Protein AF-0000000078804260 (afdb_homodimer)

Foldseek 3Di:
DDPPPPPPPDPPPDPPPDPPPPPPDPPPPPCPVPPDCQDQDDQWDCAQPVDTDGPQQRFADKDKGFPVNCVQQVDFFVCVRCLLAFQKAWFFCFLNFTWIDGLQHTWDQQQAEAEQNWGHRGRHTDGLQFFGIKMWTAAADCFRRNFTDGGHHMYTYGDAADAAWKWKWKWKAWPQRKIKTKIKIKHASDDVSQKIKIKIKMWIKGWDLAAELQRHIKIKTKIKIKIKMWGPPDPFKIKIKMKMKIKMKIAGALFFFDFPNRTPPDRRYGHWARPWIKIKMKMKIKMWMWGDPDPFKIKIKMKMKMKMKMWTWTWDWDCLCCVPPVKTKIKTKTKIKIKMKIKIKMWMWGWDDDPQKIKIKIKMKMKIKIKMKMKMWIFDMDMDHGSDHDDGGHTPPDMDIDMFIKMKMKTKMKMWIDNDPFKIKIWMKMKMWMDGPPFDIDIDMKIKIKMWTDPDPFKIKMKMKTKHWAADGFAPPQAPRGGHGADTWMKIKIKIKMWGQDDVNSKIKIKMKMKIKIWQCWAWDDDPNHTHIGTGWMKMKTKMKIWMFGDPDPFKTKTKMKMAMDIARCGDRQQHGFRAASDARIWMKMWMWGPPDPFKIKIKIKTKGAKGAQHSNSPAIWHIDMWIKIKMKGWDDPDPFKIKMKMKIKTRVVFDWGWGHHWDDDPSDRHTGSIHTDGGIMMMIMIMMID/DPPPPPPPPPPPPPPPPPPPPPPPDPPPPPCPVPPDCQDQDDQWDCAQPVDTDGPQQRFFDKDKGFPVNCVQQVDFFVCVRCLLAFQKAWFFCFLNFTWIDGLQHTWDQQQAEAEQNWGHRGRHTDGLQFFGIKMWTAAAPCFRRNFTDGGGHMYTYGDAADAAWKWKWKWKAWPQRKIKTKIKIKHARDDVSQKIKIKIKMWIKGWDLAAELQRHIKIKTKIKIKIKMWGPPDPFKIKIKMKMKIKMKIAGALFFFDFPNRTPPDRRYGHWARPWIKIKMKMKIKMWMWGDPDPFKIKIKMKMKMKMKMWTWTWDWDCLCCVPPVKTKIKTKTKIKIKMKIKIKMWMWGWDDDPQKIKIKIKMKMKIKIKMKMKMWIFDMDMDHGSDHDDGGHTPPDMDIDMFIKMKMKTKMKMWIDNDPFKIKIWMKMKMWMDGPPFDIDIDMKIKIKMWTDPDPFKIKMKMKIKHWAADGFAPPQAPRGGHGAGTWMKIKIKIKMWGQDDVNSKIKIKMKMKMKIWQCWAWDDDPNHTHIGTGWMKMKTKMKIWMFGDPDPFKTKTKMKMAMDIARCGDHQQHGFRAASDARIWMKMWMWGPPDPFKIKIKIKTKGAKGAQHSNSPAIWHIDMWIKMKMKGWDPPDPFKIKMKMKIKTRVVFDWGWGHHWDDDPSDRHTGSIHTDGGIMMMIMIMIID

Nearest PDB structures (foldseek):
  3qlb-assembly1_A  TM=8.777E-01  e=3.683E-43  Pseudomonas fluorescens
  1xkh-assembly3_C  TM=8.595E-01  e=4.483E-39  Pseudomonas aeruginosa
  5fok-assembly1_A  TM=8.156E-01  e=1.153E-39  Pseudomonas aeruginosa PAO1
  6zm1-assembly1_B  TM=7.089E-01  e=1.007E-20  Bacteroides thetaiotaomicron VPI-5482
  5fq6-assembly2_B  TM=7.236E-01  e=7.917E-20  Bacteroides thetaiotaomicron

Organism: NCBI:txid675817

pLDDT: mean 91.24, std 15.47, range [21.08, 98.81]

Sequence (1382 aa):
MFSKSQLALLIGATLAAPVSFAQNVEADEHMVVTGRDYGYKADTNSTAMRMEMTQLETPGQVAVIDEKLIDEQRASTLGEVLQNDASISAGGTSRNRERFSLRGFELGSSSGFLRDGHQHWSHYRQPIELLERVEVMKGPAGLLYGKSAPGGLVNMVSKKPTHETQVNFSQDVGSNNHTRTVADVSGSLNADQSLRGRVVLAKEDYDSWRRYGDGTKPSTDRFVGGLFLDYDINDDVTVSVHYDRTEDKGSVDSGAYVVDGKVVRGDKYIWDAQWSTIDNTVQNTGIDVKAQLTDSWALNTGFNHQDFKRVDVESYPSFNDYASTGKIVHSGNDRHDHWVFNTAYSDLVGELDFLGTQHQVLIGANWLGYSYDRAQYYFDKVTTEPGQTVPKPGYSGKTRKSNSEYDAWGFYLQDMMTINDYWQFLAGVRFDRQTQEGKAAEEAISPKVAAIFHPADNGSIYLSYSESFEPQGVVSSDYVNAGDKLDPLRGKQYELGTKWELLDSRLYVSGAVFNITQENSKIAVGPKDNQTLTQGGERVHNGAELALQGKVTDKLNVNASAMYLDAEYTKDQNFEGNRPADVPEFAASVWSTYNVTDATDVNLGVIYEGSRYGDAANTFKKPGYTRVDMGVSHTYKYDEKLDIIGRLNVENVFDTDYLAGGGSTSSKYPGATGVTIGEGRNFMATVEFKYMFSKSQLALLIGATLAAPVSFAQNVEADEHMVVTGRDYGYKADTNSTAMRMEMTQLETPGQVAVIDEKLIDEQRASTLGEVLQNDASISAGGTSRNRERFSLRGFELGSSSGFLRDGHQHWSHYRQPIELLERVEVMKGPAGLLYGKSAPGGLVNMVSKKPTHETQVNFSQDVGSNNHTRTVADVSGSLNADQSLRGRVVLAKEDYDSWRRYGDGTKPSTDRFVGGLFLDYDINDDVTVSVHYDRTEDKGSVDSGAYVVDGKVVRGDKYIWDAQWSTIDNTVQNTGIDVKAQLTDSWALNTGFNHQDFKRVDVESYPSFNDYASTGKIVHSGNDRHDHWVFNTAYSDLVGELDFLGTQHQVLIGANWLGYSYDRAQYYFDKVTTEPGQTVPKPGYSGKTRKSNSEYDAWGFYLQDMMTINDYWQFLAGVRFDRQTQEGKAAEEAISPKVAAIFHPADNGSIYLSYSESFEPQGVVSSDYVNAGDKLDPLRGKQYELGTKWELLDSRLYVSGAVFNITQENSKIAVGPKDNQTLTQGGERVHNGAELALQGKVTDKLNVNASAMYLDAEYTKDQNFEGNRPADVPEFAASVWSTYNVTDATDVNLGVIYEGSRYGDAANTFKKPGYTRVDMGVSHTYKYDEKLDIIGRLNVENVFDTDYLAGGGSTSSKYPGATGVTIGEGRNFMATVEFKY

InterPro domains:
  IPR000531 TonB-dependent receptor-like, beta-barrel [PF00593] (233-653)
  IPR010105 TonB-dependent siderophore receptor [TIGR01783] (57-690)
  IPR012910 TonB-dependent receptor, plug domain [PF07715] (55-152)
  IPR036942 TonB-dependent receptor-like, beta-barrel domain superfamily [G3DSA:2.40.170.20] (163-691)
  IPR037066 TonB-dependent receptor, plug domain superfamily [G3DSA:2.170.130.10] (37-162)
  IPR039426 TonB-dependent receptor-like [PS52016] (54-691)
  IPR039426 TonB-dependent receptor-like [PTHR32552] (12-691)

Structure (mmCIF, N/CA/C/O backbone):
data_AF-0000000078804260-model_v1
#
loop_
_entity.id
_entity.type
_entity.pdbx_description
1 polymer 'Ferrichrome-iron receptor'
#
loop_
_atom_site.group_PDB
_atom_site.id
_atom_site.type_symbol
_atom_site.label_atom_id
_atom_site.label_alt_id
_atom_site.label_comp_id
_atom_site.label_asym_id
_atom_site.label_entity_id
_atom_site.label_seq_id
_atom_site.pdbx_PDB_ins_code
_atom_site.Cartn_x
_atom_site.Cartn_y
_atom_site.Cartn_z
_atom_site.occupancy
_atom_site.B_iso_or_equiv
_atom_site.auth_seq_id
_atom_site.auth_comp_id
_atom_site.auth_asym_id
_atom_site.auth_atom_id
_atom_site.pdbx_PDB_model_num
ATOM 1 N N . MET A 1 1 ? -4.027 -16.484 31.266 1 21.38 1 MET A N 1
ATOM 2 C CA . MET A 1 1 ? -2.854 -17.344 31.156 1 21.38 1 MET A CA 1
ATOM 3 C C . MET A 1 1 ? -2.154 -17.125 29.812 1 21.38 1 MET A C 1
ATOM 5 O O . MET A 1 1 ? -2.672 -17.531 28.766 1 21.38 1 MET A O 1
ATOM 9 N N . PHE A 1 2 ? -1.345 -15.922 29.609 1 25.61 2 PHE A N 1
ATOM 10 C CA . PHE A 1 2 ? -0.931 -14.984 28.578 1 25.61 2 PHE A CA 1
ATOM 11 C C . PHE A 1 2 ? 0.146 -15.594 27.688 1 25.61 2 PHE A C 1
ATOM 13 O O . PHE A 1 2 ? 1.284 -15.781 28.125 1 25.61 2 PHE A O 1
ATOM 20 N N . SER A 1 3 ? -0.223 -16.641 26.75 1 26.2 3 SER A N 1
ATOM 21 C CA . SER A 1 3 ? 0.605 -17.516 25.922 1 26.2 3 SER A CA 1
ATOM 22 C C . SER A 1 3 ? 1.616 -16.703 25.125 1 26.2 3 SER A C 1
ATOM 24 O O . SER A 1 3 ? 1.305 -15.617 24.641 1 26.2 3 SER A O 1
ATOM 26 N N . LYS A 1 4 ? 2.961 -16.891 25.328 1 30.5 4 LYS A N 1
ATOM 27 C CA . LYS A 1 4 ? 4.332 -16.531 24.969 1 30.5 4 LYS A CA 1
ATOM 28 C C . LYS A 1 4 ? 4.512 -16.438 23.469 1 30.5 4 LYS A C 1
ATOM 30 O O . LYS A 1 4 ? 4.48 -17.453 22.766 1 30.5 4 LYS A O 1
ATOM 35 N N . SER A 1 5 ? 3.811 -15.484 22.875 1 27.86 5 SER A N 1
ATOM 36 C CA . SER A 1 5 ? 3.805 -15.477 21.422 1 27.86 5 SER A CA 1
ATOM 37 C C . SER A 1 5 ? 5.219 -15.344 20.875 1 27.86 5 SER A C 1
ATOM 39 O O . SER A 1 5 ? 5.984 -14.477 21.297 1 27.86 5 SER A O 1
ATOM 41 N N . GLN A 1 6 ? 5.98 -16.391 20.375 1 25.81 6 GLN A N 1
ATOM 42 C CA . GLN A 1 6 ? 7.285 -16.906 19.953 1 25.81 6 GLN A CA 1
ATOM 43 C C . GLN A 1 6 ? 7.938 -15.961 18.938 1 25.81 6 GLN A C 1
ATOM 45 O O . GLN A 1 6 ? 9.102 -16.141 18.578 1 25.81 6 GLN A O 1
ATOM 50 N N . LEU A 1 7 ? 7.191 -15.141 18.25 1 26.42 7 LEU A N 1
ATOM 51 C CA . LEU A 1 7 ? 7.766 -14.719 16.969 1 26.42 7 LEU A CA 1
ATOM 52 C C . LEU A 1 7 ? 8.875 -13.688 17.188 1 26.42 7 LEU A C 1
ATOM 54 O O . LEU A 1 7 ? 9.453 -13.188 16.234 1 26.42 7 LEU A O 1
ATOM 58 N N . ALA A 1 8 ? 9.18 -13.172 18.391 1 27.11 8 ALA A N 1
ATOM 59 C CA . ALA A 1 8 ? 10.023 -12.008 18.672 1 27.11 8 ALA A CA 1
ATOM 60 C C . ALA A 1 8 ? 11.492 -12.312 18.375 1 27.11 8 ALA A C 1
ATOM 62 O O . ALA A 1 8 ? 12.352 -11.438 18.5 1 27.11 8 ALA A O 1
ATOM 63 N N . LEU A 1 9 ? 11.883 -13.656 18.375 1 24.16 9 LEU A N 1
ATOM 64 C CA . LEU A 1 9 ? 13.289 -13.93 18.656 1 24.16 9 LEU A CA 1
ATOM 65 C C . LEU A 1 9 ? 14.172 -13.508 17.5 1 24.16 9 LEU A C 1
ATOM 67 O O . LEU A 1 9 ? 15.328 -13.117 17.703 1 24.16 9 LEU A O 1
ATOM 71 N N . LEU A 1 10 ? 13.781 -13.773 16.234 1 25.81 10 LEU A N 1
ATOM 72 C CA . LEU A 1 10 ? 14.844 -14.164 15.305 1 25.81 10 LEU A CA 1
ATOM 73 C C . LEU A 1 10 ? 15.594 -12.945 14.797 1 25.81 10 LEU A C 1
ATOM 75 O O . LEU A 1 10 ? 16.594 -13.078 14.094 1 25.81 10 LEU A O 1
ATOM 79 N N . ILE A 1 11 ? 15.094 -11.766 14.875 1 28.59 11 ILE A N 1
ATOM 80 C CA . ILE A 1 11 ? 15.75 -10.82 13.977 1 28.59 11 ILE A CA 1
ATOM 81 C C . ILE A 1 11 ? 17.109 -10.438 14.547 1 28.59 11 ILE A C 1
ATOM 83 O O . ILE A 1 11 ? 17.844 -9.641 13.945 1 28.59 11 ILE A O 1
ATOM 87 N N . GLY A 1 12 ? 17.359 -10.711 15.812 1 29.28 12 GLY A N 1
ATOM 88 C CA . GLY A 1 12 ? 18.562 -10.102 16.359 1 29.28 12 GLY A CA 1
ATOM 89 C C . GLY A 1 12 ? 19.844 -10.703 15.812 1 29.28 12 GLY A C 1
ATOM 90 O O . GLY A 1 12 ? 20.938 -10.367 16.266 1 29.28 12 GLY A O 1
ATOM 91 N N . ALA A 1 13 ? 19.766 -11.867 15.188 1 27.88 13 ALA A N 1
ATOM 92 C CA . ALA A 1 13 ? 21.031 -12.594 15.164 1 27.88 13 ALA A CA 1
ATOM 93 C C . ALA A 1 13 ? 22.031 -11.914 14.227 1 27.88 13 ALA A C 1
ATOM 95 O O . ALA A 1 13 ? 23.25 -12.148 14.328 1 27.88 13 ALA A O 1
ATOM 96 N N . THR A 1 14 ? 21.609 -11.336 13.141 1 29.64 14 THR A N 1
ATOM 97 C CA . THR A 1 14 ? 22.641 -11.375 12.109 1 29.64 14 THR A CA 1
ATOM 98 C C . THR A 1 14 ? 23.734 -10.367 12.406 1 29.64 14 THR A C 1
ATOM 100 O O . THR A 1 14 ? 24.688 -10.227 11.633 1 29.64 14 THR A O 1
ATOM 103 N N . LEU A 1 15 ? 23.438 -9.484 13.305 1 29.58 15 LEU A N 1
ATOM 104 C CA . LEU A 1 15 ? 24.406 -8.422 13.055 1 29.58 15 LEU A CA 1
ATOM 105 C C . LEU A 1 15 ? 25.797 -8.836 13.508 1 29.58 15 LEU A C 1
ATOM 107 O O . LEU A 1 15 ? 26.719 -8.008 13.562 1 29.58 15 LEU A O 1
ATOM 111 N N . ALA A 1 16 ? 25.891 -9.875 14.344 1 26.98 16 ALA A N 1
ATOM 112 C CA . ALA A 1 16 ? 27.234 -9.906 14.93 1 26.98 16 ALA A CA 1
ATOM 113 C C . ALA A 1 16 ? 28.266 -10.383 13.914 1 26.98 16 ALA A C 1
ATOM 115 O O . ALA A 1 16 ? 28.719 -11.531 13.961 1 26.98 16 ALA A O 1
ATOM 116 N N . ALA A 1 17 ? 28.141 -10.289 12.609 1 28.77 17 ALA A N 1
ATOM 117 C CA . ALA A 1 17 ? 29.297 -10.961 12.016 1 28.77 17 ALA A CA 1
ATOM 118 C C . ALA A 1 17 ? 30.594 -10.289 12.438 1 28.77 17 ALA A C 1
ATOM 120 O O . ALA A 1 17 ? 30.75 -9.07 12.312 1 28.77 17 ALA A O 1
ATOM 121 N N . PRO A 1 18 ? 31.312 -10.898 13.336 1 29.11 18 PRO A N 1
ATOM 122 C CA . PRO A 1 18 ? 32.688 -10.422 13.531 1 29.11 18 PRO A CA 1
ATOM 123 C C . PRO A 1 18 ? 33.469 -10.281 12.227 1 29.11 18 PRO A C 1
ATOM 125 O O . PRO A 1 18 ? 33.312 -11.102 11.32 1 29.11 18 PRO A O 1
ATOM 128 N N . VAL A 1 19 ? 33.812 -9.133 11.82 1 30.48 19 VAL A N 1
ATOM 129 C CA . VAL A 1 19 ? 34.688 -8.898 10.695 1 30.48 19 VAL A CA 1
ATOM 130 C C . VAL A 1 19 ? 36 -9.672 10.906 1 30.48 19 VAL A C 1
ATOM 132 O O . VAL A 1 19 ? 36.844 -9.281 11.711 1 30.48 19 VAL A O 1
ATOM 135 N N . SER A 1 20 ? 36 -11.039 11.242 1 26.61 20 SER A N 1
ATOM 136 C CA . SER A 1 20 ? 37.312 -11.648 11.234 1 26.61 20 SER A CA 1
ATOM 137 C C . SER A 1 20 ? 38 -11.469 9.883 1 26.61 20 SER A C 1
ATOM 139 O O . SER A 1 20 ? 37.344 -11.523 8.844 1 26.61 20 SER A O 1
ATOM 141 N N . PHE A 1 21 ? 39.156 -10.812 9.883 1 27.61 21 PHE A N 1
ATOM 142 C CA . PHE A 1 21 ? 40.156 -10.641 8.844 1 27.61 21 PHE A CA 1
ATOM 143 C C . PHE A 1 21 ? 40.594 -11.984 8.273 1 27.61 21 PHE A C 1
ATOM 145 O O . PHE A 1 21 ? 41.469 -12.648 8.82 1 27.61 21 PHE A O 1
ATOM 152 N N . ALA A 1 22 ? 39.75 -12.945 8.047 1 24.97 22 ALA A N 1
ATOM 153 C CA . ALA A 1 22 ? 40.344 -14.148 7.469 1 24.97 22 ALA A CA 1
ATOM 154 C C . ALA A 1 22 ? 41.094 -13.828 6.188 1 24.97 22 ALA A C 1
ATOM 156 O O . ALA A 1 22 ? 40.656 -13.008 5.379 1 24.97 22 ALA A O 1
ATOM 157 N N . GLN A 1 23 ? 42.406 -14.172 6.215 1 25.83 23 GLN A N 1
ATOM 158 C CA . GLN A 1 23 ? 43.312 -14.312 5.086 1 25.83 23 GLN A CA 1
ATOM 159 C C . GLN A 1 23 ? 42.688 -15.102 3.951 1 25.83 23 GLN A C 1
ATOM 161 O O . GLN A 1 23 ? 42.281 -16.25 4.141 1 25.83 23 GLN A O 1
ATOM 166 N N . ASN A 1 24 ? 42.031 -14.438 3.074 1 25.38 24 ASN A N 1
ATOM 167 C CA . ASN A 1 24 ? 41.312 -14.938 1.897 1 25.38 24 ASN A CA 1
ATOM 168 C C . ASN A 1 24 ? 42.219 -15.828 1.044 1 25.38 24 ASN A C 1
ATOM 170 O O . ASN A 1 24 ? 43.219 -15.352 0.48 1 25.38 24 ASN A O 1
ATOM 174 N N . VAL A 1 25 ? 42.531 -17.078 1.56 1 25.3 25 VAL A N 1
ATOM 175 C CA . VAL A 1 25 ? 43.094 -17.953 0.546 1 25.3 25 VAL A CA 1
ATOM 176 C C . VAL A 1 25 ? 42.25 -17.906 -0.718 1 25.3 25 VAL A C 1
ATOM 178 O O . VAL A 1 25 ? 41.031 -17.797 -0.643 1 25.3 25 VAL A O 1
ATOM 181 N N . GLU A 1 26 ? 42.875 -17.734 -1.827 1 27.56 26 GLU A N 1
ATOM 182 C CA . GLU A 1 26 ? 42.438 -17.672 -3.221 1 27.56 26 GLU A CA 1
ATOM 183 C C . GLU A 1 26 ? 41.625 -18.922 -3.605 1 27.56 26 GLU A C 1
ATOM 185 O O . GLU A 1 26 ? 42.219 -19.922 -4.055 1 27.56 26 GLU A O 1
ATOM 190 N N . ALA A 1 27 ? 41.062 -19.594 -2.635 1 29.16 27 ALA A N 1
ATOM 191 C CA . ALA A 1 27 ? 40.469 -20.797 -3.225 1 29.16 27 ALA A CA 1
ATOM 192 C C . ALA A 1 27 ? 39.531 -20.453 -4.375 1 29.16 27 ALA A C 1
ATOM 194 O O . ALA A 1 27 ? 38.5 -19.828 -4.168 1 29.16 27 ALA A O 1
ATOM 195 N N . ASP A 1 28 ? 40.031 -20.328 -5.605 1 28.42 28 ASP A N 1
ATOM 196 C CA . ASP A 1 28 ? 39.5 -20 -6.934 1 28.42 28 ASP A CA 1
ATOM 197 C C . ASP A 1 28 ? 38.312 -20.875 -7.293 1 28.42 28 ASP A C 1
ATOM 199 O O . ASP A 1 28 ? 37.594 -20.594 -8.258 1 28.42 28 ASP A O 1
ATOM 203 N N . GLU A 1 29 ? 38.281 -22.172 -6.797 1 29.73 29 GLU A N 1
ATOM 204 C CA . GLU A 1 29 ? 37.562 -23.078 -7.711 1 29.73 29 GLU A CA 1
ATOM 205 C C . GLU A 1 29 ? 36.062 -22.875 -7.637 1 29.73 29 GLU A C 1
ATOM 207 O O . GLU A 1 29 ? 35.312 -23.812 -7.367 1 29.73 29 GLU A O 1
ATOM 212 N N . HIS A 1 30 ? 35.625 -21.922 -6.879 1 33.72 30 HIS A N 1
ATOM 213 C CA . HIS A 1 30 ? 34.188 -21.875 -6.91 1 33.72 30 HIS A CA 1
ATOM 214 C C . HIS A 1 30 ? 33.656 -21.734 -8.344 1 33.72 30 HIS A C 1
ATOM 216 O O . HIS A 1 30 ? 34.125 -20.891 -9.094 1 33.72 30 HIS A O 1
ATOM 222 N N . MET A 1 31 ? 33.5 -22.891 -8.914 1 28.16 31 MET A N 1
ATOM 223 C CA . MET A 1 31 ? 32.844 -22.875 -10.227 1 28.16 31 MET A CA 1
ATOM 224 C C . MET A 1 31 ? 31.766 -21.812 -10.297 1 28.16 31 MET A C 1
ATOM 226 O O . MET A 1 31 ? 30.75 -21.891 -9.617 1 28.16 31 MET A O 1
ATOM 230 N N . VAL A 1 32 ? 32.219 -20.625 -10.234 1 31.22 32 VAL A N 1
ATOM 231 C CA . VAL A 1 32 ? 31.25 -19.625 -10.68 1 31.22 32 VAL A CA 1
ATOM 232 C C . VAL A 1 32 ? 30.703 -20.016 -12.055 1 31.22 32 VAL A C 1
ATOM 234 O O . VAL A 1 32 ? 31.453 -20.047 -13.039 1 31.22 32 VAL A O 1
ATOM 237 N N . VAL A 1 33 ? 29.953 -21 -12.156 1 30.72 33 VAL A N 1
ATOM 238 C CA . VAL A 1 33 ? 29.25 -21.094 -13.43 1 30.72 33 VAL A CA 1
ATOM 239 C C . VAL A 1 33 ? 28.844 -19.703 -13.898 1 30.72 33 VAL A C 1
ATOM 241 O O . VAL A 1 33 ? 28 -19.047 -13.266 1 30.72 33 VAL A O 1
ATOM 244 N N . THR A 1 34 ? 29.828 -19.016 -14.227 1 33.81 34 THR A N 1
ATOM 245 C CA . THR A 1 34 ? 29.516 -17.797 -14.969 1 33.81 34 THR A CA 1
ATOM 246 C C . THR A 1 34 ? 28.672 -18.125 -16.188 1 33.81 34 THR A C 1
ATOM 248 O O . THR A 1 34 ? 29.156 -18.703 -17.172 1 33.81 34 THR A O 1
ATOM 251 N N . GLY A 1 35 ? 27.609 -18.656 -16.078 1 34.91 35 GLY A N 1
ATOM 252 C CA . GLY A 1 35 ? 26.797 -18.781 -17.281 1 34.91 35 GLY A CA 1
ATOM 253 C C . GLY A 1 35 ? 26.812 -17.531 -18.156 1 34.91 35 GLY A C 1
ATOM 254 O O . GLY A 1 35 ? 26.781 -16.422 -17.641 1 34.91 35 GLY A O 1
ATOM 255 N N . ARG A 1 36 ? 27.422 -17.641 -19.266 1 41.31 36 ARG A N 1
ATOM 256 C CA . ARG A 1 36 ? 27.297 -16.656 -20.328 1 41.31 36 ARG A CA 1
ATOM 257 C C . ARG A 1 36 ? 25.859 -16.156 -20.453 1 41.31 36 ARG A C 1
ATOM 259 O O . ARG A 1 36 ? 24.922 -16.969 -20.484 1 41.31 36 ARG A O 1
ATOM 266 N N . ASP A 1 37 ? 25.656 -15.016 -20.109 1 51.34 37 ASP A N 1
ATOM 267 C CA . ASP A 1 37 ? 24.359 -14.344 -20.188 1 51.34 37 ASP A CA 1
ATOM 268 C C . ASP A 1 37 ? 23.766 -14.453 -21.594 1 51.34 37 ASP A C 1
ATOM 270 O O . ASP A 1 37 ? 24.188 -13.734 -22.5 1 51.34 37 ASP A O 1
ATOM 274 N N . TYR A 1 38 ? 23.297 -15.57 -21.953 1 54.75 38 TYR A N 1
ATOM 275 C CA . TYR A 1 38 ? 22.688 -15.695 -23.281 1 54.75 38 TYR A CA 1
ATOM 276 C C . TYR A 1 38 ? 21.25 -15.203 -23.25 1 54.75 38 TYR A C 1
ATOM 278 O O . TYR A 1 38 ? 20.375 -15.797 -23.891 1 54.75 38 TYR A O 1
ATOM 286 N N . GLY A 1 39 ? 21.062 -14.219 -22.547 1 69.75 39 GLY A N 1
ATOM 287 C CA . GLY A 1 39 ? 19.75 -13.609 -22.609 1 69.75 39 GLY A CA 1
ATOM 288 C C . GLY A 1 39 ? 18.672 -14.453 -21.938 1 69.75 39 GLY A C 1
ATOM 289 O O . GLY A 1 39 ? 18.797 -14.828 -20.766 1 69.75 39 GLY A O 1
ATOM 290 N N . TYR A 1 40 ? 17.688 -14.805 -22.797 1 78.38 40 TYR A N 1
ATOM 291 C CA . TYR A 1 40 ? 16.547 -15.547 -22.266 1 78.38 40 TYR A CA 1
ATOM 292 C C . TYR A 1 40 ? 16.75 -17.047 -22.453 1 78.38 40 TYR A C 1
ATOM 294 O O . TYR A 1 40 ? 15.922 -17.844 -22 1 78.38 40 TYR A O 1
ATOM 302 N N . LYS A 1 41 ? 17.719 -17.5 -23.031 1 78.94 41 LYS A N 1
ATOM 303 C CA . LYS A 1 41 ? 17.938 -18.922 -23.328 1 78.94 41 LYS A CA 1
ATOM 304 C C . LYS A 1 41 ? 18.297 -19.703 -22.062 1 78.94 41 LYS A C 1
ATOM 306 O O . LYS A 1 41 ? 19.062 -19.219 -21.234 1 78.94 41 LYS A O 1
ATOM 311 N N . ALA A 1 42 ? 17.75 -20.875 -21.969 1 77.94 42 ALA A N 1
ATOM 312 C CA . ALA A 1 42 ? 18.094 -21.844 -20.922 1 77.94 42 ALA A CA 1
ATOM 313 C C . ALA A 1 42 ? 18.75 -23.078 -21.516 1 77.94 42 ALA A C 1
ATOM 315 O O . ALA A 1 42 ? 18.219 -23.703 -22.422 1 77.94 42 ALA A O 1
ATOM 316 N N . ASP A 1 43 ? 19.828 -23.484 -20.938 1 71.81 43 ASP A N 1
ATOM 317 C CA . ASP A 1 43 ? 20.578 -24.594 -21.516 1 71.81 43 ASP A CA 1
ATOM 318 C C . ASP A 1 43 ? 20.094 -25.938 -21 1 71.81 43 ASP A C 1
ATOM 320 O O . ASP A 1 43 ? 20.25 -26.969 -21.672 1 71.81 43 ASP A O 1
ATOM 324 N N . THR A 1 44 ? 19.609 -25.906 -19.828 1 77.19 44 THR A N 1
ATOM 325 C CA . THR A 1 44 ? 19.203 -27.156 -19.203 1 77.19 44 THR A CA 1
ATOM 326 C C . THR A 1 44 ? 17.828 -27.016 -18.562 1 77.19 44 THR A C 1
ATOM 328 O O . THR A 1 44 ? 17.312 -25.906 -18.422 1 77.19 44 THR A O 1
ATOM 331 N N . ASN A 1 45 ? 17.219 -28.109 -18.375 1 77.81 45 ASN A N 1
ATOM 332 C CA . ASN A 1 45 ? 15.992 -28.219 -17.594 1 77.81 45 ASN A CA 1
ATOM 333 C C . ASN A 1 45 ? 16.078 -29.391 -16.609 1 77.81 45 ASN A C 1
ATOM 335 O O . ASN A 1 45 ? 16.828 -30.344 -16.812 1 77.81 45 ASN A O 1
ATOM 339 N N . SER A 1 46 ? 15.43 -29.281 -15.57 1 74.44 46 SER A N 1
ATOM 340 C CA . SER A 1 46 ? 15.484 -30.328 -14.547 1 74.44 46 SER A CA 1
ATOM 341 C C . SER A 1 46 ? 14.164 -31.078 -14.469 1 74.44 46 SER A C 1
ATOM 343 O O . SER A 1 46 ? 14.117 -32.188 -13.953 1 74.44 46 SER A O 1
ATOM 345 N N . THR A 1 47 ? 13.18 -30.562 -14.992 1 74.25 47 THR A N 1
ATOM 346 C CA . THR A 1 47 ? 11.828 -31.062 -14.781 1 74.25 47 THR A CA 1
ATOM 347 C C . THR A 1 47 ? 11.539 -32.25 -15.711 1 74.25 47 THR A C 1
ATOM 349 O O . THR A 1 47 ? 10.938 -33.219 -15.297 1 74.25 47 THR A O 1
ATOM 352 N N . ALA A 1 48 ? 12.023 -32.156 -16.922 1 76.88 48 ALA A N 1
ATOM 353 C CA . ALA A 1 48 ? 11.562 -33.062 -17.969 1 76.88 48 ALA A CA 1
ATOM 354 C C . ALA A 1 48 ? 12.047 -34.469 -17.703 1 76.88 48 ALA A C 1
ATOM 356 O O . ALA A 1 48 ? 11.414 -35.438 -18.141 1 76.88 48 ALA A O 1
ATOM 357 N N . MET A 1 49 ? 13.211 -34.594 -17.062 1 78.5 49 MET A N 1
ATOM 358 C CA . MET A 1 49 ? 13.742 -35.969 -16.922 1 78.5 49 MET A CA 1
ATOM 359 C C . MET A 1 49 ? 14.156 -36.25 -15.484 1 78.5 49 MET A C 1
ATOM 361 O O . MET A 1 49 ? 14.719 -37.281 -15.188 1 78.5 49 MET A O 1
ATOM 365 N N . ARG A 1 50 ? 13.836 -35.312 -14.555 1 83.06 50 ARG A N 1
ATOM 366 C CA . ARG A 1 50 ? 14.258 -35.375 -13.164 1 83.06 50 ARG A CA 1
ATOM 367 C C . ARG A 1 50 ? 15.758 -35.625 -13.055 1 83.06 50 ARG A C 1
ATOM 369 O O . ARG A 1 50 ? 16.219 -36.25 -12.102 1 83.06 50 ARG A O 1
ATOM 376 N N . MET A 1 51 ? 16.406 -35.438 -14.172 1 76.94 51 MET A N 1
ATOM 377 C CA . MET A 1 51 ? 17.859 -35.406 -14.297 1 76.94 51 MET A CA 1
ATOM 378 C C . MET A 1 51 ? 18.312 -34.219 -15.141 1 76.94 51 MET A C 1
ATOM 380 O O . MET A 1 51 ? 17.531 -33.719 -15.961 1 76.94 51 MET A O 1
ATOM 384 N N . GLU A 1 52 ? 19.391 -33.75 -14.844 1 70.81 52 GLU A N 1
ATOM 385 C CA . GLU A 1 52 ? 19.859 -32.625 -15.648 1 70.81 52 GLU A CA 1
ATOM 386 C C . GLU A 1 52 ? 20.203 -33.062 -17.062 1 70.81 52 GLU A C 1
ATOM 388 O O . GLU A 1 52 ? 21.062 -33.938 -17.266 1 70.81 52 GLU A O 1
ATOM 393 N N . MET A 1 53 ? 19.438 -32.594 -17.984 1 78.94 53 MET A N 1
ATOM 394 C CA . MET A 1 53 ? 19.688 -32.875 -19.391 1 78.94 53 MET A CA 1
ATOM 395 C C . MET A 1 53 ? 19.688 -31.594 -20.219 1 78.94 53 MET A C 1
ATOM 397 O O . MET A 1 53 ? 19.078 -30.594 -19.844 1 78.94 53 MET A O 1
ATOM 401 N N . THR A 1 54 ? 20.391 -31.672 -21.25 1 87.06 54 THR A N 1
ATOM 402 C CA . THR A 1 54 ? 20.344 -30.547 -22.172 1 87.06 54 THR A CA 1
ATOM 403 C C . THR A 1 54 ? 19 -30.516 -22.906 1 87.06 54 THR A C 1
ATOM 405 O O . THR A 1 54 ? 18.312 -31.531 -23 1 87.06 54 THR A O 1
ATOM 408 N N . GLN A 1 55 ? 18.734 -29.422 -23.469 1 90.06 55 GLN A N 1
ATOM 409 C CA . GLN A 1 55 ? 17.5 -29.297 -24.25 1 90.06 55 GLN A CA 1
ATOM 410 C C . GLN A 1 55 ? 17.531 -30.219 -25.453 1 90.06 55 GLN A C 1
ATOM 412 O O . GLN A 1 55 ? 16.516 -30.828 -25.797 1 90.06 55 GLN A O 1
ATOM 417 N N . LEU A 1 56 ? 18.625 -30.375 -26.062 1 92.69 56 LEU A N 1
ATOM 418 C CA . LEU A 1 56 ? 18.75 -31.188 -27.281 1 92.69 56 LEU A CA 1
ATOM 419 C C . LEU A 1 56 ? 18.531 -32.656 -26.969 1 92.69 56 LEU A C 1
ATOM 421 O O . LEU A 1 56 ? 18.109 -33.438 -27.828 1 92.69 56 LEU A O 1
ATOM 425 N N . GLU A 1 57 ? 18.797 -33.062 -25.75 1 92.19 57 GLU A N 1
ATOM 426 C CA . GLU A 1 57 ? 18.672 -34.5 -25.391 1 92.19 57 GLU A CA 1
ATOM 427 C C . GLU A 1 57 ? 17.328 -34.781 -24.75 1 92.19 57 GLU A C 1
ATOM 429 O O . GLU A 1 57 ? 17.078 -35.906 -24.297 1 92.19 57 GLU A O 1
ATOM 434 N N . THR A 1 58 ? 16.562 -33.875 -24.672 1 92.56 58 THR A N 1
ATOM 435 C CA . THR A 1 58 ? 15.242 -34.062 -24.062 1 92.56 58 THR A CA 1
ATOM 436 C C . THR A 1 58 ? 14.195 -34.375 -25.125 1 92.56 58 THR A C 1
ATOM 438 O O . THR A 1 58 ? 13.867 -33.531 -25.953 1 92.56 58 THR A O 1
ATOM 441 N N . PRO A 1 59 ? 13.664 -35.531 -25.141 1 94.62 59 PRO A N 1
ATOM 442 C CA . PRO A 1 59 ? 12.641 -35.844 -26.141 1 94.62 59 PRO A CA 1
ATOM 443 C C . PRO A 1 59 ? 11.258 -35.344 -25.75 1 94.62 59 PRO A C 1
ATOM 445 O O . PRO A 1 59 ? 10.375 -36.125 -25.406 1 94.62 59 PRO A O 1
ATOM 448 N N . GLY A 1 60 ? 10.961 -34.125 -25.938 1 94.44 60 GLY A N 1
ATOM 449 C CA . GLY A 1 60 ? 9.75 -33.375 -25.609 1 94.44 60 GLY A CA 1
ATOM 450 C C . GLY A 1 60 ? 9.977 -31.891 -25.547 1 94.44 60 GLY A C 1
ATOM 451 O O . GLY A 1 60 ? 11.117 -31.422 -25.422 1 94.44 60 GLY A O 1
ATOM 452 N N . GLN A 1 61 ? 8.891 -31.156 -25.594 1 95.31 61 GLN A N 1
ATOM 453 C CA . GLN A 1 61 ? 9.008 -29.703 -25.531 1 95.31 61 GLN A CA 1
ATOM 454 C C . GLN A 1 61 ? 8.961 -29.203 -24.094 1 95.31 61 GLN A C 1
ATOM 456 O O . GLN A 1 61 ? 8.102 -29.625 -23.312 1 95.31 61 GLN A O 1
ATOM 461 N N . VAL A 1 62 ? 9.914 -28.359 -23.734 1 93.75 62 VAL A N 1
ATOM 462 C CA . VAL A 1 62 ? 9.961 -27.688 -22.438 1 93.75 62 VAL A CA 1
ATOM 463 C C . VAL A 1 62 ? 10.273 -26.219 -22.625 1 93.75 62 VAL A C 1
ATOM 465 O O . VAL A 1 62 ? 11.273 -25.859 -23.25 1 93.75 62 VAL A O 1
ATOM 468 N N . ALA A 1 63 ? 9.391 -25.391 -22.109 1 94.88 63 ALA A N 1
ATOM 469 C CA . ALA A 1 63 ? 9.664 -23.953 -22.109 1 94.88 63 ALA A CA 1
ATOM 470 C C . ALA A 1 63 ? 10.195 -23.5 -20.75 1 94.88 63 ALA A C 1
ATOM 472 O O . ALA A 1 63 ? 9.609 -23.828 -19.703 1 94.88 63 ALA A O 1
ATOM 473 N N . VAL A 1 64 ? 11.305 -22.797 -20.734 1 93.88 64 VAL A N 1
ATOM 474 C CA . VAL A 1 64 ? 11.875 -22.266 -19.5 1 93.88 64 VAL A CA 1
ATOM 475 C C . VAL A 1 64 ? 11.773 -20.734 -19.5 1 93.88 64 VAL A C 1
ATOM 477 O O . VAL A 1 64 ? 12.367 -20.062 -20.359 1 93.88 64 VAL A O 1
ATOM 480 N N . ILE A 1 65 ? 11.039 -20.203 -18.594 1 96.25 65 ILE A N 1
ATOM 481 C CA . ILE A 1 65 ? 10.93 -18.75 -18.422 1 96.25 65 ILE A CA 1
ATOM 482 C C . ILE A 1 65 ? 11.805 -18.297 -17.25 1 96.25 65 ILE A C 1
ATOM 484 O O . ILE A 1 65 ? 11.453 -18.516 -16.094 1 96.25 65 ILE A O 1
ATOM 488 N N . ASP A 1 66 ? 12.758 -17.609 -17.562 1 92.5 66 ASP A N 1
ATOM 489 C CA . ASP A 1 66 ? 13.812 -17.344 -16.594 1 92.5 66 ASP A CA 1
ATOM 490 C C . ASP A 1 66 ? 13.523 -16.078 -15.805 1 92.5 66 ASP A C 1
ATOM 492 O O . ASP A 1 66 ? 12.586 -15.344 -16.109 1 92.5 66 ASP A O 1
ATOM 496 N N . GLU A 1 67 ? 14.344 -15.883 -14.82 1 92.12 67 GLU A N 1
ATOM 497 C CA . GLU A 1 67 ? 14.188 -14.781 -13.875 1 92.12 67 GLU A CA 1
ATOM 498 C C . GLU A 1 67 ? 14.32 -13.43 -14.562 1 92.12 67 GLU A C 1
ATOM 500 O O . GLU A 1 67 ? 13.656 -12.461 -14.188 1 92.12 67 GLU A O 1
ATOM 505 N N . LYS A 1 68 ? 15.172 -13.328 -15.508 1 92.75 68 LYS A N 1
ATOM 506 C CA . LYS A 1 68 ? 15.375 -12.055 -16.203 1 92.75 68 LYS A CA 1
ATOM 507 C C . LYS A 1 68 ? 14.07 -11.539 -16.797 1 92.75 68 LYS A C 1
ATOM 509 O O . LYS A 1 68 ? 13.711 -10.375 -16.609 1 92.75 68 LYS A O 1
ATOM 514 N N . LEU A 1 69 ? 13.43 -12.422 -17.547 1 95.56 69 LEU A N 1
ATOM 515 C CA . LEU A 1 69 ? 12.156 -12.055 -18.156 1 95.56 69 LEU A CA 1
ATOM 516 C C . LEU A 1 69 ? 11.133 -11.688 -17.078 1 95.56 69 LEU A C 1
ATOM 518 O O . LEU A 1 69 ? 10.414 -10.695 -17.234 1 95.56 69 LEU A O 1
ATOM 522 N N . ILE A 1 70 ? 11.055 -12.438 -16.031 1 96.31 70 ILE A N 1
ATOM 523 C CA . ILE A 1 70 ? 10.117 -12.219 -14.945 1 96.31 70 ILE A CA 1
ATOM 524 C C . ILE A 1 70 ? 10.375 -10.844 -14.32 1 96.31 70 ILE A C 1
ATOM 526 O O . ILE A 1 70 ? 9.43 -10.094 -14.047 1 96.31 70 ILE A O 1
ATOM 530 N N . ASP A 1 71 ? 11.602 -10.547 -14.18 1 94.44 71 ASP A N 1
ATOM 531 C CA . ASP A 1 71 ? 12 -9.281 -13.578 1 94.44 71 ASP A CA 1
ATOM 532 C C . ASP A 1 71 ? 11.688 -8.109 -14.508 1 94.44 71 ASP A C 1
ATOM 534 O O . ASP A 1 71 ? 11.164 -7.082 -14.062 1 94.44 71 ASP A O 1
ATOM 538 N N . GLU A 1 72 ? 12.047 -8.25 -15.805 1 96.06 72 GLU A N 1
ATOM 539 C CA . GLU A 1 72 ? 11.805 -7.176 -16.766 1 96.06 72 GLU A CA 1
ATOM 540 C C . GLU A 1 72 ? 10.328 -6.816 -16.844 1 96.06 72 GLU A C 1
ATOM 542 O O . GLU A 1 72 ? 9.969 -5.652 -17.016 1 96.06 72 GLU A O 1
ATOM 547 N N . GLN A 1 73 ? 9.547 -7.82 -16.672 1 97.19 73 GLN A N 1
ATOM 548 C CA . GLN A 1 73 ? 8.109 -7.59 -16.75 1 97.19 73 GLN A CA 1
ATOM 549 C C . GLN A 1 73 ? 7.531 -7.234 -15.391 1 97.19 73 GLN A C 1
ATOM 551 O O . GLN A 1 73 ? 6.363 -6.859 -15.281 1 97.19 73 GLN A O 1
ATOM 556 N N . ARG A 1 74 ? 8.328 -7.402 -14.398 1 96.75 74 ARG A N 1
ATOM 557 C CA . ARG A 1 74 ? 7.898 -7.23 -13.016 1 96.75 74 ARG A CA 1
ATOM 558 C C . ARG A 1 74 ? 6.652 -8.062 -12.727 1 96.75 74 ARG A C 1
ATOM 560 O O . ARG A 1 74 ? 5.695 -7.566 -12.125 1 96.75 74 ARG A O 1
ATOM 567 N N . ALA A 1 75 ? 6.664 -9.242 -13.227 1 96.94 75 ALA A N 1
ATOM 568 C CA . ALA A 1 75 ? 5.539 -10.148 -13.023 1 96.94 75 ALA A CA 1
ATOM 569 C C . ALA A 1 75 ? 5.34 -10.453 -11.539 1 96.94 75 ALA A C 1
ATOM 571 O O . ALA A 1 75 ? 6.309 -10.648 -10.805 1 96.94 75 ALA A O 1
ATOM 572 N N . SER A 1 76 ? 4.031 -10.492 -11.148 1 93.62 76 SER A N 1
ATOM 573 C CA . SER A 1 76 ? 3.73 -10.75 -9.75 1 93.62 76 SER A CA 1
ATOM 574 C C . SER A 1 76 ? 2.771 -11.93 -9.602 1 93.62 76 SER A C 1
ATOM 576 O O . SER A 1 76 ? 2.473 -12.352 -8.477 1 93.62 76 SER A O 1
ATOM 578 N N . THR A 1 77 ? 2.244 -12.484 -10.68 1 95.19 77 THR A N 1
ATOM 579 C CA . THR A 1 77 ? 1.398 -13.672 -10.656 1 95.19 77 THR A CA 1
ATOM 580 C C . THR A 1 77 ? 1.908 -14.711 -11.656 1 95.19 77 THR A C 1
ATOM 582 O O . THR A 1 77 ? 2.664 -14.383 -12.57 1 95.19 77 THR A O 1
ATOM 585 N N . LEU A 1 78 ? 1.491 -15.883 -11.438 1 96.44 78 LEU A N 1
ATOM 586 C CA . LEU A 1 78 ? 1.887 -16.953 -12.352 1 96.44 78 LEU A CA 1
ATOM 587 C C . LEU A 1 78 ? 1.3 -16.719 -13.734 1 96.44 78 LEU A C 1
ATOM 589 O O . LEU A 1 78 ? 1.932 -17.047 -14.742 1 96.44 78 LEU A O 1
ATOM 593 N N . GLY A 1 79 ? 0.136 -16.172 -13.789 1 96.31 79 GLY A N 1
ATOM 594 C CA . GLY A 1 79 ? -0.466 -15.859 -15.07 1 96.31 79 GLY A CA 1
ATOM 595 C C . GLY A 1 79 ? 0.364 -14.891 -15.898 1 96.31 79 GLY A C 1
ATOM 596 O O . GLY A 1 79 ? 0.501 -15.055 -17.109 1 96.31 79 GLY A O 1
ATOM 597 N N . GLU A 1 80 ? 0.914 -13.906 -15.203 1 96.12 80 GLU A N 1
ATOM 598 C CA . GLU A 1 80 ? 1.765 -12.938 -15.891 1 96.12 80 GLU A CA 1
ATOM 599 C C . GLU A 1 80 ? 3.035 -13.602 -16.422 1 96.12 80 GLU A C 1
ATOM 601 O O . GLU A 1 80 ? 3.592 -13.164 -17.422 1 96.12 80 GLU A O 1
ATOM 606 N N . VAL A 1 81 ? 3.449 -14.617 -15.797 1 97.75 81 VAL A N 1
ATOM 607 C CA . VAL A 1 81 ? 4.625 -15.352 -16.25 1 97.75 81 VAL A CA 1
ATOM 608 C C . VAL A 1 81 ? 4.246 -16.281 -17.406 1 97.75 81 VAL A C 1
ATOM 610 O O . VAL A 1 81 ? 4.891 -16.266 -18.453 1 97.75 81 VAL A O 1
ATOM 613 N N . LEU A 1 82 ? 3.201 -16.969 -17.25 1 97.88 82 LEU A N 1
ATOM 614 C CA . LEU A 1 82 ? 2.836 -18.047 -18.172 1 97.88 82 LEU A CA 1
ATOM 615 C C . LEU A 1 82 ? 2.291 -17.484 -19.484 1 97.88 82 LEU A C 1
ATOM 617 O O . LEU A 1 82 ? 2.236 -18.188 -20.484 1 97.88 82 LEU A O 1
ATOM 621 N N . GLN A 1 83 ? 1.918 -16.281 -19.484 1 96.81 83 GLN A N 1
ATOM 622 C CA . GLN A 1 83 ? 1.436 -15.688 -20.719 1 96.81 83 GLN A CA 1
ATOM 623 C C . GLN A 1 83 ? 2.549 -15.594 -21.766 1 96.81 83 GLN A C 1
ATOM 625 O O . GLN A 1 83 ? 2.289 -15.352 -22.938 1 96.81 83 GLN A O 1
ATOM 630 N N . ASN A 1 84 ? 3.752 -15.859 -21.391 1 97.88 84 ASN A N 1
ATOM 631 C CA . ASN A 1 84 ? 4.895 -15.812 -22.297 1 97.88 84 ASN A CA 1
ATOM 632 C C . ASN A 1 84 ? 5.062 -17.125 -23.062 1 97.88 84 ASN A C 1
ATOM 634 O O . ASN A 1 84 ? 6.016 -17.281 -23.812 1 97.88 84 ASN A O 1
ATOM 638 N N . ASP A 1 85 ? 4.234 -18.047 -22.906 1 97.94 85 ASP A N 1
ATOM 639 C CA . ASP A 1 85 ? 4.184 -19.297 -23.641 1 97.94 85 ASP A CA 1
ATOM 640 C C . ASP A 1 85 ? 2.811 -19.5 -24.266 1 97.94 85 ASP A C 1
ATOM 642 O O . ASP A 1 85 ? 1.815 -19.672 -23.562 1 97.94 85 ASP A O 1
ATOM 646 N N . ALA A 1 86 ? 2.822 -19.703 -25.562 1 98 86 ALA A N 1
ATOM 647 C CA . ALA A 1 86 ? 1.578 -19.719 -26.328 1 98 86 ALA A CA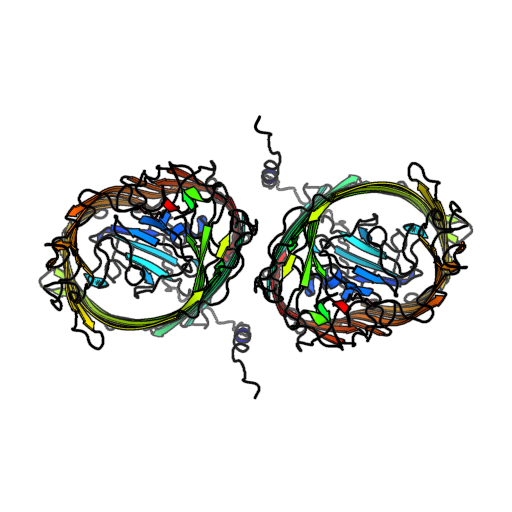 1
ATOM 648 C C . ALA A 1 86 ? 0.807 -21.016 -26.094 1 98 86 ALA A C 1
ATOM 650 O O . ALA A 1 86 ? -0.376 -21.109 -26.438 1 98 86 ALA A O 1
ATOM 651 N N . SER A 1 87 ? 1.449 -22 -25.531 1 97.88 87 SER A N 1
ATOM 652 C CA . SER A 1 87 ? 0.752 -23.266 -25.281 1 97.88 87 SER A CA 1
ATOM 653 C C . SER A 1 87 ? -0.16 -23.156 -24.062 1 97.88 87 SER A C 1
ATOM 655 O O . SER A 1 87 ? -0.974 -24.047 -23.812 1 97.88 87 SER A O 1
ATOM 657 N N . ILE A 1 88 ? -0.032 -22.109 -23.312 1 97.12 88 ILE A N 1
ATOM 658 C CA . ILE A 1 88 ? -0.83 -21.859 -22.125 1 97.12 88 ILE A CA 1
ATOM 659 C C . ILE A 1 88 ? -1.958 -20.891 -22.438 1 97.12 88 ILE A C 1
ATOM 661 O O . ILE A 1 88 ? -1.728 -19.844 -23.047 1 97.12 88 ILE A O 1
ATOM 665 N N . SER A 1 89 ? -3.113 -21.219 -22.016 1 95.5 89 SER A N 1
ATOM 666 C CA . SER A 1 89 ? -4.227 -20.281 -22.078 1 95.5 89 SER A CA 1
ATOM 667 C C . SER A 1 89 ? -4.816 -20.047 -20.688 1 95.5 89 SER A C 1
ATOM 669 O O . SER A 1 89 ? -4.891 -20.953 -19.875 1 95.5 89 SER A O 1
ATOM 671 N N . ALA A 1 90 ? -5.207 -18.797 -20.469 1 91.75 90 ALA A N 1
ATOM 672 C CA . ALA A 1 90 ? -5.746 -18.422 -19.172 1 91.75 90 ALA A CA 1
ATOM 673 C C . ALA A 1 90 ? -7.246 -18.672 -19.094 1 91.75 90 ALA A C 1
ATOM 675 O O . ALA A 1 90 ? -7.973 -18.453 -20.078 1 91.75 90 ALA A O 1
ATOM 676 N N . GLY A 1 91 ? -7.691 -19.125 -17.906 1 91.31 91 GLY A N 1
ATOM 677 C CA . GLY A 1 91 ? -9.109 -19.281 -17.609 1 91.31 91 GLY A CA 1
ATOM 678 C C . GLY A 1 91 ? -9.648 -18.188 -16.719 1 91.31 91 GLY A C 1
ATOM 679 O O . GLY A 1 91 ? -9.203 -17.031 -16.781 1 91.31 91 GLY A O 1
ATOM 680 N N . GLY A 1 92 ? -10.719 -18.516 -16.078 1 86.19 92 GLY A N 1
ATOM 681 C CA . GLY A 1 92 ? -11.336 -17.547 -15.18 1 86.19 92 GLY A CA 1
ATOM 682 C C . GLY A 1 92 ? -10.516 -17.281 -13.938 1 86.19 92 GLY A C 1
ATOM 683 O O . GLY A 1 92 ? -9.562 -18.016 -13.641 1 86.19 92 GLY A O 1
ATOM 684 N N . THR A 1 93 ? -10.836 -16.219 -13.219 1 86.38 93 THR A N 1
ATOM 685 C CA . THR A 1 93 ? -10.086 -15.82 -12.039 1 86.38 93 THR A CA 1
ATOM 686 C C . THR A 1 93 ? -10.984 -15.812 -10.805 1 86.38 93 THR A C 1
ATOM 688 O O . THR A 1 93 ? -10.641 -15.211 -9.781 1 86.38 93 THR A O 1
ATOM 691 N N . SER A 1 94 ? -12.117 -16.406 -10.906 1 85.5 94 SER A N 1
ATOM 692 C CA . SER A 1 94 ? -13.008 -16.453 -9.75 1 85.5 94 SER A CA 1
ATOM 693 C C . SER A 1 94 ? -12.312 -17.078 -8.547 1 85.5 94 SER A C 1
ATOM 695 O O . SER A 1 94 ? -11.344 -17.828 -8.703 1 85.5 94 SER A O 1
ATOM 697 N N . ARG A 1 95 ? -12.711 -16.641 -7.297 1 85.31 95 ARG A N 1
ATOM 698 C CA . ARG A 1 95 ? -12.195 -17.109 -6.016 1 85.31 95 ARG A CA 1
ATOM 699 C C . ARG A 1 95 ? -10.727 -16.719 -5.844 1 85.31 95 ARG A C 1
ATOM 701 O O . ARG A 1 95 ? -9.953 -17.469 -5.242 1 85.31 95 ARG A O 1
ATOM 708 N N . ASN A 1 96 ? -10.375 -15.766 -6.477 1 83.62 96 ASN A N 1
ATOM 709 C CA . ASN A 1 96 ? -9.047 -15.172 -6.379 1 83.62 96 ASN A CA 1
ATOM 710 C C . ASN A 1 96 ? -7.953 -16.156 -6.758 1 83.62 96 ASN A C 1
ATOM 712 O O . ASN A 1 96 ? -6.922 -16.234 -6.09 1 83.62 96 ASN A O 1
ATOM 716 N N . ARG A 1 97 ? -8.219 -16.984 -7.715 1 87.31 97 ARG A N 1
ATOM 717 C CA . ARG A 1 97 ? -7.191 -17.875 -8.234 1 87.31 97 ARG A CA 1
ATOM 718 C C . ARG A 1 97 ? -7.109 -17.797 -9.758 1 87.31 97 ARG A C 1
ATOM 720 O O . ARG A 1 97 ? -8.016 -17.281 -10.406 1 87.31 97 ARG A O 1
ATOM 727 N N . GLU A 1 98 ? -6.012 -18.297 -10.219 1 90.5 98 GLU A N 1
ATOM 728 C CA . GLU A 1 98 ? -5.805 -18.375 -11.664 1 90.5 98 GLU A CA 1
ATOM 729 C C . GLU A 1 98 ? -5.883 -19.812 -12.164 1 90.5 98 GLU A C 1
ATOM 731 O O . GLU A 1 98 ? -5.406 -20.734 -11.5 1 90.5 98 GLU A O 1
ATOM 736 N N . ARG A 1 99 ? -6.566 -19.922 -13.234 1 93.94 99 ARG A N 1
ATOM 737 C CA . ARG A 1 99 ? -6.676 -21.234 -13.883 1 93.94 99 ARG A CA 1
ATOM 738 C C . ARG A 1 99 ? -6.016 -21.203 -15.258 1 93.94 99 ARG A C 1
ATOM 740 O O . ARG A 1 99 ? -6.016 -20.188 -15.945 1 93.94 99 ARG A O 1
ATOM 747 N N . PHE A 1 100 ? -5.488 -22.391 -15.625 1 95.88 100 PHE A N 1
ATOM 748 C CA . PHE A 1 100 ? -4.758 -22.453 -16.891 1 95.88 100 PHE A CA 1
ATOM 749 C C . PHE A 1 100 ? -5.066 -23.75 -17.625 1 95.88 100 PHE A C 1
ATOM 751 O O . PHE A 1 100 ? -5.43 -24.75 -17.016 1 95.88 100 PHE A O 1
ATOM 758 N N . SER A 1 101 ? -4.938 -23.703 -18.875 1 96.94 101 SER A N 1
ATOM 759 C CA . SER A 1 101 ? -4.906 -24.875 -19.734 1 96.94 101 SER A CA 1
ATOM 760 C C . SER A 1 101 ? -3.592 -24.969 -20.5 1 96.94 101 SER A C 1
ATOM 762 O O . SER A 1 101 ? -3.029 -23.938 -20.891 1 96.94 101 SER A O 1
ATOM 764 N N . LEU A 1 102 ? -3.123 -26.094 -20.625 1 98.06 102 LEU A N 1
ATOM 765 C CA . LEU A 1 102 ? -1.922 -26.391 -21.406 1 98.06 102 LEU A CA 1
ATOM 766 C C . LEU A 1 102 ? -2.236 -27.328 -22.562 1 98.06 102 LEU A C 1
ATOM 768 O O . LEU A 1 102 ? -2.771 -28.422 -22.359 1 98.06 102 LEU A O 1
ATOM 772 N N . ARG A 1 103 ? -1.905 -26.906 -23.828 1 98.19 103 ARG A N 1
ATOM 773 C CA . ARG A 1 103 ? -2.271 -27.609 -25.062 1 98.19 103 ARG A CA 1
ATOM 774 C C . ARG A 1 103 ? -3.75 -27.984 -25.062 1 98.19 103 ARG A C 1
ATOM 776 O O . ARG A 1 103 ? -4.125 -29.078 -25.469 1 98.19 103 ARG A O 1
ATOM 783 N N . GLY A 1 104 ? -4.527 -27.188 -24.438 1 97.5 104 GLY A N 1
ATOM 784 C CA . GLY A 1 104 ? -5.98 -27.281 -24.484 1 97.5 104 GLY A CA 1
ATOM 785 C C . GLY A 1 104 ? -6.574 -28.094 -23.359 1 97.5 104 GLY A C 1
ATOM 786 O O . GLY A 1 104 ? -7.793 -28.25 -23.281 1 97.5 104 GLY A O 1
ATOM 787 N N . PHE A 1 105 ? -5.777 -28.641 -22.484 1 97.19 105 PHE A N 1
ATOM 788 C CA . PHE A 1 105 ? -6.266 -29.406 -21.344 1 97.19 105 PHE A CA 1
ATOM 789 C C . PHE A 1 105 ? -6.07 -28.625 -20.047 1 97.19 105 PHE A C 1
ATOM 791 O O . PHE A 1 105 ? -4.98 -28.109 -19.797 1 97.19 105 PHE A O 1
ATOM 798 N N . GLU A 1 106 ? -7.062 -28.547 -19.234 1 94.88 106 GLU A N 1
ATOM 799 C CA . GLU A 1 106 ? -7.008 -27.797 -17.984 1 94.88 106 GLU A CA 1
ATOM 800 C C . GLU A 1 106 ? -6.004 -28.406 -17.016 1 94.88 106 GLU A C 1
ATOM 802 O O . GLU A 1 106 ? -5.922 -29.641 -16.891 1 94.88 106 GLU A O 1
ATOM 807 N N . LEU A 1 107 ? -5.262 -27.562 -16.375 1 94 107 LEU A N 1
ATOM 808 C CA . LEU A 1 107 ? -4.328 -28 -15.344 1 94 107 LEU A CA 1
ATOM 809 C C . LEU A 1 107 ? -5.023 -28.125 -13.992 1 94 107 LEU A C 1
ATOM 811 O O . LEU A 1 107 ? -5.645 -27.172 -13.516 1 94 107 LEU A O 1
ATOM 815 N N . GLY A 1 108 ? -4.883 -29.25 -13.422 1 91 108 GLY A N 1
ATOM 816 C CA . GLY A 1 108 ? -5.477 -29.453 -12.117 1 91 108 GLY A CA 1
ATOM 817 C C . GLY A 1 108 ? -4.707 -28.781 -10.992 1 91 108 GLY A C 1
ATOM 818 O O . GLY A 1 108 ? -3.475 -28.781 -11 1 91 108 GLY A O 1
ATOM 819 N N . SER A 1 109 ? -5.41 -28.266 -10.031 1 87.81 109 SER A N 1
ATOM 820 C CA . SER A 1 109 ? -4.773 -27.578 -8.906 1 87.81 109 SER A CA 1
ATOM 821 C C . SER A 1 109 ? -3.934 -28.547 -8.078 1 87.81 109 SER A C 1
ATOM 823 O O . SER A 1 109 ? -2.955 -28.141 -7.449 1 87.81 109 SER A O 1
ATOM 825 N N . SER A 1 110 ? -4.316 -29.781 -8.102 1 87.31 110 SER A N 1
ATOM 826 C CA . SER A 1 110 ? -3.623 -30.75 -7.27 1 87.31 110 SER A CA 1
ATOM 827 C C . SER A 1 110 ? -2.527 -31.469 -8.055 1 87.31 110 SER A C 1
ATOM 829 O O . SER A 1 110 ? -1.645 -32.094 -7.461 1 87.31 110 SER A O 1
ATOM 831 N N . SER A 1 111 ? -2.588 -31.344 -9.344 1 90.25 111 SER A N 1
ATOM 832 C CA . SER A 1 111 ? -1.697 -32.219 -10.086 1 90.25 111 SER A CA 1
ATOM 833 C C . SER A 1 111 ? -0.982 -31.484 -11.203 1 90.25 111 SER A C 1
ATOM 835 O O . SER A 1 111 ? -0.027 -32 -11.789 1 90.25 111 SER A O 1
ATOM 837 N N . GLY A 1 112 ? -1.337 -30.344 -11.406 1 93.44 112 GLY A N 1
ATOM 838 C CA . GLY A 1 112 ? -0.804 -29.656 -12.57 1 93.44 112 GLY A CA 1
ATOM 839 C C . GLY A 1 112 ? 0.358 -28.734 -12.242 1 93.44 112 GLY A C 1
ATOM 840 O O . GLY A 1 112 ? 0.98 -28.172 -13.133 1 93.44 112 GLY A O 1
ATOM 841 N N . PHE A 1 113 ? 0.711 -28.609 -10.992 1 95.75 113 PHE A N 1
ATOM 842 C CA . PHE A 1 113 ? 1.74 -27.672 -10.586 1 95.75 113 PHE A CA 1
ATOM 843 C C . PHE A 1 113 ? 2.738 -28.328 -9.633 1 95.75 113 PHE A C 1
ATOM 845 O O . PHE A 1 113 ? 2.354 -29.109 -8.773 1 95.75 113 PHE A O 1
ATOM 852 N N . LEU A 1 114 ? 3.979 -27.984 -9.891 1 95.5 114 LEU A N 1
ATOM 853 C CA . LEU A 1 114 ? 5.07 -28.453 -9.039 1 95.5 114 LEU A CA 1
ATOM 854 C C . LEU A 1 114 ? 5.84 -27.266 -8.461 1 95.5 114 LEU A C 1
ATOM 856 O O . LEU A 1 114 ? 5.867 -26.188 -9.062 1 95.5 114 LEU A O 1
ATOM 860 N N . ARG A 1 115 ? 6.348 -27.484 -7.32 1 95.25 115 ARG A N 1
ATOM 861 C CA . ARG A 1 115 ? 7.363 -26.625 -6.73 1 95.25 115 ARG A CA 1
ATOM 862 C C . ARG A 1 115 ? 8.656 -27.391 -6.48 1 95.25 115 ARG A C 1
ATOM 864 O O . ARG A 1 115 ? 8.711 -28.266 -5.609 1 95.25 115 ARG A O 1
ATOM 871 N N . ASP A 1 116 ? 9.641 -27.094 -7.195 1 92.62 116 ASP A N 1
ATOM 872 C CA . ASP A 1 116 ? 10.922 -27.781 -7.113 1 92.62 116 ASP A CA 1
ATOM 873 C C . ASP A 1 116 ? 10.742 -29.297 -7.25 1 92.62 116 ASP A C 1
ATOM 875 O O . ASP A 1 116 ? 11.328 -30.062 -6.48 1 92.62 116 ASP A O 1
ATOM 879 N N . GLY A 1 117 ? 9.859 -29.656 -8.094 1 90.25 117 GLY A N 1
ATOM 880 C CA . GLY A 1 117 ? 9.664 -31.062 -8.383 1 90.25 117 GLY A CA 1
ATOM 881 C C . GLY A 1 117 ? 8.688 -31.734 -7.438 1 90.25 117 GLY A C 1
ATOM 882 O O . GLY A 1 117 ? 8.328 -32.906 -7.633 1 90.25 117 GLY A O 1
ATOM 883 N N . HIS A 1 118 ? 8.227 -31.047 -6.43 1 91.75 118 HIS A N 1
ATOM 884 C CA . HIS A 1 118 ? 7.191 -31.547 -5.539 1 91.75 118 HIS A CA 1
ATOM 885 C C . HIS A 1 118 ? 5.801 -31.172 -6.039 1 91.75 118 HIS A C 1
ATOM 887 O O . HIS A 1 118 ? 5.578 -30.047 -6.484 1 91.75 118 HIS A O 1
ATOM 893 N N . GLN A 1 119 ? 4.898 -32.188 -5.98 1 93.5 119 GLN A N 1
ATOM 894 C CA . GLN A 1 119 ? 3.516 -31.797 -6.25 1 93.5 119 GLN A CA 1
ATOM 895 C C . GLN A 1 119 ? 3.064 -30.672 -5.332 1 93.5 119 GLN A C 1
ATOM 897 O O . GLN A 1 119 ? 3.35 -30.688 -4.133 1 93.5 119 GLN A O 1
ATOM 902 N N . HIS A 1 120 ? 2.436 -29.719 -5.926 1 94.25 120 HIS A N 1
ATOM 903 C CA . HIS A 1 120 ? 2.105 -28.484 -5.215 1 94.25 120 HIS A CA 1
ATOM 904 C C . HIS A 1 120 ? 0.629 -28.141 -5.367 1 94.25 120 HIS A C 1
ATOM 906 O O . HIS A 1 120 ? 0.11 -28.094 -6.488 1 94.25 120 HIS A O 1
ATOM 912 N N . TRP A 1 121 ? -0.057 -27.969 -4.211 1 92.69 121 TRP A N 1
ATOM 913 C CA . TRP A 1 121 ? -1.445 -27.516 -4.258 1 92.69 121 TRP A CA 1
ATOM 914 C C . TRP A 1 121 ? -1.526 -26.031 -4.641 1 92.69 121 TRP A C 1
ATOM 916 O O . TRP A 1 121 ? -0.996 -25.172 -3.934 1 92.69 121 TRP A O 1
ATOM 926 N N . SER A 1 122 ? -2.334 -25.703 -5.73 1 89.94 122 SER A N 1
ATOM 927 C CA . SER A 1 122 ? -2.215 -24.375 -6.316 1 89.94 122 SER A CA 1
ATOM 928 C C . SER A 1 122 ? -3.562 -23.672 -6.344 1 89.94 122 SER A C 1
ATOM 930 O O . SER A 1 122 ? -3.938 -23.078 -7.359 1 89.94 122 SER A O 1
ATOM 932 N N . HIS A 1 123 ? -4.238 -23.438 -5.293 1 91.75 123 HIS A N 1
ATOM 933 C CA . HIS A 1 123 ? -5.508 -22.719 -5.223 1 91.75 123 HIS A CA 1
ATOM 934 C C . HIS A 1 123 ? -5.301 -21.297 -4.75 1 91.75 123 HIS A C 1
ATOM 936 O O . HIS A 1 123 ? -6.102 -20.766 -3.971 1 91.75 123 HIS A O 1
ATOM 942 N N . TYR A 1 124 ? -4.211 -20.781 -5.07 1 92.25 124 TYR A N 1
ATOM 943 C CA . TYR A 1 124 ? -3.906 -19.406 -4.664 1 92.25 124 TYR A CA 1
ATOM 944 C C . TYR A 1 124 ? -2.934 -18.75 -5.641 1 92.25 124 TYR A C 1
ATOM 946 O O . TYR A 1 124 ? -2.404 -19.422 -6.539 1 92.25 124 TYR A O 1
ATOM 954 N N . ARG A 1 125 ? -2.801 -17.516 -5.539 1 92.88 125 ARG A N 1
ATOM 955 C CA . ARG A 1 125 ? -1.792 -16.781 -6.305 1 92.88 125 ARG A CA 1
ATOM 956 C C . ARG A 1 125 ? -0.385 -17.188 -5.871 1 92.88 125 ARG A C 1
ATOM 958 O O . ARG A 1 125 ? -0.022 -17.016 -4.703 1 92.88 125 ARG A O 1
ATOM 965 N N . GLN A 1 126 ? 0.361 -17.578 -6.812 1 95.75 126 GLN A N 1
ATOM 966 C CA . GLN A 1 126 ? 1.668 -18.141 -6.488 1 95.75 126 GLN A CA 1
ATOM 967 C C . GLN A 1 126 ? 2.688 -17.047 -6.215 1 95.75 126 GLN A C 1
ATOM 969 O O . GLN A 1 126 ? 2.623 -15.969 -6.816 1 95.75 126 GLN A O 1
ATOM 974 N N . PRO A 1 127 ? 3.625 -17.312 -5.34 1 96.94 127 PRO A N 1
ATOM 975 C CA . PRO A 1 127 ? 4.621 -16.312 -4.945 1 96.94 127 PRO A CA 1
ATOM 976 C C . PRO A 1 127 ? 5.777 -16.203 -5.941 1 96.94 127 PRO A C 1
ATOM 978 O O . PRO A 1 127 ? 6.879 -16.688 -5.668 1 96.94 127 PRO A O 1
ATOM 981 N N . ILE A 1 128 ? 5.66 -15.5 -6.887 1 97.44 128 ILE A N 1
ATOM 982 C CA . ILE A 1 128 ? 6.613 -15.367 -7.98 1 97.44 128 ILE A CA 1
ATOM 983 C C . ILE A 1 128 ? 7.934 -14.812 -7.453 1 97.44 128 ILE A C 1
ATOM 985 O O . ILE A 1 128 ? 9 -15.141 -7.977 1 97.44 128 ILE A O 1
ATOM 989 N N . GLU A 1 129 ? 7.941 -14.031 -6.398 1 97.88 129 GLU A N 1
ATOM 990 C CA . GLU A 1 129 ? 9.117 -13.383 -5.816 1 97.88 129 GLU A CA 1
ATOM 991 C C . GLU A 1 129 ? 10.125 -14.422 -5.32 1 97.88 129 GLU A C 1
ATOM 993 O O . GLU A 1 129 ? 11.32 -14.125 -5.203 1 97.88 129 GLU A O 1
ATOM 998 N N . LEU A 1 130 ? 9.664 -15.609 -5.07 1 98.19 130 LEU A N 1
ATOM 999 C CA . LEU A 1 130 ? 10.531 -16.656 -4.535 1 98.19 130 LEU A CA 1
ATOM 1000 C C . LEU A 1 130 ? 11.141 -17.484 -5.66 1 98.19 130 LEU A C 1
ATOM 1002 O O . LEU A 1 130 ? 11.977 -18.359 -5.414 1 98.19 130 LEU A O 1
ATOM 1006 N N . LEU A 1 131 ? 10.797 -17.188 -6.891 1 97.44 131 LEU A N 1
ATOM 1007 C CA . LEU A 1 131 ? 11.117 -18.125 -7.973 1 97.44 131 LEU A CA 1
ATOM 1008 C C . LEU A 1 131 ? 12.305 -17.609 -8.781 1 97.44 131 LEU A C 1
ATOM 1010 O O . LEU A 1 131 ? 12.445 -16.406 -9.016 1 97.44 131 LEU A O 1
ATOM 1014 N N . GLU A 1 132 ? 13.094 -18.578 -9.195 1 95.31 132 GLU A N 1
ATOM 1015 C CA . GLU A 1 132 ? 14.18 -18.344 -10.141 1 95.31 132 GLU A CA 1
ATOM 1016 C C . GLU A 1 132 ? 13.695 -18.469 -11.586 1 95.31 132 GLU A C 1
ATOM 1018 O O . GLU A 1 132 ? 14.141 -17.719 -12.461 1 95.31 132 GLU A O 1
ATOM 1023 N N . ARG A 1 133 ? 12.875 -19.438 -11.82 1 94.19 133 ARG A N 1
ATOM 1024 C CA . ARG A 1 133 ? 12.32 -19.672 -13.148 1 94.19 133 ARG A CA 1
ATOM 1025 C C . ARG A 1 133 ? 11.07 -20.531 -13.086 1 94.19 133 ARG A C 1
ATOM 1027 O O . ARG A 1 133 ? 10.766 -21.125 -12.047 1 94.19 133 ARG A O 1
ATOM 1034 N N . VAL A 1 134 ? 10.344 -20.562 -14.133 1 96.25 134 VAL A N 1
ATOM 1035 C CA . VAL A 1 134 ? 9.18 -21.406 -14.336 1 96.25 134 VAL A CA 1
ATOM 1036 C C . VAL A 1 134 ? 9.391 -22.297 -15.57 1 96.25 134 VAL A C 1
ATOM 1038 O O . VAL A 1 134 ? 9.852 -21.812 -16.609 1 96.25 134 VAL A O 1
ATOM 1041 N N . GLU A 1 135 ? 9.141 -23.578 -15.414 1 94.69 135 GLU A N 1
ATOM 1042 C CA . GLU A 1 135 ? 9.289 -24.531 -16.5 1 94.69 135 GLU A CA 1
ATOM 1043 C C . GLU A 1 135 ? 7.938 -25.125 -16.906 1 94.69 135 GLU A C 1
ATOM 1045 O O . GLU A 1 135 ? 7.219 -25.672 -16.078 1 94.69 135 GLU A O 1
ATOM 1050 N N . VAL A 1 136 ? 7.676 -24.984 -18.125 1 96.25 136 VAL A N 1
ATOM 1051 C CA . VAL A 1 136 ? 6.457 -25.562 -18.672 1 96.25 136 VAL A CA 1
ATOM 1052 C C . VAL A 1 136 ? 6.789 -26.859 -19.406 1 96.25 136 VAL A C 1
ATOM 1054 O O . VAL A 1 136 ? 7.363 -26.828 -20.5 1 96.25 136 VAL A O 1
ATOM 1057 N N . MET A 1 137 ? 6.449 -27.922 -18.828 1 95.06 137 MET A N 1
ATOM 1058 C CA . MET A 1 137 ? 6.609 -29.219 -19.469 1 95.06 137 MET A CA 1
ATOM 1059 C C . MET A 1 137 ? 5.371 -29.578 -20.281 1 95.06 137 MET A C 1
ATOM 1061 O O . MET A 1 137 ? 4.297 -29.797 -19.719 1 95.06 137 MET A O 1
ATOM 1065 N N . LYS A 1 138 ? 5.547 -29.766 -21.516 1 96.69 138 LYS A N 1
ATOM 1066 C CA . LYS A 1 138 ? 4.395 -29.922 -22.391 1 96.69 138 LYS A CA 1
ATOM 1067 C C . LYS A 1 138 ? 4.16 -31.391 -22.734 1 96.69 138 LYS A C 1
ATOM 1069 O O . LYS A 1 138 ? 5.098 -32.094 -23.109 1 96.69 138 LYS A O 1
ATOM 1074 N N . GLY A 1 139 ? 2.916 -31.844 -22.578 1 95.5 139 GLY A N 1
ATOM 1075 C CA . GLY A 1 139 ? 2.529 -33.219 -22.828 1 95.5 139 GLY A CA 1
ATOM 1076 C C . GLY A 1 139 ? 2.424 -34.062 -21.562 1 95.5 139 GLY A C 1
ATOM 1077 O O . GLY A 1 139 ? 2.738 -33.562 -20.469 1 95.5 139 GLY A O 1
ATOM 1078 N N . PRO A 1 140 ? 2.051 -35.312 -21.734 1 93.5 140 PRO A N 1
ATOM 1079 C CA . PRO A 1 140 ? 1.837 -36.156 -20.578 1 93.5 140 PRO A CA 1
ATOM 1080 C C . PRO A 1 140 ? 3.104 -36.344 -19.734 1 93.5 140 PRO A C 1
ATOM 1082 O O . PRO A 1 140 ? 4.164 -36.688 -20.281 1 93.5 140 PRO A O 1
ATOM 1085 N N . ALA A 1 141 ? 2.943 -36.188 -18.5 1 87.31 141 ALA A N 1
ATOM 1086 C CA . ALA A 1 141 ? 4.062 -36.281 -17.562 1 87.31 141 ALA A CA 1
ATOM 1087 C C . ALA A 1 141 ? 3.879 -37.438 -16.609 1 87.31 141 ALA A C 1
ATOM 1089 O O . ALA A 1 141 ? 4.496 -37.5 -15.547 1 87.31 141 ALA A O 1
ATOM 1090 N N . GLY A 1 142 ? 3.158 -38.344 -16.922 1 88.94 142 GLY A N 1
ATOM 1091 C CA . GLY A 1 142 ? 2.775 -39.438 -16.047 1 88.94 142 GLY A CA 1
ATOM 1092 C C . GLY A 1 142 ? 3.955 -40.281 -15.594 1 88.94 142 GLY A C 1
ATOM 1093 O O . GLY A 1 142 ? 3.945 -40.812 -14.484 1 88.94 142 GLY A O 1
ATOM 1094 N N . LEU A 1 143 ? 4.965 -40.406 -16.344 1 90.12 143 LEU A N 1
ATOM 1095 C CA . LEU A 1 143 ? 6.102 -41.25 -16.016 1 90.12 143 LEU A CA 1
ATOM 1096 C C . LEU A 1 143 ? 6.816 -40.75 -14.773 1 90.12 143 LEU A C 1
ATOM 1098 O O . LEU A 1 143 ? 7.164 -41.531 -13.891 1 90.12 143 LEU A O 1
ATOM 1102 N N . LEU A 1 144 ? 6.977 -39.469 -14.766 1 88.12 144 LEU A N 1
ATOM 1103 C CA . LEU A 1 144 ? 7.855 -38.969 -13.711 1 88.12 144 LEU A CA 1
ATOM 1104 C C . LEU A 1 144 ? 7.047 -38.375 -12.562 1 88.12 144 LEU A C 1
ATOM 1106 O O . LEU A 1 144 ? 7.539 -38.312 -11.43 1 88.12 144 LEU A O 1
ATOM 1110 N N . TYR A 1 145 ? 5.836 -37.938 -12.805 1 90.44 145 TYR A N 1
ATOM 1111 C CA . TYR A 1 145 ? 5.172 -37.188 -11.766 1 90.44 145 TYR A CA 1
ATOM 1112 C C . TYR A 1 145 ? 3.795 -37.75 -11.453 1 90.44 145 TYR A C 1
ATOM 1114 O O . TYR A 1 145 ? 3.064 -37.219 -10.617 1 90.44 145 TYR A O 1
ATOM 1122 N N . GLY A 1 146 ? 3.398 -38.812 -12.117 1 91.94 146 GLY A N 1
ATOM 1123 C CA . GLY A 1 146 ? 2.164 -39.5 -11.789 1 91.94 146 GLY A CA 1
ATOM 1124 C C . GLY A 1 146 ? 0.928 -38.812 -12.352 1 91.94 146 GLY A C 1
ATOM 1125 O O . GLY A 1 146 ? 0.915 -38.406 -13.508 1 91.94 146 GLY A O 1
ATOM 1126 N N . LYS A 1 147 ? -0.104 -38.781 -11.508 1 91.81 147 LYS A N 1
ATOM 1127 C CA . LYS A 1 147 ? -1.391 -38.219 -11.891 1 91.81 147 LYS A CA 1
ATOM 1128 C C . LYS A 1 147 ? -1.217 -36.812 -12.477 1 91.81 147 LYS A C 1
ATOM 1130 O O . LYS A 1 147 ? -0.677 -35.938 -11.82 1 91.81 147 LYS A O 1
ATOM 1135 N N . SER A 1 148 ? -1.689 -36.688 -13.758 1 90.81 148 SER A N 1
ATOM 1136 C CA . SER A 1 148 ? -1.611 -35.406 -14.414 1 90.81 148 SER A CA 1
ATOM 1137 C C . SER A 1 148 ? -2.52 -35.344 -15.641 1 90.81 148 SER A C 1
ATOM 1139 O O . SER A 1 148 ? -2.9 -36.375 -16.188 1 90.81 148 SER A O 1
ATOM 1141 N N . ALA A 1 149 ? -2.811 -34.125 -16.016 1 93.12 149 ALA A N 1
ATOM 1142 C CA . ALA A 1 149 ? -3.541 -33.906 -17.266 1 93.12 149 ALA A CA 1
ATOM 1143 C C . ALA A 1 149 ? -2.652 -34.188 -18.469 1 93.12 149 ALA A C 1
ATOM 1145 O O . ALA A 1 149 ? -1.426 -34.094 -18.391 1 93.12 149 ALA A O 1
ATOM 1146 N N . PRO A 1 150 ? -3.291 -34.438 -19.578 1 95.88 150 PRO A N 1
ATOM 1147 C CA . PRO A 1 150 ? -2.51 -34.812 -20.766 1 95.88 150 PRO A CA 1
ATOM 1148 C C . PRO A 1 150 ? -1.72 -33.625 -21.344 1 95.88 150 PRO A C 1
ATOM 1150 O O . PRO A 1 150 ? -0.769 -33.844 -22.094 1 95.88 150 PRO A O 1
ATOM 1153 N N . GLY A 1 151 ? -2.133 -32.469 -21 1 95.81 151 GLY A N 1
ATOM 1154 C CA . GLY A 1 151 ? -1.461 -31.312 -21.547 1 95.81 151 GLY A CA 1
ATOM 1155 C C . GLY A 1 151 ? -0.081 -31.094 -20.953 1 95.81 151 GLY A C 1
ATOM 1156 O O . GLY A 1 151 ? 0.745 -30.391 -21.547 1 95.81 151 GLY A O 1
ATOM 1157 N N . GLY A 1 152 ? 0.139 -31.547 -19.781 1 95.25 152 GLY A N 1
ATOM 1158 C CA . GLY A 1 152 ? 1.429 -31.406 -19.125 1 95.25 152 GLY A CA 1
ATOM 1159 C C . GLY A 1 152 ? 1.328 -30.797 -17.75 1 95.25 152 GLY A C 1
ATOM 1160 O O . GLY A 1 152 ? 0.355 -31.031 -17.031 1 95.25 152 GLY A O 1
ATOM 1161 N N . LEU A 1 153 ? 2.473 -30.156 -17.328 1 95.25 153 LEU A N 1
ATOM 1162 C CA . LEU A 1 153 ? 2.484 -29.531 -16.016 1 95.25 153 LEU A CA 1
ATOM 1163 C C . LEU A 1 153 ? 3.447 -28.359 -15.977 1 95.25 153 LEU A C 1
ATOM 1165 O O . LEU A 1 153 ? 4.234 -28.156 -16.906 1 95.25 153 LEU A O 1
ATOM 1169 N N . VAL A 1 154 ? 3.332 -27.531 -14.914 1 96.25 154 VAL A N 1
ATOM 1170 C CA . VAL A 1 154 ? 4.168 -26.359 -14.688 1 96.25 154 VAL A CA 1
ATOM 1171 C C . VAL A 1 154 ? 4.996 -26.547 -13.422 1 96.25 154 VAL A C 1
ATOM 1173 O O . VAL A 1 154 ? 4.453 -26.859 -12.359 1 96.25 154 VAL A O 1
ATOM 1176 N N . ASN A 1 155 ? 6.262 -26.391 -13.555 1 95.31 155 ASN A N 1
ATOM 1177 C CA . ASN A 1 155 ? 7.152 -26.469 -12.398 1 95.31 155 ASN A CA 1
ATOM 1178 C C . ASN A 1 155 ? 7.691 -25.094 -12.023 1 95.31 155 ASN A C 1
ATOM 1180 O O . ASN A 1 155 ? 8.297 -24.406 -12.852 1 95.31 155 ASN A O 1
ATOM 1184 N N . MET A 1 156 ? 7.473 -24.75 -10.812 1 96.62 156 MET A N 1
ATOM 1185 C CA . MET A 1 156 ? 8.016 -23.5 -10.266 1 96.62 156 MET A CA 1
ATOM 1186 C C . MET A 1 156 ? 9.297 -23.766 -9.484 1 96.62 156 MET A C 1
ATOM 1188 O O . MET A 1 156 ? 9.266 -24.391 -8.43 1 96.62 156 MET A O 1
ATOM 1192 N N . VAL A 1 157 ? 10.375 -23.219 -9.977 1 94.75 157 VAL A N 1
ATOM 1193 C CA . VAL A 1 157 ? 11.68 -23.469 -9.367 1 94.75 157 VAL A CA 1
ATOM 1194 C C . VAL A 1 157 ? 12.07 -22.297 -8.477 1 94.75 157 VAL A C 1
ATOM 1196 O O . VAL A 1 157 ? 12.148 -21.156 -8.938 1 94.75 157 VAL A O 1
ATOM 1199 N N . SER A 1 158 ? 12.398 -22.578 -7.25 1 96.25 158 SER A N 1
ATOM 1200 C CA . SER A 1 158 ? 12.672 -21.531 -6.273 1 96.25 158 SER A CA 1
ATOM 1201 C C . SER A 1 158 ? 14.109 -21.016 -6.402 1 96.25 158 SER A C 1
ATOM 1203 O O . SER A 1 158 ? 14.984 -21.75 -6.879 1 96.25 158 SER A O 1
ATOM 1205 N N . LYS A 1 159 ? 14.297 -19.844 -5.957 1 96 159 LYS A N 1
ATOM 1206 C CA . LYS A 1 159 ? 15.641 -19.297 -5.816 1 96 159 LYS A CA 1
ATOM 1207 C C . LYS A 1 159 ? 16.453 -20.078 -4.793 1 96 159 LYS A C 1
ATOM 1209 O O . LYS A 1 159 ? 15.891 -20.656 -3.854 1 96 159 LYS A O 1
ATOM 1214 N N . LYS A 1 160 ? 17.812 -20.094 -5.027 1 95.81 160 LYS A N 1
ATOM 1215 C CA . LYS A 1 160 ? 18.719 -20.797 -4.129 1 95.81 160 LYS A CA 1
ATOM 1216 C C . LYS A 1 160 ? 19.734 -19.828 -3.502 1 95.81 160 LYS A C 1
ATOM 1218 O O . LYS A 1 160 ? 20.016 -18.766 -4.055 1 95.81 160 LYS A O 1
ATOM 1223 N N . PRO A 1 161 ? 20.266 -20.25 -2.283 1 97.5 161 PRO A N 1
ATOM 1224 C CA . PRO A 1 161 ? 21.344 -19.453 -1.707 1 97.5 161 PRO A CA 1
ATOM 1225 C C . PRO A 1 161 ? 22.578 -19.359 -2.609 1 97.5 161 PRO A C 1
ATOM 1227 O O . PRO A 1 161 ? 22.859 -20.312 -3.344 1 97.5 161 PRO A O 1
ATOM 1230 N N . THR A 1 162 ? 23.25 -18.281 -2.436 1 96.44 162 THR A N 1
ATOM 1231 C CA . THR A 1 162 ? 24.453 -18.047 -3.232 1 96.44 162 THR A CA 1
ATOM 1232 C C . THR A 1 162 ? 25.703 -18.047 -2.346 1 96.44 162 THR A C 1
ATOM 1234 O O . THR A 1 162 ? 25.594 -17.844 -1.134 1 96.44 162 THR A O 1
ATOM 1237 N N . HIS A 1 163 ? 26.891 -18.266 -2.99 1 95.44 163 HIS A N 1
ATOM 1238 C CA . HIS A 1 163 ? 28.141 -18.172 -2.254 1 95.44 163 HIS A CA 1
ATOM 1239 C C . HIS A 1 163 ? 28.516 -16.719 -1.975 1 95.44 163 HIS A C 1
ATOM 1241 O O . HIS A 1 163 ? 28.844 -16.375 -0.842 1 95.44 163 HIS A O 1
ATOM 1247 N N . GLU A 1 164 ? 28.375 -15.922 -3.037 1 94.62 164 GLU A N 1
ATOM 1248 C CA . GLU A 1 164 ? 28.656 -14.5 -2.877 1 94.62 164 GLU A CA 1
ATOM 1249 C C . GLU A 1 164 ? 27.453 -13.75 -2.328 1 94.62 164 GLU A C 1
ATOM 1251 O O . GLU A 1 164 ? 26.312 -14.094 -2.633 1 94.62 164 GLU A O 1
ATOM 1256 N N . THR A 1 165 ? 27.781 -12.766 -1.568 1 95.69 165 THR A N 1
ATOM 1257 C CA . THR A 1 165 ? 26.703 -11.945 -1.037 1 95.69 165 THR A CA 1
ATOM 1258 C C . THR A 1 165 ? 25.984 -11.203 -2.162 1 95.69 165 THR A C 1
ATOM 1260 O O . THR A 1 165 ? 26.625 -10.562 -3 1 95.69 165 THR A O 1
ATOM 1263 N N . GLN A 1 166 ? 24.719 -11.328 -2.229 1 96.81 166 GLN A N 1
ATOM 1264 C CA . GLN A 1 166 ? 23.859 -10.617 -3.16 1 96.81 166 GLN A CA 1
ATOM 1265 C C . GLN A 1 166 ? 22.688 -9.953 -2.428 1 96.81 166 GLN A C 1
ATOM 1267 O O . GLN A 1 166 ? 22.141 -10.523 -1.487 1 96.81 166 GLN A O 1
ATOM 1272 N N . VAL A 1 167 ? 22.469 -8.719 -2.744 1 96 167 VAL A N 1
ATOM 1273 C CA . VAL A 1 167 ? 21.344 -7.977 -2.201 1 96 167 VAL A CA 1
ATOM 1274 C C . VAL A 1 167 ? 20.531 -7.359 -3.34 1 96 167 VAL A C 1
ATOM 1276 O O . VAL A 1 167 ? 21.094 -6.723 -4.234 1 96 167 VAL A O 1
ATOM 1279 N N . ASN A 1 168 ? 19.312 -7.609 -3.381 1 96.94 168 ASN A N 1
ATOM 1280 C CA . ASN A 1 168 ? 18.375 -6.977 -4.309 1 96.94 168 ASN A CA 1
ATOM 1281 C C . ASN A 1 168 ? 17.219 -6.316 -3.57 1 96.94 168 ASN A C 1
ATOM 1283 O O . ASN A 1 168 ? 16.484 -6.98 -2.838 1 96.94 168 ASN A O 1
ATOM 1287 N N . PHE A 1 169 ? 17.125 -5.051 -3.646 1 96.31 169 PHE A N 1
ATOM 1288 C CA . PHE A 1 169 ? 15.984 -4.301 -3.119 1 96.31 169 PHE A CA 1
ATOM 1289 C C . PHE A 1 169 ? 15.242 -3.582 -4.242 1 96.31 169 PHE A C 1
ATOM 1291 O O . PHE A 1 169 ? 15.852 -2.861 -5.035 1 96.31 169 PHE A O 1
ATOM 1298 N N . SER A 1 170 ? 13.898 -3.74 -4.332 1 97.19 170 SER A N 1
ATOM 1299 C CA . SER A 1 170 ? 13.141 -3.061 -5.379 1 97.19 170 SER A CA 1
ATOM 1300 C C . SER A 1 170 ? 11.844 -2.473 -4.828 1 97.19 170 SER A C 1
ATOM 1302 O O . SER A 1 170 ? 11.258 -3.02 -3.896 1 97.19 170 SER A O 1
ATOM 1304 N N . GLN A 1 171 ? 11.43 -1.382 -5.406 1 96.12 171 GLN A N 1
ATOM 1305 C CA . GLN A 1 171 ? 10.156 -0.713 -5.141 1 96.12 171 GLN A CA 1
ATOM 1306 C C . GLN A 1 171 ? 9.391 -0.448 -6.434 1 96.12 171 GLN A C 1
ATOM 1308 O O . GLN A 1 171 ? 9.922 0.189 -7.352 1 96.12 171 GLN A O 1
ATOM 1313 N N . ASP A 1 172 ? 8.18 -0.945 -6.477 1 97.25 172 ASP A N 1
ATOM 1314 C CA . ASP A 1 172 ? 7.266 -0.717 -7.598 1 97.25 172 ASP A CA 1
ATOM 1315 C C . ASP A 1 172 ? 6.133 0.227 -7.199 1 97.25 172 ASP A C 1
ATOM 1317 O O . ASP A 1 172 ? 5.582 0.118 -6.102 1 97.25 172 ASP A O 1
ATOM 1321 N N . VAL A 1 173 ? 5.836 1.183 -8.062 1 93.62 173 VAL A N 1
ATOM 1322 C CA . VAL A 1 173 ? 4.664 2.047 -7.941 1 93.62 173 VAL A CA 1
ATOM 1323 C C . VAL A 1 173 ? 3.918 2.086 -9.273 1 93.62 173 VAL A C 1
ATOM 1325 O O . VAL A 1 173 ? 4.496 2.418 -10.312 1 93.62 173 VAL A O 1
ATOM 1328 N N . GLY A 1 174 ? 2.641 1.803 -9.211 1 94.5 174 GLY A N 1
ATOM 1329 C CA . GLY A 1 174 ? 1.933 1.7 -10.477 1 94.5 174 GLY A CA 1
ATOM 1330 C C . GLY A 1 174 ? 0.496 2.18 -10.398 1 94.5 174 GLY A C 1
ATOM 1331 O O . GLY A 1 174 ? 0.091 2.785 -9.406 1 94.5 174 GLY A O 1
ATOM 1332 N N . SER A 1 175 ? -0.219 1.992 -11.555 1 93.94 175 SER A N 1
ATOM 1333 C CA . SER A 1 175 ? -1.632 2.344 -11.664 1 93.94 175 SER A CA 1
ATOM 1334 C C . SER A 1 175 ? -2.459 1.632 -10.594 1 93.94 175 SER A C 1
ATOM 1336 O O . SER A 1 175 ? -2.055 0.586 -10.086 1 93.94 175 SER A O 1
ATOM 1338 N N . ASN A 1 176 ? -3.613 2.316 -10.219 1 91.19 176 ASN A N 1
ATOM 1339 C CA . ASN A 1 176 ? -4.574 1.752 -9.273 1 91.19 176 ASN A CA 1
ATOM 1340 C C . ASN A 1 176 ? -3.939 1.507 -7.906 1 91.19 176 ASN A C 1
ATOM 1342 O O . ASN A 1 176 ? -4.164 0.464 -7.293 1 91.19 176 ASN A O 1
ATOM 1346 N N . ASN A 1 177 ? -3.074 2.352 -7.527 1 87.75 177 ASN A N 1
ATOM 1347 C CA . ASN A 1 177 ? -2.434 2.352 -6.215 1 87.75 177 ASN A CA 1
ATOM 1348 C C . ASN A 1 177 ? -1.62 1.081 -5.988 1 87.75 177 ASN A C 1
ATOM 1350 O O . ASN A 1 177 ? -1.597 0.543 -4.879 1 87.75 177 ASN A O 1
ATOM 1354 N N . HIS A 1 178 ? -1.1 0.585 -7.027 1 93.19 178 HIS A N 1
ATOM 1355 C CA . HIS A 1 178 ? -0.273 -0.612 -6.914 1 93.19 178 HIS A CA 1
ATOM 1356 C C . HIS A 1 178 ? 1.1 -0.282 -6.34 1 93.19 178 HIS A C 1
ATOM 1358 O O . HIS A 1 178 ? 1.799 0.594 -6.852 1 93.19 178 HIS A O 1
ATOM 1364 N N . THR A 1 179 ? 1.47 -0.87 -5.23 1 93 179 THR A N 1
ATOM 1365 C CA . THR A 1 179 ? 2.799 -0.746 -4.645 1 93 179 THR A CA 1
ATOM 1366 C C . THR A 1 179 ? 3.352 -2.115 -4.262 1 93 179 THR A C 1
ATOM 1368 O O . THR A 1 179 ? 2.619 -2.969 -3.756 1 93 179 THR A O 1
ATOM 1371 N N . ARG A 1 180 ? 4.602 -2.357 -4.492 1 96 180 ARG A N 1
ATOM 1372 C CA . ARG A 1 180 ? 5.254 -3.613 -4.129 1 96 180 ARG A CA 1
ATOM 1373 C C . ARG A 1 180 ? 6.703 -3.379 -3.723 1 96 180 ARG A C 1
ATOM 1375 O O . ARG A 1 180 ? 7.477 -2.783 -4.477 1 96 180 ARG A O 1
ATOM 1382 N N . THR A 1 181 ? 7.051 -3.822 -2.574 1 96.44 181 THR A N 1
ATOM 1383 C CA . THR A 1 181 ? 8.406 -3.789 -2.039 1 96.44 181 THR A CA 1
ATOM 1384 C C . THR A 1 181 ? 8.984 -5.199 -1.932 1 96.44 181 THR A C 1
ATOM 1386 O O . THR A 1 181 ? 8.352 -6.086 -1.354 1 96.44 181 THR A O 1
ATOM 1389 N N . VAL A 1 182 ? 10.141 -5.398 -2.486 1 97.38 182 VAL A N 1
ATOM 1390 C CA . VAL A 1 182 ? 10.781 -6.707 -2.402 1 97.38 182 VAL A CA 1
ATOM 1391 C C . VAL A 1 182 ? 12.211 -6.555 -1.891 1 97.38 182 VAL A C 1
ATOM 1393 O O . VAL A 1 182 ? 12.945 -5.672 -2.342 1 97.38 182 VAL A O 1
ATOM 1396 N N . ALA A 1 183 ? 12.617 -7.34 -0.938 1 96.94 183 ALA A N 1
ATOM 1397 C CA . ALA A 1 183 ? 13.992 -7.488 -0.462 1 96.94 183 ALA A CA 1
ATOM 1398 C C . ALA A 1 183 ? 14.469 -8.93 -0.605 1 96.94 183 ALA A C 1
ATOM 1400 O O . ALA A 1 183 ? 13.789 -9.859 -0.169 1 96.94 183 ALA A O 1
ATOM 1401 N N . ASP A 1 184 ? 15.555 -9.156 -1.249 1 98 184 ASP A N 1
ATOM 1402 C CA . ASP A 1 184 ? 16.188 -10.445 -1.489 1 98 184 ASP A CA 1
ATOM 1403 C C . ASP A 1 184 ? 17.672 -10.406 -1.134 1 98 184 ASP A C 1
ATOM 1405 O O . ASP A 1 184 ? 18.469 -9.758 -1.817 1 98 184 ASP A O 1
ATOM 1409 N N . VAL A 1 185 ? 18.047 -11.109 -0.09 1 97.56 185 VAL A N 1
ATOM 1410 C CA . VAL A 1 185 ? 19.422 -11.125 0.389 1 97.56 185 VAL A CA 1
ATOM 1411 C C . VAL A 1 185 ? 19.922 -12.562 0.463 1 97.56 185 VAL A C 1
ATOM 1413 O O . VAL A 1 185 ? 19.25 -13.438 1.009 1 97.56 185 VAL A O 1
ATOM 1416 N N . SER A 1 186 ? 21.094 -12.805 -0.048 1 97.94 186 SER A N 1
ATOM 1417 C CA . SER A 1 186 ? 21.688 -14.141 -0.07 1 97.94 186 SER A CA 1
ATOM 1418 C C . SER A 1 186 ? 23.203 -14.07 0.131 1 97.94 186 SER A C 1
ATOM 1420 O O . SER A 1 186 ? 23.828 -13.047 -0.152 1 97.94 186 SER A O 1
ATOM 1422 N N . GLY A 1 187 ? 23.781 -15.133 0.703 1 97.38 187 GLY A N 1
ATOM 1423 C CA . GLY A 1 187 ? 25.234 -15.219 0.845 1 97.38 187 GLY A CA 1
ATOM 1424 C C . GLY A 1 187 ? 25.672 -16.328 1.783 1 97.38 187 GLY A C 1
ATOM 1425 O O . GLY A 1 187 ? 24.859 -17.109 2.262 1 97.38 187 GLY A O 1
ATOM 1426 N N . SER A 1 188 ? 27.016 -16.359 1.934 1 97.81 188 SER A N 1
ATOM 1427 C CA . SER A 1 188 ? 27.594 -17.328 2.857 1 97.81 188 SER A CA 1
ATOM 1428 C C . SER A 1 188 ? 27.438 -16.875 4.305 1 97.81 188 SER A C 1
ATOM 1430 O O . SER A 1 188 ? 27.516 -15.688 4.605 1 97.81 188 SER A O 1
ATOM 1432 N N . LEU A 1 189 ? 27.203 -17.812 5.152 1 97.25 189 LEU A N 1
ATOM 1433 C CA . LEU A 1 189 ? 26.984 -17.516 6.562 1 97.25 189 LEU A CA 1
ATOM 1434 C C . LEU A 1 189 ? 28.219 -17.891 7.391 1 97.25 189 LEU A C 1
ATOM 1436 O O . LEU A 1 189 ? 28.234 -17.688 8.609 1 97.25 189 LEU A O 1
ATOM 1440 N N . ASN A 1 190 ? 29.203 -18.5 6.797 1 96.38 190 ASN A N 1
ATOM 1441 C CA . ASN A 1 190 ? 30.453 -18.812 7.461 1 96.38 190 ASN A CA 1
ATOM 1442 C C . ASN A 1 190 ? 31.656 -18.609 6.535 1 96.38 190 ASN A C 1
ATOM 1444 O O . ASN A 1 190 ? 31.484 -18.375 5.336 1 96.38 190 ASN A O 1
ATOM 1448 N N . ALA A 1 191 ? 32.875 -18.703 7.02 1 94.25 191 ALA A N 1
ATOM 1449 C CA . ALA A 1 191 ? 34.094 -18.312 6.312 1 94.25 191 ALA A CA 1
ATOM 1450 C C . ALA A 1 191 ? 34.406 -19.297 5.18 1 94.25 191 ALA A C 1
ATOM 1452 O O . ALA A 1 191 ? 34.906 -18.891 4.125 1 94.25 191 ALA A O 1
ATOM 1453 N N . ASP A 1 192 ? 34.094 -20.578 5.312 1 94.62 192 ASP A N 1
ATOM 1454 C CA . ASP A 1 192 ? 34.438 -21.547 4.285 1 94.62 192 ASP A CA 1
ATOM 1455 C C . ASP A 1 192 ? 33.344 -21.719 3.258 1 94.62 192 ASP A C 1
ATOM 1457 O O . ASP A 1 192 ? 33.406 -22.578 2.381 1 94.62 192 ASP A O 1
ATOM 1461 N N . GLN A 1 193 ? 32.219 -21.047 3.395 1 95.62 193 GLN A N 1
ATOM 1462 C CA . GLN A 1 193 ? 31.078 -20.906 2.469 1 95.62 193 GLN A CA 1
ATOM 1463 C C . GLN A 1 193 ? 30.297 -22.219 2.367 1 95.62 193 GLN A C 1
ATOM 1465 O O . GLN A 1 193 ? 29.578 -22.438 1.393 1 95.62 193 GLN A O 1
ATOM 1470 N N . SER A 1 194 ? 30.438 -23.078 3.338 1 96.94 194 SER A N 1
ATOM 1471 C CA . SER A 1 194 ? 29.703 -24.344 3.352 1 96.94 194 SER A CA 1
ATOM 1472 C C . SER A 1 194 ? 28.25 -24.141 3.789 1 96.94 194 SER A C 1
ATOM 1474 O O . SER A 1 194 ? 27.391 -24.969 3.502 1 96.94 194 SER A O 1
ATOM 1476 N N . LEU A 1 195 ? 28.062 -23.141 4.535 1 98 195 LEU A N 1
ATOM 1477 C CA . LEU A 1 195 ? 26.719 -22.766 4.941 1 98 195 LEU A CA 1
ATOM 1478 C C . LEU A 1 195 ? 26.297 -21.469 4.262 1 98 195 LEU A C 1
ATOM 1480 O O . LEU A 1 195 ? 26.969 -20.453 4.383 1 98 195 LEU A O 1
ATOM 1484 N N . ARG A 1 196 ? 25.25 -21.531 3.463 1 98.44 196 ARG A N 1
ATOM 1485 C CA . ARG A 1 196 ? 24.734 -20.391 2.73 1 98.44 196 ARG A CA 1
ATOM 1486 C C . ARG A 1 196 ? 23.266 -20.156 3.041 1 98.44 196 ARG A C 1
ATOM 1488 O O . ARG A 1 196 ? 22.531 -21.109 3.326 1 98.44 196 ARG A O 1
ATOM 1495 N N . GLY A 1 197 ? 22.859 -18.953 3.006 1 98.44 197 GLY A N 1
ATOM 1496 C CA . GLY A 1 197 ? 21.469 -18.609 3.297 1 98.44 197 GLY A CA 1
ATOM 1497 C C . GLY A 1 197 ? 20.906 -17.562 2.344 1 98.44 197 GLY A C 1
ATOM 1498 O O . GLY A 1 197 ? 21.656 -16.828 1.709 1 98.44 197 GLY A O 1
ATOM 1499 N N . ARG A 1 198 ? 19.547 -17.531 2.207 1 98.5 198 ARG A N 1
ATOM 1500 C CA . ARG A 1 198 ? 18.812 -16.547 1.43 1 98.5 198 ARG A CA 1
ATOM 1501 C C . ARG A 1 198 ? 17.484 -16.188 2.102 1 98.5 198 ARG A C 1
ATOM 1503 O O . ARG A 1 198 ? 16.797 -17.078 2.615 1 98.5 198 ARG A O 1
ATOM 1510 N N . VAL A 1 199 ? 17.281 -14.961 2.205 1 98.38 199 VAL A N 1
ATOM 1511 C CA . VAL A 1 199 ? 16 -14.453 2.703 1 98.38 199 VAL A CA 1
ATOM 1512 C C . VAL A 1 199 ? 15.352 -13.555 1.649 1 98.38 199 VAL A C 1
ATOM 1514 O O . VAL A 1 199 ? 16.016 -12.68 1.087 1 98.38 199 VAL A O 1
ATOM 1517 N N . VAL A 1 200 ? 14.07 -13.82 1.336 1 98.25 200 VAL A N 1
ATOM 1518 C CA . VAL A 1 200 ? 13.273 -13 0.43 1 98.25 200 VAL A CA 1
ATOM 1519 C C . VAL A 1 200 ? 12.016 -12.508 1.144 1 98.25 200 VAL A C 1
ATOM 1521 O O . VAL A 1 200 ? 11.266 -13.305 1.712 1 98.25 200 VAL A O 1
ATOM 1524 N N . LEU A 1 201 ? 11.828 -11.234 1.19 1 97.25 201 LEU A N 1
ATOM 1525 C CA . LEU A 1 201 ? 10.625 -10.609 1.745 1 97.25 201 LEU A CA 1
ATOM 1526 C C . LEU A 1 201 ? 9.953 -9.711 0.717 1 97.25 201 LEU A C 1
ATOM 1528 O O . LEU A 1 201 ? 10.633 -8.969 -0.004 1 97.25 201 LEU A O 1
ATOM 1532 N N . ALA A 1 202 ? 8.602 -9.812 0.61 1 97.5 202 ALA A N 1
ATOM 1533 C CA . ALA A 1 202 ? 7.852 -8.961 -0.312 1 97.5 202 ALA A CA 1
ATOM 1534 C C . ALA A 1 202 ? 6.535 -8.508 0.311 1 97.5 202 ALA A C 1
ATOM 1536 O O . ALA A 1 202 ? 5.863 -9.281 0.996 1 97.5 202 ALA A O 1
ATOM 1537 N N . LYS A 1 203 ? 6.191 -7.262 0.174 1 95.69 203 LYS A N 1
ATOM 1538 C CA . LYS A 1 203 ? 4.91 -6.656 0.518 1 95.69 203 LYS A CA 1
ATOM 1539 C C . LYS A 1 203 ? 4.281 -5.973 -0.693 1 95.69 203 LYS A C 1
ATOM 1541 O O . LYS A 1 203 ? 4.918 -5.141 -1.343 1 95.69 203 LYS A O 1
ATOM 1546 N N . GLU A 1 204 ? 3.012 -6.332 -1.008 1 95 204 GLU A N 1
ATOM 1547 C CA . GLU A 1 204 ? 2.316 -5.812 -2.182 1 95 204 GLU A CA 1
ATOM 1548 C C . GLU A 1 204 ? 0.9 -5.363 -1.832 1 95 204 GLU A C 1
ATOM 1550 O O . GLU A 1 204 ? 0.194 -6.047 -1.086 1 95 204 GLU A O 1
ATOM 1555 N N . ASP A 1 205 ? 0.535 -4.227 -2.305 1 90.62 205 ASP A N 1
ATOM 1556 C CA . ASP A 1 205 ? -0.822 -3.703 -2.188 1 90.62 205 ASP A CA 1
ATOM 1557 C C . ASP A 1 205 ? -1.333 -3.193 -3.533 1 90.62 205 ASP A C 1
ATOM 1559 O O . ASP A 1 205 ? -0.582 -2.582 -4.297 1 90.62 205 ASP A O 1
ATOM 1563 N N . TYR A 1 206 ? -2.586 -3.438 -3.834 1 89.31 206 TYR A N 1
ATOM 1564 C CA . TYR A 1 206 ? -3.143 -2.918 -5.078 1 89.31 206 TYR A CA 1
ATOM 1565 C C . TYR A 1 206 ? -4.664 -2.838 -5.004 1 89.31 206 TYR A C 1
ATOM 1567 O O . TYR A 1 206 ? -5.305 -3.691 -4.391 1 89.31 206 TYR A O 1
ATOM 1575 N N . ASP A 1 207 ? -5.195 -1.833 -5.66 1 88.94 207 ASP A N 1
ATOM 1576 C CA . ASP A 1 207 ? -6.637 -1.682 -5.84 1 88.94 207 ASP A CA 1
ATOM 1577 C C . ASP A 1 207 ? -7.066 -2.148 -7.23 1 88.94 207 ASP A C 1
ATOM 1579 O O . ASP A 1 207 ? -6.293 -2.064 -8.188 1 88.94 207 ASP A O 1
ATOM 1583 N N . SER A 1 208 ? -8.281 -2.578 -7.203 1 92.75 208 SER A N 1
ATOM 1584 C CA . SER A 1 208 ? -8.836 -2.959 -8.5 1 92.75 208 SER A CA 1
ATOM 1585 C C . SER A 1 208 ? -9.141 -1.731 -9.352 1 92.75 208 SER A C 1
ATOM 1587 O O . SER A 1 208 ? -9.438 -0.657 -8.82 1 92.75 208 SER A O 1
ATOM 1589 N N . TRP A 1 209 ? -8.984 -1.801 -10.688 1 94.44 209 TRP A N 1
ATOM 1590 C CA . TRP A 1 209 ? -9.43 -0.767 -11.617 1 94.44 209 TRP A CA 1
ATOM 1591 C C . TRP A 1 209 ? -10.938 -0.833 -11.828 1 94.44 209 TRP A C 1
ATOM 1593 O O . TRP A 1 209 ? -11.523 0.052 -12.453 1 94.44 209 TRP A O 1
ATOM 1603 N N . ARG A 1 210 ? -11.531 -1.896 -11.25 1 95.31 210 ARG A N 1
ATOM 1604 C CA . ARG A 1 210 ? -12.977 -2.068 -11.273 1 95.31 210 ARG A CA 1
ATOM 1605 C C . ARG A 1 210 ? -13.594 -1.725 -9.922 1 95.31 210 ARG A C 1
ATOM 1607 O O . ARG A 1 210 ? -12.875 -1.508 -8.945 1 95.31 210 ARG A O 1
ATOM 1614 N N . ARG A 1 211 ? -15.031 -1.673 -9.945 1 93.56 211 ARG A N 1
ATOM 1615 C CA . ARG A 1 211 ? -15.703 -1.2 -8.734 1 93.56 211 ARG A CA 1
ATOM 1616 C C . ARG A 1 211 ? -16.953 -2.023 -8.445 1 93.56 211 ARG A C 1
ATOM 1618 O O . ARG A 1 211 ? -17.594 -2.523 -9.367 1 93.56 211 ARG A O 1
ATOM 1625 N N . TYR A 1 212 ? -17.266 -2.07 -7.152 1 93.19 212 TYR A N 1
ATOM 1626 C CA . TYR A 1 212 ? -18.531 -2.68 -6.75 1 93.19 212 TYR A CA 1
ATOM 1627 C C . TYR A 1 212 ? -19.703 -1.761 -7.07 1 93.19 212 TYR A C 1
ATOM 1629 O O . TYR A 1 212 ? -19.516 -0.615 -7.484 1 93.19 212 TYR A O 1
ATOM 1637 N N . GLY A 1 213 ? -20.891 -2.299 -6.832 1 90.25 213 GLY A N 1
ATOM 1638 C CA . GLY A 1 213 ? -22.094 -1.562 -7.164 1 90.25 213 GLY A CA 1
ATOM 1639 C C . GLY A 1 213 ? -22.203 -0.234 -6.441 1 90.25 213 GLY A C 1
ATOM 1640 O O . GLY A 1 213 ? -22.719 0.741 -6.992 1 90.25 213 GLY A O 1
ATOM 1641 N N . ASP A 1 214 ? -21.703 -0.167 -5.234 1 84.44 214 ASP A N 1
ATOM 1642 C CA . ASP A 1 214 ? -21.859 1.054 -4.449 1 84.44 214 ASP A CA 1
ATOM 1643 C C . ASP A 1 214 ? -20.703 2.018 -4.691 1 84.44 214 ASP A C 1
ATOM 1645 O O . ASP A 1 214 ? -20.578 3.029 -3.996 1 84.44 214 ASP A O 1
ATOM 1649 N N . GLY A 1 215 ? -19.797 1.561 -5.598 1 83.88 215 GLY A N 1
ATOM 1650 C CA . GLY A 1 215 ? -18.703 2.449 -6 1 83.88 215 GLY A CA 1
ATOM 1651 C C . GLY A 1 215 ? -17.406 2.166 -5.281 1 83.88 215 GLY A C 1
ATOM 1652 O O . GLY A 1 215 ? -16.344 2.664 -5.68 1 83.88 215 GLY A O 1
ATOM 1653 N N . THR A 1 216 ? -17.469 1.397 -4.188 1 83.81 216 THR A N 1
ATOM 1654 C CA . THR A 1 216 ? -16.219 1.074 -3.49 1 83.81 216 THR A CA 1
ATOM 1655 C C . THR A 1 216 ? -15.328 0.186 -4.352 1 83.81 216 THR A C 1
ATOM 1657 O O . THR A 1 216 ? -15.812 -0.481 -5.27 1 83.81 216 THR A O 1
ATOM 1660 N N . LYS A 1 217 ? -14.055 0.223 -4.102 1 85.75 217 LYS A N 1
ATOM 1661 C CA . LYS A 1 217 ? -13.086 -0.534 -4.883 1 85.75 217 LYS A CA 1
ATOM 1662 C C . LYS A 1 217 ? -12.539 -1.715 -4.09 1 85.75 217 LYS A C 1
ATOM 1664 O O . LYS A 1 217 ? -12.227 -1.58 -2.902 1 85.75 217 LYS A O 1
ATOM 1669 N N . PRO A 1 218 ? -12.477 -2.918 -4.805 1 90.12 218 PRO A N 1
ATOM 1670 C CA . PRO A 1 218 ? -11.75 -4.027 -4.184 1 90.12 218 PRO A CA 1
ATOM 1671 C C . PRO A 1 218 ? -10.266 -3.723 -3.984 1 90.12 218 PRO A C 1
ATOM 1673 O O . PRO A 1 218 ? -9.664 -3.002 -4.785 1 90.12 218 PRO A O 1
ATOM 1676 N N . SER A 1 219 ? -9.742 -4.211 -2.898 1 87.94 219 SER A N 1
ATOM 1677 C CA . SER A 1 219 ? -8.312 -4.078 -2.643 1 87.94 219 SER A CA 1
ATOM 1678 C C . SER A 1 219 ? -7.699 -5.41 -2.213 1 87.94 219 SER A C 1
ATOM 1680 O O . SER A 1 219 ? -8.414 -6.301 -1.745 1 87.94 219 SER A O 1
ATOM 1682 N N . THR A 1 220 ? -6.418 -5.586 -2.477 1 90.5 220 THR A N 1
ATOM 1683 C CA . THR A 1 220 ? -5.668 -6.762 -2.055 1 90.5 220 THR A CA 1
ATOM 1684 C C . THR A 1 220 ? -4.402 -6.359 -1.304 1 90.5 220 THR A C 1
ATOM 1686 O O . THR A 1 220 ? -3.707 -5.422 -1.706 1 90.5 220 THR A O 1
ATOM 1689 N N . ASP A 1 221 ? -4.168 -7.004 -0.221 1 90.44 221 ASP A N 1
ATOM 1690 C CA . ASP A 1 221 ? -2.955 -6.914 0.586 1 90.44 221 ASP A CA 1
ATOM 1691 C C . ASP A 1 221 ? -2.215 -8.25 0.615 1 90.44 221 ASP A C 1
ATOM 1693 O O . ASP A 1 221 ? -2.766 -9.266 1.051 1 90.44 221 ASP A O 1
ATOM 1697 N N . ARG A 1 222 ? -0.961 -8.227 0.201 1 95.44 222 ARG A N 1
ATOM 1698 C CA . ARG A 1 222 ? -0.243 -9.492 0.037 1 95.44 222 ARG A CA 1
ATOM 1699 C C . ARG A 1 222 ? 1.133 -9.422 0.692 1 95.44 222 ARG A C 1
ATOM 1701 O O . ARG A 1 222 ? 1.815 -8.398 0.615 1 95.44 222 ARG A O 1
ATOM 1708 N N . PHE A 1 223 ? 1.476 -10.57 1.424 1 95.81 223 PHE A N 1
ATOM 1709 C CA . PHE A 1 223 ? 2.805 -10.766 1.991 1 95.81 223 PHE A CA 1
ATOM 1710 C C . PHE A 1 223 ? 3.412 -12.078 1.511 1 95.81 223 PHE A C 1
ATOM 1712 O O . PHE A 1 223 ? 2.729 -13.102 1.461 1 95.81 223 PHE A O 1
ATOM 1719 N N . VAL A 1 224 ? 4.684 -12.023 1.11 1 98.12 224 VAL A N 1
ATOM 1720 C CA . VAL A 1 224 ? 5.457 -13.219 0.765 1 98.12 224 VAL A CA 1
ATOM 1721 C C . VAL A 1 224 ? 6.785 -13.211 1.516 1 98.12 224 VAL A C 1
ATOM 1723 O O . VAL A 1 224 ? 7.512 -12.211 1.492 1 98.12 224 VAL A O 1
ATOM 1726 N N . GLY A 1 225 ? 7.133 -14.328 2.199 1 98.12 225 GLY A N 1
ATOM 1727 C CA . GLY A 1 225 ? 8.414 -14.523 2.857 1 98.12 225 GLY A CA 1
ATOM 1728 C C . GLY A 1 225 ? 9.016 -15.891 2.604 1 98.12 225 GLY A C 1
ATOM 1729 O O . GLY A 1 225 ? 8.297 -16.891 2.553 1 98.12 225 GLY A O 1
ATOM 1730 N N . GLY A 1 226 ? 10.281 -15.891 2.316 1 98.56 226 GLY A N 1
ATOM 1731 C CA . GLY A 1 226 ? 10.992 -17.141 2.119 1 98.56 226 GLY A CA 1
ATOM 1732 C C . GLY A 1 226 ? 12.352 -17.172 2.787 1 98.56 226 GLY A C 1
ATOM 1733 O O . GLY A 1 226 ? 13.07 -16.172 2.793 1 98.56 226 GLY A O 1
ATOM 1734 N N . LEU A 1 227 ? 12.711 -18.234 3.424 1 98.62 227 LEU A N 1
ATOM 1735 C CA . LEU A 1 227 ? 14.008 -18.547 4.008 1 98.62 227 LEU A CA 1
ATOM 1736 C C . LEU A 1 227 ? 14.57 -19.844 3.416 1 98.62 227 LEU A C 1
ATOM 1738 O O . LEU A 1 227 ? 13.906 -20.875 3.426 1 98.62 227 LEU A O 1
ATOM 1742 N N . PHE A 1 228 ? 15.742 -19.734 2.918 1 98.56 228 PHE A N 1
ATOM 1743 C CA . PHE A 1 228 ? 16.422 -20.875 2.303 1 98.56 228 PHE A CA 1
ATOM 1744 C C . PHE A 1 228 ? 17.812 -21.047 2.891 1 98.56 228 PHE A C 1
ATOM 1746 O O . PHE A 1 228 ? 18.578 -20.078 3.012 1 98.56 228 PHE A O 1
ATOM 1753 N N . LEU A 1 229 ? 18.172 -22.312 3.215 1 98.5 229 LEU A N 1
ATOM 1754 C CA . LEU A 1 229 ? 19.5 -22.656 3.736 1 98.5 229 LEU A CA 1
ATOM 1755 C C . LEU A 1 229 ? 20.094 -23.844 2.984 1 98.5 229 LEU A C 1
ATOM 1757 O O . LEU A 1 229 ? 19.391 -24.828 2.736 1 98.5 229 LEU A O 1
ATOM 1761 N N . ASP A 1 230 ? 21.281 -23.688 2.557 1 98.25 230 ASP A N 1
ATOM 1762 C CA . ASP A 1 230 ? 22.078 -24.781 1.995 1 98.25 230 ASP A CA 1
ATOM 1763 C C . ASP A 1 230 ? 23.297 -25.062 2.861 1 98.25 230 ASP A C 1
ATOM 1765 O O . ASP A 1 230 ? 24.047 -24.156 3.213 1 98.25 230 ASP A O 1
ATOM 1769 N N . TYR A 1 231 ? 23.516 -26.281 3.193 1 98.5 231 TYR A N 1
ATOM 1770 C CA . TYR A 1 231 ? 24.672 -26.703 3.967 1 98.5 231 TYR A CA 1
ATOM 1771 C C . TYR A 1 231 ? 25.406 -27.859 3.273 1 98.5 231 TYR A C 1
ATOM 1773 O O . TYR A 1 231 ? 24.859 -28.938 3.105 1 98.5 231 TYR A O 1
ATOM 1781 N N . ASP A 1 232 ? 26.594 -27.578 2.869 1 97.62 232 ASP A N 1
ATOM 1782 C CA . ASP A 1 232 ? 27.453 -28.641 2.359 1 97.62 232 ASP A CA 1
ATOM 1783 C C . ASP A 1 232 ? 28.109 -29.406 3.502 1 97.62 232 ASP A C 1
ATOM 1785 O O . ASP A 1 232 ? 29.125 -28.969 4.047 1 97.62 232 ASP A O 1
ATOM 1789 N N . ILE A 1 233 ? 27.594 -30.594 3.754 1 97.44 233 ILE A N 1
ATOM 1790 C CA . ILE A 1 233 ? 28.188 -31.406 4.801 1 97.44 233 ILE A CA 1
ATOM 1791 C C . ILE A 1 233 ? 29.625 -31.766 4.43 1 97.44 233 ILE A C 1
ATOM 1793 O O . ILE A 1 233 ? 30.516 -31.75 5.285 1 97.44 233 ILE A O 1
ATOM 1797 N N . ASN A 1 234 ? 29.828 -32.125 3.254 1 95.44 234 ASN A N 1
ATOM 1798 C CA . ASN A 1 234 ? 31.109 -32.312 2.574 1 95.44 234 ASN A CA 1
ATOM 1799 C C . ASN A 1 234 ? 30.984 -32.094 1.072 1 95.44 234 ASN A C 1
ATOM 1801 O O . ASN A 1 234 ? 30 -31.5 0.608 1 95.44 234 ASN A O 1
ATOM 1805 N N . ASP A 1 235 ? 31.938 -32.438 0.344 1 92.81 235 ASP A N 1
ATOM 1806 C CA . ASP A 1 235 ? 31.953 -32.156 -1.089 1 92.81 235 ASP A CA 1
ATOM 1807 C C . ASP A 1 235 ? 30.906 -33 -1.823 1 92.81 235 ASP A C 1
ATOM 1809 O O . ASP A 1 235 ? 30.562 -32.688 -2.965 1 92.81 235 ASP A O 1
ATOM 1813 N N . ASP A 1 236 ? 30.328 -34.031 -1.181 1 95.31 236 ASP A N 1
ATOM 1814 C CA . ASP A 1 236 ? 29.469 -34.969 -1.877 1 95.31 236 ASP A CA 1
ATOM 1815 C C . ASP A 1 236 ? 28.016 -34.844 -1.426 1 95.31 236 ASP A C 1
ATOM 1817 O O . ASP A 1 236 ? 27.109 -35.375 -2.072 1 95.31 236 ASP A O 1
ATOM 1821 N N . VAL A 1 237 ? 27.844 -34.188 -0.374 1 97.5 237 VAL A N 1
ATOM 1822 C CA . VAL A 1 237 ? 26.5 -34.188 0.192 1 97.5 237 VAL A CA 1
ATOM 1823 C C . VAL A 1 237 ? 26.094 -32.75 0.525 1 97.5 237 VAL A C 1
ATOM 1825 O O . VAL A 1 237 ? 26.781 -32.062 1.289 1 97.5 237 VAL A O 1
ATOM 1828 N N . THR A 1 238 ? 25 -32.312 -0.011 1 97.56 238 THR A N 1
ATOM 1829 C CA . THR A 1 238 ? 24.406 -31.031 0.309 1 97.56 238 THR A CA 1
ATOM 1830 C C . THR A 1 238 ? 23 -31.203 0.87 1 97.56 238 THR A C 1
ATOM 1832 O O . THR A 1 238 ? 22.188 -31.938 0.301 1 97.56 238 THR A O 1
ATOM 1835 N N . VAL A 1 239 ? 22.734 -30.516 1.961 1 98.31 239 VAL A N 1
ATOM 1836 C CA . VAL A 1 239 ? 21.406 -30.484 2.561 1 98.31 239 VAL A CA 1
ATOM 1837 C C . VAL A 1 239 ? 20.797 -29.094 2.398 1 98.31 239 VAL A C 1
ATOM 1839 O O . VAL A 1 239 ? 21.438 -28.094 2.717 1 98.31 239 VAL A O 1
ATOM 1842 N N . SER A 1 240 ? 19.609 -29.078 1.87 1 98.06 240 SER A N 1
ATOM 1843 C CA . SER A 1 240 ? 18.875 -27.828 1.7 1 98.06 240 SER A CA 1
ATOM 1844 C C . SER A 1 240 ? 17.594 -27.812 2.537 1 98.06 240 SER A C 1
ATOM 1846 O O . SER A 1 240 ? 16.828 -28.781 2.512 1 98.06 240 SER A O 1
ATOM 1848 N N . VAL A 1 241 ? 17.422 -26.75 3.305 1 98.38 241 VAL A N 1
ATOM 1849 C CA . VAL A 1 241 ? 16.203 -26.562 4.082 1 98.38 241 VAL A CA 1
ATOM 1850 C C . VAL A 1 241 ? 15.523 -25.266 3.66 1 98.38 241 VAL A C 1
ATOM 1852 O O . VAL A 1 241 ? 16.188 -24.281 3.324 1 98.38 241 VAL A O 1
ATOM 1855 N N . HIS A 1 242 ? 14.164 -25.297 3.621 1 98.38 242 HIS A N 1
ATOM 1856 C CA . HIS A 1 242 ? 13.469 -24.062 3.254 1 98.38 242 HIS A CA 1
ATOM 1857 C C . HIS A 1 242 ? 12.188 -23.891 4.062 1 98.38 242 HIS A C 1
ATOM 1859 O O . HIS A 1 242 ? 11.641 -24.875 4.578 1 98.38 242 HIS A O 1
ATOM 1865 N N . TYR A 1 243 ? 11.797 -22.719 4.23 1 98.56 243 TYR A N 1
ATOM 1866 C CA . TYR A 1 243 ? 10.508 -22.266 4.758 1 98.56 243 TYR A CA 1
ATOM 1867 C C . TYR A 1 243 ? 9.984 -21.062 3.982 1 98.56 243 TYR A C 1
ATOM 1869 O O . TYR A 1 243 ? 10.75 -20.156 3.656 1 98.56 243 TYR A O 1
ATOM 1877 N N . ASP A 1 244 ? 8.719 -21.094 3.574 1 98 244 ASP A N 1
ATOM 1878 C CA . ASP A 1 244 ? 8.141 -19.875 3 1 98 244 ASP A CA 1
ATOM 1879 C C . ASP A 1 244 ? 6.688 -19.703 3.434 1 98 244 ASP A C 1
ATOM 1881 O O . ASP A 1 244 ? 6.043 -20.672 3.863 1 98 244 ASP A O 1
ATOM 1885 N N . ARG A 1 245 ? 6.211 -18.562 3.361 1 98.12 245 ARG A N 1
ATOM 1886 C CA . ARG A 1 245 ? 4.859 -18.172 3.744 1 98.12 245 ARG A CA 1
ATOM 1887 C C . ARG A 1 245 ? 4.289 -17.141 2.779 1 98.12 245 ARG A C 1
ATOM 1889 O O . ARG A 1 245 ? 4.988 -16.203 2.373 1 98.12 245 ARG A O 1
ATOM 1896 N N . THR A 1 246 ? 3.082 -17.344 2.371 1 97.69 246 THR A N 1
ATOM 1897 C CA . THR A 1 246 ? 2.33 -16.438 1.522 1 97.69 246 THR A CA 1
ATOM 1898 C C . THR A 1 246 ? 0.982 -16.094 2.154 1 97.69 246 THR A C 1
ATOM 1900 O O . THR A 1 246 ? 0.22 -16.984 2.521 1 97.69 246 THR A O 1
ATOM 1903 N N . GLU A 1 247 ? 0.759 -14.859 2.318 1 96.44 247 GLU A N 1
ATOM 1904 C CA . GLU A 1 247 ? -0.534 -14.367 2.779 1 96.44 247 GLU A CA 1
ATOM 1905 C C . GLU A 1 247 ? -1.175 -13.453 1.737 1 96.44 247 GLU A C 1
ATOM 1907 O O . GLU A 1 247 ? -0.553 -12.492 1.279 1 96.44 247 GLU A O 1
ATOM 1912 N N . ASP A 1 248 ? -2.387 -13.773 1.403 1 94.88 248 ASP A N 1
ATOM 1913 C CA . ASP A 1 248 ? -3.186 -12.984 0.468 1 94.88 248 ASP A CA 1
ATOM 1914 C C . ASP A 1 248 ? -4.543 -12.625 1.069 1 94.88 248 ASP A C 1
ATOM 1916 O O . ASP A 1 248 ? -5.414 -13.492 1.206 1 94.88 248 ASP A O 1
ATOM 1920 N N . LYS A 1 249 ? -4.703 -11.398 1.386 1 92.56 249 LYS A N 1
ATOM 1921 C CA . LYS A 1 249 ? -5.996 -10.891 1.833 1 92.56 249 LYS A CA 1
ATOM 1922 C C . LYS A 1 249 ? -6.656 -10.047 0.748 1 92.56 249 LYS A C 1
ATOM 1924 O O . LYS A 1 249 ? -6.242 -8.906 0.5 1 92.56 249 LYS A O 1
ATOM 1929 N N . GLY A 1 250 ? -7.73 -10.648 0.167 1 92.06 250 GLY A N 1
ATOM 1930 C CA . GLY A 1 250 ? -8.258 -9.977 -1.013 1 92.06 250 GLY A CA 1
ATOM 1931 C C . GLY A 1 250 ? -9.773 -9.906 -1.032 1 92.06 250 GLY A C 1
ATOM 1932 O O . GLY A 1 250 ? -10.445 -10.781 -0.485 1 92.06 250 GLY A O 1
ATOM 1933 N N . SER A 1 251 ? -10.281 -8.805 -1.687 1 92.62 251 SER A N 1
ATOM 1934 C CA . SER A 1 251 ? -11.695 -8.734 -2.053 1 92.62 251 SER A CA 1
ATOM 1935 C C . SER A 1 251 ? -12.008 -9.648 -3.229 1 92.62 251 SER A C 1
ATOM 1937 O O . SER A 1 251 ? -11.133 -10.367 -3.715 1 92.62 251 SER A O 1
ATOM 1939 N N . VAL A 1 252 ? -13.305 -9.711 -3.557 1 94.69 252 VAL A N 1
ATOM 1940 C CA . VAL A 1 252 ? -13.695 -10.703 -4.551 1 94.69 252 VAL A CA 1
ATOM 1941 C C . VAL A 1 252 ? -14.195 -10 -5.812 1 94.69 252 VAL A C 1
ATOM 1943 O O . VAL A 1 252 ? -14.938 -9.023 -5.734 1 94.69 252 VAL A O 1
ATOM 1946 N N . ASP A 1 253 ? -13.734 -10.453 -6.93 1 95.5 253 ASP A N 1
ATOM 1947 C CA . ASP A 1 253 ? -14.227 -10.117 -8.266 1 95.5 253 ASP A CA 1
ATOM 1948 C C . ASP A 1 253 ? -14.352 -11.375 -9.125 1 95.5 253 ASP A C 1
ATOM 1950 O O . ASP A 1 253 ? -13.352 -11.891 -9.633 1 95.5 253 ASP A O 1
ATOM 1954 N N . SER A 1 254 ? -15.531 -11.812 -9.336 1 94.38 254 SER A N 1
ATOM 1955 C CA . SER A 1 254 ? -15.75 -13.086 -10.023 1 94.38 254 SER A CA 1
ATOM 1956 C C . SER A 1 254 ? -15.906 -12.875 -11.523 1 94.38 254 SER A C 1
ATOM 1958 O O . SER A 1 254 ? -16.156 -13.828 -12.266 1 94.38 254 SER A O 1
ATOM 1960 N N . GLY A 1 255 ? -15.781 -11.695 -12 1 95.19 255 GLY A N 1
ATOM 1961 C CA . GLY A 1 255 ? -15.852 -11.438 -13.43 1 95.19 255 GLY A CA 1
ATOM 1962 C C . GLY A 1 255 ? -17.109 -10.695 -13.836 1 95.19 255 GLY A C 1
ATOM 1963 O O . GLY A 1 255 ? -17.953 -10.383 -13 1 95.19 255 GLY A O 1
ATOM 1964 N N . ALA A 1 256 ? -17.234 -10.438 -15.164 1 96.81 256 ALA A N 1
ATOM 1965 C CA . ALA A 1 256 ? -18.297 -9.617 -15.727 1 96.81 256 ALA A CA 1
ATOM 1966 C C . ALA A 1 256 ? -19.438 -10.484 -16.266 1 96.81 256 ALA A C 1
ATOM 1968 O O . ALA A 1 256 ? -19.297 -11.703 -16.375 1 96.81 256 ALA A O 1
ATOM 1969 N N . TYR A 1 257 ? -20.547 -9.82 -16.406 1 97.19 257 TYR A N 1
ATOM 1970 C CA . TYR A 1 257 ? -21.703 -10.359 -17.125 1 97.19 257 TYR A CA 1
ATOM 1971 C C . TYR A 1 257 ? -21.734 -9.836 -18.562 1 97.19 257 TYR A C 1
ATOM 1973 O O . TYR A 1 257 ? -21.766 -8.625 -18.781 1 97.19 257 TYR A O 1
ATOM 1981 N N . VAL A 1 258 ? -21.672 -10.758 -19.547 1 97.31 258 VAL A N 1
ATOM 1982 C CA . VAL A 1 258 ? -21.594 -10.367 -20.953 1 97.31 258 VAL A CA 1
ATOM 1983 C C . VAL A 1 258 ? -22.812 -10.906 -21.703 1 97.31 258 VAL A C 1
ATOM 1985 O O . VAL A 1 258 ? -23.094 -12.109 -21.656 1 97.31 258 VAL A O 1
ATOM 1988 N N . VAL A 1 259 ? -23.484 -10.07 -22.359 1 95.69 259 VAL A N 1
ATOM 1989 C CA . VAL A 1 259 ? -24.656 -10.43 -23.172 1 95.69 259 VAL A CA 1
ATOM 1990 C C . VAL A 1 259 ? -24.5 -9.867 -24.578 1 95.69 259 VAL A C 1
ATOM 1992 O O . VAL A 1 259 ? -24.25 -8.672 -24.75 1 95.69 259 VAL A O 1
ATOM 1995 N N . ASP A 1 260 ? -24.609 -10.719 -25.594 1 92.69 260 ASP A N 1
ATOM 1996 C CA . ASP A 1 260 ? -24.531 -10.336 -27 1 92.69 260 ASP A CA 1
ATOM 1997 C C . ASP A 1 260 ? -23.266 -9.531 -27.281 1 92.69 260 ASP A C 1
ATOM 1999 O O . ASP A 1 260 ? -23.328 -8.484 -27.922 1 92.69 260 ASP A O 1
ATOM 2003 N N . GLY A 1 261 ? -22.234 -9.984 -26.625 1 90.38 261 GLY A N 1
ATOM 2004 C CA . GLY A 1 261 ? -20.922 -9.406 -26.891 1 90.38 261 GLY A CA 1
ATOM 2005 C C . GLY A 1 261 ? -20.672 -8.133 -26.109 1 90.38 261 GLY A C 1
ATOM 2006 O O . GLY A 1 261 ? -19.594 -7.535 -26.219 1 90.38 261 GLY A O 1
ATOM 2007 N N . LYS A 1 262 ? -21.656 -7.711 -25.359 1 94.81 262 LYS A N 1
ATOM 2008 C CA . LYS A 1 262 ? -21.516 -6.473 -24.594 1 94.81 262 LYS A CA 1
ATOM 2009 C C . LYS A 1 262 ? 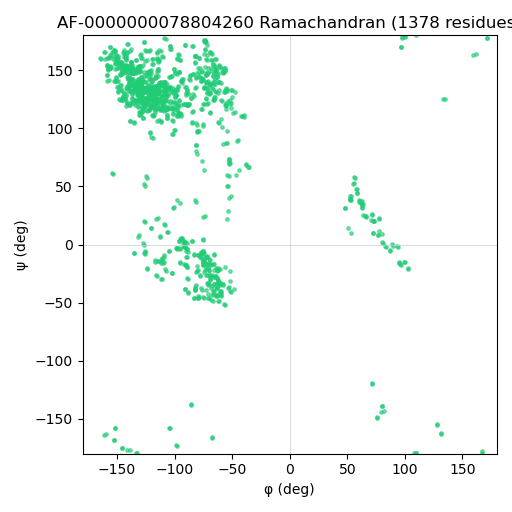-21.422 -6.754 -23.109 1 94.81 262 LYS A C 1
ATOM 2011 O O . LYS A 1 262 ? -22.156 -7.598 -22.578 1 94.81 262 LYS A O 1
ATOM 2016 N N . VAL A 1 263 ? -20.5 -6.031 -22.484 1 97.31 263 VAL A N 1
ATOM 2017 C CA . VAL A 1 263 ? -20.375 -6.156 -21.047 1 97.31 263 VAL A CA 1
ATOM 2018 C C . VAL A 1 263 ? -21.484 -5.383 -20.344 1 97.31 263 VAL A C 1
ATOM 2020 O O . VAL A 1 263 ? -21.547 -4.152 -20.438 1 97.31 263 VAL A O 1
ATOM 2023 N N . VAL A 1 264 ? -22.328 -6.055 -19.625 1 97 264 VAL A N 1
ATOM 2024 C CA . VAL A 1 264 ? -23.484 -5.449 -18.953 1 97 264 VAL A CA 1
ATOM 2025 C C . VAL A 1 264 ? -23 -4.496 -17.859 1 97 264 VAL A C 1
ATOM 2027 O O . VAL A 1 264 ? -22.188 -4.875 -17.016 1 97 264 VAL A O 1
ATOM 2030 N N . ARG A 1 265 ? -23.438 -3.217 -17.891 1 95.94 265 ARG A N 1
ATOM 2031 C CA . ARG A 1 265 ? -23.156 -2.133 -16.953 1 95.94 265 ARG A CA 1
ATOM 2032 C C . ARG A 1 265 ? -21.719 -1.649 -17.094 1 95.94 265 ARG A C 1
ATOM 2034 O O . ARG A 1 265 ? -21.172 -1.007 -16.188 1 95.94 265 ARG A O 1
ATOM 2041 N N . GLY A 1 266 ? -21.062 -2.107 -18.125 1 96.25 266 GLY A N 1
ATOM 2042 C CA . GLY A 1 266 ? -19.719 -1.612 -18.406 1 96.25 266 GLY A CA 1
ATOM 2043 C C . GLY A 1 266 ? -18.625 -2.516 -17.859 1 96.25 266 GLY A C 1
ATOM 2044 O O . GLY A 1 266 ? -18.891 -3.395 -17.047 1 96.25 266 GLY A O 1
ATOM 2045 N N . ASP A 1 267 ? -17.422 -2.227 -18.266 1 96 267 ASP A N 1
ATOM 2046 C CA . ASP A 1 267 ? -16.297 -3.109 -17.984 1 96 267 ASP A CA 1
ATOM 2047 C C . ASP A 1 267 ? -15.734 -2.852 -16.594 1 96 267 ASP A C 1
ATOM 2049 O O . ASP A 1 267 ? -14.938 -3.637 -16.078 1 96 267 ASP A O 1
ATOM 2053 N N . LYS A 1 268 ? -16.172 -1.816 -15.898 1 96.06 268 LYS A N 1
ATOM 2054 C CA . LYS A 1 268 ? -15.625 -1.499 -14.586 1 96.06 268 LYS A CA 1
ATOM 2055 C C . LYS A 1 268 ? -16.516 -2.037 -13.469 1 96.06 268 LYS A C 1
ATOM 2057 O O . LYS A 1 268 ? -16.156 -1.989 -12.297 1 96.06 268 LYS A O 1
ATOM 2062 N N . TYR A 1 269 ? -17.625 -2.631 -13.727 1 96.94 269 TYR A N 1
ATOM 2063 C CA . TYR A 1 269 ? -18.625 -3.031 -12.734 1 96.94 269 TYR A CA 1
ATOM 2064 C C . TYR A 1 269 ? -18.344 -4.434 -12.219 1 96.94 269 TYR A C 1
ATOM 2066 O O . TYR A 1 269 ? -18.125 -5.363 -13 1 96.94 269 TYR A O 1
ATOM 2074 N N . ILE A 1 270 ? -18.391 -4.578 -10.875 1 96.81 270 ILE A N 1
ATOM 2075 C CA . ILE A 1 270 ? -18.281 -5.871 -10.211 1 96.81 270 ILE A CA 1
ATOM 2076 C C . ILE A 1 270 ? -19.625 -6.27 -9.609 1 96.81 270 ILE A C 1
ATOM 2078 O O . ILE A 1 270 ? -20.25 -5.484 -8.891 1 96.81 270 ILE A O 1
ATOM 2082 N N . TRP A 1 271 ? -20.047 -7.453 -9.859 1 96.31 271 TRP A N 1
ATOM 2083 C CA . TRP A 1 271 ? -21.375 -7.895 -9.461 1 96.31 271 TRP A CA 1
ATOM 2084 C C . TRP A 1 271 ? -21.344 -8.5 -8.055 1 96.31 271 TRP A C 1
ATOM 2086 O O . TRP A 1 271 ? -22.391 -8.602 -7.398 1 96.31 271 TRP A O 1
ATOM 2096 N N . ASP A 1 272 ? -20.203 -8.906 -7.562 1 96.12 272 ASP A N 1
ATOM 2097 C CA . ASP A 1 272 ? -20.094 -9.406 -6.199 1 96.12 272 ASP A CA 1
ATOM 2098 C C . ASP A 1 272 ? -20.406 -8.312 -5.184 1 96.12 272 ASP A C 1
ATOM 2100 O O . ASP A 1 272 ? -20.344 -7.125 -5.504 1 96.12 272 ASP A O 1
ATOM 2104 N N . ALA A 1 273 ? -20.734 -8.766 -3.984 1 94 273 ALA A N 1
ATOM 2105 C CA . ALA A 1 273 ? -20.969 -7.805 -2.91 1 94 273 ALA A CA 1
ATOM 2106 C C . ALA A 1 273 ? -19.656 -7.254 -2.371 1 94 273 ALA A C 1
ATOM 2108 O O . ALA A 1 273 ? -18.656 -7.977 -2.293 1 94 273 ALA A O 1
ATOM 2109 N N . GLN A 1 274 ? -19.703 -6.004 -1.915 1 90 274 GLN A N 1
ATOM 2110 C CA . GLN A 1 274 ? -18.5 -5.289 -1.485 1 90 274 GLN A CA 1
ATOM 2111 C C . GLN A 1 274 ? -17.938 -5.887 -0.201 1 90 274 GLN A C 1
ATOM 2113 O O . GLN A 1 274 ? -16.781 -5.629 0.157 1 90 274 GLN A O 1
ATOM 2118 N N . TRP A 1 275 ? -18.688 -6.668 0.539 1 89.5 275 TRP A N 1
ATOM 2119 C CA . TRP A 1 275 ? -18.219 -7.246 1.791 1 89.5 275 TRP A CA 1
ATOM 2120 C C . TRP A 1 275 ? -17.547 -8.594 1.548 1 89.5 275 TRP A C 1
ATOM 2122 O O . TRP A 1 275 ? -17.047 -9.219 2.482 1 89.5 275 TRP A O 1
ATOM 2132 N N . SER A 1 276 ? -17.531 -9.102 0.344 1 93.5 276 SER A N 1
ATOM 2133 C CA . SER A 1 276 ? -16.906 -10.383 0.033 1 93.5 276 SER A CA 1
ATOM 2134 C C . SER A 1 276 ? -15.391 -10.312 0.153 1 93.5 276 SER A C 1
ATOM 2136 O O . SER A 1 276 ? -14.773 -9.344 -0.3 1 93.5 276 SER A O 1
ATOM 2138 N N . THR A 1 277 ? -14.797 -11.398 0.77 1 93.12 277 THR A N 1
ATOM 2139 C CA . THR A 1 277 ? -13.352 -11.469 0.927 1 93.12 277 THR A CA 1
ATOM 2140 C C . THR A 1 277 ? -12.867 -12.914 0.824 1 93.12 277 THR A C 1
ATOM 2142 O O . THR A 1 277 ? -13.594 -13.844 1.19 1 93.12 277 THR A O 1
ATOM 2145 N N . ILE A 1 278 ? -11.703 -13.047 0.286 1 95.81 278 ILE A N 1
ATOM 2146 C CA . ILE A 1 278 ? -10.992 -14.32 0.323 1 95.81 278 ILE A CA 1
ATOM 2147 C C . ILE A 1 278 ? -9.586 -14.117 0.893 1 95.81 278 ILE A C 1
ATOM 2149 O O . ILE A 1 278 ? -8.781 -13.383 0.314 1 95.81 278 ILE A O 1
ATOM 2153 N N . ASP A 1 279 ? -9.328 -14.836 1.984 1 95.12 279 ASP A N 1
ATOM 2154 C CA . ASP A 1 279 ? -8.039 -14.75 2.658 1 95.12 279 ASP A CA 1
ATOM 2155 C C . ASP A 1 279 ? -7.305 -16.094 2.607 1 95.12 279 ASP A C 1
ATOM 2157 O O . ASP A 1 279 ? -7.84 -17.109 3.037 1 95.12 279 ASP A O 1
ATOM 2161 N N . ASN A 1 280 ? -6.129 -16.062 2.055 1 97 280 ASN A N 1
ATOM 2162 C CA . ASN A 1 280 ? -5.301 -17.25 1.955 1 97 280 ASN A CA 1
ATOM 2163 C C . ASN A 1 280 ? -4.035 -17.141 2.801 1 97 280 ASN A C 1
ATOM 2165 O O . ASN A 1 280 ? -3.4 -16.078 2.826 1 97 280 ASN A O 1
ATOM 2169 N N . THR A 1 281 ? -3.717 -18.188 3.494 1 97.25 281 THR A N 1
ATOM 2170 C CA . THR A 1 281 ? -2.436 -18.359 4.164 1 97.25 281 THR A CA 1
ATOM 2171 C C . THR A 1 281 ? -1.808 -19.688 3.791 1 97.25 281 THR A C 1
ATOM 2173 O O . THR A 1 281 ? -2.367 -20.75 4.086 1 97.25 281 THR A O 1
ATOM 2176 N N . VAL A 1 282 ? -0.677 -19.641 3.174 1 97.94 282 VAL A N 1
ATOM 2177 C CA . VAL A 1 282 ? -0.014 -20.844 2.711 1 97.94 282 VAL A CA 1
ATOM 2178 C C . VAL A 1 282 ? 1.41 -20.906 3.258 1 97.94 282 VAL A C 1
ATOM 2180 O O . VAL A 1 282 ? 2.143 -19.906 3.193 1 97.94 282 VAL A O 1
ATOM 2183 N N . GLN A 1 283 ? 1.788 -22.047 3.736 1 98.19 283 GLN A N 1
ATOM 2184 C CA . GLN A 1 283 ? 3.133 -22.266 4.254 1 98.19 283 GLN A CA 1
ATOM 2185 C C . GLN A 1 283 ? 3.746 -23.531 3.672 1 98.19 283 GLN A C 1
ATOM 2187 O O . GLN A 1 283 ? 3.053 -24.531 3.49 1 98.19 283 GLN A O 1
ATOM 2192 N N . ASN A 1 284 ? 4.973 -23.453 3.359 1 98.44 284 ASN A N 1
ATOM 2193 C CA . ASN A 1 284 ? 5.762 -24.609 2.959 1 98.44 284 ASN A CA 1
ATOM 2194 C C . ASN A 1 284 ? 7.016 -24.75 3.816 1 98.44 284 ASN A C 1
ATOM 2196 O O . ASN A 1 284 ? 7.719 -23.781 4.07 1 98.44 284 ASN A O 1
ATOM 2200 N N . THR A 1 285 ? 7.27 -25.938 4.281 1 98.31 285 THR A N 1
ATOM 2201 C CA . THR A 1 285 ? 8.492 -26.328 4.973 1 98.31 285 THR A CA 1
ATOM 2202 C C . THR A 1 285 ? 9.062 -27.609 4.391 1 98.31 285 THR A C 1
ATOM 2204 O O . THR A 1 285 ? 8.328 -28.578 4.172 1 98.31 285 THR A O 1
ATOM 2207 N N . GLY A 1 286 ? 10.352 -27.578 4.078 1 98.19 286 GLY A N 1
ATOM 2208 C CA . GLY A 1 286 ? 10.867 -28.781 3.453 1 98.19 286 GLY A CA 1
ATOM 2209 C C . GLY A 1 286 ? 12.367 -28.953 3.623 1 98.19 286 GLY A C 1
ATOM 2210 O O . GLY A 1 286 ? 13.039 -28.078 4.164 1 98.19 286 GLY A O 1
ATOM 2211 N N . ILE A 1 287 ? 12.844 -30.141 3.256 1 98.38 287 ILE A N 1
ATOM 2212 C CA . ILE A 1 287 ? 14.25 -30.531 3.287 1 98.38 287 ILE A CA 1
ATOM 2213 C C . ILE A 1 287 ? 14.578 -31.359 2.041 1 98.38 287 ILE A C 1
ATOM 2215 O O . ILE A 1 287 ? 13.766 -32.156 1.591 1 98.38 287 ILE A O 1
ATOM 2219 N N . ASP A 1 288 ? 15.656 -31.125 1.427 1 97.44 288 ASP A N 1
ATOM 2220 C CA . ASP A 1 288 ? 16.188 -31.891 0.301 1 97.44 288 ASP A CA 1
ATOM 2221 C C . ASP A 1 288 ? 17.641 -32.281 0.547 1 97.44 288 ASP A C 1
ATOM 2223 O O . ASP A 1 288 ? 18.406 -31.531 1.128 1 97.44 288 ASP A O 1
ATOM 2227 N N . VAL A 1 289 ? 17.984 -33.469 0.085 1 97.75 289 VAL A N 1
ATOM 2228 C CA . VAL A 1 289 ? 19.344 -33.969 0.178 1 97.75 289 VAL A CA 1
ATOM 2229 C C . VAL A 1 289 ? 19.844 -34.375 -1.205 1 97.75 289 VAL A C 1
ATOM 2231 O O . VAL A 1 289 ? 19.188 -35.156 -1.891 1 97.75 289 VAL A O 1
ATOM 2234 N N . LYS A 1 290 ? 20.875 -33.844 -1.593 1 95.44 290 LYS A N 1
ATOM 2235 C CA . LYS A 1 290 ? 21.609 -34.281 -2.777 1 95.44 290 LYS A CA 1
ATOM 2236 C C . LYS A 1 290 ? 22.938 -34.938 -2.393 1 95.44 290 LYS A C 1
ATOM 2238 O O . LYS A 1 290 ? 23.781 -34.312 -1.749 1 95.44 290 LYS A O 1
ATOM 2243 N N . ALA A 1 291 ? 23.141 -36.188 -2.85 1 97.19 291 ALA A N 1
ATOM 2244 C CA . ALA A 1 291 ? 24.328 -36.906 -2.439 1 97.19 291 ALA A CA 1
ATOM 2245 C C . ALA A 1 291 ? 24.969 -37.656 -3.623 1 97.19 291 ALA A C 1
ATOM 2247 O O . ALA A 1 291 ? 24.281 -38.375 -4.34 1 97.19 291 ALA A O 1
ATOM 2248 N N . GLN A 1 292 ? 26.203 -37.406 -3.816 1 96.25 292 GLN A N 1
ATOM 2249 C CA . GLN A 1 292 ? 27 -38.25 -4.695 1 96.25 292 GLN A CA 1
ATOM 2250 C C . GLN A 1 292 ? 27.531 -39.469 -3.947 1 96.25 292 GLN A C 1
ATOM 2252 O O . GLN A 1 292 ? 28.562 -39.375 -3.27 1 96.25 292 GLN A O 1
ATOM 2257 N N . LEU A 1 293 ? 26.906 -40.562 -4.227 1 96.75 293 LEU A N 1
ATOM 2258 C CA . LEU A 1 293 ? 27.234 -41.75 -3.451 1 96.75 293 LEU A CA 1
ATOM 2259 C C . LEU A 1 293 ? 28.531 -42.375 -3.936 1 96.75 293 LEU A C 1
ATOM 2261 O O . LEU A 1 293 ? 29.328 -42.875 -3.131 1 96.75 293 LEU A O 1
ATOM 2265 N N . THR A 1 294 ? 28.672 -42.5 -5.227 1 95.94 294 THR A N 1
ATOM 2266 C CA . THR A 1 294 ? 29.875 -42.938 -5.902 1 95.94 294 THR A CA 1
ATOM 2267 C C . THR A 1 294 ? 30.141 -42.125 -7.156 1 95.94 294 THR A C 1
ATOM 2269 O O . THR A 1 294 ? 29.453 -41.125 -7.418 1 95.94 294 THR A O 1
ATOM 2272 N N . ASP A 1 295 ? 31.141 -42.5 -7.832 1 92.12 295 ASP A N 1
ATOM 2273 C CA . ASP A 1 295 ? 31.422 -41.812 -9.078 1 92.12 295 ASP A CA 1
ATOM 2274 C C . ASP A 1 295 ? 30.297 -42 -10.094 1 92.12 295 ASP A C 1
ATOM 2276 O O . ASP A 1 295 ? 30.109 -41.188 -10.984 1 92.12 295 ASP A O 1
ATOM 2280 N N . SER A 1 296 ? 29.5 -43.062 -9.883 1 93.31 296 SER A N 1
ATOM 2281 C CA . SER A 1 296 ? 28.531 -43.375 -10.914 1 93.31 296 SER A CA 1
ATOM 2282 C C . SER A 1 296 ? 27.094 -43.25 -10.383 1 93.31 296 SER A C 1
ATOM 2284 O O . SER A 1 296 ? 26.141 -43.281 -11.156 1 93.31 296 SER A O 1
ATOM 2286 N N . TRP A 1 297 ? 26.953 -43.156 -9.07 1 95.31 297 TRP A N 1
ATOM 2287 C CA . TRP A 1 297 ? 25.609 -43.156 -8.5 1 95.31 297 TRP A CA 1
ATOM 2288 C C . TRP A 1 297 ? 25.359 -41.906 -7.664 1 95.31 297 TRP A C 1
ATOM 2290 O O . TRP A 1 297 ? 26.219 -41.5 -6.867 1 95.31 297 TRP A O 1
ATOM 2300 N N . ALA A 1 298 ? 24.219 -41.281 -7.914 1 95 298 ALA A N 1
ATOM 2301 C CA . ALA A 1 298 ? 23.797 -40.125 -7.137 1 95 298 ALA A CA 1
ATOM 2302 C C . ALA A 1 298 ? 22.391 -40.312 -6.582 1 95 298 ALA A C 1
ATOM 2304 O O . ALA A 1 298 ? 21.547 -40.969 -7.211 1 95 298 ALA A O 1
ATOM 2305 N N . LEU A 1 299 ? 22.172 -39.75 -5.375 1 96.5 299 LEU A N 1
ATOM 2306 C CA . LEU A 1 299 ? 20.875 -39.812 -4.719 1 96.5 299 LEU A CA 1
ATOM 2307 C C . LEU A 1 299 ? 20.312 -38.406 -4.496 1 96.5 299 LEU A C 1
ATOM 2309 O O . LEU A 1 299 ? 20.984 -37.531 -3.941 1 96.5 299 LEU A O 1
ATOM 2313 N N . ASN A 1 300 ? 19.156 -38.156 -4.992 1 94.75 300 ASN A N 1
ATOM 2314 C CA . ASN A 1 300 ? 18.375 -36.969 -4.688 1 94.75 300 ASN A CA 1
ATOM 2315 C C . ASN A 1 300 ? 17.078 -37.312 -3.955 1 94.75 300 ASN A C 1
ATOM 2317 O O . ASN A 1 300 ? 16.234 -38.031 -4.492 1 94.75 300 ASN A O 1
ATOM 2321 N N . THR A 1 301 ? 16.891 -36.844 -2.797 1 96.69 301 THR A N 1
ATOM 2322 C CA . THR A 1 301 ? 15.688 -37.125 -2.025 1 96.69 301 THR A CA 1
ATOM 2323 C C . THR A 1 301 ? 15.188 -35.875 -1.336 1 96.69 301 THR A C 1
ATOM 2325 O O . THR A 1 301 ? 15.961 -34.938 -1.083 1 96.69 301 THR A O 1
ATOM 2328 N N . GLY A 1 302 ? 13.859 -35.781 -1.182 1 97.06 302 GLY A N 1
ATOM 2329 C CA . GLY A 1 302 ? 13.305 -34.594 -0.582 1 97.06 302 GLY A CA 1
ATOM 2330 C C . GLY A 1 302 ? 11.93 -34.812 0.034 1 97.06 302 GLY A C 1
ATOM 2331 O O . GLY A 1 302 ? 11.281 -35.812 -0.231 1 97.06 302 GLY A O 1
ATOM 2332 N N . PHE A 1 303 ? 11.617 -33.875 0.896 1 98.5 303 PHE A N 1
ATOM 2333 C CA . PHE A 1 303 ? 10.32 -33.844 1.571 1 98.5 303 PHE A CA 1
ATOM 2334 C C . PHE A 1 303 ? 9.812 -32.406 1.659 1 98.5 303 PHE A C 1
ATOM 2336 O O . PHE A 1 303 ? 10.586 -31.469 1.865 1 98.5 303 PHE A O 1
ATOM 2343 N N . ASN A 1 304 ? 8.5 -32.219 1.432 1 98.44 304 ASN A N 1
ATOM 2344 C CA . ASN A 1 304 ? 7.863 -30.922 1.595 1 98.44 304 ASN A CA 1
ATOM 2345 C C . ASN A 1 304 ? 6.504 -31.047 2.273 1 98.44 304 ASN A C 1
ATOM 2347 O O . ASN A 1 304 ? 5.703 -31.922 1.916 1 98.44 304 ASN A O 1
ATOM 2351 N N . HIS A 1 305 ? 6.266 -30.219 3.285 1 98.62 305 HIS A N 1
ATOM 2352 C CA . HIS A 1 305 ? 4.973 -30.062 3.939 1 98.62 305 HIS A CA 1
ATOM 2353 C C . HIS A 1 305 ? 4.328 -28.734 3.564 1 98.62 305 HIS A C 1
ATOM 2355 O O . HIS A 1 305 ? 4.863 -27.656 3.877 1 98.62 305 HIS A O 1
ATOM 2361 N N . GLN A 1 306 ? 3.18 -28.797 2.928 1 98.19 306 GLN A N 1
ATOM 2362 C CA . GLN A 1 306 ? 2.404 -27.609 2.582 1 98.19 306 GLN A CA 1
ATOM 2363 C C . GLN A 1 306 ? 1.136 -27.516 3.428 1 98.19 306 GLN A C 1
ATOM 2365 O O . GLN A 1 306 ? 0.333 -28.453 3.455 1 98.19 306 GLN A O 1
ATOM 2370 N N . ASP A 1 307 ? 0.98 -26.438 4.105 1 98.31 307 ASP A N 1
ATOM 2371 C CA . ASP A 1 307 ? -0.205 -26.109 4.895 1 98.31 307 ASP A CA 1
ATOM 2372 C C . ASP A 1 307 ? -0.941 -24.906 4.301 1 98.31 307 ASP A C 1
ATOM 2374 O O . ASP A 1 307 ? -0.402 -23.797 4.262 1 98.31 307 ASP A O 1
ATOM 2378 N N . PHE A 1 308 ? -2.203 -25.141 3.869 1 97.5 308 PHE A N 1
ATOM 2379 C CA . PHE A 1 308 ? -2.977 -24.094 3.203 1 97.5 308 PHE A CA 1
ATOM 2380 C C . PHE A 1 308 ? -4.312 -23.891 3.904 1 97.5 308 PHE A C 1
ATOM 2382 O O . PHE A 1 308 ? -5.145 -24.797 3.957 1 97.5 308 PHE A O 1
ATOM 2389 N N . LYS A 1 309 ? -4.52 -22.688 4.383 1 98.19 309 LYS A N 1
ATOM 2390 C CA . LYS A 1 309 ? -5.785 -22.281 4.988 1 98.19 309 LYS A CA 1
ATOM 2391 C C . LYS A 1 309 ? -6.438 -21.156 4.195 1 98.19 309 LYS A C 1
ATOM 2393 O O . LYS A 1 309 ? -5.773 -20.172 3.826 1 98.19 309 LYS A O 1
ATOM 2398 N N . ARG A 1 310 ? -7.727 -21.281 3.943 1 97.56 310 ARG A N 1
ATOM 2399 C CA . ARG A 1 310 ? -8.5 -20.266 3.24 1 97.56 310 ARG A CA 1
ATOM 2400 C C . ARG A 1 310 ? -9.773 -19.922 4.004 1 97.56 310 ARG A C 1
ATOM 2402 O O . ARG A 1 310 ? -10.477 -20.812 4.488 1 97.56 310 ARG A O 1
ATOM 2409 N N . VAL A 1 311 ? -9.992 -18.672 4.215 1 96.88 311 VAL A N 1
ATOM 2410 C CA . VAL A 1 311 ? -11.281 -18.141 4.648 1 96.88 311 VAL A CA 1
ATOM 2411 C C . VAL A 1 311 ? -11.969 -17.438 3.48 1 96.88 311 VAL A C 1
ATOM 2413 O O . VAL A 1 311 ? -11.477 -16.422 2.979 1 96.88 311 VAL A O 1
ATOM 2416 N N . ASP A 1 312 ? -13.094 -17.938 3.094 1 96.75 312 ASP A N 1
ATOM 2417 C CA . ASP A 1 312 ? -13.812 -17.484 1.902 1 96.75 312 ASP A CA 1
ATOM 2418 C C . ASP A 1 312 ? -15.211 -16.984 2.258 1 96.75 312 ASP A C 1
ATOM 2420 O O . ASP A 1 312 ? -16.156 -17.781 2.371 1 96.75 312 ASP A O 1
ATOM 2424 N N . VAL A 1 313 ? -15.383 -15.695 2.428 1 94.94 313 VAL A N 1
ATOM 2425 C CA . VAL A 1 313 ? -16.688 -15.047 2.555 1 94.94 313 VAL A CA 1
ATOM 2426 C C . VAL A 1 313 ? -17.109 -14.469 1.206 1 94.94 313 VAL A C 1
ATOM 2428 O O . VAL A 1 313 ? -16.562 -13.453 0.761 1 94.94 313 VAL A O 1
ATOM 2431 N N . GLU A 1 314 ? -18.109 -15.062 0.628 1 95.12 314 GLU A N 1
ATOM 2432 C CA . GLU A 1 314 ? -18.406 -14.719 -0.759 1 95.12 314 GLU A CA 1
ATOM 2433 C C . GLU A 1 314 ? -19.906 -14.539 -0.978 1 95.12 314 GLU A C 1
ATOM 2435 O O . GLU A 1 314 ? -20.719 -15.188 -0.313 1 95.12 314 GLU A O 1
ATOM 2440 N N . SER A 1 315 ? -20.25 -13.625 -1.9 1 95 315 SER A N 1
ATOM 2441 C CA . SER A 1 315 ? -21.609 -13.492 -2.418 1 95 315 SER A CA 1
ATOM 2442 C C . SER A 1 315 ? -21.75 -14.172 -3.775 1 95 315 SER A C 1
ATOM 2444 O O . SER A 1 315 ? -20.812 -14.211 -4.562 1 95 315 SER A O 1
ATOM 2446 N N . TYR A 1 316 ? -22.906 -14.68 -4 1 95.38 316 TYR A N 1
ATOM 2447 C CA . TYR A 1 316 ? -23.234 -15.312 -5.273 1 95.38 316 TYR A CA 1
ATOM 2448 C C . TYR A 1 316 ? -24.375 -14.594 -5.965 1 95.38 316 TYR A C 1
ATOM 2450 O O . TYR A 1 316 ? -25.547 -14.969 -5.809 1 95.38 316 TYR A O 1
ATOM 2458 N N . PRO A 1 317 ? -24.031 -13.656 -6.797 1 95.81 317 PRO A N 1
ATOM 2459 C CA . PRO A 1 317 ? -25.109 -12.992 -7.527 1 95.81 317 PRO A CA 1
ATOM 2460 C C . PRO A 1 317 ? -25.766 -13.906 -8.555 1 95.81 317 PRO A C 1
ATOM 2462 O O . PRO A 1 317 ? -25.078 -14.539 -9.359 1 95.81 317 PRO A O 1
ATOM 2465 N N . SER A 1 318 ? -27.078 -13.953 -8.508 1 96.06 318 SER A N 1
ATOM 2466 C CA . SER A 1 318 ? -27.844 -14.734 -9.461 1 96.06 318 SER A CA 1
ATOM 2467 C C . SER A 1 318 ? -28.5 -13.844 -10.516 1 96.06 318 SER A C 1
ATOM 2469 O O . SER A 1 318 ? -29.141 -12.836 -10.172 1 96.06 318 SER A O 1
ATOM 2471 N N . PHE A 1 319 ? -28.375 -14.32 -11.781 1 95.62 319 PHE A N 1
ATOM 2472 C CA . PHE A 1 319 ? -28.891 -13.508 -12.875 1 95.62 319 PHE A CA 1
ATOM 2473 C C . PHE A 1 319 ? -30.188 -14.117 -13.43 1 95.62 319 PHE A C 1
ATOM 2475 O O . PHE A 1 319 ? -30.719 -13.648 -14.438 1 95.62 319 PHE A O 1
ATOM 2482 N N . ASN A 1 320 ? -30.719 -15.078 -12.742 1 94 320 ASN A N 1
ATOM 2483 C CA . ASN A 1 320 ? -31.891 -15.812 -13.211 1 94 320 ASN A CA 1
ATOM 2484 C C . ASN A 1 320 ? -33.094 -14.891 -13.406 1 94 320 ASN A C 1
ATOM 2486 O O . ASN A 1 320 ? -33.875 -15.07 -14.336 1 94 320 ASN A O 1
ATOM 2490 N N . ASP A 1 321 ? -33.219 -13.906 -12.578 1 92.25 321 ASP A N 1
ATOM 2491 C CA . ASP A 1 321 ? -34.406 -13.055 -12.633 1 92.25 321 ASP A CA 1
ATOM 2492 C C . ASP A 1 321 ? -34.062 -11.641 -13.094 1 92.25 321 ASP A C 1
ATOM 2494 O O . ASP A 1 321 ? -34.875 -10.742 -13.062 1 92.25 321 ASP A O 1
ATOM 2498 N N . TYR A 1 322 ? -32.844 -11.438 -13.484 1 94.12 322 TYR A N 1
ATOM 2499 C CA . TYR A 1 322 ? -32.344 -10.094 -13.766 1 94.12 322 TYR A CA 1
ATOM 2500 C C . TYR A 1 322 ? -33.031 -9.508 -14.984 1 94.12 322 TYR A C 1
ATOM 2502 O O . TYR A 1 322 ? -33.438 -8.336 -14.984 1 94.12 322 TYR A O 1
ATOM 2510 N N . ALA A 1 323 ? -33.219 -10.273 -16.031 1 89.38 323 ALA A N 1
ATOM 2511 C CA . ALA A 1 323 ? -33.844 -9.781 -17.266 1 89.38 323 ALA A CA 1
ATOM 2512 C C . ALA A 1 323 ? -35.281 -9.352 -17.031 1 89.38 323 ALA A C 1
ATOM 2514 O O . ALA A 1 323 ? -35.75 -8.375 -17.625 1 89.38 323 ALA A O 1
ATOM 2515 N N . SER A 1 324 ? -36.031 -9.969 -16.141 1 92.25 324 SER A N 1
ATOM 2516 C CA . SER A 1 324 ? -37.438 -9.711 -15.93 1 92.25 324 SER A CA 1
ATOM 2517 C C . SER A 1 324 ? -37.656 -8.641 -14.867 1 92.25 324 SER A C 1
ATOM 2519 O O . SER A 1 324 ? -38.562 -7.816 -14.977 1 92.25 324 SER A O 1
ATOM 2521 N N . THR A 1 325 ? -36.844 -8.625 -13.797 1 93.81 325 THR A N 1
ATOM 2522 C CA . THR A 1 325 ? -37.125 -7.777 -12.648 1 93.81 325 THR A CA 1
ATOM 2523 C C . THR A 1 325 ? -36.156 -6.605 -12.586 1 93.81 325 THR A C 1
ATOM 2525 O O . THR A 1 325 ? -36.375 -5.617 -11.891 1 93.81 325 THR A O 1
ATOM 2528 N N . GLY A 1 326 ? -35.031 -6.816 -13.234 1 93.75 326 GLY A N 1
ATOM 2529 C CA . GLY A 1 326 ? -33.969 -5.836 -13.125 1 93.75 326 GLY A CA 1
ATOM 2530 C C . GLY A 1 326 ? -33.219 -5.914 -11.812 1 93.75 326 GLY A C 1
ATOM 2531 O O . GLY A 1 326 ? -32.406 -5.043 -11.5 1 93.75 326 GLY A O 1
ATOM 2532 N N . LYS A 1 327 ? -33.469 -6.918 -11 1 95.12 327 LYS A N 1
ATOM 2533 C CA . LYS A 1 327 ? -32.844 -7.066 -9.688 1 95.12 327 LYS A CA 1
ATOM 2534 C C . LYS A 1 327 ? -31.969 -8.305 -9.633 1 95.12 327 LYS A C 1
ATOM 2536 O O . LYS A 1 327 ? -32.062 -9.188 -10.484 1 95.12 327 LYS A O 1
ATOM 2541 N N . ILE A 1 328 ? -31.047 -8.297 -8.633 1 95.94 328 ILE A N 1
ATOM 2542 C CA . ILE A 1 328 ? -30.109 -9.398 -8.438 1 95.94 328 ILE A CA 1
ATOM 2543 C C . ILE A 1 328 ? -30.344 -10.023 -7.059 1 95.94 328 ILE A C 1
ATOM 2545 O O . ILE A 1 328 ? -30.438 -9.312 -6.055 1 95.94 328 ILE A O 1
ATOM 2549 N N . VAL A 1 329 ? -30.469 -11.297 -7.027 1 95.31 329 VAL A N 1
ATOM 2550 C CA . VAL A 1 329 ? -30.531 -12.039 -5.773 1 95.31 329 VAL A CA 1
ATOM 2551 C C . VAL A 1 329 ? -29.125 -12.477 -5.367 1 95.31 329 VAL A C 1
ATOM 2553 O O . VAL A 1 329 ? -28.438 -13.172 -6.125 1 95.31 329 VAL A O 1
ATOM 2556 N N . HIS A 1 330 ? -28.703 -12.039 -4.203 1 95.38 330 HIS A N 1
ATOM 2557 C CA . HIS A 1 330 ? -27.406 -12.461 -3.658 1 95.38 330 HIS A CA 1
ATOM 2558 C C . HIS A 1 330 ? -27.594 -13.555 -2.613 1 95.38 330 HIS A C 1
ATOM 2560 O O . HIS A 1 330 ? -28.281 -13.367 -1.618 1 95.38 330 HIS A O 1
ATOM 2566 N N . SER A 1 331 ? -27.031 -14.695 -2.91 1 95.38 331 SER A N 1
ATOM 2567 C CA . SER A 1 331 ? -26.75 -15.672 -1.863 1 95.38 331 SER A CA 1
ATOM 2568 C C . SER A 1 331 ? -25.281 -15.594 -1.432 1 95.38 331 SER A C 1
ATOM 2570 O O . SER A 1 331 ? -24.578 -14.656 -1.784 1 95.38 331 SER A O 1
ATOM 2572 N N . GLY A 1 332 ? -24.906 -16.516 -0.62 1 95.25 332 GLY A N 1
ATOM 2573 C CA . GLY A 1 332 ? -23.5 -16.469 -0.239 1 95.25 332 GLY A CA 1
ATOM 2574 C C . GLY A 1 332 ? -23.156 -17.438 0.881 1 95.25 332 GLY A C 1
ATOM 2575 O O . GLY A 1 332 ? -24.016 -18.203 1.33 1 95.25 332 GLY A O 1
ATOM 2576 N N . ASN A 1 333 ? -21.875 -17.406 1.172 1 96.31 333 ASN A N 1
ATOM 2577 C CA . ASN A 1 333 ? -21.438 -18.281 2.258 1 96.31 333 ASN A CA 1
ATOM 2578 C C . ASN A 1 333 ? -20.219 -17.703 2.977 1 96.31 333 ASN A C 1
ATOM 2580 O O . ASN A 1 333 ? -19.641 -16.719 2.525 1 96.31 333 ASN A O 1
ATOM 2584 N N . ASP A 1 334 ? -19.953 -18.203 4.148 1 95.88 334 ASP A N 1
ATOM 2585 C CA . ASP A 1 334 ? -18.719 -18.141 4.934 1 95.88 334 ASP A CA 1
ATOM 2586 C C . ASP A 1 334 ? -18.062 -19.5 5.043 1 95.88 334 ASP A C 1
ATOM 2588 O O . ASP A 1 334 ? -18.516 -20.375 5.785 1 95.88 334 ASP A O 1
ATOM 2592 N N . ARG A 1 335 ? -16.984 -19.594 4.289 1 97.62 335 ARG A N 1
ATOM 2593 C CA . ARG A 1 335 ? -16.375 -20.906 4.129 1 97.62 335 ARG A CA 1
ATOM 2594 C C . ARG A 1 335 ? -14.945 -20.922 4.656 1 97.62 335 ARG A C 1
ATOM 2596 O O . ARG A 1 335 ? -14.203 -19.953 4.461 1 97.62 335 ARG A O 1
ATOM 2603 N N . HIS A 1 336 ? -14.586 -21.969 5.41 1 97.38 336 HIS A N 1
ATOM 2604 C CA . HIS A 1 336 ? -13.242 -22.203 5.926 1 97.38 336 HIS A CA 1
ATOM 2605 C C . HIS A 1 336 ? -12.664 -23.5 5.367 1 97.38 336 HIS A C 1
ATOM 2607 O O . HIS A 1 336 ? -13.234 -24.578 5.555 1 97.38 336 HIS A O 1
ATOM 2613 N N . ASP A 1 337 ? -11.57 -23.375 4.684 1 97.81 337 ASP A N 1
ATOM 2614 C CA . ASP A 1 337 ? -10.891 -24.516 4.094 1 97.81 337 ASP A CA 1
ATOM 2615 C C . ASP A 1 337 ? -9.5 -24.719 4.711 1 97.81 337 ASP A C 1
ATOM 2617 O O . ASP A 1 337 ? -8.828 -23.734 5.039 1 97.81 337 ASP A O 1
ATOM 2621 N N . HIS A 1 338 ? -9.086 -25.969 4.863 1 98.06 338 HIS A N 1
ATOM 2622 C CA . HIS A 1 338 ? -7.742 -26.328 5.301 1 98.06 338 HIS A CA 1
ATOM 2623 C C . HIS A 1 338 ? -7.203 -27.516 4.508 1 98.06 338 HIS A C 1
ATOM 2625 O O . HIS A 1 338 ? -7.684 -28.641 4.66 1 98.06 338 HIS A O 1
ATOM 2631 N N . TRP A 1 339 ? -6.258 -27.266 3.586 1 97.94 339 TRP A N 1
ATOM 2632 C CA . TRP A 1 339 ? -5.59 -28.312 2.828 1 97.94 339 TRP A CA 1
ATOM 2633 C C . TRP A 1 339 ? -4.195 -28.578 3.381 1 97.94 339 TRP A C 1
ATOM 2635 O O . TRP A 1 339 ? -3.488 -27.656 3.777 1 97.94 339 TRP A O 1
ATOM 2645 N N . VAL A 1 340 ? -3.805 -29.859 3.311 1 97.75 340 VAL A N 1
ATOM 2646 C CA . VAL A 1 340 ? -2.439 -30.25 3.637 1 97.75 340 VAL A CA 1
ATOM 2647 C C . VAL A 1 340 ? -1.896 -31.172 2.551 1 97.75 340 VAL A C 1
ATOM 2649 O O . VAL A 1 340 ? -2.568 -32.125 2.141 1 97.75 340 VAL A O 1
ATOM 2652 N N . PHE A 1 341 ? -0.739 -30.859 2.029 1 97.38 341 PHE A N 1
ATOM 2653 C CA . PHE A 1 341 ? 0.026 -31.719 1.125 1 97.38 341 PHE A CA 1
ATOM 2654 C C . PHE A 1 341 ? 1.358 -32.125 1.752 1 97.38 341 PHE A C 1
ATOM 2656 O O . PHE A 1 341 ? 2.176 -31.25 2.082 1 97.38 341 PHE A O 1
ATOM 2663 N N . ASN A 1 342 ? 1.509 -33.375 1.948 1 98.06 342 ASN A N 1
ATOM 2664 C CA . ASN A 1 342 ? 2.818 -33.938 2.256 1 98.06 342 ASN A CA 1
ATOM 2665 C C . ASN A 1 342 ? 3.402 -34.688 1.061 1 98.06 342 ASN A C 1
ATOM 2667 O O . ASN A 1 342 ? 2.801 -35.625 0.562 1 98.06 342 ASN A O 1
ATOM 2671 N N . THR A 1 343 ? 4.566 -34.312 0.631 1 97.88 343 THR A N 1
ATOM 2672 C CA . THR A 1 343 ? 5.164 -34.938 -0.544 1 97.88 343 THR A CA 1
ATOM 2673 C C . THR A 1 343 ? 6.602 -35.375 -0.258 1 97.88 343 THR A C 1
ATOM 2675 O O . THR A 1 343 ? 7.344 -34.656 0.424 1 97.88 343 THR A O 1
ATOM 2678 N N . ALA A 1 344 ? 6.953 -36.5 -0.738 1 97.94 344 ALA A N 1
ATOM 2679 C CA . ALA A 1 344 ? 8.305 -37.031 -0.625 1 97.94 344 ALA A CA 1
ATOM 2680 C C . ALA A 1 344 ? 8.727 -37.75 -1.91 1 97.94 344 ALA A C 1
ATOM 2682 O O . ALA A 1 344 ? 7.883 -38.281 -2.646 1 97.94 344 ALA A O 1
ATOM 2683 N N . TYR A 1 345 ? 10.016 -37.75 -2.201 1 96.44 345 TYR A N 1
ATOM 2684 C CA . TYR A 1 345 ? 10.547 -38.531 -3.322 1 96.44 345 TYR A CA 1
ATOM 2685 C C . TYR A 1 345 ? 11.969 -39 -3.043 1 96.44 345 TYR A C 1
ATOM 2687 O O . TYR A 1 345 ? 12.656 -38.438 -2.18 1 96.44 345 TYR A O 1
ATOM 2695 N N . SER A 1 346 ? 12.383 -40 -3.723 1 97.25 346 SER A N 1
ATOM 2696 C CA . SER A 1 346 ? 13.75 -40.531 -3.762 1 97.25 346 SER A CA 1
ATOM 2697 C C . SER A 1 346 ? 14.141 -40.969 -5.172 1 97.25 346 SER A C 1
ATOM 2699 O O . SER A 1 346 ? 13.5 -41.812 -5.758 1 97.25 346 SER A O 1
ATOM 2701 N N . ASP A 1 347 ? 15.18 -40.375 -5.672 1 96.12 347 ASP A N 1
ATOM 2702 C CA . ASP A 1 347 ? 15.672 -40.656 -7.016 1 96.12 347 ASP A CA 1
ATOM 2703 C C . ASP A 1 347 ? 17.109 -41.156 -6.977 1 96.12 347 ASP A C 1
ATOM 2705 O O . ASP A 1 347 ? 18.016 -40.438 -6.531 1 96.12 347 ASP A O 1
ATOM 2709 N N . LEU A 1 348 ? 17.281 -42.281 -7.434 1 96.88 348 LEU A N 1
ATOM 2710 C CA . LEU A 1 348 ? 18.625 -42.844 -7.633 1 96.88 348 LEU A CA 1
ATOM 2711 C C . LEU A 1 348 ? 19.016 -42.781 -9.102 1 96.88 348 LEU A C 1
ATOM 2713 O O . LEU A 1 348 ? 18.375 -43.406 -9.945 1 96.88 348 LEU A O 1
ATOM 2717 N N . VAL A 1 349 ? 20.062 -42.062 -9.391 1 94.5 349 VAL A N 1
ATOM 2718 C CA . VAL A 1 349 ? 20.516 -41.875 -10.773 1 94.5 349 VAL A CA 1
ATOM 2719 C C . VAL A 1 349 ? 21.875 -42.531 -10.969 1 94.5 349 VAL A C 1
ATOM 2721 O O . VAL A 1 349 ? 22.797 -42.312 -10.195 1 94.5 349 VAL A O 1
ATOM 2724 N N . GLY A 1 350 ? 21.969 -43.312 -12.047 1 93.81 350 GLY A N 1
ATOM 2725 C CA . GLY A 1 350 ? 23.203 -44.031 -12.336 1 93.81 350 GLY A CA 1
ATOM 2726 C C . GLY A 1 350 ? 23.688 -43.812 -13.758 1 93.81 350 GLY A C 1
ATOM 2727 O O . GLY A 1 350 ? 22.875 -43.719 -14.688 1 93.81 350 GLY A O 1
ATOM 2728 N N . GLU A 1 351 ? 24.953 -43.656 -13.914 1 93.31 351 GLU A N 1
ATOM 2729 C CA . GLU A 1 351 ? 25.625 -43.688 -15.219 1 93.31 351 GLU A CA 1
ATOM 2730 C C . GLU A 1 351 ? 26.438 -44.969 -15.414 1 93.31 351 GLU A C 1
ATOM 2732 O O . GLU A 1 351 ? 27.438 -45.156 -14.742 1 93.31 351 GLU A O 1
ATOM 2737 N N . LEU A 1 352 ? 25.969 -45.656 -16.375 1 93.88 352 LEU A N 1
ATOM 2738 C CA . LEU A 1 352 ? 26.562 -46.969 -16.578 1 93.88 352 LEU A CA 1
ATOM 2739 C C . LEU A 1 352 ? 26.969 -47.156 -18.047 1 93.88 352 LEU A C 1
ATOM 2741 O O . LEU A 1 352 ? 26.375 -46.531 -18.938 1 93.88 352 LEU A O 1
ATOM 2745 N N . ASP A 1 353 ? 28.016 -47.938 -18.219 1 93 353 ASP A N 1
ATOM 2746 C CA . ASP A 1 353 ? 28.406 -48.406 -19.547 1 93 353 ASP A CA 1
ATOM 2747 C C . ASP A 1 353 ? 28.203 -49.906 -19.688 1 93 353 ASP A C 1
ATOM 2749 O O . ASP A 1 353 ? 28.812 -50.688 -18.953 1 93 353 ASP A O 1
ATOM 2753 N N . PHE A 1 354 ? 27.375 -50.219 -20.5 1 88.81 354 PHE A N 1
ATOM 2754 C CA . PHE A 1 354 ? 27.078 -51.656 -20.672 1 88.81 354 PHE A CA 1
ATOM 2755 C C . PHE A 1 354 ? 26.812 -51.969 -22.141 1 88.81 354 PHE A C 1
ATOM 2757 O O . PHE A 1 354 ? 26.047 -51.281 -22.797 1 88.81 354 PHE A O 1
ATOM 2764 N N . LEU A 1 355 ? 27.609 -53.031 -22.688 1 88.81 355 LEU A N 1
ATOM 2765 C CA . LEU A 1 355 ? 27.422 -53.531 -24.047 1 88.81 355 LEU A CA 1
ATOM 2766 C C . LEU A 1 355 ? 27.703 -52.438 -25.078 1 88.81 355 LEU A C 1
ATOM 2768 O O . LEU A 1 355 ? 26.953 -52.312 -26.062 1 88.81 355 LEU A O 1
ATOM 2772 N N . GLY A 1 356 ? 28.562 -51.594 -24.875 1 90 356 GLY A N 1
ATOM 2773 C CA . GLY A 1 356 ? 28.953 -50.531 -25.812 1 90 356 GLY A CA 1
ATOM 2774 C C . GLY A 1 356 ? 27.984 -49.375 -25.844 1 90 356 GLY A C 1
ATOM 2775 O O . GLY A 1 356 ? 28.016 -48.562 -26.766 1 90 356 GLY A O 1
ATOM 2776 N N . THR A 1 357 ? 27.109 -49.375 -24.906 1 93.12 357 THR A N 1
ATOM 2777 C CA . THR A 1 357 ? 26.094 -48.344 -24.797 1 93.12 357 THR A CA 1
ATOM 2778 C C . THR A 1 357 ? 26.188 -47.625 -23.438 1 93.12 357 THR A C 1
ATOM 2780 O O . THR A 1 357 ? 26.406 -48.281 -22.422 1 93.12 357 THR A O 1
ATOM 2783 N N . GLN A 1 358 ? 26.156 -46.344 -23.562 1 94.31 358 GLN A N 1
ATOM 2784 C CA . GLN A 1 358 ? 26.109 -45.594 -22.312 1 94.31 358 GLN A CA 1
ATOM 2785 C C . GLN A 1 358 ? 24.688 -45.469 -21.797 1 94.31 358 GLN A C 1
ATOM 2787 O O . GLN A 1 358 ? 23.781 -45.062 -22.531 1 94.31 358 GLN A O 1
ATOM 2792 N N . HIS A 1 359 ? 24.484 -45.812 -20.5 1 94.81 359 HIS A N 1
ATOM 2793 C CA . HIS A 1 359 ? 23.172 -45.781 -19.859 1 94.81 359 HIS A CA 1
ATOM 2794 C C . HIS A 1 359 ? 23.125 -44.719 -18.75 1 94.81 359 HIS A C 1
ATOM 2796 O O . HIS A 1 359 ? 24.016 -44.656 -17.906 1 94.81 359 HIS A O 1
ATOM 2802 N N . GLN A 1 360 ? 22.188 -43.875 -18.859 1 93.62 360 GLN A N 1
ATOM 2803 C CA . GLN A 1 360 ? 21.781 -43.062 -17.719 1 93.62 360 GLN A CA 1
ATOM 2804 C C . GLN A 1 360 ? 20.438 -43.531 -17.156 1 93.62 360 GLN A C 1
ATOM 2806 O O . GLN A 1 360 ? 19.375 -43.219 -17.703 1 93.62 360 GLN A O 1
ATOM 2811 N N . VAL A 1 361 ? 20.5 -44.094 -15.938 1 94.69 361 VAL A N 1
ATOM 2812 C CA . VAL A 1 361 ? 19.344 -44.781 -15.375 1 94.69 361 VAL A CA 1
ATOM 2813 C C . VAL A 1 361 ? 18.797 -44 -14.195 1 94.69 361 VAL A C 1
ATOM 2815 O O . VAL A 1 361 ? 19.562 -43.469 -13.391 1 94.69 361 VAL A O 1
ATOM 2818 N N . LEU A 1 362 ? 17.5 -43.906 -14.164 1 95.94 362 LEU A N 1
ATOM 2819 C CA . LEU A 1 362 ? 16.781 -43.344 -13.031 1 95.94 362 LEU A CA 1
ATOM 2820 C C . LEU A 1 362 ? 15.844 -44.344 -12.398 1 95.94 362 LEU A C 1
ATOM 2822 O O . LEU A 1 362 ? 14.977 -44.906 -13.078 1 95.94 362 LEU A O 1
ATOM 2826 N N . ILE A 1 363 ? 16.078 -44.688 -11.125 1 96.81 363 ILE A N 1
ATOM 2827 C CA . ILE A 1 363 ? 15.164 -45.438 -10.281 1 96.81 363 ILE A CA 1
ATOM 2828 C C . ILE A 1 363 ? 14.586 -44.562 -9.188 1 96.81 363 ILE A C 1
ATOM 2830 O O . ILE A 1 363 ? 15.336 -43.969 -8.391 1 96.81 363 ILE A O 1
ATOM 2834 N N . GLY A 1 364 ? 13.289 -44.469 -9.25 1 96.25 364 GLY A N 1
ATOM 2835 C CA . GLY A 1 364 ? 12.75 -43.5 -8.297 1 96.25 364 GLY A CA 1
ATOM 2836 C C . GLY A 1 364 ? 11.406 -43.938 -7.723 1 96.25 364 GLY A C 1
ATOM 2837 O O . GLY A 1 364 ? 10.789 -44.875 -8.211 1 96.25 364 GLY A O 1
ATOM 2838 N N . ALA A 1 365 ? 11.047 -43.25 -6.641 1 97.38 365 ALA A N 1
ATOM 2839 C CA . ALA A 1 365 ? 9.75 -43.375 -5.977 1 97.38 365 ALA A CA 1
ATOM 2840 C C . ALA A 1 365 ? 9.289 -42.062 -5.41 1 97.38 365 ALA A C 1
ATOM 2842 O O . ALA A 1 365 ? 10.117 -41.188 -5.082 1 97.38 365 ALA A O 1
ATOM 2843 N N . ASN A 1 366 ? 7.992 -41.875 -5.375 1 95.62 366 ASN A N 1
ATOM 2844 C CA . ASN A 1 366 ? 7.473 -40.688 -4.688 1 95.62 366 ASN A CA 1
ATOM 2845 C C . ASN A 1 366 ? 6.16 -41 -3.971 1 95.62 366 ASN A C 1
ATOM 2847 O O . ASN A 1 366 ? 5.531 -42.031 -4.223 1 95.62 366 ASN A O 1
ATOM 2851 N N . TRP A 1 367 ? 5.828 -40.094 -3.004 1 97.56 367 TRP A N 1
ATOM 2852 C CA . TRP A 1 367 ? 4.648 -40.219 -2.154 1 97.56 367 TRP A CA 1
ATOM 2853 C C . TRP A 1 367 ? 3.963 -38.875 -1.963 1 97.56 367 TRP A C 1
ATOM 2855 O O . TRP A 1 367 ? 4.629 -37.844 -1.814 1 97.56 367 TRP A O 1
ATOM 2865 N N . LEU A 1 368 ? 2.611 -38.906 -2.039 1 97.12 368 LEU A N 1
ATOM 2866 C CA . LEU A 1 368 ? 1.775 -37.75 -1.715 1 97.12 368 LEU A CA 1
ATOM 2867 C C . LEU A 1 368 ? 0.72 -38.125 -0.678 1 97.12 368 LEU A C 1
ATOM 2869 O O . LEU A 1 368 ? -0.062 -39.062 -0.886 1 97.12 368 LEU A O 1
ATOM 2873 N N . GLY A 1 369 ? 0.771 -37.469 0.477 1 97.5 369 GLY A N 1
ATOM 2874 C CA . GLY A 1 369 ? -0.327 -37.469 1.43 1 97.5 369 GLY A CA 1
ATOM 2875 C C . GLY A 1 369 ? -1.187 -36.219 1.366 1 97.5 369 GLY A C 1
ATOM 2876 O O . GLY A 1 369 ? -0.69 -35.125 1.557 1 97.5 369 GLY A O 1
ATOM 2877 N N . TYR A 1 370 ? -2.467 -36.469 1.119 1 96.56 370 TYR A N 1
ATOM 2878 C CA . TYR A 1 370 ? -3.41 -35.375 0.96 1 96.56 370 TYR A CA 1
ATOM 2879 C C . TYR A 1 370 ? -4.469 -35.406 2.057 1 96.56 370 TYR A C 1
ATOM 2881 O O . TYR A 1 370 ? -4.953 -36.469 2.434 1 96.56 370 TYR A O 1
ATOM 2889 N N . SER A 1 371 ? -4.734 -34.188 2.592 1 97.31 371 SER A N 1
ATOM 2890 C CA . SER A 1 371 ? -5.883 -34.031 3.479 1 97.31 371 SER A CA 1
ATOM 2891 C C . SER A 1 371 ? -6.594 -32.688 3.215 1 97.31 371 SER A C 1
ATOM 2893 O O . SER A 1 371 ? -5.957 -31.703 2.877 1 97.31 371 SER A O 1
ATOM 2895 N N . TYR A 1 372 ? -7.941 -32.688 3.42 1 96.94 372 TYR A N 1
ATOM 2896 C CA . TYR A 1 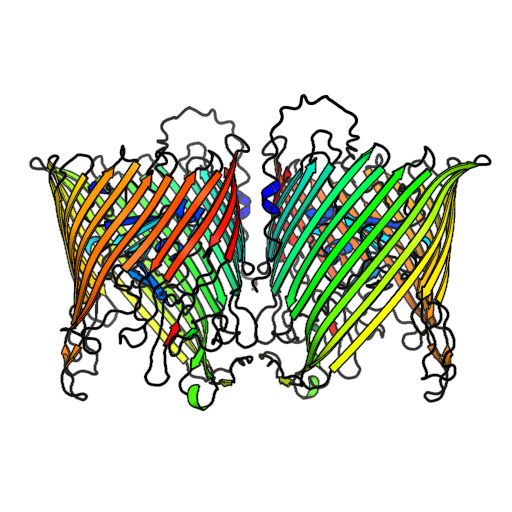372 ? -8.766 -31.5 3.207 1 96.94 372 TYR A CA 1
ATOM 2897 C C . TYR A 1 372 ? -9.922 -31.438 4.203 1 96.94 372 TYR A C 1
ATOM 2899 O O . TYR A 1 372 ? -10.703 -32.375 4.297 1 96.94 372 TYR A O 1
ATOM 2907 N N . ASP A 1 373 ? -10.023 -30.344 4.934 1 97.88 373 ASP A N 1
ATOM 2908 C CA . ASP A 1 373 ? -11.148 -30.047 5.812 1 97.88 373 ASP A CA 1
ATOM 2909 C C . ASP A 1 373 ? -11.922 -28.812 5.32 1 97.88 373 ASP A C 1
ATOM 2911 O O . ASP A 1 373 ? -11.32 -27.797 4.992 1 97.88 373 ASP A O 1
ATOM 2915 N N . ARG A 1 374 ? -13.227 -28.969 5.316 1 97.56 374 ARG A N 1
ATOM 2916 C CA . ARG A 1 374 ? -14.094 -27.891 4.883 1 97.56 374 ARG A CA 1
ATOM 2917 C C . ARG A 1 374 ? -15.18 -27.609 5.914 1 97.56 374 ARG A C 1
ATOM 2919 O O . ARG A 1 374 ? -15.812 -28.547 6.426 1 97.56 374 ARG A O 1
ATOM 2926 N N . ALA A 1 375 ? -15.398 -26.375 6.328 1 97.75 375 ALA A N 1
ATOM 2927 C CA . ALA A 1 375 ? -16.547 -25.891 7.07 1 97.75 375 ALA A CA 1
ATOM 2928 C C . ALA A 1 375 ? -17.203 -24.703 6.348 1 97.75 375 ALA A C 1
ATOM 2930 O O . ALA A 1 375 ? -16.578 -23.672 6.141 1 97.75 375 ALA A O 1
ATOM 2931 N N . GLN A 1 376 ? -18.469 -24.906 6.008 1 97.44 376 GLN A N 1
ATOM 2932 C CA . GLN A 1 376 ? -19.172 -23.906 5.211 1 97.44 376 GLN A CA 1
ATOM 2933 C C . GLN A 1 376 ? -20.5 -23.516 5.855 1 97.44 376 GLN A C 1
ATOM 2935 O O . GLN A 1 376 ? -21.312 -24.391 6.203 1 97.44 376 GLN A O 1
ATOM 2940 N N . TYR A 1 377 ? -20.703 -22.25 6.066 1 97 377 TYR A N 1
ATOM 2941 C CA . TYR A 1 377 ? -21.938 -21.688 6.602 1 97 377 TYR A CA 1
ATOM 2942 C C . TYR A 1 377 ? -22.625 -20.812 5.562 1 97 377 TYR A C 1
ATOM 2944 O O . TYR A 1 377 ? -22.031 -19.844 5.062 1 97 377 TYR A O 1
ATOM 2952 N N . TYR A 1 378 ? -23.875 -21.016 5.348 1 96.44 378 TYR A N 1
ATOM 2953 C CA . TYR A 1 378 ? -24.562 -20.328 4.258 1 96.44 378 TYR A CA 1
ATOM 2954 C C . TYR A 1 378 ? -25.281 -19.078 4.77 1 96.44 378 TYR A C 1
ATOM 2956 O O . TYR A 1 378 ? -25.734 -19.047 5.918 1 96.44 378 TYR A O 1
ATOM 2964 N N . PHE A 1 379 ? -25.375 -18.094 3.939 1 95.25 379 PHE A N 1
ATOM 2965 C CA . PHE A 1 379 ? -26.094 -16.859 4.23 1 95.25 379 PHE A CA 1
ATOM 2966 C C . PHE A 1 379 ? -27.516 -16.922 3.686 1 95.25 379 PHE A C 1
ATOM 2968 O O . PHE A 1 379 ? -27.812 -17.688 2.773 1 95.25 379 PHE A O 1
ATOM 2975 N N . ASP A 1 380 ? -28.359 -16.031 4.309 1 94.5 380 ASP A N 1
ATOM 2976 C CA . ASP A 1 380 ? -29.688 -15.812 3.744 1 94.5 380 ASP A CA 1
ATOM 2977 C C . ASP A 1 380 ? -29.609 -15.094 2.402 1 94.5 380 ASP A C 1
ATOM 2979 O O . ASP A 1 380 ? -28.609 -14.438 2.109 1 94.5 380 ASP A O 1
ATOM 2983 N N . LYS A 1 381 ? -30.656 -15.227 1.626 1 95.12 381 LYS A N 1
ATOM 2984 C CA . LYS A 1 381 ? -30.703 -14.516 0.351 1 95.12 381 LYS A CA 1
ATOM 2985 C C . LYS A 1 381 ? -31.141 -13.07 0.544 1 95.12 381 LYS A C 1
ATOM 2987 O O . LYS A 1 381 ? -31.969 -12.781 1.409 1 95.12 381 LYS A O 1
ATOM 2992 N N . VAL A 1 382 ? -30.594 -12.195 -0.228 1 92.12 382 VAL A N 1
ATOM 2993 C CA . VAL A 1 382 ? -31 -10.797 -0.254 1 92.12 382 VAL A CA 1
ATOM 2994 C C . VAL A 1 382 ? -31.172 -10.336 -1.699 1 92.12 382 VAL A C 1
ATOM 2996 O O . VAL A 1 382 ? -30.359 -10.695 -2.566 1 92.12 382 VAL A O 1
ATOM 2999 N N . THR A 1 383 ? -32.219 -9.562 -1.964 1 93.5 383 THR A N 1
ATOM 3000 C CA . THR A 1 383 ? -32.469 -9.016 -3.295 1 93.5 383 THR A CA 1
ATOM 3001 C C . THR A 1 383 ? -32.188 -7.52 -3.33 1 93.5 383 THR A C 1
ATOM 3003 O O . THR A 1 383 ? -32.656 -6.766 -2.482 1 93.5 383 THR A O 1
ATOM 3006 N N . THR A 1 384 ? -31.344 -7.141 -4.301 1 91.94 384 THR A N 1
ATOM 3007 C CA . THR A 1 384 ? -30.969 -5.734 -4.41 1 91.94 384 THR A CA 1
ATOM 3008 C C . THR A 1 384 ? -30.969 -5.289 -5.871 1 91.94 384 THR A C 1
ATOM 3010 O O . THR A 1 384 ? -30.938 -6.121 -6.781 1 91.94 384 THR A O 1
ATOM 3013 N N . GLU A 1 385 ? -31.141 -3.928 -6.059 1 91.62 385 GLU A N 1
ATOM 3014 C CA . GLU A 1 385 ? -30.938 -3.357 -7.387 1 91.62 385 GLU A CA 1
ATOM 3015 C C . GLU A 1 385 ? -29.453 -3.191 -7.688 1 91.62 385 GLU A C 1
ATOM 3017 O O . GLU A 1 385 ? -28.656 -2.9 -6.785 1 91.62 385 GLU A O 1
ATOM 3022 N N . PRO A 1 386 ? -29.078 -3.398 -8.977 1 92.12 386 PRO A N 1
ATOM 3023 C CA . PRO A 1 386 ? -27.688 -3.119 -9.312 1 92.12 386 PRO A CA 1
ATOM 3024 C C . PRO A 1 386 ? -27.281 -1.676 -9.016 1 92.12 386 PRO A C 1
ATOM 3026 O O . PRO A 1 386 ? -28.109 -0.765 -9.148 1 92.12 386 PRO A O 1
ATOM 3029 N N . GLY A 1 387 ? -26.078 -1.512 -8.688 1 88.88 387 GLY A N 1
ATOM 3030 C CA . GLY A 1 387 ? -25.578 -0.17 -8.43 1 88.88 387 GLY A CA 1
ATOM 3031 C C . GLY A 1 387 ? -25.75 0.258 -6.984 1 88.88 387 GLY A C 1
ATOM 3032 O O . GLY A 1 387 ? -25.391 1.382 -6.617 1 88.88 387 GLY A O 1
ATOM 3033 N N . GLN A 1 388 ? -26.312 -0.629 -6.191 1 85.94 388 GLN A N 1
ATOM 3034 C CA . GLN A 1 388 ? -26.531 -0.328 -4.781 1 85.94 388 GLN A CA 1
ATOM 3035 C C . GLN A 1 388 ? -25.625 -1.161 -3.883 1 85.94 388 GLN A C 1
ATOM 3037 O O . GLN A 1 388 ? -25.078 -2.17 -4.32 1 85.94 388 GLN A O 1
ATOM 3042 N N . THR A 1 389 ? -25.531 -0.615 -2.615 1 87.31 389 THR A N 1
ATOM 3043 C CA . THR A 1 389 ? -24.859 -1.433 -1.61 1 87.31 389 THR A CA 1
ATOM 3044 C C . THR A 1 389 ? -25.641 -2.711 -1.341 1 87.31 389 THR A C 1
ATOM 3046 O O . THR A 1 389 ? -26.859 -2.672 -1.173 1 87.31 389 THR A O 1
ATOM 3049 N N . VAL A 1 390 ? -24.891 -3.83 -1.363 1 91.31 390 VAL A N 1
ATOM 3050 C CA . VAL A 1 390 ? -25.516 -5.098 -0.991 1 91.31 390 VAL A CA 1
ATOM 3051 C C . VAL A 1 390 ? -25.391 -5.305 0.518 1 91.31 390 VAL A C 1
ATOM 3053 O O . VAL A 1 390 ? -24.297 -5.438 1.051 1 91.31 390 VAL A O 1
ATOM 3056 N N . PRO A 1 391 ? -26.531 -5.422 1.194 1 86.12 391 PRO A N 1
ATOM 3057 C CA . PRO A 1 391 ? -26.422 -5.688 2.631 1 86.12 391 PRO A CA 1
ATOM 3058 C C . PRO A 1 391 ? -25.844 -7.062 2.939 1 86.12 391 PRO A C 1
ATOM 3060 O O . PRO A 1 391 ? -26.172 -8.039 2.264 1 86.12 391 PRO A O 1
ATOM 3063 N N . LYS A 1 392 ? -24.969 -7.152 3.947 1 85.19 392 LYS A N 1
ATOM 3064 C CA . LYS A 1 392 ? -24.5 -8.469 4.363 1 85.19 392 LYS A CA 1
ATOM 3065 C C . LYS A 1 392 ? -25.594 -9.242 5.078 1 85.19 392 LYS A C 1
ATOM 3067 O O . LYS A 1 392 ? -26.078 -8.828 6.133 1 85.19 392 LYS A O 1
ATOM 3072 N N . PRO A 1 393 ? -25.922 -10.383 4.539 1 87.44 393 PRO A N 1
ATOM 3073 C CA . PRO A 1 393 ? -27.031 -11.133 5.137 1 87.44 393 PRO A CA 1
ATOM 3074 C C . PRO A 1 393 ? -26.625 -11.883 6.406 1 87.44 393 PRO A C 1
ATOM 3076 O O . PRO A 1 393 ? -25.422 -12.094 6.648 1 87.44 393 PRO A O 1
ATOM 3079 N N . GLY A 1 394 ? -27.672 -12.234 7.211 1 85.25 394 GLY A N 1
ATOM 3080 C CA . GLY A 1 394 ? -27.422 -13.164 8.305 1 85.25 394 GLY A CA 1
ATOM 3081 C C . GLY A 1 394 ? -27.219 -14.594 7.848 1 85.25 394 GLY A C 1
ATOM 3082 O O . GLY A 1 394 ? -27.391 -14.898 6.664 1 85.25 394 GLY A O 1
ATOM 3083 N N . TYR A 1 395 ? -26.891 -15.43 8.836 1 91.44 395 TYR A N 1
ATOM 3084 C CA . TYR A 1 395 ? -26.719 -16.844 8.531 1 91.44 395 TYR A CA 1
ATOM 3085 C C . TYR A 1 395 ? -28.062 -17.531 8.383 1 91.44 395 TYR A C 1
ATOM 3087 O O . TYR A 1 395 ? -29 -17.266 9.141 1 91.44 395 TYR A O 1
ATOM 3095 N N . SER A 1 396 ? -28.203 -18.453 7.406 1 94.44 396 SER A N 1
ATOM 3096 C CA . SER A 1 396 ? -29.453 -19.156 7.141 1 94.44 396 SER A CA 1
ATOM 3097 C C . SER A 1 396 ? -29.656 -20.328 8.109 1 94.44 396 SER A C 1
ATOM 3099 O O . SER A 1 396 ? -30.75 -20.875 8.219 1 94.44 396 SER A O 1
ATOM 3101 N N . GLY A 1 397 ? -28.594 -20.797 8.656 1 92.19 397 GLY A N 1
ATOM 3102 C CA . GLY A 1 397 ? -28.625 -22 9.484 1 92.19 397 GLY A CA 1
ATOM 3103 C C . GLY A 1 397 ? -28.109 -23.234 8.773 1 92.19 397 GLY A C 1
ATOM 3104 O O . GLY A 1 397 ? -27.703 -24.203 9.414 1 92.19 397 GLY A O 1
ATOM 3105 N N . LYS A 1 398 ? -28.125 -23.172 7.438 1 95.44 398 LYS A N 1
ATOM 3106 C CA . LYS A 1 398 ? -27.562 -24.266 6.656 1 95.44 398 LYS A CA 1
ATOM 3107 C C . LYS A 1 398 ? -26.047 -24.312 6.762 1 95.44 398 LYS A C 1
ATOM 3109 O O . LYS A 1 398 ? -25.391 -23.266 6.711 1 95.44 398 LYS A O 1
ATOM 3114 N N . THR A 1 399 ? -25.453 -25.531 6.992 1 95.25 399 THR A N 1
ATOM 3115 C CA . THR A 1 399 ? -24.016 -25.703 7.09 1 95.25 399 THR A CA 1
ATOM 3116 C C . THR A 1 399 ? -23.562 -26.953 6.316 1 95.25 399 THR A C 1
ATOM 3118 O O . THR A 1 399 ? -24.375 -27.828 6.027 1 95.25 399 THR A O 1
ATOM 3121 N N . ARG A 1 400 ? -22.438 -26.969 5.855 1 95.94 400 ARG A N 1
ATOM 3122 C CA . ARG A 1 400 ? -21.781 -28.125 5.246 1 95.94 400 ARG A CA 1
ATOM 3123 C C . ARG A 1 400 ? -20.375 -28.312 5.809 1 95.94 400 ARG A C 1
ATOM 3125 O O . ARG A 1 400 ? -19.547 -27.406 5.715 1 95.94 400 ARG A O 1
ATOM 3132 N N . LYS A 1 401 ? -20.062 -29.422 6.453 1 94.88 401 LYS A N 1
ATOM 3133 C CA . LYS A 1 401 ? -18.75 -29.797 6.938 1 94.88 401 LYS A CA 1
ATOM 3134 C C . LYS A 1 401 ? -18.297 -31.141 6.34 1 94.88 401 LYS A C 1
ATOM 3136 O O . LYS A 1 401 ? -19.094 -32.062 6.199 1 94.88 401 LYS A O 1
ATOM 3141 N N . SER A 1 402 ? -17.078 -31.188 5.82 1 95.88 402 SER A N 1
ATOM 3142 C CA . SER A 1 402 ? -16.562 -32.438 5.234 1 95.88 402 SER A CA 1
ATOM 3143 C C . SER A 1 402 ? -15.062 -32.562 5.465 1 95.88 402 SER A C 1
ATOM 3145 O O . SER A 1 402 ? -14.391 -31.578 5.785 1 95.88 402 SER A O 1
ATOM 3147 N N . ASN A 1 403 ? -14.586 -33.75 5.418 1 95 403 ASN A N 1
ATOM 3148 C CA . ASN A 1 403 ? -13.172 -34.125 5.48 1 95 403 ASN A CA 1
ATOM 3149 C C . ASN A 1 403 ? -12.805 -35.156 4.43 1 95 403 ASN A C 1
ATOM 3151 O O . ASN A 1 403 ? -13.602 -36.062 4.141 1 95 403 ASN A O 1
ATOM 3155 N N . SER A 1 404 ? -11.672 -35.062 3.764 1 93.94 404 SER A N 1
ATOM 3156 C CA . SER A 1 404 ? -11.172 -36.031 2.797 1 93.94 404 SER A CA 1
ATOM 3157 C C . SER A 1 404 ? -9.664 -36.219 2.936 1 93.94 404 SER A C 1
ATOM 3159 O O . SER A 1 404 ? -8.938 -35.25 3.211 1 93.94 404 SER A O 1
ATOM 3161 N N . GLU A 1 405 ? -9.25 -37.469 2.76 1 95.62 405 GLU A N 1
ATOM 3162 C CA . GLU A 1 405 ? -7.832 -37.812 2.809 1 95.62 405 GLU A CA 1
ATOM 3163 C C . GLU A 1 405 ? -7.5 -38.969 1.866 1 95.62 405 GLU A C 1
ATOM 3165 O O . GLU A 1 405 ? -8.32 -39.844 1.649 1 95.62 405 GLU A O 1
ATOM 3170 N N . TYR A 1 406 ? -6.301 -38.969 1.269 1 95 406 TYR A N 1
ATOM 3171 C CA . TYR A 1 406 ? -5.812 -40.094 0.51 1 95 406 TYR A CA 1
ATOM 3172 C C . TYR A 1 406 ? -4.289 -40.125 0.455 1 95 406 TYR A C 1
ATOM 3174 O O . TYR A 1 406 ? -3.645 -39.125 0.773 1 95 406 TYR A O 1
ATOM 3182 N N . ASP A 1 407 ? -3.752 -41.25 0.108 1 96.56 407 ASP A N 1
ATOM 3183 C CA . ASP A 1 407 ? -2.324 -41.438 -0.134 1 96.56 407 ASP A CA 1
ATOM 3184 C C . ASP A 1 407 ? -2.07 -41.938 -1.555 1 96.56 407 ASP A C 1
ATOM 3186 O O . ASP A 1 407 ? -2.814 -42.781 -2.066 1 96.56 407 ASP A O 1
ATOM 3190 N N . ALA A 1 408 ? -1.095 -41.406 -2.16 1 95.88 408 ALA A N 1
ATOM 3191 C CA . ALA A 1 408 ? -0.694 -41.844 -3.494 1 95.88 408 ALA A CA 1
ATOM 3192 C C . ALA A 1 408 ? 0.796 -42.188 -3.541 1 95.88 408 ALA A C 1
ATOM 3194 O O . ALA A 1 408 ? 1.621 -41.406 -3.031 1 95.88 408 ALA A O 1
ATOM 3195 N N . TRP A 1 409 ? 1.092 -43.312 -4.109 1 96.75 409 TRP A N 1
ATOM 3196 C CA . TRP A 1 409 ? 2.469 -43.75 -4.273 1 96.75 409 TRP A CA 1
ATOM 3197 C C . TRP A 1 409 ? 2.801 -43.969 -5.746 1 96.75 409 TRP A C 1
ATOM 3199 O O . TRP A 1 409 ? 1.948 -44.406 -6.527 1 96.75 409 TRP A O 1
ATOM 3209 N N . GLY A 1 410 ? 4.023 -43.75 -6.102 1 97.06 410 GLY A N 1
ATOM 3210 C CA . GLY A 1 410 ? 4.539 -44 -7.434 1 97.06 410 GLY A CA 1
ATOM 3211 C C . GLY A 1 410 ? 5.93 -44.625 -7.422 1 97.06 410 GLY A C 1
ATOM 3212 O O . GLY A 1 410 ? 6.766 -44.25 -6.594 1 97.06 410 GLY A O 1
ATOM 3213 N N . PHE A 1 411 ? 6.176 -45.562 -8.32 1 98.19 411 PHE A N 1
ATOM 3214 C CA . PHE A 1 411 ? 7.477 -46.188 -8.555 1 98.19 411 PHE A CA 1
ATOM 3215 C C . PHE A 1 411 ? 7.832 -46.125 -10.039 1 98.19 411 PHE A C 1
ATOM 3217 O O . PHE A 1 411 ? 6.996 -46.438 -10.891 1 98.19 411 PHE A O 1
ATOM 3224 N N . TYR A 1 412 ? 9.023 -45.688 -10.367 1 97.12 412 TYR A N 1
ATOM 3225 C CA . TYR A 1 412 ? 9.312 -45.531 -11.789 1 97.12 412 TYR A CA 1
ATOM 3226 C C . TYR A 1 412 ? 10.758 -45.906 -12.094 1 97.12 412 TYR A C 1
ATOM 3228 O O . TYR A 1 412 ? 11.617 -45.844 -11.211 1 97.12 412 TYR A O 1
ATOM 3236 N N . LEU A 1 413 ? 10.945 -46.281 -13.289 1 97.5 413 LEU A N 1
ATOM 3237 C CA . LEU A 1 413 ? 12.227 -46.625 -13.898 1 97.5 413 LEU A CA 1
ATOM 3238 C C . LEU A 1 413 ? 12.359 -46 -15.273 1 97.5 413 LEU A C 1
ATOM 3240 O O . LEU A 1 413 ? 11.414 -46 -16.062 1 97.5 413 LEU A O 1
ATOM 3244 N N . GLN A 1 414 ? 13.461 -45.375 -15.523 1 95.88 414 GLN A N 1
ATOM 3245 C CA . GLN A 1 414 ? 13.75 -44.719 -16.797 1 95.88 414 GLN A CA 1
ATOM 3246 C C . GLN A 1 414 ? 15.211 -44.938 -17.203 1 95.88 414 GLN A C 1
ATOM 3248 O O . GLN A 1 414 ? 16.109 -44.875 -16.359 1 95.88 414 GLN A O 1
ATOM 3253 N N . ASP A 1 415 ? 15.445 -45.125 -18.469 1 95.56 415 ASP A N 1
ATOM 3254 C CA . ASP A 1 415 ? 16.797 -45.344 -18.984 1 95.56 415 ASP A CA 1
ATOM 3255 C C . ASP A 1 415 ? 17 -44.562 -20.281 1 95.56 415 ASP A C 1
ATOM 3257 O O . ASP A 1 415 ? 16.266 -44.75 -21.25 1 95.56 415 ASP A O 1
ATOM 3261 N N . MET A 1 416 ? 17.938 -43.719 -20.312 1 94.88 416 MET A N 1
ATOM 3262 C CA . MET A 1 416 ? 18.422 -43.062 -21.531 1 94.88 416 MET A CA 1
ATOM 3263 C C . MET A 1 416 ? 19.641 -43.781 -22.078 1 94.88 416 MET A C 1
ATOM 3265 O O . MET A 1 416 ? 20.703 -43.812 -21.438 1 94.88 416 MET A O 1
ATOM 3269 N N . MET A 1 417 ? 19.5 -44.281 -23.25 1 96 417 MET A N 1
ATOM 3270 C CA . MET A 1 417 ? 20.562 -45.062 -23.891 1 96 417 MET A CA 1
ATOM 3271 C C . MET A 1 417 ? 21.203 -44.25 -25.031 1 96 417 MET A C 1
ATOM 3273 O O . MET A 1 417 ? 20.547 -43.938 -26.016 1 96 417 MET A O 1
ATOM 3277 N N . THR A 1 418 ? 22.391 -44 -24.844 1 95.25 418 THR A N 1
ATOM 3278 C CA . THR A 1 418 ? 23.156 -43.375 -25.922 1 95.25 418 THR A CA 1
ATOM 3279 C C . THR A 1 418 ? 23.922 -44.438 -26.719 1 95.25 418 THR A C 1
ATOM 3281 O O . THR A 1 418 ? 24.922 -45 -26.234 1 95.25 418 THR A O 1
ATOM 3284 N N . ILE A 1 419 ? 23.547 -44.656 -27.875 1 95.94 419 ILE A N 1
ATOM 3285 C CA . ILE A 1 419 ? 24.109 -45.719 -28.719 1 95.94 419 ILE A CA 1
ATOM 3286 C C . ILE A 1 419 ? 25.391 -45.25 -29.375 1 95.94 419 ILE A C 1
ATOM 3288 O O . ILE A 1 419 ? 26.391 -45.969 -29.422 1 95.94 419 ILE A O 1
ATOM 3292 N N . ASN A 1 420 ? 25.359 -44.094 -29.891 1 94.19 420 ASN A N 1
ATOM 3293 C CA . ASN A 1 420 ? 26.484 -43.375 -30.5 1 94.19 420 ASN A CA 1
ATOM 3294 C C . ASN A 1 420 ? 26.203 -41.875 -30.594 1 94.19 420 ASN A C 1
ATOM 3296 O O . ASN A 1 420 ? 25.312 -41.375 -29.922 1 94.19 420 ASN A O 1
ATOM 3300 N N . ASP A 1 421 ? 26.984 -41.219 -31.406 1 92.06 421 ASP A N 1
ATOM 3301 C CA . ASP A 1 421 ? 26.891 -39.75 -31.469 1 92.06 421 ASP A CA 1
ATOM 3302 C C . ASP A 1 421 ? 25.609 -39.312 -32.156 1 92.06 421 ASP A C 1
ATOM 3304 O O . ASP A 1 421 ? 25.203 -38.156 -32.062 1 92.06 421 ASP A O 1
ATOM 3308 N N . TYR A 1 422 ? 24.891 -40.219 -32.781 1 95.81 422 TYR A N 1
ATOM 3309 C CA . TYR A 1 422 ? 23.75 -39.844 -33.594 1 95.81 422 TYR A CA 1
ATOM 3310 C C . TYR A 1 422 ? 22.453 -40.281 -32.969 1 95.81 422 TYR A C 1
ATOM 3312 O O . TYR A 1 422 ? 21.406 -39.656 -33.188 1 95.81 422 TYR A O 1
ATOM 3320 N N . TRP A 1 423 ? 22.516 -41.406 -32.188 1 96.69 423 TRP A N 1
ATOM 3321 C CA . TRP A 1 423 ? 21.25 -42 -31.797 1 96.69 423 TRP A CA 1
ATOM 3322 C C . TRP A 1 423 ? 21.188 -42.188 -30.281 1 96.69 423 TRP A C 1
ATOM 3324 O O . TRP A 1 423 ? 22.125 -42.688 -29.672 1 96.69 423 TRP A O 1
ATOM 3334 N N . GLN A 1 424 ? 20.062 -41.75 -29.781 1 96.38 424 GLN A N 1
ATOM 3335 C CA . GLN A 1 424 ? 19.688 -42.031 -28.406 1 96.38 424 GLN A CA 1
ATOM 3336 C C . GLN A 1 424 ? 18.281 -42.562 -28.312 1 96.38 424 GLN A C 1
ATOM 3338 O O . GLN A 1 424 ? 17.422 -42.281 -29.141 1 96.38 424 GLN A O 1
ATOM 3343 N N . PHE A 1 425 ? 18.078 -43.469 -27.266 1 97.06 425 PHE A N 1
ATOM 3344 C CA . PHE A 1 425 ? 16.766 -44.031 -27.016 1 97.06 425 PHE A CA 1
ATOM 3345 C C . PHE A 1 425 ? 16.391 -43.906 -25.547 1 97.06 425 PHE A C 1
ATOM 3347 O O . PHE A 1 425 ? 17.234 -44.062 -24.656 1 97.06 425 PHE A O 1
ATOM 3354 N N . LEU A 1 426 ? 15.156 -43.5 -25.375 1 96.19 426 LEU A N 1
ATOM 3355 C CA . LEU A 1 426 ? 14.625 -43.406 -24.016 1 96.19 426 LEU A CA 1
ATOM 3356 C C . LEU A 1 426 ? 13.5 -44.406 -23.797 1 96.19 426 LEU A C 1
ATOM 3358 O O . LEU A 1 426 ? 12.641 -44.594 -24.672 1 96.19 426 LEU A O 1
ATOM 3362 N N . ALA A 1 427 ? 13.539 -45.062 -22.641 1 97.12 427 ALA A N 1
ATOM 3363 C CA . ALA A 1 427 ? 12.453 -45.938 -22.219 1 97.12 427 ALA A CA 1
ATOM 3364 C C . ALA A 1 427 ? 12.195 -45.812 -20.719 1 97.12 427 ALA A C 1
ATOM 3366 O O . ALA A 1 427 ? 13.133 -45.688 -19.922 1 97.12 427 ALA A O 1
ATOM 3367 N N . GLY A 1 428 ? 10.922 -45.719 -20.406 1 96.69 428 GLY A N 1
ATOM 3368 C CA . GLY A 1 428 ? 10.555 -45.656 -19 1 96.69 428 GLY A CA 1
ATOM 3369 C C . GLY A 1 428 ? 9.164 -46.188 -18.719 1 96.69 428 GLY A C 1
ATOM 3370 O O . GLY A 1 428 ? 8.336 -46.312 -19.641 1 96.69 428 GLY A O 1
ATOM 3371 N N . VAL A 1 429 ? 8.984 -46.5 -17.453 1 97.88 429 VAL A N 1
ATOM 3372 C CA . VAL A 1 429 ? 7.684 -47 -17.016 1 97.88 429 VAL A CA 1
ATOM 3373 C C . VAL A 1 429 ? 7.453 -46.625 -15.547 1 97.88 429 VAL A C 1
ATOM 3375 O O . VAL A 1 429 ? 8.398 -46.562 -14.758 1 97.88 429 VAL A O 1
ATOM 3378 N N . ARG A 1 430 ? 6.223 -46.312 -15.273 1 97.75 430 ARG A N 1
ATOM 3379 C CA . ARG A 1 430 ? 5.836 -46 -13.906 1 97.75 430 ARG A CA 1
ATOM 3380 C C . ARG A 1 430 ? 4.594 -46.75 -13.484 1 97.75 430 ARG A C 1
ATOM 3382 O O . ARG A 1 430 ? 3.666 -46.938 -14.273 1 97.75 430 ARG A O 1
ATOM 3389 N N . PHE A 1 431 ? 4.633 -47.156 -12.203 1 97.94 431 PHE A N 1
ATOM 3390 C CA . PHE A 1 431 ? 3.465 -47.719 -11.547 1 97.94 431 PHE A CA 1
ATOM 3391 C C . PHE A 1 431 ? 2.957 -46.812 -10.445 1 97.94 431 PHE A C 1
ATOM 3393 O O . PHE A 1 431 ? 3.732 -46.375 -9.586 1 97.94 431 PHE A O 1
ATOM 3400 N N . ASP A 1 432 ? 1.606 -46.594 -10.477 1 97.06 432 ASP A N 1
ATOM 3401 C CA . ASP A 1 432 ? 0.981 -45.75 -9.469 1 97.06 432 ASP A CA 1
ATOM 3402 C C . ASP A 1 432 ? -0.096 -46.5 -8.703 1 97.06 432 ASP A C 1
ATOM 3404 O O . ASP A 1 432 ? -0.813 -47.312 -9.273 1 97.06 432 ASP A O 1
ATOM 3408 N N . ARG A 1 433 ? -0.189 -46.094 -7.367 1 96.5 433 ARG A N 1
ATOM 3409 C CA . ARG A 1 433 ? -1.232 -46.625 -6.5 1 96.5 433 ARG A CA 1
ATOM 3410 C C . ARG A 1 433 ? -1.761 -45.562 -5.551 1 96.5 433 ARG A C 1
ATOM 3412 O O . ARG A 1 433 ? -0.99 -44.938 -4.816 1 96.5 433 ARG A O 1
ATOM 3419 N N . GLN A 1 434 ? -3.061 -45.375 -5.637 1 95.06 434 GLN A N 1
ATOM 3420 C CA . GLN A 1 434 ? -3.723 -44.438 -4.723 1 95.06 434 GLN A CA 1
ATOM 3421 C C . GLN A 1 434 ? -4.688 -45.188 -3.799 1 95.06 434 GLN A C 1
ATOM 3423 O O . GLN A 1 434 ? -5.445 -46.031 -4.242 1 95.06 434 GLN A O 1
ATOM 3428 N N . THR A 1 435 ? -4.668 -44.812 -2.482 1 95.31 435 THR A N 1
ATOM 3429 C CA . THR A 1 435 ? -5.535 -45.438 -1.497 1 95.31 435 THR A CA 1
ATOM 3430 C C . THR A 1 435 ? -6.309 -44.406 -0.699 1 95.31 435 THR A C 1
ATOM 3432 O O . THR A 1 435 ? -5.801 -43.312 -0.428 1 95.31 435 THR A O 1
ATOM 3435 N N . GLN A 1 436 ? -7.469 -44.719 -0.555 1 92.44 436 GLN A N 1
ATOM 3436 C CA . GLN A 1 436 ? -8.359 -43.938 0.299 1 92.44 436 GLN A CA 1
ATOM 3437 C C . GLN A 1 436 ? -9.172 -44.844 1.219 1 92.44 436 GLN A C 1
ATOM 3439 O O . GLN A 1 436 ? -9.602 -45.938 0.809 1 92.44 436 GLN A O 1
ATOM 3444 N N . GLU A 1 437 ? -9.305 -44.406 2.508 1 90.38 437 GLU A N 1
ATOM 3445 C CA . GLU A 1 437 ? -10.039 -45.25 3.461 1 90.38 437 GLU A CA 1
ATOM 3446 C C . GLU A 1 437 ? -11.445 -45.562 2.961 1 90.38 437 GLU A C 1
ATOM 3448 O O . GLU A 1 437 ? -12.172 -44.656 2.547 1 90.38 437 GLU A O 1
ATOM 3453 N N . GLY A 1 438 ? -11.781 -46.781 3.057 1 86.44 438 GLY A N 1
ATOM 3454 C CA . GLY A 1 438 ? -13.125 -47.219 2.705 1 86.44 438 GLY A CA 1
ATOM 3455 C C . GLY A 1 438 ? -13.328 -47.406 1.211 1 86.44 438 GLY A C 1
ATOM 3456 O O . GLY A 1 438 ? -14.43 -47.719 0.759 1 86.44 438 GLY A O 1
ATOM 3457 N N . LYS A 1 439 ? -12.312 -47.188 0.417 1 88.5 439 LYS A N 1
ATOM 3458 C CA . LYS A 1 439 ? -12.43 -47.312 -1.032 1 88.5 439 LYS A CA 1
ATOM 3459 C C . LYS A 1 439 ? -11.375 -48.281 -1.579 1 88.5 439 LYS A C 1
ATOM 3461 O O . LYS A 1 439 ? -10.359 -48.531 -0.934 1 88.5 439 LYS A O 1
ATOM 3466 N N . ALA A 1 440 ? -11.648 -48.781 -2.699 1 88.12 440 ALA A N 1
ATOM 3467 C CA . ALA A 1 440 ? -10.68 -49.656 -3.359 1 88.12 440 ALA A CA 1
ATOM 3468 C C . ALA A 1 440 ? -9.492 -48.844 -3.885 1 88.12 440 ALA A C 1
ATOM 3470 O O . ALA A 1 440 ? -9.648 -47.719 -4.34 1 88.12 440 ALA A O 1
ATOM 3471 N N . ALA A 1 441 ? -8.414 -49.5 -3.83 1 92.12 441 ALA A N 1
ATOM 3472 C CA . ALA A 1 441 ? -7.207 -48.844 -4.355 1 92.12 441 ALA A CA 1
ATOM 3473 C C . ALA A 1 441 ? -7.309 -48.656 -5.863 1 92.12 441 ALA A C 1
ATOM 3475 O O . ALA A 1 441 ? -7.871 -49.5 -6.574 1 92.12 441 ALA A O 1
ATOM 3476 N N . GLU A 1 442 ? -6.762 -47.562 -6.371 1 93.12 442 GLU A N 1
ATOM 3477 C CA . GLU A 1 442 ? -6.676 -47.281 -7.801 1 93.12 442 GLU A CA 1
ATOM 3478 C C . GLU A 1 442 ? -5.238 -47.375 -8.297 1 93.12 442 GLU A C 1
ATOM 3480 O O . GLU A 1 442 ? -4.328 -46.812 -7.695 1 93.12 442 GLU A O 1
ATOM 3485 N N . GLU A 1 443 ? -5.062 -48.062 -9.391 1 94.31 443 GLU A N 1
ATOM 3486 C CA . GLU A 1 443 ? -3.723 -48.312 -9.922 1 94.31 443 GLU A CA 1
ATOM 3487 C C . GLU A 1 443 ? -3.629 -47.906 -11.391 1 94.31 443 GLU A C 1
ATOM 3489 O O . GLU A 1 443 ? -4.641 -47.875 -12.094 1 94.31 443 GLU A O 1
ATOM 3494 N N . ALA A 1 444 ? -2.445 -47.594 -11.844 1 95.25 444 ALA A N 1
ATOM 3495 C CA . ALA A 1 444 ? -2.205 -47.25 -13.242 1 95.25 444 ALA A CA 1
ATOM 3496 C C . ALA A 1 444 ? -0.745 -47.469 -13.617 1 95.25 444 ALA A C 1
ATOM 3498 O O . ALA A 1 444 ? 0.145 -47.406 -12.773 1 95.25 444 ALA A O 1
ATOM 3499 N N . ILE A 1 445 ? -0.532 -47.781 -14.867 1 96.62 445 ILE A N 1
ATOM 3500 C CA . ILE A 1 445 ? 0.801 -47.906 -15.445 1 96.62 445 ILE A CA 1
ATOM 3501 C C . ILE A 1 445 ? 0.974 -46.844 -16.547 1 96.62 445 ILE A C 1
ATOM 3503 O O . ILE A 1 445 ? 0.107 -46.719 -17.406 1 96.62 445 ILE A O 1
ATOM 3507 N N . SER A 1 446 ? 2.027 -46.156 -16.562 1 96.62 446 SER A N 1
ATOM 3508 C CA . SER A 1 446 ? 2.289 -45.125 -17.531 1 96.62 446 SER A CA 1
ATOM 3509 C C . SER A 1 446 ? 3.652 -45.281 -18.203 1 96.62 446 SER A C 1
ATOM 3511 O O . SER A 1 446 ? 4.688 -45.031 -17.578 1 96.62 446 SER A O 1
ATOM 3513 N N . PRO A 1 447 ? 3.686 -45.562 -19.391 1 97.25 447 PRO A N 1
ATOM 3514 C CA . PRO A 1 447 ? 4.945 -45.719 -20.125 1 97.25 447 PRO A CA 1
ATOM 3515 C C . PRO A 1 447 ? 5.359 -44.469 -20.859 1 97.25 447 PRO A C 1
ATOM 3517 O O . PRO A 1 447 ? 4.531 -43.562 -21.078 1 97.25 447 PRO A O 1
ATOM 3520 N N . LYS A 1 448 ? 6.605 -44.375 -21.266 1 97 448 LYS A N 1
ATOM 3521 C CA . LYS A 1 448 ? 7.164 -43.406 -22.188 1 97 448 LYS A CA 1
ATOM 3522 C C . LYS A 1 448 ? 8.32 -44 -22.984 1 97 448 LYS A C 1
ATOM 3524 O O . LYS A 1 448 ? 9.156 -44.688 -22.438 1 97 448 LYS A O 1
ATOM 3529 N N . VAL A 1 449 ? 8.312 -43.812 -24.266 1 98.06 449 VAL A N 1
ATOM 3530 C CA . VAL A 1 449 ? 9.414 -44.219 -25.125 1 98.06 449 VAL A CA 1
ATOM 3531 C C . VAL A 1 449 ? 9.719 -43.094 -26.141 1 98.06 449 VAL A C 1
ATOM 3533 O O . VAL A 1 449 ? 8.828 -42.344 -26.516 1 98.06 449 VAL A O 1
ATOM 3536 N N . ALA A 1 450 ? 10.969 -43.031 -26.5 1 98.06 450 ALA A N 1
ATOM 3537 C CA . ALA A 1 450 ? 11.352 -42.031 -27.484 1 98.06 450 ALA A CA 1
ATOM 3538 C C . ALA A 1 450 ? 12.625 -42.438 -28.219 1 98.06 450 ALA A C 1
ATOM 3540 O O . ALA A 1 450 ? 13.453 -43.156 -27.672 1 98.06 450 ALA A O 1
ATOM 3541 N N . ALA A 1 451 ? 12.719 -41.969 -29.391 1 98.56 451 ALA A N 1
ATOM 3542 C CA . ALA A 1 451 ? 13.945 -42 -30.188 1 98.56 451 ALA A CA 1
ATOM 3543 C C . ALA A 1 451 ? 14.422 -40.594 -30.547 1 98.56 451 ALA A C 1
ATOM 3545 O O . ALA A 1 451 ? 13.625 -39.719 -30.906 1 98.56 451 ALA A O 1
ATOM 3546 N N . ILE A 1 452 ? 15.711 -40.375 -30.375 1 98.06 452 ILE A N 1
ATOM 3547 C CA . ILE A 1 452 ? 16.312 -39.094 -30.672 1 98.06 452 ILE A CA 1
ATOM 3548 C C . ILE A 1 452 ? 17.438 -39.281 -31.688 1 98.06 452 ILE A C 1
ATOM 3550 O O . ILE A 1 452 ? 18.328 -40.094 -31.516 1 98.06 452 ILE A O 1
ATOM 3554 N N . PHE A 1 453 ? 17.438 -38.5 -32.719 1 98.31 453 PHE A N 1
ATOM 3555 C CA . PHE A 1 453 ? 18.453 -38.469 -33.75 1 98.31 453 PHE A CA 1
ATOM 3556 C C . PHE A 1 453 ? 19.172 -37.125 -33.781 1 98.31 453 PHE A C 1
ATOM 3558 O O . PHE A 1 453 ? 18.531 -36.062 -33.844 1 98.31 453 PHE A O 1
ATOM 3565 N N . HIS A 1 454 ? 20.484 -37.156 -33.656 1 97.81 454 HIS A N 1
ATOM 3566 C CA . HIS A 1 454 ? 21.312 -35.938 -33.75 1 97.81 454 HIS A CA 1
ATOM 3567 C C . HIS A 1 454 ? 21.969 -35.844 -35.125 1 97.81 454 HIS A C 1
ATOM 3569 O O . HIS A 1 454 ? 23.094 -36.312 -35.312 1 97.81 454 HIS A O 1
ATOM 3575 N N . PRO A 1 455 ? 21.344 -35.125 -36 1 97.44 455 PRO A N 1
ATOM 3576 C CA . PRO A 1 455 ? 21.969 -34.969 -37.312 1 97.44 455 PRO A CA 1
ATOM 3577 C C . PRO A 1 455 ? 23.234 -34.125 -37.281 1 97.44 455 PRO A C 1
ATOM 3579 O O . PRO A 1 455 ? 24.078 -34.219 -38.188 1 97.44 455 PRO A O 1
ATOM 3582 N N . ALA A 1 456 ? 23.297 -33.25 -36.344 1 96.31 456 ALA A N 1
ATOM 3583 C CA . ALA A 1 456 ? 24.453 -32.406 -36.031 1 96.31 456 ALA A CA 1
ATOM 3584 C C . ALA A 1 456 ? 24.594 -32.188 -34.531 1 96.31 456 ALA A C 1
ATOM 3586 O O . ALA A 1 456 ? 23.672 -32.469 -33.781 1 96.31 456 ALA A O 1
ATOM 3587 N N . ASP A 1 457 ? 25.781 -31.656 -34.219 1 93.56 457 ASP A N 1
ATOM 3588 C CA . ASP A 1 457 ? 26.062 -31.453 -32.812 1 93.56 457 ASP A CA 1
ATOM 3589 C C . ASP A 1 457 ? 25.125 -30.406 -32.188 1 93.56 457 ASP A C 1
ATOM 3591 O O . ASP A 1 457 ? 24.875 -30.406 -31 1 93.56 457 ASP A O 1
ATOM 3595 N N . ASN A 1 458 ? 24.578 -29.578 -33.031 1 95.75 458 ASN A N 1
ATOM 3596 C CA . ASN A 1 458 ? 23.75 -28.484 -32.531 1 95.75 458 ASN A CA 1
ATOM 3597 C C . ASN A 1 458 ? 22.281 -28.703 -32.844 1 95.75 458 ASN A C 1
ATOM 3599 O O . ASN A 1 458 ? 21.484 -27.766 -32.812 1 95.75 458 ASN A O 1
ATOM 3603 N N . GLY A 1 459 ? 21.906 -29.922 -33.156 1 97 459 GLY A N 1
ATOM 3604 C CA . GLY A 1 459 ? 20.531 -30.172 -33.531 1 97 459 GLY A CA 1
ATOM 3605 C C . GLY A 1 459 ? 20.047 -31.562 -33.156 1 97 459 GLY A C 1
ATOM 3606 O O . GLY A 1 459 ? 20.859 -32.5 -33.094 1 97 459 GLY A O 1
ATOM 3607 N N . SER A 1 460 ? 18.781 -31.656 -32.938 1 97.44 460 SER A N 1
ATOM 3608 C CA . SER A 1 460 ? 18.172 -32.969 -32.656 1 97.44 460 SER A CA 1
ATOM 3609 C C . SER A 1 460 ? 16.766 -33.062 -33.25 1 97.44 460 SER A C 1
ATOM 3611 O O . SER A 1 460 ? 16.094 -32.031 -33.406 1 97.44 460 SER A O 1
ATOM 3613 N N . ILE A 1 461 ? 16.406 -34.156 -33.625 1 98.5 461 ILE A N 1
ATOM 3614 C CA . ILE A 1 461 ? 15.062 -34.562 -34.031 1 98.5 461 ILE A CA 1
ATOM 3615 C C . ILE A 1 461 ? 14.594 -35.75 -33.188 1 98.5 461 ILE A C 1
ATOM 3617 O O . ILE A 1 461 ? 15.359 -36.656 -32.938 1 98.5 461 ILE A O 1
ATOM 3621 N N . TYR A 1 462 ? 13.375 -35.719 -32.719 1 98.19 462 TYR A N 1
ATOM 3622 C CA . TYR A 1 462 ? 12.938 -36.812 -31.875 1 98.19 462 TYR A CA 1
ATOM 3623 C C . TYR A 1 462 ? 11.508 -37.219 -32.188 1 98.19 462 TYR A C 1
ATOM 3625 O O . TYR A 1 462 ? 10.734 -36.438 -32.719 1 98.19 462 TYR A O 1
ATOM 3633 N N . LEU A 1 463 ? 11.219 -38.438 -31.953 1 98.62 463 LEU A N 1
ATOM 3634 C CA . LEU A 1 463 ? 9.891 -39.031 -31.906 1 98.62 463 LEU A CA 1
ATOM 3635 C C . LEU A 1 463 ? 9.609 -39.656 -30.531 1 98.62 463 LEU A C 1
ATOM 3637 O O . LEU A 1 463 ? 10.43 -40.438 -30.016 1 98.62 463 LEU A O 1
ATOM 3641 N N . SER A 1 464 ? 8.461 -39.25 -29.969 1 97.81 464 SER A N 1
ATOM 3642 C CA . SER A 1 464 ? 8.195 -39.75 -28.609 1 97.81 464 SER A CA 1
ATOM 3643 C C . SER A 1 464 ? 6.742 -40.188 -28.469 1 97.81 464 SER A C 1
ATOM 3645 O O . SER A 1 464 ? 5.867 -39.719 -29.203 1 97.81 464 SER A O 1
ATOM 3647 N N . TYR A 1 465 ? 6.527 -41.125 -27.516 1 98.06 465 TYR A N 1
ATOM 3648 C CA . TYR A 1 465 ? 5.223 -41.594 -27.031 1 98.06 465 TYR A CA 1
ATOM 3649 C C . TYR A 1 465 ? 5.16 -41.562 -25.516 1 98.06 465 TYR A C 1
ATOM 3651 O O . TYR A 1 465 ? 6.078 -42.031 -24.844 1 98.06 465 TYR A O 1
ATOM 3659 N N . SER A 1 466 ? 4.117 -41.031 -25.031 1 97 466 SER A N 1
ATOM 3660 C CA . SER A 1 466 ? 3.959 -40.938 -23.578 1 97 466 SER A CA 1
ATOM 3661 C C . SER A 1 466 ? 2.486 -40.969 -23.188 1 97 466 SER A C 1
ATOM 3663 O O . SER A 1 466 ? 1.614 -40.656 -23.984 1 97 466 SER A O 1
ATOM 3665 N N . GLU A 1 467 ? 2.225 -41.312 -21.859 1 96.75 467 GLU A N 1
ATOM 3666 C CA . GLU A 1 467 ? 0.852 -41.375 -21.359 1 96.75 467 GLU A CA 1
ATOM 3667 C C . GLU A 1 467 ? 0.701 -40.625 -20.031 1 96.75 467 GLU A C 1
ATOM 3669 O O . GLU A 1 467 ? 1.679 -40.469 -19.312 1 96.75 467 GLU A O 1
ATOM 3674 N N . SER A 1 468 ? -0.527 -40.188 -19.875 1 95 468 SER A N 1
ATOM 3675 C CA . SER A 1 468 ? -0.986 -39.656 -18.594 1 95 468 SER A CA 1
ATOM 3676 C C . SER A 1 468 ? -2.201 -40.438 -18.094 1 95 468 SER A C 1
ATOM 3678 O O . SER A 1 468 ? -2.822 -41.188 -18.844 1 95 468 SER A O 1
ATOM 3680 N N . PHE A 1 469 ? -2.486 -40.188 -16.781 1 94.56 469 PHE A N 1
ATOM 3681 C CA . PHE A 1 469 ? -3.691 -40.812 -16.25 1 94.56 469 PHE A CA 1
ATOM 3682 C C . PHE A 1 469 ? -4.297 -40 -15.125 1 94.56 469 PHE A C 1
ATOM 3684 O O . PHE A 1 469 ? -3.602 -39.188 -14.492 1 94.56 469 PHE A O 1
ATOM 3691 N N . GLU A 1 470 ? -5.551 -40.062 -14.93 1 92.25 470 GLU A N 1
ATOM 3692 C CA . GLU A 1 470 ? -6.305 -39.531 -13.797 1 92.25 470 GLU A CA 1
ATOM 3693 C C . GLU A 1 470 ? -7.309 -40.562 -13.266 1 92.25 470 GLU A C 1
ATOM 3695 O O . GLU A 1 470 ? -8.203 -41 -14 1 92.25 470 GLU A O 1
ATOM 3700 N N . PRO A 1 471 ? -7.199 -40.844 -11.977 1 91.06 471 PRO A N 1
ATOM 3701 C CA . PRO A 1 471 ? -8.164 -41.781 -11.43 1 91.06 471 PRO A CA 1
ATOM 3702 C C . PRO A 1 471 ? -9.602 -41.281 -11.469 1 91.06 471 PRO A C 1
ATOM 3704 O O . PRO A 1 471 ? -9.82 -40.062 -11.344 1 91.06 471 PRO A O 1
ATOM 3707 N N . GLN A 1 472 ? -10.555 -42.25 -11.594 1 90.81 472 GLN A N 1
ATOM 3708 C CA . GLN A 1 472 ? -11.938 -41.812 -11.719 1 90.81 472 GLN A CA 1
ATOM 3709 C C . GLN A 1 472 ? -12.82 -42.5 -10.664 1 90.81 472 GLN A C 1
ATOM 3711 O O . GLN A 1 472 ? -14.016 -42.219 -10.57 1 90.81 472 GLN A O 1
ATOM 3716 N N . GLY A 1 473 ? -12.281 -43.406 -9.969 1 89.31 473 GLY A N 1
ATOM 3717 C CA . GLY A 1 473 ? -13.031 -44.062 -8.898 1 89.31 473 GLY A CA 1
ATOM 3718 C C . GLY A 1 473 ? -13.977 -45.125 -9.391 1 89.31 473 GLY A C 1
ATOM 3719 O O . GLY A 1 473 ? -13.602 -45.938 -10.242 1 89.31 473 GLY A O 1
ATOM 3720 N N . VAL A 1 474 ? -15.211 -45.219 -8.664 1 90.44 474 VAL A N 1
ATOM 3721 C CA . VAL A 1 474 ? -16.203 -46.219 -9 1 90.44 474 VAL A CA 1
ATOM 3722 C C . VAL A 1 474 ? -17.516 -45.531 -9.43 1 90.44 474 VAL A C 1
ATOM 3724 O O . VAL A 1 474 ? -17.719 -44.375 -9.156 1 90.44 474 VAL A O 1
ATOM 3727 N N . VAL A 1 475 ? -18.297 -46.312 -10.133 1 90.44 475 VAL A N 1
ATOM 3728 C CA . VAL A 1 475 ? -19.578 -45.781 -10.602 1 90.44 475 VAL A CA 1
ATOM 3729 C C . VAL A 1 475 ? -20.484 -45.531 -9.406 1 90.44 475 VAL A C 1
ATOM 3731 O O . VAL A 1 475 ? -20.625 -46.375 -8.516 1 90.44 475 VAL A O 1
ATOM 3734 N N . SER A 1 476 ? -21.062 -44.438 -9.461 1 89.06 476 SER A N 1
ATOM 3735 C CA . SER A 1 476 ? -21.953 -44.031 -8.367 1 89.06 476 SER A CA 1
ATOM 3736 C C . SER A 1 476 ? -23.234 -44.844 -8.383 1 89.06 476 SER A C 1
ATOM 3738 O O . SER A 1 476 ? -23.531 -45.531 -9.367 1 89.06 476 SER A O 1
ATOM 3740 N N . SER A 1 477 ? -24.078 -44.688 -7.312 1 88.25 477 SER A N 1
ATOM 3741 C CA . SER A 1 477 ? -25.266 -45.5 -7.09 1 88.25 477 SER A CA 1
ATOM 3742 C C . SER A 1 477 ? -26.406 -45.094 -8.031 1 88.25 477 SER A C 1
ATOM 3744 O O . SER A 1 477 ? -27.375 -45.844 -8.18 1 88.25 477 SER A O 1
ATOM 3746 N N . ASP A 1 478 ? -26.188 -44.094 -8.734 1 90.06 478 ASP A N 1
ATOM 3747 C CA . ASP A 1 478 ? -27.234 -43.594 -9.594 1 90.06 478 ASP A CA 1
ATOM 3748 C C . ASP A 1 478 ? -27.359 -44.406 -10.883 1 90.06 478 ASP A C 1
ATOM 3750 O O . ASP A 1 478 ? -28.344 -44.25 -11.617 1 90.06 478 ASP A O 1
ATOM 3754 N N . TYR A 1 479 ? -26.484 -45.25 -11.125 1 92.88 479 TYR A N 1
ATOM 3755 C CA . TYR A 1 479 ? -26.438 -45.969 -12.391 1 92.88 479 TYR A CA 1
ATOM 3756 C C . TYR A 1 479 ? -26.672 -47.469 -12.18 1 92.88 479 TYR A C 1
ATOM 3758 O O . TYR A 1 479 ? -26.531 -47.969 -11.062 1 92.88 479 TYR A O 1
ATOM 3766 N N . VAL A 1 480 ? -26.938 -48.094 -13.328 1 93.69 480 VAL A N 1
ATOM 3767 C CA . VAL A 1 480 ? -27.266 -49.531 -13.289 1 93.69 480 VAL A CA 1
ATOM 3768 C C . VAL A 1 480 ? -26.016 -50.312 -12.875 1 93.69 480 VAL A C 1
ATOM 3770 O O . VAL A 1 480 ? -26.125 -51.344 -12.18 1 93.69 480 VAL A O 1
ATOM 3773 N N . ASN A 1 481 ? -24.938 -49.938 -13.281 1 94 481 ASN A N 1
ATOM 3774 C CA . ASN A 1 481 ? -23.688 -50.625 -12.984 1 94 481 ASN A CA 1
ATOM 3775 C C . ASN A 1 481 ? -22.969 -50.031 -11.789 1 94 481 ASN A C 1
ATOM 3777 O O . ASN A 1 481 ? -21.734 -49.969 -11.758 1 94 481 ASN A O 1
ATOM 3781 N N . ALA A 1 482 ? -23.688 -49.594 -10.805 1 90.94 482 ALA A N 1
ATOM 3782 C CA . ALA A 1 482 ? -23.156 -49 -9.586 1 90.94 482 ALA A CA 1
ATOM 3783 C C . ALA A 1 482 ? -22.078 -49.906 -8.977 1 90.94 482 ALA A C 1
ATOM 3785 O O . ALA A 1 482 ? -22.219 -51.125 -8.906 1 90.94 482 ALA A O 1
ATOM 3786 N N . GLY A 1 483 ? -20.906 -49.25 -8.594 1 90.06 483 GLY A N 1
ATOM 3787 C CA . GLY A 1 483 ? -19.844 -49.969 -7.902 1 90.06 483 GLY A CA 1
ATOM 3788 C C . GLY A 1 483 ? -18.75 -50.469 -8.836 1 90.06 483 GLY A C 1
ATOM 3789 O O . GLY A 1 483 ? -17.672 -50.844 -8.383 1 90.06 483 GLY A O 1
ATOM 3790 N N . ASP A 1 484 ? -19.047 -50.5 -10.094 1 92.06 484 ASP A N 1
ATOM 3791 C CA . ASP A 1 484 ? -18.016 -50.906 -11.039 1 92.06 484 ASP A CA 1
ATOM 3792 C C . ASP A 1 484 ? -16.812 -50 -10.969 1 92.06 484 ASP A C 1
ATOM 3794 O O . ASP A 1 484 ? -16.969 -48.781 -10.805 1 92.06 484 ASP A O 1
ATOM 3798 N N . LYS A 1 485 ? -15.695 -50.656 -11.039 1 91.69 485 LYS A N 1
ATOM 3799 C CA . LYS A 1 485 ? -14.477 -49.844 -11.07 1 91.69 485 LYS A CA 1
ATOM 3800 C C . LYS A 1 485 ? -14.297 -49.188 -12.438 1 91.69 485 LYS A C 1
ATOM 3802 O O . LYS A 1 485 ? -14.422 -49.844 -13.477 1 91.69 485 LYS A O 1
ATOM 3807 N N . LEU A 1 486 ? -13.984 -47.969 -12.43 1 93.19 486 LEU A N 1
ATOM 3808 C CA . LEU A 1 486 ? -13.75 -47.219 -13.664 1 93.19 486 LEU A CA 1
ATOM 3809 C C . LEU A 1 486 ? -12.273 -47.219 -14.023 1 93.19 486 LEU A C 1
ATOM 3811 O O . LEU A 1 486 ? -11.414 -47.125 -13.148 1 93.19 486 LEU A O 1
ATOM 3815 N N . ASP A 1 487 ? -11.992 -47.375 -15.336 1 93.44 487 ASP A N 1
ATOM 3816 C CA . ASP A 1 487 ? -10.625 -47.156 -15.812 1 93.44 487 ASP A CA 1
ATOM 3817 C C . ASP A 1 487 ? -10.211 -45.719 -15.633 1 93.44 487 ASP A C 1
ATOM 3819 O O . ASP A 1 487 ? -11.055 -44.812 -15.688 1 93.44 487 ASP A O 1
ATOM 3823 N N . PRO A 1 488 ? -8.953 -45.5 -15.391 1 94.06 488 PRO A N 1
ATOM 3824 C CA . PRO A 1 488 ? -8.516 -44.125 -15.305 1 94.06 488 PRO A CA 1
ATOM 3825 C C . PRO A 1 488 ? -8.688 -43.375 -16.625 1 94.06 488 PRO A C 1
ATOM 3827 O O . PRO A 1 488 ? -8.672 -43.969 -17.703 1 94.06 488 PRO A O 1
ATOM 3830 N N . LEU A 1 489 ? -8.977 -42.062 -16.484 1 94.56 489 LEU A N 1
ATOM 3831 C CA . LEU A 1 489 ? -8.867 -41.188 -17.656 1 94.56 489 LEU A CA 1
ATOM 3832 C C . LEU A 1 489 ? -7.445 -41.219 -18.219 1 94.56 489 LEU A C 1
ATOM 3834 O O . LEU A 1 489 ? -6.488 -40.906 -17.5 1 94.56 489 LEU A O 1
ATOM 3838 N N . ARG A 1 490 ? -7.266 -41.562 -19.516 1 96.38 490 ARG A N 1
ATOM 3839 C CA . ARG A 1 490 ? -5.949 -41.812 -20.109 1 96.38 490 ARG A CA 1
ATOM 3840 C C . ARG A 1 490 ? -5.641 -40.812 -21.203 1 96.38 490 ARG A C 1
ATOM 3842 O O . ARG A 1 490 ? -6.461 -40.594 -22.109 1 96.38 490 ARG A O 1
ATOM 3849 N N . GLY A 1 491 ? -4.551 -40.188 -21.125 1 97.25 491 GLY A N 1
ATOM 3850 C CA . GLY A 1 491 ? -4.027 -39.344 -22.203 1 97.25 491 GLY A CA 1
ATOM 3851 C C . GLY A 1 491 ? -2.84 -39.969 -22.922 1 97.25 491 GLY A C 1
ATOM 3852 O O . GLY A 1 491 ? -1.872 -40.375 -22.266 1 97.25 491 GLY A O 1
ATOM 3853 N N . LYS A 1 492 ? -2.91 -40.031 -24.188 1 98 492 LYS A N 1
ATOM 3854 C CA . LYS A 1 492 ? -1.849 -40.562 -25.016 1 98 492 LYS A CA 1
ATOM 3855 C C . LYS A 1 492 ? -1.337 -39.531 -26.016 1 98 492 LYS A C 1
ATOM 3857 O O . LYS A 1 492 ? -2.127 -38.875 -26.688 1 98 492 LYS A O 1
ATOM 3862 N N . GLN A 1 493 ? -0.052 -39.438 -26.094 1 98.38 493 GLN A N 1
ATOM 3863 C CA . GLN A 1 493 ? 0.505 -38.469 -27 1 98.38 493 GLN A CA 1
ATOM 3864 C C . GLN A 1 493 ? 1.568 -39.062 -27.906 1 98.38 493 GLN A C 1
ATOM 3866 O O . GLN A 1 493 ? 2.434 -39.812 -27.438 1 98.38 493 GLN A O 1
ATOM 3871 N N . TYR A 1 494 ? 1.484 -38.781 -29.141 1 98.69 494 TYR A N 1
ATOM 3872 C CA . TYR A 1 494 ? 2.568 -38.875 -30.109 1 98.69 494 TYR A CA 1
ATOM 3873 C C . TYR A 1 494 ? 3.105 -37.5 -30.484 1 98.69 494 TYR A C 1
ATOM 3875 O O . TYR A 1 494 ? 2.334 -36.594 -30.781 1 98.69 494 TYR A O 1
ATOM 3883 N N . GLU A 1 495 ? 4.422 -37.406 -30.5 1 98.62 495 GLU A N 1
ATOM 3884 C CA . GLU A 1 495 ? 5.008 -36.125 -30.797 1 98.62 495 GLU A CA 1
ATOM 3885 C C . GLU A 1 495 ? 6.27 -36.25 -31.641 1 98.62 495 GLU A C 1
ATOM 3887 O O . GLU A 1 495 ? 7.105 -37.125 -31.375 1 98.62 495 GLU A O 1
ATOM 3892 N N . LEU A 1 496 ? 6.305 -35.531 -32.719 1 98.81 496 LEU A N 1
ATOM 3893 C CA . LEU A 1 496 ? 7.5 -35.344 -33.531 1 98.81 496 LEU A CA 1
ATOM 3894 C C . LEU A 1 496 ? 8.023 -33.906 -33.375 1 98.81 496 LEU A C 1
ATOM 3896 O O . LEU A 1 496 ? 7.301 -32.938 -33.625 1 98.81 496 LEU A O 1
ATOM 3900 N N . GLY A 1 497 ? 9.266 -33.812 -32.906 1 98.56 497 GLY A N 1
ATOM 3901 C CA . GLY A 1 497 ? 9.805 -32.469 -32.656 1 98.56 497 GLY A CA 1
ATOM 3902 C C . GLY A 1 497 ? 11.25 -32.344 -33.094 1 98.56 497 GLY A C 1
ATOM 3903 O O . GLY A 1 497 ? 11.914 -33.344 -33.406 1 98.56 497 GLY A O 1
ATOM 3904 N N . THR A 1 498 ? 11.719 -31.094 -33.156 1 98.38 498 THR A N 1
ATOM 3905 C CA . THR A 1 498 ? 13.102 -30.766 -33.469 1 98.38 498 THR A CA 1
ATOM 3906 C C . THR A 1 498 ? 13.57 -29.547 -32.688 1 98.38 498 THR A C 1
ATOM 3908 O O . THR A 1 498 ? 12.766 -28.719 -32.281 1 98.38 498 THR A O 1
ATOM 3911 N N . LYS A 1 499 ? 14.836 -29.547 -32.406 1 97.31 499 LYS A N 1
ATOM 3912 C CA . LYS A 1 499 ? 15.477 -28.484 -31.641 1 97.31 499 LYS A CA 1
ATOM 3913 C C . LYS A 1 499 ? 16.844 -28.125 -32.219 1 97.31 499 LYS A C 1
ATOM 3915 O O . LYS A 1 499 ? 17.578 -29 -32.688 1 97.31 499 LYS A O 1
ATOM 3920 N N . TRP A 1 500 ? 17.172 -26.781 -32.125 1 97.44 500 TRP A N 1
ATOM 3921 C CA . TRP A 1 500 ? 18.422 -26.328 -32.688 1 97.44 500 TRP A CA 1
ATOM 3922 C C . TRP A 1 500 ? 19.016 -25.188 -31.875 1 97.44 500 TRP A C 1
ATOM 3924 O O . TRP A 1 500 ? 18.297 -24.297 -31.422 1 97.44 500 TRP A O 1
ATOM 3934 N N . GLU A 1 501 ? 20.297 -25.344 -31.625 1 96 501 GLU A N 1
ATOM 3935 C CA . GLU A 1 501 ? 21.078 -24.219 -31.109 1 96 501 GLU A CA 1
ATOM 3936 C C . GLU A 1 501 ? 21.797 -23.484 -32.25 1 96 501 GLU A C 1
ATOM 3938 O O . GLU A 1 501 ? 22.812 -23.969 -32.75 1 96 501 GLU A O 1
ATOM 3943 N N . LEU A 1 502 ? 21.344 -22.312 -32.469 1 96.12 502 LEU A N 1
ATOM 3944 C CA . LEU A 1 502 ? 21.844 -21.578 -33.594 1 96.12 502 LEU A CA 1
ATOM 3945 C C . LEU A 1 502 ? 22.672 -20.375 -33.156 1 96.12 502 LEU A C 1
ATOM 3947 O O . LEU A 1 502 ? 22.672 -20.016 -31.984 1 96.12 502 LEU A O 1
ATOM 3951 N N . LEU A 1 503 ? 23.453 -19.75 -34.156 1 95.12 503 LEU A N 1
ATOM 3952 C CA . LEU A 1 503 ? 24.234 -18.531 -33.969 1 95.12 503 LEU A CA 1
ATOM 3953 C C . LEU A 1 503 ? 25.219 -18.703 -32.812 1 95.12 503 LEU A C 1
ATOM 3955 O O . LEU A 1 503 ? 25.234 -17.891 -31.891 1 95.12 503 LEU A O 1
ATOM 3959 N N . ASP A 1 504 ? 26.031 -19.766 -32.844 1 92.62 504 ASP A N 1
ATOM 3960 C CA . ASP A 1 504 ? 27.047 -20.094 -31.828 1 92.62 504 ASP A CA 1
ATOM 3961 C C . ASP A 1 504 ? 26.406 -20.297 -30.453 1 92.62 504 ASP A C 1
ATOM 3963 O O . ASP A 1 504 ? 26.859 -19.719 -29.469 1 92.62 504 ASP A O 1
ATOM 3967 N N . SER A 1 505 ? 25.188 -20.953 -30.5 1 90.5 505 SER A N 1
ATOM 3968 C CA . SER A 1 505 ? 24.469 -21.406 -29.312 1 90.5 505 SER A CA 1
ATOM 3969 C C . SER A 1 505 ? 23.844 -20.219 -28.562 1 90.5 505 SER A C 1
ATOM 3971 O O . SER A 1 505 ? 23.578 -20.312 -27.359 1 90.5 505 SER A O 1
ATOM 3973 N N . ARG A 1 506 ? 23.688 -19.094 -29.281 1 92.12 506 ARG A N 1
ATOM 3974 C CA . ARG A 1 506 ? 23.094 -17.922 -28.641 1 92.12 506 ARG A CA 1
ATOM 3975 C C . ARG A 1 506 ? 21.578 -17.906 -28.828 1 92.12 506 ARG A C 1
ATOM 3977 O O . ARG A 1 506 ? 20.875 -17.203 -28.109 1 92.12 506 ARG A O 1
ATOM 3984 N N . LEU A 1 507 ? 21.188 -18.688 -29.781 1 95.06 507 LEU A N 1
ATOM 3985 C CA . LEU A 1 507 ? 19.766 -18.734 -30.109 1 95.06 507 LEU A CA 1
ATOM 3986 C C . LEU A 1 507 ? 19.25 -20.172 -30.109 1 95.06 507 LEU A C 1
ATOM 3988 O O . LEU A 1 507 ? 19.828 -21.031 -30.781 1 95.06 507 LEU A O 1
ATOM 3992 N N . TYR A 1 508 ? 18.266 -20.406 -29.312 1 96.44 508 TYR A N 1
ATOM 3993 C CA . TYR A 1 508 ? 17.594 -21.703 -29.234 1 96.44 508 TYR A CA 1
ATOM 3994 C C . TYR A 1 508 ? 16.266 -21.688 -29.984 1 96.44 508 TYR A C 1
ATOM 3996 O O . TYR A 1 508 ? 15.43 -20.812 -29.75 1 96.44 508 TYR A O 1
ATOM 4004 N N . VAL A 1 509 ? 16.094 -22.578 -30.953 1 97.12 509 VAL A N 1
ATOM 4005 C CA . VAL A 1 509 ? 14.875 -22.688 -31.75 1 97.12 509 VAL A CA 1
ATOM 4006 C C . VAL A 1 509 ? 14.312 -24.109 -31.609 1 97.12 509 VAL A C 1
ATOM 4008 O O . VAL A 1 509 ? 15.055 -25.078 -31.688 1 97.12 509 VAL A O 1
ATOM 4011 N N . SER A 1 510 ? 13 -24.219 -31.422 1 97.12 510 SER A N 1
ATOM 4012 C CA . SER A 1 510 ? 12.375 -25.531 -31.312 1 97.12 510 SER A CA 1
ATOM 4013 C C . SER A 1 510 ? 10.984 -25.531 -31.922 1 97.12 510 SER A C 1
ATOM 4015 O O . SER A 1 510 ? 10.312 -24.5 -31.984 1 97.12 510 SER A O 1
ATOM 4017 N N . GLY A 1 511 ? 10.57 -26.688 -32.438 1 98.25 511 GLY A N 1
ATOM 4018 C CA . GLY A 1 511 ? 9.25 -26.922 -33 1 98.25 511 GLY A CA 1
ATOM 4019 C C . GLY A 1 511 ? 8.773 -28.344 -32.844 1 98.25 511 GLY A C 1
ATOM 4020 O O . GLY A 1 511 ? 9.578 -29.266 -32.719 1 98.25 511 GLY A O 1
ATOM 4021 N N . ALA A 1 512 ? 7.473 -28.516 -32.875 1 98.69 512 ALA A N 1
ATOM 4022 C CA . ALA A 1 512 ? 6.914 -29.859 -32.75 1 98.69 512 ALA A CA 1
ATOM 4023 C C . ALA A 1 512 ? 5.5 -29.906 -33.344 1 98.69 512 ALA A C 1
ATOM 4025 O O . ALA A 1 512 ? 4.809 -28.891 -33.375 1 98.69 512 ALA A O 1
ATOM 4026 N N . VAL A 1 513 ? 5.133 -31.062 -33.812 1 98.81 513 VAL A N 1
ATOM 4027 C CA . VAL A 1 513 ? 3.75 -31.438 -34.094 1 98.81 513 VAL A CA 1
ATOM 4028 C C . VAL A 1 513 ? 3.332 -32.594 -33.188 1 98.81 513 VAL A C 1
ATOM 4030 O O . VAL A 1 513 ? 4.148 -33.438 -32.844 1 98.81 513 VAL A O 1
ATOM 4033 N N . PHE A 1 514 ? 2.094 -32.594 -32.812 1 98.75 514 PHE A N 1
ATOM 4034 C CA . PHE A 1 514 ? 1.689 -33.594 -31.844 1 98.75 514 PHE A CA 1
ATOM 4035 C C . PHE A 1 514 ? 0.22 -33.969 -32.031 1 98.75 514 PHE A C 1
ATOM 4037 O O . PHE A 1 514 ? -0.542 -33.219 -32.625 1 98.75 514 PHE A O 1
ATOM 4044 N N . ASN A 1 515 ? -0.11 -35.094 -31.484 1 98.69 515 ASN A N 1
ATOM 4045 C CA . ASN A 1 515 ? -1.459 -35.625 -31.297 1 98.69 515 ASN A CA 1
ATOM 4046 C C . ASN A 1 515 ? -1.673 -36.125 -29.875 1 98.69 515 ASN A C 1
ATOM 4048 O O . ASN A 1 515 ? -0.9 -36.969 -29.375 1 98.69 515 ASN A O 1
ATOM 4052 N N . ILE A 1 516 ? -2.637 -35.562 -29.266 1 98.56 516 ILE A N 1
ATOM 4053 C CA . ILE A 1 516 ? -2.99 -36.031 -27.938 1 98.56 516 ILE A CA 1
ATOM 4054 C C . ILE A 1 516 ? -4.43 -36.562 -27.938 1 98.56 516 ILE A C 1
ATOM 4056 O O . ILE A 1 516 ? -5.352 -35.844 -28.328 1 98.56 516 ILE A O 1
ATOM 4060 N N . THR A 1 517 ? -4.609 -37.719 -27.438 1 98.31 517 THR A N 1
ATOM 4061 C CA . THR A 1 517 ? -5.938 -38.312 -27.281 1 98.31 517 THR A CA 1
ATOM 4062 C C . THR A 1 517 ? -6.219 -38.656 -25.828 1 98.31 517 THR A C 1
ATOM 4064 O O . THR A 1 517 ? -5.461 -39.406 -25.203 1 98.31 517 THR A O 1
ATOM 4067 N N . GLN A 1 518 ? -7.234 -38.062 -25.328 1 97.44 518 GLN A N 1
ATOM 4068 C CA . GLN A 1 518 ? -7.73 -38.469 -24.016 1 97.44 518 GLN A CA 1
ATOM 4069 C C . GLN A 1 518 ? -8.922 -39.406 -24.141 1 97.44 518 GLN A C 1
ATOM 4071 O O . GLN A 1 518 ? -9.914 -39.094 -24.781 1 97.44 518 GLN A O 1
ATOM 4076 N N . GLU A 1 519 ? -8.812 -40.531 -23.438 1 97.12 519 GLU A N 1
ATOM 4077 C CA . GLU A 1 519 ? -9.852 -41.531 -23.547 1 97.12 519 GLU A CA 1
ATOM 4078 C C . GLU A 1 519 ? -10.398 -41.906 -22.172 1 97.12 519 GLU A C 1
ATOM 4080 O O . GLU A 1 519 ? -9.859 -41.5 -21.141 1 97.12 519 GLU A O 1
ATOM 4085 N N . ASN A 1 520 ? -11.477 -42.594 -22.172 1 95.88 520 ASN A N 1
ATOM 4086 C CA . ASN A 1 520 ? -12.133 -43.156 -21 1 95.88 520 ASN A CA 1
ATOM 4087 C C . ASN A 1 520 ? -12.906 -42.094 -20.219 1 95.88 520 ASN A C 1
ATOM 4089 O O . ASN A 1 520 ? -13.031 -42.219 -19 1 95.88 520 ASN A O 1
ATOM 4093 N N . SER A 1 521 ? -13.258 -41.031 -20.922 1 94.88 521 SER A N 1
ATOM 4094 C CA . SER A 1 521 ? -14.164 -40.125 -20.234 1 94.88 521 SER A CA 1
ATOM 4095 C C . SER A 1 521 ? -15.562 -40.719 -20.109 1 94.88 521 SER A C 1
ATOM 4097 O O . SER A 1 521 ? -15.992 -41.5 -20.969 1 94.88 521 SER A O 1
ATOM 4099 N N . LYS A 1 522 ? -16.281 -40.406 -19.062 1 90.94 522 LYS A N 1
ATOM 4100 C CA . LYS A 1 522 ? -17.562 -41.031 -18.703 1 90.94 522 LYS A CA 1
ATOM 4101 C C . LYS A 1 522 ? -18.672 -40.562 -19.625 1 90.94 522 LYS A C 1
ATOM 4103 O O . LYS A 1 522 ? -18.781 -39.375 -19.922 1 90.94 522 LYS A O 1
ATOM 4108 N N . ILE A 1 523 ? -19.484 -41.5 -20.062 1 92.12 523 ILE A N 1
ATOM 4109 C CA . ILE A 1 523 ? -20.703 -41.25 -20.844 1 92.12 523 ILE A CA 1
ATOM 4110 C C . ILE A 1 523 ? -21.828 -42.156 -20.297 1 92.12 523 ILE A C 1
ATOM 4112 O O . ILE A 1 523 ? -21.656 -43.344 -20.125 1 92.12 523 ILE A O 1
ATOM 4116 N N . ALA A 1 524 ? -22.953 -41.531 -20.031 1 92.06 524 ALA A N 1
ATOM 4117 C CA . ALA A 1 524 ? -24.141 -42.281 -19.609 1 92.06 524 ALA A CA 1
ATOM 4118 C C . ALA A 1 524 ? -24.953 -42.75 -20.828 1 92.06 524 ALA A C 1
ATOM 4120 O O . ALA A 1 524 ? -25.25 -41.938 -21.719 1 92.06 524 ALA A O 1
ATOM 4121 N N . VAL A 1 525 ? -25.281 -44.062 -20.828 1 91.44 525 VAL A N 1
ATOM 4122 C CA . VAL A 1 525 ? -26.047 -44.594 -21.953 1 91.44 525 VAL A CA 1
ATOM 4123 C C . VAL A 1 525 ? -27.312 -45.281 -21.422 1 91.44 525 VAL A C 1
ATOM 4125 O O . VAL A 1 525 ? -27.297 -45.875 -20.344 1 91.44 525 VAL A O 1
ATOM 4128 N N . GLY A 1 526 ? -28.375 -45.156 -22.219 1 88.62 526 GLY A N 1
ATOM 4129 C CA . GLY A 1 526 ? -29.641 -45.781 -21.859 1 88.62 526 GLY A CA 1
ATOM 4130 C C . GLY A 1 526 ? -30.703 -44.781 -21.453 1 88.62 526 GLY A C 1
ATOM 4131 O O . GLY A 1 526 ? -30.469 -43.562 -21.531 1 88.62 526 GLY A O 1
ATOM 4132 N N . PRO A 1 527 ? -31.906 -45.312 -21.109 1 87.19 527 PRO A N 1
ATOM 4133 C CA . PRO A 1 527 ? -32.969 -44.406 -20.703 1 87.19 527 PRO A CA 1
ATOM 4134 C C . PRO A 1 527 ? -32.688 -43.719 -19.375 1 87.19 527 PRO A C 1
ATOM 4136 O O . PRO A 1 527 ? -31.938 -44.219 -18.562 1 87.19 527 PRO A O 1
ATOM 4139 N N . LYS A 1 528 ? -33.188 -42.562 -19.141 1 84.31 528 LYS A N 1
ATOM 4140 C CA . LYS A 1 528 ? -32.906 -41.656 -18.016 1 84.31 528 LYS A CA 1
ATOM 4141 C C . LYS A 1 528 ? -33.031 -42.406 -16.688 1 84.31 528 LYS A C 1
ATOM 4143 O O . LYS A 1 528 ? -32.219 -42.188 -15.789 1 84.31 528 LYS A O 1
ATOM 4148 N N . ASP A 1 529 ? -33.969 -43.25 -16.5 1 83.25 529 ASP A N 1
ATOM 4149 C CA . ASP A 1 529 ? -34.188 -43.906 -15.219 1 83.25 529 ASP A CA 1
ATOM 4150 C C . ASP A 1 529 ? -33.469 -45.25 -15.141 1 83.25 529 ASP A C 1
ATOM 4152 O O . ASP A 1 529 ? -33.625 -46 -14.18 1 83.25 529 ASP A O 1
ATOM 4156 N N . ASN A 1 530 ? -32.688 -45.562 -16.141 1 88.62 530 ASN A N 1
ATOM 4157 C CA . ASN A 1 530 ? -31.969 -46.812 -16.203 1 88.62 530 ASN A CA 1
ATOM 4158 C C . ASN A 1 530 ? -30.719 -46.719 -17.062 1 88.62 530 ASN A C 1
ATOM 4160 O O . ASN A 1 530 ? -30.516 -47.5 -17.984 1 88.62 530 ASN A O 1
ATOM 4164 N N . GLN A 1 531 ? -29.859 -45.844 -16.594 1 92.62 531 GLN A N 1
ATOM 4165 C CA . GLN A 1 531 ? -28.672 -45.562 -17.422 1 92.62 531 GLN A CA 1
ATOM 4166 C C . GLN A 1 531 ? -27.484 -46.375 -16.938 1 92.62 531 GLN A C 1
ATOM 4168 O O . GLN A 1 531 ? -27.359 -46.688 -15.75 1 92.62 531 GLN A O 1
ATOM 4173 N N . THR A 1 532 ? -26.672 -46.75 -17.859 1 94.06 532 THR A N 1
ATOM 4174 C CA . THR A 1 532 ? -25.359 -47.344 -17.578 1 94.06 532 THR A CA 1
ATOM 4175 C C . THR A 1 532 ? -24.25 -46.344 -17.859 1 94.06 532 THR A C 1
ATOM 4177 O O . THR A 1 532 ? -24.234 -45.688 -18.906 1 94.06 532 THR A O 1
ATOM 4180 N N . LEU A 1 533 ? -23.406 -46.219 -16.875 1 94.06 533 LEU A N 1
ATOM 4181 C CA . LEU A 1 533 ? -22.266 -45.344 -17.062 1 94.06 533 LEU A CA 1
ATOM 4182 C C . LEU A 1 533 ? -21.125 -46.062 -17.781 1 94.06 533 LEU A C 1
ATOM 4184 O O . LEU A 1 533 ? -20.547 -47 -17.25 1 94.06 533 LEU A O 1
ATOM 4188 N N . THR A 1 534 ? -20.812 -45.625 -18.953 1 94.12 534 THR A N 1
ATOM 4189 C CA . THR A 1 534 ? -19.703 -46.188 -19.734 1 94.12 534 THR A CA 1
ATOM 4190 C C . THR A 1 534 ? -18.547 -45.188 -19.797 1 94.12 534 THR A C 1
ATOM 4192 O O . THR A 1 534 ? -18.594 -44.125 -19.188 1 94.12 534 THR A O 1
ATOM 4195 N N . GLN A 1 535 ? -17.438 -45.656 -20.469 1 95.69 535 GLN A N 1
ATOM 4196 C CA . GLN A 1 535 ? -16.266 -44.781 -20.609 1 95.69 535 GLN A CA 1
ATOM 4197 C C . GLN A 1 535 ? -15.852 -44.656 -22.078 1 95.69 535 GLN A C 1
ATOM 4199 O O . GLN A 1 535 ? -14.68 -44.844 -22.422 1 95.69 535 GLN A O 1
ATOM 4204 N N . GLY A 1 536 ? -16.875 -44.312 -22.828 1 94.19 536 GLY A N 1
ATOM 4205 C CA . GLY A 1 536 ? -16.625 -44.219 -24.25 1 94.19 536 GLY A CA 1
ATOM 4206 C C . GLY A 1 536 ? -16.234 -42.844 -24.719 1 94.19 536 GLY A C 1
ATOM 4207 O O . GLY A 1 536 ? -16.031 -42.625 -25.922 1 94.19 536 GLY A O 1
ATOM 4208 N N . GLY A 1 537 ? -16.141 -41.875 -23.875 1 95.88 537 GLY A N 1
ATOM 4209 C CA . GLY A 1 537 ? -15.844 -40.531 -24.25 1 95.88 537 GLY A CA 1
ATOM 4210 C C . GLY A 1 537 ? -14.406 -40.312 -24.703 1 95.88 537 GLY A C 1
ATOM 4211 O O . GLY A 1 537 ? -13.5 -41.031 -24.25 1 95.88 537 GLY A O 1
ATOM 4212 N N . GLU A 1 538 ? -14.188 -39.312 -25.578 1 97.19 538 GLU A N 1
ATOM 4213 C CA . GLU A 1 538 ? -12.875 -39.094 -26.188 1 97.19 538 GLU A CA 1
ATOM 4214 C C . GLU A 1 538 ? -12.703 -37.625 -26.562 1 97.19 538 GLU A C 1
ATOM 4216 O O . GLU A 1 538 ? -13.656 -36.969 -26.984 1 97.19 538 GLU A O 1
ATOM 4221 N N . ARG A 1 539 ? -11.523 -37.125 -26.359 1 97.19 539 ARG A N 1
ATOM 4222 C CA . ARG A 1 539 ? -11.078 -35.812 -26.844 1 97.19 539 ARG A CA 1
ATOM 4223 C C . ARG A 1 539 ? -9.766 -35.938 -27.609 1 97.19 539 ARG A C 1
ATOM 4225 O O . ARG A 1 539 ? -8.875 -36.688 -27.203 1 97.19 539 ARG A O 1
ATOM 4232 N N . VAL A 1 540 ? -9.672 -35.156 -28.656 1 98.44 540 VAL A N 1
ATOM 4233 C CA . VAL A 1 540 ? -8.453 -35.219 -29.469 1 98.44 540 VAL A CA 1
ATOM 4234 C C . VAL A 1 540 ? -7.957 -33.781 -29.719 1 98.44 540 VAL A C 1
ATOM 4236 O O . VAL A 1 540 ? -8.727 -32.906 -30.125 1 98.44 540 VAL A O 1
ATOM 4239 N N . HIS A 1 541 ? -6.715 -33.562 -29.438 1 98.56 541 HIS A N 1
ATOM 4240 C CA . HIS A 1 541 ? -6.043 -32.312 -29.703 1 98.56 541 HIS A CA 1
ATOM 4241 C C . HIS A 1 541 ? -4.84 -32.5 -30.609 1 98.56 541 HIS A C 1
ATOM 4243 O O . HIS A 1 541 ? -3.877 -33.156 -30.25 1 98.56 541 HIS A O 1
ATOM 4249 N N . ASN A 1 542 ? -4.91 -31.875 -31.781 1 98.62 542 ASN A N 1
ATOM 4250 C CA . ASN A 1 542 ? -3.803 -31.812 -32.719 1 98.62 542 ASN A CA 1
ATOM 4251 C C . ASN A 1 542 ? -3.18 -30.422 -32.781 1 98.62 542 ASN A C 1
ATOM 4253 O O . ASN A 1 542 ? -3.895 -29.422 -32.844 1 98.62 542 ASN A O 1
ATOM 4257 N N . GLY A 1 543 ? -1.876 -30.469 -32.719 1 98.5 543 GLY A N 1
ATOM 4258 C CA . GLY A 1 543 ? -1.303 -29.125 -32.719 1 98.5 543 GLY A CA 1
ATOM 4259 C C . GLY A 1 543 ? 0.1 -29.062 -33.281 1 98.5 543 GLY A C 1
ATOM 4260 O O . GLY A 1 543 ? 0.703 -30.109 -33.562 1 98.5 543 GLY A O 1
ATOM 4261 N N . ALA A 1 544 ? 0.532 -27.859 -33.562 1 98.81 544 ALA A N 1
ATOM 4262 C CA . ALA A 1 544 ? 1.892 -27.484 -33.938 1 98.81 544 ALA A CA 1
ATOM 4263 C C . ALA A 1 544 ? 2.373 -26.266 -33.125 1 98.81 544 ALA A C 1
ATOM 4265 O O . ALA A 1 544 ? 1.601 -25.344 -32.875 1 98.81 544 ALA A O 1
ATOM 4266 N N . GLU A 1 545 ? 3.637 -26.359 -32.781 1 98.31 545 GLU A N 1
ATOM 4267 C CA . GLU A 1 545 ? 4.141 -25.234 -31.984 1 98.31 545 GLU A CA 1
ATOM 4268 C C . GLU A 1 545 ? 5.574 -24.891 -32.375 1 98.31 545 GLU A C 1
ATOM 4270 O O . GLU A 1 545 ? 6.305 -25.734 -32.875 1 98.31 545 GLU A O 1
ATOM 4275 N N . LEU A 1 546 ? 5.887 -23.609 -32.125 1 98.25 546 LEU A N 1
ATOM 4276 C CA . LEU A 1 546 ? 7.207 -23.047 -32.406 1 98.25 546 LEU A CA 1
ATOM 4277 C C . LEU A 1 546 ? 7.66 -22.156 -31.234 1 98.25 546 LEU A C 1
ATOM 4279 O O . LEU A 1 546 ? 6.852 -21.453 -30.641 1 98.25 546 LEU A O 1
ATOM 4283 N N . ALA A 1 547 ? 8.977 -22.266 -30.938 1 97.56 547 ALA A N 1
ATOM 4284 C CA . ALA A 1 547 ? 9.547 -21.422 -29.891 1 97.56 547 ALA A CA 1
ATOM 4285 C C . ALA A 1 547 ? 10.922 -20.891 -30.297 1 97.56 547 ALA A C 1
ATOM 4287 O O . ALA A 1 547 ? 11.695 -21.594 -30.938 1 97.56 547 ALA A O 1
ATOM 4288 N N . LEU A 1 548 ? 11.18 -19.688 -29.922 1 96.81 548 LEU A N 1
ATOM 4289 C CA . LEU A 1 548 ? 12.453 -19 -30.109 1 96.81 548 LEU A CA 1
ATOM 4290 C C . LEU A 1 548 ? 12.906 -18.344 -28.812 1 96.81 548 LEU A C 1
ATOM 4292 O O . LEU A 1 548 ? 12.141 -17.594 -28.188 1 96.81 548 LEU A O 1
ATOM 4296 N N . GLN A 1 549 ? 14.203 -18.625 -28.391 1 96.62 549 GLN A N 1
ATOM 4297 C CA . GLN A 1 549 ? 14.711 -18.016 -27.156 1 96.62 549 GLN A CA 1
ATOM 4298 C C . GLN A 1 549 ? 16.203 -17.688 -27.281 1 96.62 549 GLN A C 1
ATOM 4300 O O . GLN A 1 549 ? 17 -18.578 -27.594 1 96.62 549 GLN A O 1
ATOM 4305 N N . GLY A 1 550 ? 16.516 -16.469 -27 1 96.25 550 GLY A N 1
ATOM 4306 C CA . GLY A 1 550 ? 17.938 -16.109 -26.969 1 96.25 550 GLY A CA 1
ATOM 4307 C C . GLY A 1 550 ? 18.234 -14.852 -27.766 1 96.25 550 GLY A C 1
ATOM 4308 O O . GLY A 1 550 ? 17.359 -14.023 -28 1 96.25 550 GLY A O 1
ATOM 4309 N N . LYS A 1 551 ? 19.516 -14.695 -28.078 1 95.88 551 LYS A N 1
ATOM 4310 C CA . LYS A 1 551 ? 20 -13.508 -28.781 1 95.88 551 LYS A CA 1
ATOM 4311 C C . LYS A 1 551 ? 19.938 -13.711 -30.297 1 95.88 551 LYS A C 1
ATOM 4313 O O . LYS A 1 551 ? 20.625 -14.594 -30.828 1 95.88 551 LYS A O 1
ATOM 4318 N N . VAL A 1 552 ? 19.188 -12.859 -30.891 1 96.12 552 VAL A N 1
ATOM 4319 C CA . VAL A 1 552 ? 19.172 -12.836 -32.344 1 96.12 552 VAL A CA 1
ATOM 4320 C C . VAL A 1 552 ? 20.359 -12.039 -32.875 1 96.12 552 VAL A C 1
ATOM 4322 O O . VAL A 1 552 ? 20.938 -12.391 -33.906 1 96.12 552 VAL A O 1
ATOM 4325 N N . THR A 1 553 ? 20.656 -10.992 -32.219 1 95.75 553 THR A N 1
ATOM 4326 C CA . THR A 1 553 ? 21.875 -10.211 -32.375 1 95.75 553 THR A CA 1
ATOM 4327 C C . THR A 1 553 ? 22.5 -9.891 -31.016 1 95.75 553 THR A C 1
ATOM 4329 O O . THR A 1 553 ? 21.969 -10.281 -29.984 1 95.75 553 THR A O 1
ATOM 4332 N N . ASP A 1 554 ? 23.625 -9.156 -31.078 1 92.94 554 ASP A N 1
ATOM 4333 C CA . ASP A 1 554 ? 24.266 -8.766 -29.828 1 92.94 554 ASP A CA 1
ATOM 4334 C C . ASP A 1 554 ? 23.391 -7.793 -29.047 1 92.94 554 ASP A C 1
ATOM 4336 O O . ASP A 1 554 ? 23.531 -7.66 -27.828 1 92.94 554 ASP A O 1
ATOM 4340 N N . LYS A 1 555 ? 22.438 -7.219 -29.703 1 96.06 555 LYS A N 1
ATOM 4341 C CA . LYS A 1 555 ? 21.641 -6.172 -29.062 1 96.06 555 LYS A CA 1
ATOM 4342 C C . LYS A 1 555 ? 20.188 -6.605 -28.875 1 96.06 555 LYS A C 1
ATOM 4344 O O . LYS A 1 555 ? 19.438 -5.984 -28.125 1 96.06 555 LYS A O 1
ATOM 4349 N N . LEU A 1 556 ? 19.828 -7.656 -29.547 1 97 556 LEU A N 1
ATOM 4350 C CA . LEU A 1 556 ? 18.422 -8.031 -29.547 1 97 556 LEU A CA 1
ATOM 4351 C C . LEU A 1 556 ? 18.234 -9.414 -28.906 1 97 556 LEU A C 1
ATOM 4353 O O . LEU A 1 556 ? 18.719 -10.414 -29.438 1 97 556 LEU A O 1
ATOM 4357 N N . ASN A 1 557 ? 17.578 -9.492 -27.844 1 96.69 557 ASN A N 1
ATOM 4358 C CA . ASN A 1 557 ? 17.188 -10.727 -27.156 1 96.69 557 ASN A CA 1
ATOM 4359 C C . ASN A 1 557 ? 15.688 -10.984 -27.297 1 96.69 557 ASN A C 1
ATOM 4361 O O . ASN A 1 557 ? 14.883 -10.062 -27.172 1 96.69 557 ASN A O 1
ATOM 4365 N 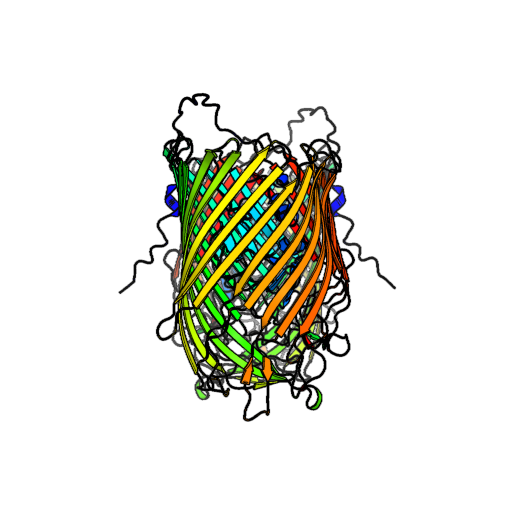N . VAL A 1 558 ? 15.32 -12.281 -27.531 1 97.31 558 VAL A N 1
ATOM 4366 C CA . VAL A 1 558 ? 13.922 -12.547 -27.859 1 97.31 558 VAL A CA 1
ATOM 4367 C C . VAL A 1 558 ? 13.453 -13.812 -27.125 1 97.31 558 VAL A C 1
ATOM 4369 O O . VAL A 1 558 ? 14.211 -14.773 -27.016 1 97.31 558 VAL A O 1
ATOM 4372 N N . ASN A 1 559 ? 12.305 -13.797 -26.594 1 98.06 559 ASN A N 1
ATOM 4373 C CA . ASN A 1 559 ? 11.477 -14.938 -26.203 1 98.06 559 ASN A CA 1
ATOM 4374 C C . ASN A 1 559 ? 10.156 -14.961 -26.969 1 98.06 559 ASN A C 1
ATOM 4376 O O . ASN A 1 559 ? 9.328 -14.062 -26.812 1 98.06 559 ASN A O 1
ATOM 4380 N N . ALA A 1 560 ? 10.016 -15.938 -27.828 1 98.12 560 ALA A N 1
ATOM 4381 C CA . ALA A 1 560 ? 8.82 -16.016 -28.656 1 98.12 560 ALA A CA 1
ATOM 4382 C C . ALA A 1 560 ? 8.242 -17.422 -28.672 1 98.12 560 ALA A C 1
ATOM 4384 O O . ALA A 1 560 ? 8.984 -18.406 -28.562 1 98.12 560 ALA A O 1
ATOM 4385 N N . SER A 1 561 ? 6.945 -17.531 -28.781 1 98.31 561 SER A N 1
ATOM 4386 C CA . SER A 1 561 ? 6.207 -18.797 -28.844 1 98.31 561 SER A CA 1
ATOM 4387 C C . SER A 1 561 ? 4.938 -18.656 -29.672 1 98.31 561 SER A C 1
ATOM 4389 O O . SER A 1 561 ? 4.277 -17.609 -29.641 1 98.31 561 SER A O 1
ATOM 4391 N N . ALA A 1 562 ? 4.621 -19.641 -30.453 1 98.69 562 ALA A N 1
ATOM 4392 C CA . ALA A 1 562 ? 3.391 -19.703 -31.234 1 98.69 562 ALA A CA 1
ATOM 4393 C C . ALA A 1 562 ? 2.826 -21.109 -31.281 1 98.69 562 ALA A C 1
ATOM 4395 O O . ALA A 1 562 ? 3.578 -22.094 -31.266 1 98.69 562 ALA A O 1
ATOM 4396 N N . MET A 1 563 ? 1.49 -21.172 -31.391 1 98.56 563 MET A N 1
ATOM 4397 C CA . MET A 1 563 ? 0.869 -22.5 -31.438 1 98.56 563 MET A CA 1
ATOM 4398 C C . MET A 1 563 ? -0.404 -22.469 -32.281 1 98.56 563 MET A C 1
ATOM 4400 O O . MET A 1 563 ? -1.183 -21.516 -32.219 1 98.56 563 MET A O 1
ATOM 4404 N N . TYR A 1 564 ? -0.55 -23.438 -33.094 1 98.75 564 TYR A N 1
ATOM 4405 C CA . TYR A 1 564 ? -1.811 -23.828 -33.719 1 98.75 564 TYR A CA 1
ATOM 4406 C C . TYR A 1 564 ? -2.387 -25.062 -33.031 1 98.75 564 TYR A C 1
ATOM 4408 O O . TYR A 1 564 ? -1.678 -26.047 -32.812 1 98.75 564 TYR A O 1
ATOM 4416 N N . LEU A 1 565 ? -3.66 -25.047 -32.688 1 98.56 565 LEU A N 1
ATOM 4417 C CA . LEU A 1 565 ? -4.262 -26.156 -31.969 1 98.56 565 LEU A CA 1
ATOM 4418 C C . LEU A 1 565 ? -5.668 -26.453 -32.5 1 98.56 565 LEU A C 1
ATOM 4420 O O . LEU A 1 565 ? -6.547 -25.594 -32.438 1 98.56 565 LEU A O 1
ATOM 4424 N N . ASP A 1 566 ? -5.855 -27.609 -32.969 1 98.5 566 ASP A N 1
ATOM 4425 C CA . ASP A 1 566 ? -7.172 -28.156 -33.281 1 98.5 566 ASP A CA 1
ATOM 4426 C C . ASP A 1 566 ? -7.668 -29.078 -32.188 1 98.5 566 ASP A C 1
ATOM 4428 O O . ASP A 1 566 ? -7.293 -30.25 -32.125 1 98.5 566 ASP A O 1
ATOM 4432 N N . ALA A 1 567 ? -8.477 -28.594 -31.359 1 98.31 567 ALA A N 1
ATOM 4433 C CA . ALA A 1 567 ? -8.977 -29.312 -30.203 1 98.31 567 ALA A CA 1
ATOM 4434 C C . ALA A 1 567 ? -10.469 -29.609 -30.328 1 98.31 567 ALA A C 1
ATOM 4436 O O . ALA A 1 567 ? -11.242 -28.734 -30.719 1 98.31 567 ALA A O 1
ATOM 4437 N N . GLU A 1 568 ? -10.883 -30.844 -29.906 1 97.88 568 GLU A N 1
ATOM 4438 C CA . GLU A 1 568 ? -12.281 -31.219 -30.109 1 97.88 568 GLU A CA 1
ATOM 4439 C C . GLU A 1 568 ? -12.703 -32.312 -29.141 1 97.88 568 GLU A C 1
ATOM 4441 O O . GLU A 1 568 ? -11.938 -33.25 -28.891 1 97.88 568 GLU A O 1
ATOM 4446 N N . TYR A 1 569 ? -13.93 -32.156 -28.688 1 97.69 569 TYR A N 1
ATOM 4447 C CA . TYR A 1 569 ? -14.602 -33.312 -28.125 1 97.69 569 TYR A CA 1
ATOM 4448 C C . TYR A 1 569 ? -15.055 -34.25 -29.234 1 97.69 569 TYR A C 1
ATOM 4450 O O . TYR A 1 569 ? -16.156 -34.094 -29.781 1 97.69 569 TYR A O 1
ATOM 4458 N N . THR A 1 570 ? -14.328 -35.344 -29.422 1 97.88 570 THR A N 1
ATOM 4459 C CA . THR A 1 570 ? -14.641 -36.219 -30.547 1 97.88 570 THR A CA 1
ATOM 4460 C C . THR A 1 570 ? -15.797 -37.156 -30.203 1 97.88 570 THR A C 1
ATOM 4462 O O . THR A 1 570 ? -16.562 -37.531 -31.078 1 97.88 570 THR A O 1
ATOM 4465 N N . LYS A 1 571 ? -15.867 -37.625 -28.984 1 96.81 571 LYS A N 1
ATOM 4466 C CA . LYS A 1 571 ? -16.984 -38.344 -28.406 1 96.81 571 LYS A CA 1
ATOM 4467 C C . LYS A 1 571 ? -17.344 -37.844 -27.016 1 96.81 571 LYS A C 1
ATOM 4469 O O . LYS A 1 571 ? -16.5 -37.844 -26.109 1 96.81 571 LYS A O 1
ATOM 4474 N N . ASP A 1 572 ? -18.5 -37.406 -26.906 1 94.5 572 ASP A N 1
ATOM 4475 C CA . ASP A 1 572 ? -18.906 -36.844 -25.625 1 94.5 572 ASP A CA 1
ATOM 4476 C C . ASP A 1 572 ? -20.422 -36.906 -25.453 1 94.5 572 ASP A C 1
ATOM 4478 O O . ASP A 1 572 ? -21.156 -36.906 -26.453 1 94.5 572 ASP A O 1
ATOM 4482 N N . GLN A 1 573 ? -20.766 -36.938 -24.266 1 91.25 573 GLN A N 1
ATOM 4483 C CA . GLN A 1 573 ? -22.188 -37.031 -23.953 1 91.25 573 GLN A CA 1
ATOM 4484 C C . GLN A 1 573 ? -22.922 -35.75 -24.406 1 91.25 573 GLN A C 1
ATOM 4486 O O . GLN A 1 573 ? -24.047 -35.844 -24.891 1 91.25 573 GLN A O 1
ATOM 4491 N N . ASN A 1 574 ? -22.344 -34.656 -24.219 1 90.81 574 ASN A N 1
ATOM 4492 C CA . ASN A 1 574 ? -23.062 -33.406 -24.375 1 90.81 574 ASN A CA 1
ATOM 4493 C C . ASN A 1 574 ? -22.391 -32.5 -25.375 1 90.81 574 ASN A C 1
ATOM 4495 O O . ASN A 1 574 ? -23.016 -31.578 -25.922 1 90.81 574 ASN A O 1
ATOM 4499 N N . PHE A 1 575 ? -21.094 -32.719 -25.625 1 95.19 575 PHE A N 1
ATOM 4500 C CA . PHE A 1 575 ? -20.344 -31.672 -26.312 1 95.19 575 PHE A CA 1
ATOM 4501 C C . PHE A 1 575 ? -19.656 -32.219 -27.547 1 95.19 575 PHE A C 1
ATOM 4503 O O . PHE A 1 575 ? -18.641 -31.688 -28 1 95.19 575 PHE A O 1
ATOM 4510 N N . GLU A 1 576 ? -20.109 -33.312 -28 1 95.69 576 GLU A N 1
ATOM 4511 C CA . GLU A 1 576 ? -19.5 -33.938 -29.172 1 95.69 576 GLU A CA 1
ATOM 4512 C C . GLU A 1 576 ? -19.391 -32.938 -30.328 1 95.69 576 GLU A C 1
ATOM 4514 O O . GLU A 1 576 ? -20.359 -32.281 -30.688 1 95.69 576 GLU A O 1
ATOM 4519 N N . GLY A 1 577 ? -18.125 -32.781 -30.812 1 97 577 GLY A N 1
ATOM 4520 C CA . GLY A 1 577 ? -17.859 -31.891 -31.938 1 97 577 GLY A CA 1
ATOM 4521 C C . GLY A 1 577 ? -17.422 -30.5 -31.516 1 97 577 GLY A C 1
ATOM 4522 O O . GLY A 1 577 ? -16.922 -29.734 -32.312 1 97 577 GLY A O 1
ATOM 4523 N N . ASN A 1 578 ? -17.641 -30.188 -30.281 1 97.31 578 ASN A N 1
ATOM 4524 C CA . ASN A 1 578 ? -17.344 -28.859 -29.781 1 97.31 578 ASN A CA 1
ATOM 4525 C C . ASN A 1 578 ? -15.867 -28.703 -29.422 1 97.31 578 ASN A C 1
ATOM 4527 O O . ASN A 1 578 ? -15.148 -29.703 -29.312 1 97.31 578 ASN A O 1
ATOM 4531 N N . ARG A 1 579 ? -15.461 -27.469 -29.328 1 97.25 579 ARG A N 1
ATOM 4532 C CA . ARG A 1 579 ? -14.133 -27.109 -28.859 1 97.25 579 ARG A CA 1
ATOM 4533 C C . ARG A 1 579 ? -14.156 -26.812 -27.359 1 97.25 579 ARG A C 1
ATOM 4535 O O . ARG A 1 579 ? -15.086 -26.172 -26.859 1 97.25 579 ARG A O 1
ATOM 4542 N N . PRO A 1 580 ? -13.109 -27.25 -26.641 1 96.38 580 PRO A N 1
ATOM 4543 C CA . PRO A 1 580 ? -13.07 -26.953 -25.219 1 96.38 580 PRO A CA 1
ATOM 4544 C C . PRO A 1 580 ? -13.047 -25.453 -24.938 1 96.38 580 PRO A C 1
ATOM 4546 O O . PRO A 1 580 ? -12.531 -24.672 -25.734 1 96.38 580 PRO A O 1
ATOM 4549 N N . ALA A 1 581 ? -13.547 -25.047 -23.75 1 95.94 581 ALA A N 1
ATOM 4550 C CA . ALA A 1 581 ? -13.625 -23.656 -23.328 1 95.94 581 ALA A CA 1
ATOM 4551 C C . ALA A 1 581 ? -12.227 -23.062 -23.156 1 95.94 581 ALA A C 1
ATOM 4553 O O . ALA A 1 581 ? -11.32 -23.734 -22.656 1 95.94 581 ALA A O 1
ATOM 4554 N N . ASP A 1 582 ? -12.047 -21.781 -23.562 1 96.62 582 ASP A N 1
ATOM 4555 C CA . ASP A 1 582 ? -10.859 -20.953 -23.375 1 96.62 582 ASP A CA 1
ATOM 4556 C C . ASP A 1 582 ? -9.672 -21.531 -24.156 1 96.62 582 ASP A C 1
ATOM 4558 O O . ASP A 1 582 ? -8.523 -21.406 -23.719 1 96.62 582 ASP A O 1
ATOM 4562 N N . VAL A 1 583 ? -9.906 -22.25 -25.141 1 96.94 583 VAL A N 1
ATOM 4563 C CA . VAL A 1 583 ? -8.859 -22.828 -25.984 1 96.94 583 VAL A CA 1
ATOM 4564 C C . VAL A 1 583 ? -8.922 -22.219 -27.375 1 96.94 583 VAL A C 1
ATOM 4566 O O . VAL A 1 583 ? -9.742 -22.641 -28.203 1 96.94 583 VAL A O 1
ATOM 4569 N N . PRO A 1 584 ? -8 -21.375 -27.703 1 97.31 584 PRO A N 1
ATOM 4570 C CA . PRO A 1 584 ? -7.996 -20.797 -29.047 1 97.31 584 PRO A CA 1
ATOM 4571 C C . PRO A 1 584 ? -7.359 -21.703 -30.094 1 97.31 584 PRO A C 1
ATOM 4573 O O . PRO A 1 584 ? -6.613 -22.625 -29.734 1 97.31 584 PRO A O 1
ATOM 4576 N N . GLU A 1 585 ? -7.656 -21.391 -31.344 1 97.75 585 GLU A N 1
ATOM 4577 C CA . GLU A 1 585 ? -7.012 -22.109 -32.438 1 97.75 585 GLU A CA 1
ATOM 4578 C C . GLU A 1 585 ? -5.578 -21.625 -32.625 1 97.75 585 GLU A C 1
ATOM 4580 O O . GLU A 1 585 ? -4.695 -22.422 -32.969 1 97.75 585 GLU A O 1
ATOM 4585 N N . PHE A 1 586 ? -5.469 -20.328 -32.469 1 98.31 586 PHE A N 1
ATOM 4586 C CA . PHE A 1 586 ? -4.145 -19.734 -32.656 1 98.31 586 PHE A CA 1
ATOM 4587 C C . PHE A 1 586 ? -3.795 -18.859 -31.453 1 98.31 586 PHE A C 1
ATOM 4589 O O . PHE A 1 586 ? -4.652 -18.141 -30.922 1 98.31 586 PHE A O 1
ATOM 4596 N N . ALA A 1 587 ? -2.592 -18.953 -31.016 1 98.44 587 ALA A N 1
ATOM 4597 C CA . ALA A 1 587 ? -2.043 -18.078 -29.984 1 98.44 587 ALA A CA 1
ATOM 4598 C C . ALA A 1 587 ? -0.562 -17.812 -30.219 1 98.44 587 ALA A C 1
ATOM 4600 O O . ALA A 1 587 ? 0.137 -18.625 -30.828 1 98.44 587 ALA A O 1
ATOM 4601 N N . ALA A 1 588 ? -0.1 -16.656 -29.75 1 98.69 588 ALA A N 1
ATOM 4602 C CA . ALA A 1 588 ? 1.311 -16.297 -29.875 1 98.69 588 ALA A CA 1
ATOM 4603 C C . ALA A 1 588 ? 1.723 -15.281 -28.828 1 98.69 588 ALA A C 1
ATOM 4605 O O . ALA A 1 588 ? 0.888 -14.523 -28.328 1 98.69 588 ALA A O 1
ATOM 4606 N N . SER A 1 589 ? 2.973 -15.328 -28.484 1 98.12 589 SER A N 1
ATOM 4607 C CA . SER A 1 589 ? 3.545 -14.383 -27.531 1 98.12 589 SER A CA 1
ATOM 4608 C C . SER A 1 589 ? 4.996 -14.062 -27.875 1 98.12 589 SER A C 1
ATOM 4610 O O . SER A 1 589 ? 5.766 -14.953 -28.234 1 98.12 589 SER A O 1
ATOM 4612 N N . VAL A 1 590 ? 5.309 -12.781 -27.766 1 98.31 590 VAL A N 1
ATOM 4613 C CA . VAL A 1 590 ? 6.68 -12.328 -27.969 1 98.31 590 VAL A CA 1
ATOM 4614 C C . VAL A 1 590 ? 7.062 -11.32 -26.891 1 98.31 590 VAL A C 1
ATOM 4616 O O . VAL A 1 590 ? 6.258 -10.461 -26.516 1 98.31 590 VAL A O 1
ATOM 4619 N N . TRP A 1 591 ? 8.195 -11.453 -26.281 1 98.25 591 TRP A N 1
ATOM 4620 C CA . TRP A 1 591 ? 8.867 -10.461 -25.453 1 98.25 591 TRP A CA 1
ATOM 4621 C C . TRP A 1 591 ? 10.297 -10.242 -25.938 1 98.25 591 TRP A C 1
ATOM 4623 O O . TRP A 1 591 ? 11.031 -11.203 -26.172 1 98.25 591 TRP A O 1
ATOM 4633 N N . SER A 1 592 ? 10.648 -8.984 -26.094 1 98 592 SER A N 1
ATOM 4634 C CA . SER A 1 592 ? 11.977 -8.695 -26.609 1 98 592 SER A CA 1
ATOM 4635 C C . SER A 1 592 ? 12.641 -7.559 -25.844 1 98 592 SER A C 1
ATOM 4637 O O . SER A 1 592 ? 11.961 -6.727 -25.25 1 98 592 SER A O 1
ATOM 4639 N N . THR A 1 593 ? 13.922 -7.602 -25.812 1 97.62 593 THR A N 1
ATOM 4640 C CA . THR A 1 593 ? 14.734 -6.523 -25.266 1 97.62 593 THR A CA 1
ATOM 4641 C C . THR A 1 593 ? 15.742 -6.035 -26.297 1 97.62 593 THR A C 1
ATOM 4643 O O . THR A 1 593 ? 16.5 -6.828 -26.859 1 97.62 593 THR A O 1
ATOM 4646 N N . TYR A 1 594 ? 15.734 -4.781 -26.562 1 97.88 594 TYR A N 1
ATOM 4647 C CA . TYR A 1 594 ? 16.719 -4.141 -27.422 1 97.88 594 TYR A CA 1
ATOM 4648 C C . TYR A 1 594 ? 17.609 -3.193 -26.625 1 97.88 594 TYR A C 1
ATOM 4650 O O . TYR A 1 594 ? 17.125 -2.252 -26 1 97.88 594 TYR A O 1
ATOM 4658 N N . ASN A 1 595 ? 18.875 -3.463 -26.688 1 97.44 595 ASN A N 1
ATOM 4659 C CA . ASN A 1 595 ? 19.828 -2.576 -26.031 1 97.44 595 ASN A CA 1
ATOM 4660 C C . ASN A 1 595 ? 20.094 -1.323 -26.859 1 97.44 595 ASN A C 1
ATOM 4662 O O . ASN A 1 595 ? 20.984 -1.312 -27.719 1 97.44 595 ASN A O 1
ATOM 4666 N N . VAL A 1 596 ? 19.438 -0.289 -26.531 1 97.56 596 VAL A N 1
ATOM 4667 C CA . VAL A 1 596 ? 19.672 0.97 -27.234 1 97.56 596 VAL A CA 1
ATOM 4668 C C . VAL A 1 596 ? 21.078 1.486 -26.938 1 97.56 596 VAL A C 1
ATOM 4670 O O . VAL A 1 596 ? 21.766 1.953 -27.844 1 97.56 596 VAL A O 1
ATOM 4673 N N . THR A 1 597 ? 21.469 1.519 -25.688 1 96.88 597 THR A N 1
ATOM 4674 C CA . THR A 1 597 ? 22.828 1.703 -25.219 1 96.88 597 THR A CA 1
ATOM 4675 C C . THR A 1 597 ? 23.219 0.586 -24.25 1 96.88 597 THR A C 1
ATOM 4677 O O . THR A 1 597 ? 22.422 -0.297 -23.953 1 96.88 597 THR A O 1
ATOM 4680 N N . ASP A 1 598 ? 24.453 0.623 -23.875 1 93.31 598 ASP A N 1
ATOM 4681 C CA . ASP A 1 598 ? 24.891 -0.387 -22.906 1 93.31 598 ASP A CA 1
ATOM 4682 C C . ASP A 1 598 ? 24.109 -0.27 -21.594 1 93.31 598 ASP A C 1
ATOM 4684 O O . ASP A 1 598 ? 24.031 -1.234 -20.828 1 93.31 598 ASP A O 1
ATOM 4688 N N . ALA A 1 599 ? 23.547 0.856 -21.359 1 95.88 599 ALA A N 1
ATOM 4689 C CA . ALA A 1 599 ? 22.906 1.108 -20.062 1 95.88 599 ALA A CA 1
ATOM 4690 C C . ALA A 1 599 ? 21.391 1.191 -20.219 1 95.88 599 ALA A C 1
ATOM 4692 O O . ALA A 1 599 ? 20.656 1.133 -19.234 1 95.88 599 ALA A O 1
ATOM 4693 N N . THR A 1 600 ? 20.922 1.274 -21.453 1 97.88 600 THR A N 1
ATOM 4694 C CA . THR A 1 600 ? 19.5 1.506 -21.672 1 97.88 600 THR A CA 1
ATOM 4695 C C . THR A 1 600 ? 18.891 0.403 -22.531 1 97.88 600 THR A C 1
ATOM 4697 O O . THR A 1 600 ? 19.359 0.145 -23.641 1 97.88 600 THR A O 1
ATOM 4700 N N . ASP A 1 601 ? 17.875 -0.182 -22.031 1 97.81 601 ASP A N 1
ATOM 4701 C CA . ASP A 1 601 ? 17.156 -1.233 -22.75 1 97.81 601 ASP A CA 1
ATOM 4702 C C . ASP A 1 601 ? 15.719 -0.819 -23.031 1 97.81 601 ASP A C 1
ATOM 4704 O O . ASP A 1 601 ? 15.078 -0.141 -22.219 1 97.81 601 ASP A O 1
ATOM 4708 N N . VAL A 1 602 ? 15.242 -1.185 -24.141 1 98.31 602 VAL A N 1
ATOM 4709 C CA . VAL A 1 602 ? 13.836 -1.039 -24.5 1 98.31 602 VAL A CA 1
ATOM 4710 C C . VAL A 1 602 ? 13.203 -2.418 -24.688 1 98.31 602 VAL A C 1
ATOM 4712 O O . VAL A 1 602 ? 13.789 -3.291 -25.328 1 98.31 602 VAL A O 1
ATOM 4715 N N . ASN A 1 603 ? 12.078 -2.623 -24.109 1 98.44 603 ASN A N 1
ATOM 4716 C CA . ASN A 1 603 ? 11.344 -3.877 -24.234 1 98.44 603 ASN A CA 1
ATOM 4717 C C . ASN A 1 603 ? 10.086 -3.705 -25.078 1 98.44 603 ASN A C 1
ATOM 4719 O O . ASN A 1 603 ? 9.414 -2.678 -25 1 98.44 603 ASN A O 1
ATOM 4723 N N . LEU A 1 604 ? 9.836 -4.629 -25.859 1 98.25 604 LEU A N 1
ATOM 4724 C CA . LEU A 1 604 ? 8.602 -4.734 -26.625 1 98.25 604 LEU A CA 1
ATOM 4725 C C . LEU A 1 604 ? 7.98 -6.121 -26.469 1 98.25 604 LEU A C 1
ATOM 4727 O O . LEU A 1 604 ? 8.656 -7.133 -26.656 1 98.25 604 LEU A O 1
ATOM 4731 N N . GLY A 1 605 ? 6.75 -6.191 -26.094 1 98.5 605 GLY A N 1
ATOM 4732 C CA . GLY A 1 605 ? 5.992 -7.426 -25.953 1 98.5 605 GLY A CA 1
ATOM 4733 C C . GLY A 1 605 ? 4.691 -7.418 -26.75 1 98.5 605 GLY A C 1
ATOM 4734 O O . GLY A 1 605 ? 4.016 -6.391 -26.828 1 98.5 605 GLY A O 1
ATOM 4735 N N . VAL A 1 606 ? 4.375 -8.516 -27.344 1 98.56 606 VAL A N 1
ATOM 4736 C CA . VAL A 1 606 ? 3.115 -8.695 -28.062 1 98.56 606 VAL A CA 1
ATOM 4737 C C . VAL A 1 606 ? 2.48 -10.031 -27.656 1 98.56 606 VAL A C 1
ATOM 4739 O O . VAL A 1 606 ? 3.148 -11.062 -27.656 1 98.56 606 VAL A O 1
ATOM 4742 N N . ILE A 1 607 ? 1.244 -9.992 -27.328 1 98.12 607 ILE A N 1
ATOM 4743 C CA . ILE A 1 607 ? 0.46 -11.188 -27.031 1 98.12 607 ILE A CA 1
ATOM 4744 C C . ILE A 1 607 ? -0.746 -11.258 -27.969 1 98.12 607 ILE A C 1
ATOM 4746 O O . ILE A 1 607 ? -1.512 -10.297 -28.078 1 98.12 607 ILE A O 1
ATOM 4750 N N . TYR A 1 608 ? -0.902 -12.328 -28.594 1 98.44 608 TYR A N 1
ATOM 4751 C CA . TYR A 1 608 ? -2.064 -12.594 -29.438 1 98.44 608 TYR A CA 1
ATOM 4752 C C . TYR A 1 608 ? -2.824 -13.82 -28.953 1 98.44 608 TYR A C 1
ATOM 4754 O O . TYR A 1 608 ? -2.229 -14.883 -28.719 1 98.44 608 TYR A O 1
ATOM 4762 N N . GLU A 1 609 ? -4.047 -13.703 -28.766 1 97.75 609 GLU A N 1
ATOM 4763 C CA . GLU A 1 609 ? -4.977 -14.789 -28.469 1 97.75 609 GLU A CA 1
ATOM 4764 C C . GLU A 1 609 ? -6.129 -14.812 -29.469 1 97.75 609 GLU A C 1
ATOM 4766 O O . GLU A 1 609 ? -6.863 -13.836 -29.609 1 97.75 609 GLU A O 1
ATOM 4771 N N . GLY A 1 610 ? -6.301 -15.922 -30.125 1 98 610 GLY A N 1
ATOM 4772 C CA . GLY A 1 610 ? -7.379 -16.031 -31.094 1 98 610 GLY A CA 1
ATOM 4773 C C . GLY A 1 610 ? -8.75 -16.156 -30.453 1 98 610 GLY A C 1
ATOM 4774 O O . GLY A 1 610 ? -8.859 -16.297 -29.234 1 98 610 GLY A O 1
ATOM 4775 N N . SER A 1 611 ? -9.742 -16.016 -31.297 1 97.38 611 SER A N 1
ATOM 4776 C CA . SER A 1 611 ? -11.109 -16.172 -30.812 1 97.38 611 SER A CA 1
ATOM 4777 C C . SER A 1 611 ? -11.312 -17.547 -30.188 1 97.38 611 SER A C 1
ATOM 4779 O O . SER A 1 611 ? -10.688 -18.531 -30.594 1 97.38 611 SER A O 1
ATOM 4781 N N . ARG A 1 612 ? -12.148 -17.625 -29.203 1 96.5 612 ARG A N 1
ATOM 4782 C CA . ARG A 1 612 ? -12.383 -18.875 -28.484 1 96.5 612 ARG A CA 1
ATOM 4783 C C . ARG A 1 612 ? -13.727 -18.828 -27.766 1 96.5 612 ARG A C 1
ATOM 4785 O O . ARG A 1 612 ? -14.289 -17.766 -27.531 1 96.5 612 ARG A O 1
ATOM 4792 N N . TYR A 1 613 ? -14.188 -20.016 -27.453 1 96.44 613 TYR A N 1
ATOM 4793 C CA . TYR A 1 613 ? -15.438 -20.109 -26.703 1 96.44 613 TYR A CA 1
ATOM 4794 C C . TYR A 1 613 ? -15.18 -20.016 -25.203 1 96.44 613 TYR A C 1
ATOM 4796 O O . TYR A 1 613 ? -14.172 -20.531 -24.719 1 96.44 613 TYR A O 1
ATOM 4804 N N . GLY A 1 614 ? -16.109 -19.406 -24.516 1 94.75 614 GLY A N 1
ATOM 4805 C CA . GLY A 1 614 ? -16 -19.297 -23.062 1 94.75 614 GLY A CA 1
ATOM 4806 C C . GLY A 1 614 ? -16.641 -20.453 -22.328 1 94.75 614 GLY A C 1
ATOM 4807 O O . GLY A 1 614 ? -16.469 -20.594 -21.109 1 94.75 614 GLY A O 1
ATOM 4808 N N . ASP A 1 615 ? -17.266 -21.297 -23.031 1 94.06 615 ASP A N 1
ATOM 4809 C CA . ASP A 1 615 ? -17.922 -22.453 -22.453 1 94.06 615 ASP A CA 1
ATOM 4810 C C . ASP A 1 615 ? -17.781 -23.672 -23.344 1 94.06 615 ASP A C 1
ATOM 4812 O O . ASP A 1 615 ? -17.562 -23.547 -24.547 1 94.06 615 ASP A O 1
ATOM 4816 N N . ALA A 1 616 ? -18 -24.844 -22.781 1 93.88 616 ALA A N 1
ATOM 4817 C CA . ALA A 1 616 ? -17.828 -26.094 -23.516 1 93.88 616 ALA A CA 1
ATOM 4818 C C . ALA A 1 616 ? -18.969 -26.297 -24.5 1 93.88 616 ALA A C 1
ATOM 4820 O O . ALA A 1 616 ? -18.828 -27.047 -25.484 1 93.88 616 ALA A O 1
ATOM 4821 N N . ALA A 1 617 ? -20.094 -25.688 -24.266 1 94.81 617 ALA A N 1
ATOM 4822 C CA . ALA A 1 617 ? -21.25 -25.828 -25.125 1 94.81 617 ALA A CA 1
ATOM 4823 C C . ALA A 1 617 ? -21.078 -25.016 -26.406 1 94.81 617 ALA A C 1
ATOM 4825 O O . ALA A 1 617 ? -21.828 -25.188 -27.375 1 94.81 617 ALA A O 1
ATOM 4826 N N . ASN A 1 618 ? -20.094 -24.203 -26.469 1 96.25 618 ASN A N 1
ATOM 4827 C CA . ASN A 1 618 ? -19.812 -23.328 -27.609 1 96.25 618 ASN A CA 1
ATOM 4828 C C . ASN A 1 618 ? -20.984 -22.391 -27.906 1 96.25 618 ASN A C 1
ATOM 4830 O O . ASN A 1 618 ? -21.359 -22.219 -29.062 1 96.25 618 ASN A O 1
ATOM 4834 N N . THR A 1 619 ? -21.516 -21.828 -26.828 1 95.5 619 THR A N 1
ATOM 4835 C CA . THR A 1 619 ? -22.641 -20.938 -26.984 1 95.5 619 THR A CA 1
ATOM 4836 C C . THR A 1 619 ? -22.234 -19.484 -26.703 1 95.5 619 THR A C 1
ATOM 4838 O O . THR A 1 619 ? -22.984 -18.562 -26.969 1 95.5 619 THR A O 1
ATOM 4841 N N . PHE A 1 620 ? -21.141 -19.25 -26.234 1 96.25 620 PHE A N 1
ATOM 4842 C CA . PHE A 1 620 ? -20.578 -17.938 -25.938 1 96.25 620 PHE A CA 1
ATOM 4843 C C . PHE A 1 620 ? -19.172 -17.812 -26.5 1 96.25 620 PHE A C 1
ATOM 4845 O O . PHE A 1 620 ? -18.234 -18.469 -26 1 96.25 620 PHE A O 1
ATOM 4852 N N . LYS A 1 621 ? -19.016 -16.984 -27.422 1 96.44 621 LYS A N 1
ATOM 4853 C CA . LYS A 1 621 ? -17.719 -16.812 -28.078 1 96.44 621 LYS A CA 1
ATOM 4854 C C . LYS A 1 621 ? -17.078 -15.484 -27.703 1 96.44 621 LYS A C 1
ATOM 4856 O O . LYS A 1 621 ? -17.75 -14.461 -27.625 1 96.44 621 LYS A O 1
ATOM 4861 N N . LYS A 1 622 ? -15.781 -15.43 -27.469 1 96.19 622 LYS A N 1
ATOM 4862 C CA . LYS A 1 622 ? -14.969 -14.25 -27.203 1 96.19 622 LYS A CA 1
ATOM 4863 C C . LYS A 1 622 ? -14.062 -13.922 -28.375 1 96.19 622 LYS A C 1
ATOM 4865 O O . LYS A 1 622 ? -13.367 -14.797 -28.906 1 96.19 622 LYS A O 1
ATOM 4870 N N . PRO A 1 623 ? -14.094 -12.688 -28.781 1 96.94 623 PRO A N 1
ATOM 4871 C CA . PRO A 1 623 ? -13.227 -12.312 -29.906 1 96.94 623 PRO A CA 1
ATOM 4872 C C . PRO A 1 623 ? -11.742 -12.422 -29.562 1 96.94 623 PRO A C 1
ATOM 4874 O O . PRO A 1 623 ? -11.367 -12.32 -28.391 1 96.94 623 PRO A O 1
ATOM 4877 N N . GLY A 1 624 ? -11 -12.641 -30.594 1 97.44 624 GLY A N 1
ATOM 4878 C CA . GLY A 1 624 ? -9.562 -12.586 -30.391 1 97.44 624 GLY A CA 1
ATOM 4879 C C . GLY A 1 624 ? -9.055 -11.188 -30.094 1 97.44 624 GLY A C 1
ATOM 4880 O O . GLY A 1 624 ? -9.781 -10.203 -30.281 1 97.44 624 GLY A O 1
ATOM 4881 N N . TYR A 1 625 ? -7.797 -11.062 -29.578 1 97.69 625 TYR A N 1
ATOM 4882 C CA . TYR A 1 625 ? -7.211 -9.758 -29.297 1 97.69 625 TYR A CA 1
ATOM 4883 C C . TYR A 1 625 ? -5.695 -9.797 -29.422 1 97.69 625 TYR A C 1
ATOM 4885 O O . TYR A 1 625 ? -5.09 -10.875 -29.375 1 97.69 625 TYR A O 1
ATOM 4893 N N . THR A 1 626 ? -5.141 -8.656 -29.641 1 98.38 626 THR A N 1
ATOM 4894 C CA . THR A 1 626 ? -3.705 -8.406 -29.609 1 98.38 626 THR A CA 1
ATOM 4895 C C . THR A 1 626 ? -3.369 -7.297 -28.625 1 98.38 626 THR A C 1
ATOM 4897 O O . THR A 1 626 ? -3.938 -6.207 -28.688 1 98.38 626 THR A O 1
ATOM 4900 N N . ARG A 1 627 ? -2.547 -7.633 -27.719 1 98.19 627 ARG A N 1
ATOM 4901 C CA . ARG A 1 627 ? -2.096 -6.652 -26.734 1 98.19 627 ARG A CA 1
ATOM 4902 C C . ARG A 1 627 ? -0.609 -6.359 -26.906 1 98.19 627 ARG A C 1
ATOM 4904 O O . ARG A 1 627 ? 0.185 -7.27 -27.156 1 98.19 627 ARG A O 1
ATOM 4911 N N . VAL A 1 628 ? -0.272 -5.086 -26.812 1 98.69 628 VAL A N 1
ATOM 4912 C CA . VAL A 1 628 ? 1.12 -4.664 -26.938 1 98.69 628 VAL A CA 1
ATOM 4913 C C . VAL A 1 628 ? 1.581 -4.027 -25.625 1 98.69 628 VAL A C 1
ATOM 4915 O O . VAL A 1 628 ? 0.906 -3.148 -25.078 1 98.69 628 VAL A O 1
ATOM 4918 N N . ASP A 1 629 ? 2.67 -4.527 -25.141 1 98.56 629 ASP A N 1
ATOM 4919 C CA . ASP A 1 629 ? 3.316 -3.986 -23.953 1 98.56 629 ASP A CA 1
ATOM 4920 C C . ASP A 1 629 ? 4.68 -3.389 -24.297 1 98.56 629 ASP A C 1
ATOM 4922 O O . ASP A 1 629 ? 5.332 -3.814 -25.25 1 98.56 629 ASP A O 1
ATOM 4926 N N . MET A 1 630 ? 5.059 -2.396 -23.5 1 98.44 630 MET A N 1
ATOM 4927 C CA . MET A 1 630 ? 6.367 -1.775 -23.688 1 98.44 630 MET A CA 1
ATOM 4928 C C . MET A 1 630 ? 7.035 -1.478 -22.359 1 98.44 630 MET A C 1
ATOM 4930 O O . MET A 1 630 ? 6.355 -1.349 -21.328 1 98.44 630 MET A O 1
ATOM 4934 N N . GLY A 1 631 ? 8.32 -1.496 -22.406 1 98.12 631 GLY A N 1
ATOM 4935 C CA . GLY A 1 631 ? 9.102 -1.093 -21.234 1 98.12 631 GLY A CA 1
ATOM 4936 C C . GLY A 1 631 ? 10.406 -0.412 -21.609 1 98.12 631 GLY A C 1
ATOM 4937 O O . GLY A 1 631 ? 10.898 -0.563 -22.734 1 98.12 631 GLY A O 1
ATOM 4938 N N . VAL A 1 632 ? 10.891 0.409 -20.719 1 98.38 632 VAL A N 1
ATOM 4939 C CA . VAL A 1 632 ? 12.227 0.999 -20.828 1 98.38 632 VAL A CA 1
ATOM 4940 C C . VAL A 1 632 ? 12.938 0.903 -19.484 1 98.38 632 VAL A C 1
ATOM 4942 O O . VAL A 1 632 ? 12.312 1.063 -18.422 1 98.38 632 VAL A O 1
ATOM 4945 N N . SER A 1 633 ? 14.172 0.542 -19.516 1 98 633 SER A N 1
ATOM 4946 C CA . SER A 1 633 ? 14.969 0.509 -18.297 1 98 633 SER A CA 1
ATOM 4947 C C . SER A 1 633 ? 16.344 1.138 -18.516 1 98 633 SER A C 1
ATOM 4949 O O . SER A 1 633 ? 16.875 1.109 -19.625 1 98 633 SER A O 1
ATOM 4951 N N . HIS A 1 634 ? 16.859 1.748 -17.516 1 97.81 634 HIS A N 1
ATOM 4952 C CA . HIS A 1 634 ? 18.188 2.35 -17.5 1 97.81 634 HIS A CA 1
ATOM 4953 C C . HIS A 1 634 ? 18.969 1.918 -16.266 1 97.81 634 HIS A C 1
ATOM 4955 O O . HIS A 1 634 ? 18.484 2.059 -15.148 1 97.81 634 HIS A O 1
ATOM 4961 N N . THR A 1 635 ? 20.156 1.419 -16.516 1 96.94 635 THR A N 1
ATOM 4962 C CA . THR A 1 635 ? 21.031 0.98 -15.43 1 96.94 635 THR A CA 1
ATOM 4963 C C . THR A 1 635 ? 22.109 2.018 -15.156 1 96.94 635 THR A C 1
ATOM 4965 O O . THR A 1 635 ? 22.953 2.285 -16.016 1 96.94 635 THR A O 1
ATOM 4968 N N . TYR A 1 636 ? 22.109 2.557 -14 1 96 636 TYR A N 1
ATOM 4969 C CA . TYR A 1 636 ? 23.188 3.398 -13.516 1 96 636 TYR A CA 1
ATOM 4970 C C . TYR A 1 636 ? 24.172 2.594 -12.672 1 96 636 TYR A C 1
ATOM 4972 O O . TYR A 1 636 ? 23.828 2.146 -11.57 1 96 636 TYR A O 1
ATOM 4980 N N . LYS A 1 637 ? 25.359 2.443 -13.164 1 96.12 637 LYS A N 1
ATOM 4981 C CA . LYS A 1 637 ? 26.391 1.742 -12.406 1 96.12 637 LYS A CA 1
ATOM 4982 C C . LYS A 1 637 ? 27.031 2.658 -11.367 1 96.12 637 LYS A C 1
ATOM 4984 O O . LYS A 1 637 ? 28.016 3.338 -11.648 1 96.12 637 LYS A O 1
ATOM 4989 N N . TYR A 1 638 ? 26.594 2.568 -10.195 1 94.44 638 TYR A N 1
ATOM 4990 C CA . TYR A 1 638 ? 27.141 3.402 -9.141 1 94.44 638 TYR A CA 1
ATOM 4991 C C . TYR A 1 638 ? 28.625 3.109 -8.93 1 94.44 638 TYR A C 1
ATOM 4993 O O . TYR A 1 638 ? 29.438 4.031 -8.812 1 94.44 638 TYR A O 1
ATOM 5001 N N . ASP A 1 639 ? 29.016 1.792 -8.812 1 94.25 639 ASP A N 1
ATOM 5002 C CA . ASP A 1 639 ? 30.375 1.282 -8.852 1 94.25 639 ASP A CA 1
ATOM 5003 C C . ASP A 1 639 ? 30.422 -0.148 -9.383 1 94.25 639 ASP A C 1
ATOM 5005 O O . ASP A 1 639 ? 29.516 -0.568 -10.117 1 94.25 639 ASP A O 1
ATOM 5009 N N . GLU A 1 640 ? 31.469 -0.896 -9.078 1 93.12 640 GLU A N 1
ATOM 5010 C CA . GLU A 1 640 ? 31.641 -2.236 -9.633 1 93.12 640 GLU A CA 1
ATOM 5011 C C . GLU A 1 640 ? 30.688 -3.229 -8.977 1 93.12 640 GLU A C 1
ATOM 5013 O O . GLU A 1 640 ? 30.438 -4.312 -9.516 1 93.12 640 GLU A O 1
ATOM 5018 N N . LYS A 1 641 ? 30.062 -2.867 -7.875 1 93.69 641 LYS A N 1
ATOM 5019 C CA . LYS A 1 641 ? 29.297 -3.846 -7.105 1 93.69 641 LYS A CA 1
ATOM 5020 C C . LYS A 1 641 ? 27.812 -3.492 -7.09 1 93.69 641 LYS A C 1
ATOM 5022 O O . LYS A 1 641 ? 26.969 -4.375 -6.957 1 93.69 641 LYS A O 1
ATOM 5027 N N . LEU A 1 642 ? 27.531 -2.244 -7.242 1 95.56 642 LEU A N 1
ATOM 5028 C CA . LEU A 1 642 ? 26.156 -1.801 -7.02 1 95.56 642 LEU A CA 1
ATOM 5029 C C . LEU A 1 642 ? 25.562 -1.209 -8.297 1 95.56 642 LEU A C 1
ATOM 5031 O O . LEU A 1 642 ? 26.078 -0.215 -8.82 1 95.56 642 LEU A O 1
ATOM 5035 N N . ASP A 1 643 ? 24.5 -1.793 -8.812 1 96.06 643 ASP A N 1
ATOM 5036 C CA . ASP A 1 643 ? 23.703 -1.267 -9.922 1 96.06 643 ASP A CA 1
ATOM 5037 C C . ASP A 1 643 ? 22.391 -0.66 -9.414 1 96.06 643 ASP A C 1
ATOM 5039 O O . ASP A 1 643 ? 21.734 -1.225 -8.539 1 96.06 643 ASP A O 1
ATOM 5043 N N . ILE A 1 644 ? 22.109 0.457 -9.922 1 95.56 644 ILE A N 1
ATOM 5044 C CA . ILE A 1 644 ? 20.797 1.073 -9.711 1 95.56 644 ILE A CA 1
ATOM 5045 C C . ILE A 1 644 ? 20.016 1.069 -11.016 1 95.56 644 ILE A C 1
ATOM 5047 O O . ILE A 1 644 ? 20.453 1.658 -12.016 1 95.56 644 ILE A O 1
ATOM 5051 N N . ILE A 1 645 ? 18.859 0.468 -11.023 1 97.38 645 ILE A N 1
ATOM 5052 C CA . ILE A 1 645 ? 18.094 0.299 -12.258 1 97.38 645 ILE A CA 1
ATOM 5053 C C . ILE A 1 645 ? 16.75 1.015 -12.125 1 97.38 645 ILE A C 1
ATOM 5055 O O . ILE A 1 645 ? 16 0.776 -11.172 1 97.38 645 ILE A O 1
ATOM 5059 N N . GLY A 1 646 ? 16.484 1.961 -13.016 1 97.25 646 GLY A N 1
ATOM 5060 C CA . GLY A 1 646 ? 15.156 2.527 -13.203 1 97.25 646 GLY A CA 1
ATOM 5061 C C . GLY A 1 646 ? 14.398 1.9 -14.352 1 97.25 646 GLY A C 1
ATOM 5062 O O . GLY A 1 646 ? 14.969 1.623 -15.406 1 97.25 646 GLY A O 1
ATOM 5063 N N . ARG A 1 647 ? 13.125 1.615 -14.094 1 98 647 ARG A N 1
ATOM 5064 C CA . ARG A 1 647 ? 12.312 0.978 -15.125 1 98 647 ARG A CA 1
ATOM 5065 C C . ARG A 1 647 ? 10.93 1.603 -15.195 1 98 647 ARG A C 1
ATOM 5067 O O . ARG A 1 647 ? 10.344 1.943 -14.164 1 98 647 ARG A O 1
ATOM 5074 N N . LEU A 1 648 ? 10.445 1.732 -16.406 1 98 648 LEU A N 1
ATOM 5075 C CA . LEU A 1 648 ? 9.055 2.094 -16.672 1 98 648 LEU A CA 1
ATOM 5076 C C . LEU A 1 648 ? 8.406 1.098 -17.641 1 98 648 LEU A C 1
ATOM 5078 O O . LEU A 1 648 ? 8.883 0.905 -18.75 1 98 648 LEU A O 1
ATOM 5082 N N . ASN A 1 649 ? 7.363 0.492 -17.172 1 98.31 649 ASN A N 1
ATOM 5083 C CA . ASN A 1 649 ? 6.59 -0.427 -18 1 98.31 649 ASN A CA 1
ATOM 5084 C C . ASN A 1 649 ? 5.191 0.116 -18.281 1 98.31 649 ASN A C 1
ATOM 5086 O O . ASN A 1 649 ? 4.559 0.702 -17.406 1 98.31 649 ASN A O 1
ATOM 5090 N N . VAL A 1 650 ? 4.746 -0.064 -19.531 1 98.31 650 VAL A N 1
ATOM 5091 C CA . VAL A 1 650 ? 3.377 0.22 -19.938 1 98.31 650 VAL A CA 1
ATOM 5092 C C . VAL A 1 650 ? 2.74 -1.039 -20.531 1 98.31 650 VAL A C 1
ATOM 5094 O O . VAL A 1 650 ? 3.221 -1.583 -21.516 1 98.31 650 VAL A O 1
ATOM 5097 N N . GLU A 1 651 ? 1.753 -1.481 -19.875 1 97.75 651 GLU A N 1
ATOM 5098 C CA . GLU A 1 651 ? 0.983 -2.604 -20.406 1 97.75 651 GLU A CA 1
ATOM 5099 C C . GLU A 1 651 ? -0.214 -2.117 -21.219 1 97.75 651 GLU A C 1
ATOM 5101 O O . GLU A 1 651 ? -0.853 -1.127 -20.859 1 97.75 651 GLU A O 1
ATOM 5106 N N . ASN A 1 652 ? -0.472 -2.859 -22.312 1 98.44 652 ASN A N 1
ATOM 5107 C CA . ASN A 1 652 ? -1.586 -2.525 -23.188 1 98.44 652 ASN A CA 1
ATOM 5108 C C . ASN A 1 652 ? -1.487 -1.089 -23.703 1 98.44 652 ASN A C 1
ATOM 5110 O O . ASN A 1 652 ? -2.424 -0.304 -23.547 1 98.44 652 ASN A O 1
ATOM 5114 N N . VAL A 1 653 ? -0.42 -0.835 -24.328 1 98.31 653 VAL A N 1
ATOM 5115 C CA . VAL A 1 653 ? -0.025 0.501 -24.766 1 98.31 653 VAL A CA 1
ATOM 5116 C C . VAL A 1 653 ? -1.152 1.137 -25.578 1 98.31 653 VAL A C 1
ATOM 5118 O O . VAL A 1 653 ? -1.408 2.338 -25.453 1 98.31 653 VAL A O 1
ATOM 5121 N N . PHE A 1 654 ? -1.851 0.372 -26.359 1 98.12 654 PHE A N 1
ATOM 5122 C CA . PHE A 1 654 ? -2.857 0.926 -27.266 1 98.12 654 PHE A CA 1
ATOM 5123 C C . PHE A 1 654 ? -4.238 0.878 -26.625 1 98.12 654 PHE A C 1
ATOM 5125 O O . PHE A 1 654 ? -5.246 1.15 -27.281 1 98.12 654 PHE A O 1
ATOM 5132 N N . ASP A 1 655 ? -4.309 0.444 -25.344 1 97.69 655 ASP A N 1
ATOM 5133 C CA . ASP A 1 655 ? -5.535 0.404 -24.547 1 97.69 655 ASP A CA 1
ATOM 5134 C C . ASP A 1 655 ? -6.598 -0.457 -25.234 1 97.69 655 ASP A C 1
ATOM 5136 O O . ASP A 1 655 ? -7.746 -0.036 -25.375 1 97.69 655 ASP A O 1
ATOM 5140 N N . THR A 1 656 ? -6.148 -1.57 -25.625 1 97.38 656 THR A N 1
ATOM 5141 C CA . THR A 1 656 ? -7.031 -2.527 -26.281 1 97.38 656 THR A CA 1
ATOM 5142 C C . THR A 1 656 ? -8.039 -3.1 -25.297 1 97.38 656 THR A C 1
ATOM 5144 O O . THR A 1 656 ? -7.668 -3.527 -24.203 1 97.38 656 THR A O 1
ATOM 5147 N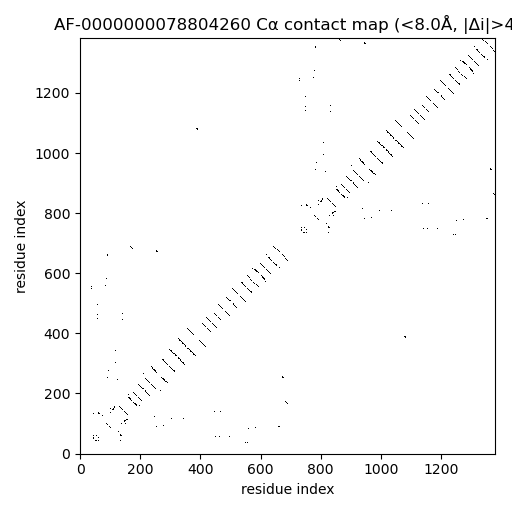 N . ASP A 1 657 ? -9.336 -3.082 -25.703 1 96.06 657 ASP A N 1
ATOM 5148 C CA . ASP A 1 657 ? -10.367 -3.781 -24.938 1 96.06 657 ASP A CA 1
ATOM 5149 C C . ASP A 1 657 ? -10.391 -5.27 -25.281 1 96.06 657 ASP A C 1
ATOM 5151 O O . ASP A 1 657 ? -10.289 -5.645 -26.453 1 96.06 657 ASP A O 1
ATOM 5155 N N . TYR A 1 658 ? -10.477 -6.102 -24.328 1 96.25 658 TYR A N 1
ATOM 5156 C CA . TYR A 1 658 ? -10.547 -7.531 -24.609 1 96.25 658 TYR A CA 1
ATOM 5157 C C . TYR A 1 658 ? -11.156 -8.297 -23.438 1 96.25 658 TYR A C 1
ATOM 5159 O O . TYR A 1 658 ? -11.164 -7.805 -22.312 1 96.25 658 TYR A O 1
ATOM 5167 N N . LEU A 1 659 ? -11.75 -9.445 -23.734 1 96.81 659 LEU A N 1
ATOM 5168 C CA . LEU A 1 659 ? -12.227 -10.414 -22.75 1 96.81 659 LEU A CA 1
ATOM 5169 C C . LEU A 1 659 ? -11.195 -11.508 -22.531 1 96.81 659 LEU A C 1
ATOM 5171 O O . LEU A 1 659 ? -10.781 -12.188 -23.469 1 96.81 659 LEU A O 1
ATOM 5175 N N . ALA A 1 660 ? -10.828 -11.664 -21.312 1 95.31 660 ALA A N 1
ATOM 5176 C CA . ALA A 1 660 ? -9.844 -12.688 -20.969 1 95.31 660 ALA A CA 1
ATOM 5177 C C . ALA A 1 660 ? -10.516 -14.039 -20.75 1 95.31 660 ALA A C 1
ATOM 5179 O O . ALA A 1 660 ? -11.367 -14.453 -21.547 1 95.31 660 ALA A O 1
ATOM 5180 N N . GLY A 1 661 ? -10.102 -14.797 -19.703 1 94.56 661 GLY A N 1
ATOM 5181 C CA . GLY A 1 661 ? -10.633 -16.141 -19.516 1 94.56 661 GLY A CA 1
ATOM 5182 C C . GLY A 1 661 ? -11.953 -16.156 -18.766 1 94.56 661 GLY A C 1
ATOM 5183 O O . GLY A 1 661 ? -12.422 -15.117 -18.297 1 94.56 661 GLY A O 1
ATOM 5184 N N . GLY A 1 662 ? -12.508 -17.344 -18.781 1 93.69 662 GLY A N 1
ATOM 5185 C CA . GLY A 1 662 ? -13.727 -17.562 -18.031 1 93.69 662 GLY A CA 1
ATOM 5186 C C . GLY A 1 662 ? -14.977 -17.453 -18.891 1 93.69 662 GLY A C 1
ATOM 5187 O O . GLY A 1 662 ? -14.898 -17.203 -20.094 1 93.69 662 GLY A O 1
ATOM 5188 N N . GLY A 1 663 ? -16.094 -17.688 -18.203 1 92.69 663 GLY A N 1
ATOM 5189 C CA . GLY A 1 663 ? -17.422 -17.719 -18.812 1 92.69 663 GLY A CA 1
ATOM 5190 C C . GLY A 1 663 ? -18.25 -18.906 -18.391 1 92.69 663 GLY A C 1
ATOM 5191 O O . GLY A 1 663 ? -17.766 -20.031 -18.391 1 92.69 663 GLY A O 1
ATOM 5192 N N . SER A 1 664 ? -19.328 -18.578 -17.922 1 92.88 664 SER A N 1
ATOM 5193 C CA . SER A 1 664 ? -20.312 -19.594 -17.578 1 92.88 664 SER A CA 1
ATOM 5194 C C . SER A 1 664 ? -21.672 -19.266 -18.156 1 92.88 664 SER A C 1
ATOM 5196 O O . SER A 1 664 ? -22.172 -18.141 -18.016 1 92.88 664 SER A O 1
ATOM 5198 N N . THR A 1 665 ? -22.234 -20.281 -18.828 1 94.69 665 THR A N 1
ATOM 5199 C CA . THR A 1 665 ? -23.516 -20.078 -19.469 1 94.69 665 THR A CA 1
ATOM 5200 C C . THR A 1 665 ? -24.594 -20.938 -18.812 1 94.69 665 THR A C 1
ATOM 5202 O O . THR A 1 665 ? -24.281 -21.875 -18.078 1 94.69 665 THR A O 1
ATOM 5205 N N . SER A 1 666 ? -25.781 -20.484 -18.984 1 93.25 666 SER A N 1
ATOM 5206 C CA . SER A 1 666 ? -26.938 -21.188 -18.469 1 93.25 666 SER A CA 1
ATOM 5207 C C . SER A 1 666 ? -28.172 -20.906 -19.312 1 93.25 666 SER A C 1
ATOM 5209 O O . SER A 1 666 ? -28.234 -19.891 -20.016 1 93.25 666 SER A O 1
ATOM 5211 N N . SER A 1 667 ? -29.141 -21.875 -19.25 1 91.81 667 SER A N 1
ATOM 5212 C CA . SER A 1 667 ? -30.406 -21.641 -19.938 1 91.81 667 SER A CA 1
ATOM 5213 C C . SER A 1 667 ? -31.25 -20.594 -19.203 1 91.81 667 SER A C 1
ATOM 5215 O O . SER A 1 667 ? -32.219 -20.078 -19.766 1 91.81 667 SER A O 1
ATOM 5217 N N . LYS A 1 668 ? -30.906 -20.234 -18.094 1 89.88 668 LYS A N 1
ATOM 5218 C CA . LYS A 1 668 ? -31.75 -19.406 -17.234 1 89.88 668 LYS A CA 1
ATOM 5219 C C . LYS A 1 668 ? -31.484 -17.922 -17.484 1 89.88 668 LYS A C 1
ATOM 5221 O O . LYS A 1 668 ? -32.281 -17.078 -17.078 1 89.88 668 LYS A O 1
ATOM 5226 N N . TYR A 1 669 ? -30.453 -17.531 -18.062 1 93.62 669 TYR A N 1
ATOM 5227 C CA . TYR A 1 669 ? -30.141 -16.156 -18.391 1 93.62 669 TYR A CA 1
ATOM 5228 C C . TYR A 1 669 ? -29.375 -16.062 -19.703 1 93.62 669 TYR A C 1
ATOM 5230 O O . TYR A 1 669 ? -28.688 -17.016 -20.109 1 93.62 669 TYR A O 1
ATOM 5238 N N . PRO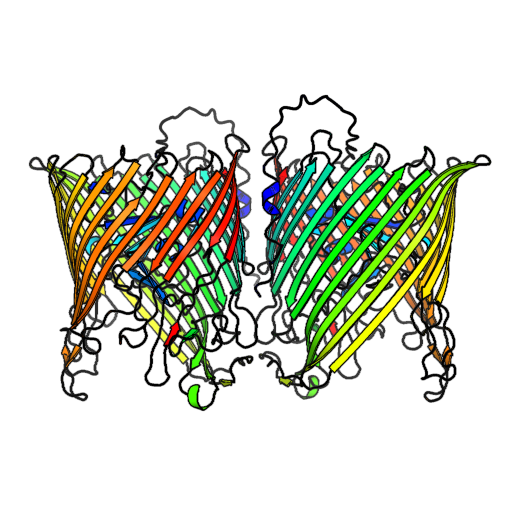 A 1 670 ? -29.438 -14.992 -20.344 1 94.19 670 PRO A N 1
ATOM 5239 C CA . PRO A 1 670 ? -28.688 -14.844 -21.594 1 94.19 670 PRO A CA 1
ATOM 5240 C C . PRO A 1 670 ? -27.203 -14.562 -21.375 1 94.19 670 PRO A C 1
ATOM 5242 O O . PRO A 1 670 ? -26.828 -14.031 -20.328 1 94.19 670 PRO A O 1
ATOM 5245 N N . GLY A 1 671 ? -26.422 -14.992 -22.359 1 95.25 671 GLY A N 1
ATOM 5246 C CA . GLY A 1 671 ? -25.016 -14.648 -22.344 1 95.25 671 GLY A CA 1
ATOM 5247 C C . GLY A 1 671 ? -24.219 -15.461 -21.344 1 95.25 671 GLY A C 1
ATOM 5248 O O . GLY A 1 671 ? -24.469 -16.656 -21.172 1 95.25 671 GLY A O 1
ATOM 5249 N N . ALA A 1 672 ? -23.141 -14.836 -20.797 1 96.81 672 ALA A N 1
ATOM 5250 C CA . ALA A 1 672 ? -22.25 -15.57 -19.922 1 96.81 672 ALA A CA 1
ATOM 5251 C C . ALA A 1 672 ? -21.844 -14.719 -18.719 1 96.81 672 ALA A C 1
ATOM 5253 O O . ALA A 1 672 ? -21.641 -13.508 -18.844 1 96.81 672 ALA A O 1
ATOM 5254 N N . THR A 1 673 ? -21.734 -15.367 -17.5 1 95.75 673 THR A N 1
ATOM 5255 C CA . THR A 1 673 ? -21.203 -14.734 -16.297 1 95.75 673 THR A CA 1
ATOM 5256 C C . THR A 1 673 ? -19.781 -15.195 -16.031 1 95.75 673 THR A C 1
ATOM 5258 O O . THR A 1 673 ? -19.281 -16.109 -16.688 1 95.75 673 THR A O 1
ATOM 5261 N N . GLY A 1 674 ? -19.094 -14.516 -15.109 1 95.31 674 GLY A N 1
ATOM 5262 C CA . GLY A 1 674 ? -17.781 -14.938 -14.688 1 95.31 674 GLY A CA 1
ATOM 5263 C C . GLY A 1 674 ? -16.719 -14.719 -15.75 1 95.31 674 GLY A C 1
ATOM 5264 O O . GLY A 1 674 ? -15.734 -15.469 -15.812 1 95.31 674 GLY A O 1
ATOM 5265 N N . VAL A 1 675 ? -16.922 -13.727 -16.672 1 96.81 675 VAL A N 1
ATOM 5266 C CA . VAL A 1 675 ? -15.953 -13.43 -17.719 1 96.81 675 VAL A CA 1
ATOM 5267 C C . VAL A 1 675 ? -14.922 -12.438 -17.203 1 96.81 675 VAL A C 1
ATOM 5269 O O . VAL A 1 675 ? -15.266 -11.328 -16.781 1 96.81 675 VAL A O 1
ATOM 5272 N N . THR A 1 676 ? -13.711 -12.812 -17.219 1 96.5 676 THR A N 1
ATOM 5273 C CA . THR A 1 676 ? -12.648 -11.906 -16.812 1 96.5 676 THR A CA 1
ATOM 5274 C C . THR A 1 676 ? -12.422 -10.812 -17.844 1 96.5 676 THR A C 1
ATOM 5276 O O . THR A 1 676 ? -12.32 -11.094 -19.047 1 96.5 676 THR A O 1
ATOM 5279 N N . ILE A 1 677 ? -12.359 -9.547 -17.406 1 96.19 677 ILE A N 1
ATOM 5280 C CA . ILE A 1 677 ? -12.109 -8.43 -18.312 1 96.19 677 ILE A CA 1
ATOM 5281 C C . ILE A 1 677 ? -10.625 -8.055 -18.266 1 96.19 677 ILE A C 1
ATOM 5283 O O . ILE A 1 677 ? -10.031 -7.945 -17.203 1 96.19 677 ILE A O 1
ATOM 5287 N N . GLY A 1 678 ? -10.094 -7.906 -19.453 1 96 678 GLY A N 1
ATOM 5288 C CA . GLY A 1 678 ? -8.719 -7.43 -19.516 1 96 678 GLY A CA 1
ATOM 5289 C C . GLY A 1 678 ? -8.57 -5.98 -19.094 1 96 678 GLY A C 1
ATOM 5290 O O . GLY A 1 678 ? -9.383 -5.133 -19.469 1 96 678 GLY A O 1
ATOM 5291 N N . GLU A 1 679 ? -7.578 -5.68 -18.359 1 95.31 679 GLU A N 1
ATOM 5292 C CA . GLU A 1 679 ? -7.324 -4.316 -17.906 1 95.31 679 GLU A CA 1
ATOM 5293 C C . GLU A 1 679 ? -6.836 -3.434 -19.047 1 95.31 679 GLU A C 1
ATOM 5295 O O . GLU A 1 679 ? -6.082 -3.887 -19.906 1 95.31 679 GLU A O 1
ATOM 5300 N N . GLY A 1 680 ? -7.301 -2.199 -19.094 1 97.06 680 GLY A N 1
ATOM 5301 C CA . GLY A 1 680 ? -6.793 -1.251 -20.078 1 97.06 680 GLY A CA 1
ATOM 5302 C C . GLY A 1 680 ? -5.344 -0.865 -19.844 1 97.06 680 GLY A C 1
ATOM 5303 O O . GLY A 1 680 ? -4.617 -1.565 -19.125 1 97.06 680 GLY A O 1
ATOM 5304 N N . ARG A 1 681 ? -4.992 0.129 -20.484 1 97.75 681 ARG A N 1
ATOM 5305 C CA . ARG A 1 681 ? -3.613 0.593 -20.359 1 97.75 681 ARG A CA 1
ATOM 5306 C C . ARG A 1 681 ? -3.268 0.888 -18.906 1 97.75 681 ARG A C 1
ATOM 5308 O O . ARG A 1 681 ? -4.055 1.511 -18.188 1 97.75 681 ARG A O 1
ATOM 5315 N N . ASN A 1 682 ? -2.217 0.428 -18.422 1 96.81 682 ASN A N 1
ATOM 5316 C CA . ASN A 1 682 ? -1.736 0.718 -17.078 1 96.81 682 ASN A CA 1
ATOM 5317 C C . ASN A 1 682 ? -0.219 0.876 -17.047 1 96.81 682 ASN A C 1
ATOM 5319 O O . ASN A 1 682 ? 0.47 0.48 -17.984 1 96.81 682 ASN A O 1
ATOM 5323 N N . PHE A 1 683 ? 0.312 1.421 -16 1 96.75 683 PHE A N 1
ATOM 5324 C CA . PHE A 1 683 ? 1.714 1.805 -15.891 1 96.75 683 PHE A CA 1
ATOM 5325 C C . PHE A 1 683 ? 2.32 1.265 -14.602 1 96.75 683 PHE A C 1
ATOM 5327 O O . PHE A 1 683 ? 1.606 1.037 -13.617 1 96.75 683 PHE A O 1
ATOM 5334 N N . MET A 1 684 ? 3.656 1.06 -14.648 1 97.25 684 MET A N 1
ATOM 5335 C CA . MET A 1 684 ? 4.422 0.696 -13.461 1 97.25 684 MET A CA 1
ATOM 5336 C C . MET A 1 684 ? 5.828 1.277 -13.523 1 97.25 684 MET A C 1
ATOM 5338 O O . MET A 1 684 ? 6.562 1.045 -14.484 1 97.25 684 MET A O 1
ATOM 5342 N N . ALA A 1 685 ? 6.199 2.033 -12.5 1 96.81 685 ALA A N 1
ATOM 5343 C CA . ALA A 1 685 ? 7.559 2.539 -12.328 1 96.81 685 ALA A CA 1
ATOM 5344 C C . ALA A 1 685 ? 8.297 1.764 -11.242 1 96.81 685 ALA A C 1
ATOM 5346 O O . ALA A 1 685 ? 7.73 1.454 -10.195 1 96.81 685 ALA A O 1
ATOM 5347 N N . THR A 1 686 ? 9.531 1.395 -11.555 1 97.56 686 THR A N 1
ATOM 5348 C CA . THR A 1 686 ? 10.32 0.595 -10.625 1 97.56 686 THR A CA 1
ATOM 5349 C C . THR A 1 686 ? 11.703 1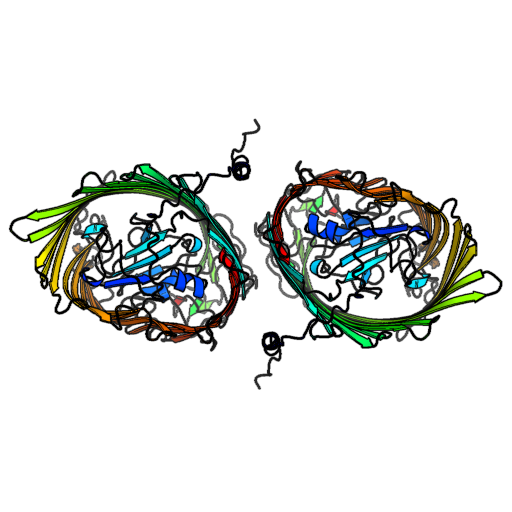.212 -10.422 1 97.56 686 THR A C 1
ATOM 5351 O O . THR A 1 686 ? 12.32 1.695 -11.375 1 97.56 686 THR A O 1
ATOM 5354 N N . VAL A 1 687 ? 12.164 1.23 -9.195 1 96.62 687 VAL A N 1
ATOM 5355 C CA . VAL A 1 687 ? 13.578 1.424 -8.883 1 96.62 687 VAL A CA 1
ATOM 5356 C C . VAL A 1 687 ? 14.133 0.176 -8.203 1 96.62 687 VAL A C 1
ATOM 5358 O O . VAL A 1 687 ? 13.484 -0.408 -7.336 1 96.62 687 VAL A O 1
ATOM 5361 N N . GLU A 1 688 ? 15.273 -0.267 -8.656 1 96.94 688 GLU A N 1
ATOM 5362 C CA . GLU A 1 688 ? 15.906 -1.475 -8.141 1 96.94 688 GLU A CA 1
ATOM 5363 C C . GLU A 1 688 ? 17.375 -1.219 -7.785 1 96.94 688 GLU A C 1
ATOM 5365 O O . GLU A 1 688 ? 18.094 -0.582 -8.547 1 96.94 688 GLU A O 1
ATOM 5370 N N . PHE A 1 689 ? 17.781 -1.6 -6.605 1 95.62 689 PHE A N 1
ATOM 5371 C CA . PHE A 1 689 ? 19.172 -1.617 -6.16 1 95.62 689 PHE A CA 1
ATOM 5372 C C . PHE A 1 689 ? 19.703 -3.043 -6.121 1 95.62 689 PHE A C 1
ATOM 5374 O O . PHE A 1 689 ? 19.219 -3.875 -5.355 1 95.62 689 PHE A O 1
ATOM 5381 N N . LYS A 1 690 ? 20.719 -3.301 -6.938 1 95.88 690 LYS A N 1
ATOM 5382 C CA . LYS A 1 690 ? 21.281 -4.641 -7.027 1 95.88 690 LYS A CA 1
ATOM 5383 C C . LYS A 1 690 ? 22.766 -4.633 -6.66 1 95.88 690 LYS A C 1
ATOM 5385 O O . LYS A 1 690 ? 23.578 -4.02 -7.352 1 95.88 690 LYS A O 1
ATOM 5390 N N . TYR A 1 691 ? 23.125 -5.395 -5.586 1 95.75 691 TYR A N 1
ATOM 5391 C CA . TYR A 1 691 ? 24.5 -5.574 -5.145 1 95.75 691 TYR A CA 1
ATOM 5392 C C . TYR A 1 691 ? 24.922 -7.031 -5.273 1 95.75 691 TYR A C 1
ATOM 5394 O O . TYR A 1 691 ? 24.234 -7.93 -4.789 1 95.75 691 TYR A O 1
ATOM 5402 N N . MET B 1 1 ? -13.266 14.883 -31.031 1 21.08 1 MET B N 1
ATOM 5403 C CA . MET B 1 1 ? -12.273 15.953 -31.047 1 21.08 1 MET B CA 1
ATOM 5404 C C . MET B 1 1 ? -11.328 15.828 -29.859 1 21.08 1 MET B C 1
ATOM 5406 O O . MET B 1 1 ? -11.75 15.891 -28.703 1 21.08 1 MET B O 1
ATOM 5410 N N . PHE B 1 2 ? -10.172 14.977 -29.984 1 24.7 2 PHE B N 1
ATOM 5411 C CA . PHE B 1 2 ? -9.25 14.156 -29.203 1 24.7 2 PHE B CA 1
ATOM 5412 C C . PHE B 1 2 ? -8.281 15.031 -28.422 1 24.7 2 PHE B C 1
ATOM 5414 O O . PHE B 1 2 ? -7.332 15.578 -28.969 1 24.7 2 PHE B O 1
ATOM 5421 N N . SER B 1 3 ? -8.789 15.891 -27.422 1 24.73 3 SER B N 1
ATOM 5422 C CA . SER B 1 3 ? -8.031 16.938 -26.734 1 24.73 3 SER B CA 1
ATOM 5423 C C . SER B 1 3 ? -6.781 16.359 -26.078 1 24.73 3 SER B C 1
ATOM 5425 O O . SER B 1 3 ? -6.812 15.266 -25.516 1 24.73 3 SER B O 1
ATOM 5427 N N . LYS B 1 4 ? -5.523 16.75 -26.484 1 30.11 4 LYS B N 1
ATOM 5428 C CA . LYS B 1 4 ? -4.074 16.625 -26.344 1 30.11 4 LYS B CA 1
ATOM 5429 C C . LYS B 1 4 ? -3.65 16.672 -24.891 1 30.11 4 LYS B C 1
ATOM 5431 O O . LYS B 1 4 ? -3.709 17.719 -24.25 1 30.11 4 LYS B O 1
ATOM 5436 N N . SER B 1 5 ? -4.121 15.758 -24.109 1 27.81 5 SER B N 1
ATOM 5437 C CA . SER B 1 5 ? -3.846 15.977 -22.703 1 27.81 5 SER B CA 1
ATOM 5438 C C . SER B 1 5 ? -2.346 16.031 -22.422 1 27.81 5 SER B C 1
ATOM 5440 O O . SER B 1 5 ? -1.586 15.219 -22.953 1 27.81 5 SER B O 1
ATOM 5442 N N . GLN B 1 6 ? -1.624 17.172 -22.094 1 25.67 6 GLN B N 1
ATOM 5443 C CA . GLN B 1 6 ? -0.345 17.859 -21.969 1 25.67 6 GLN B CA 1
ATOM 5444 C C . GLN B 1 6 ? 0.608 17.078 -21.062 1 25.67 6 GLN B C 1
ATOM 5446 O O . GLN B 1 6 ? 1.78 17.438 -20.938 1 25.67 6 GLN B O 1
ATOM 5451 N N . LEU B 1 7 ? 0.152 16.188 -20.234 1 26.02 7 LEU B N 1
ATOM 5452 C CA . LEU B 1 7 ? 1.018 15.891 -19.094 1 26.02 7 LEU B CA 1
ATOM 5453 C C . LEU B 1 7 ? 2.195 15.023 -19.531 1 26.02 7 LEU B C 1
ATOM 5455 O O . LEU B 1 7 ? 3.057 14.695 -18.703 1 26.02 7 LEU B O 1
ATOM 5459 N N . ALA B 1 8 ? 2.287 14.5 -20.766 1 26.66 8 ALA B N 1
ATOM 5460 C CA . ALA B 1 8 ? 3.236 13.469 -21.188 1 26.66 8 ALA B CA 1
ATOM 5461 C C . ALA B 1 8 ? 4.66 14.016 -21.234 1 26.66 8 ALA B C 1
ATOM 5463 O O . ALA B 1 8 ? 5.613 13.266 -21.453 1 26.66 8 ALA B O 1
ATOM 5464 N N . LEU B 1 9 ? 4.805 15.398 -21.344 1 24.33 9 LEU B N 1
ATOM 5465 C CA . LEU B 1 9 ? 6.047 15.898 -21.922 1 24.33 9 LEU B CA 1
ATOM 5466 C C . LEU B 1 9 ? 7.211 15.734 -20.953 1 24.33 9 LEU B C 1
ATOM 5468 O O . LEU B 1 9 ? 8.367 15.625 -21.375 1 24.33 9 LEU B O 1
ATOM 5472 N N . LEU B 1 10 ? 7.02 15.961 -19.625 1 25.55 10 LEU B N 1
ATOM 5473 C CA . LEU B 1 10 ? 8.148 16.562 -18.922 1 25.55 10 LEU B CA 1
ATOM 5474 C C . LEU B 1 10 ? 9.195 15.516 -18.578 1 25.55 10 LEU B C 1
ATOM 5476 O O . LEU B 1 10 ? 10.281 15.852 -18.094 1 25.55 10 LEU B O 1
ATOM 5480 N N . ILE B 1 11 ? 8.906 14.273 -18.5 1 28.75 11 ILE B N 1
ATOM 5481 C CA . ILE B 1 11 ? 9.898 13.484 -17.781 1 28.75 11 ILE B CA 1
ATOM 5482 C C . ILE B 1 11 ? 11.141 13.297 -18.641 1 28.75 11 ILE B C 1
ATOM 5484 O O . ILE B 1 11 ? 12.117 12.688 -18.203 1 28.75 11 ILE B O 1
ATOM 5488 N N . GLY B 1 12 ? 11.047 13.531 -19.938 1 28.83 12 GLY B N 1
ATOM 5489 C CA . GLY B 1 12 ? 12.188 13.117 -20.734 1 28.83 12 GLY B CA 1
ATOM 5490 C C . GLY B 1 12 ? 13.422 13.977 -20.5 1 28.83 12 GLY B C 1
ATOM 5491 O O . GLY B 1 12 ? 14.43 13.812 -21.188 1 28.83 12 GLY B O 1
ATOM 5492 N N . ALA B 1 13 ? 13.273 15.148 -19.922 1 27.62 13 ALA B N 1
ATOM 5493 C CA . ALA B 1 13 ? 14.367 16.094 -20.172 1 27.62 13 ALA B CA 1
ATOM 5494 C C . ALA B 1 13 ? 15.633 15.656 -19.438 1 27.62 13 ALA B C 1
ATOM 5496 O O . ALA B 1 13 ? 16.719 16.156 -19.719 1 27.62 13 ALA B O 1
ATOM 5497 N N . THR B 1 14 ? 15.547 15.055 -18.266 1 29.5 14 THR B N 1
ATOM 5498 C CA . THR B 1 14 ? 16.734 15.305 -17.469 1 29.5 14 THR B CA 1
ATOM 5499 C C . THR B 1 14 ? 17.906 14.477 -17.984 1 29.5 14 THR B C 1
ATOM 5501 O O . THR B 1 14 ? 19.016 14.547 -17.438 1 29.5 14 THR B O 1
ATOM 5504 N N . LEU B 1 15 ? 17.609 13.508 -18.781 1 29.47 15 LEU B N 1
ATOM 5505 C CA . LEU B 1 15 ? 18.781 12.648 -18.781 1 29.47 15 LEU B CA 1
ATOM 5506 C C . LEU B 1 15 ? 19.922 13.289 -19.547 1 29.47 15 LEU B C 1
ATOM 5508 O O . LEU B 1 15 ? 20.969 12.656 -19.781 1 29.47 15 LEU B O 1
ATOM 5512 N N . ALA B 1 16 ? 19.625 14.258 -20.422 1 26.42 16 ALA B N 1
ATOM 5513 C CA . ALA B 1 16 ? 20.766 14.5 -21.297 1 26.42 16 ALA B CA 1
ATOM 5514 C C . ALA B 1 16 ? 21.859 15.281 -20.578 1 26.42 16 ALA B C 1
ATOM 5516 O O . ALA B 1 16 ? 22.078 16.453 -20.859 1 26.42 16 ALA B O 1
ATOM 5517 N N . ALA B 1 17 ? 22.016 15.32 -19.281 1 28.66 17 ALA B N 1
ATOM 5518 C CA . ALA B 1 17 ? 23.094 16.266 -19.031 1 28.66 17 ALA B CA 1
ATOM 5519 C C . ALA B 1 17 ? 24.391 15.797 -19.656 1 28.66 17 ALA B C 1
ATOM 5521 O O . ALA B 1 17 ? 24.797 14.648 -19.484 1 28.66 17 ALA B O 1
ATOM 5522 N N . PRO B 1 18 ? 24.781 16.406 -20.719 1 29.55 18 PRO B N 1
ATOM 5523 C CA . PRO B 1 18 ? 26.156 16.156 -21.188 1 29.55 18 PRO B CA 1
ATOM 5524 C C . PRO B 1 18 ? 27.188 16.25 -20.062 1 29.55 18 PRO B C 1
ATOM 5526 O O . PRO B 1 18 ? 27.062 17.078 -19.172 1 29.55 18 PRO B O 1
ATOM 5529 N N . VAL B 1 19 ? 27.812 15.18 -19.734 1 30.78 19 VAL B N 1
ATOM 5530 C CA . VAL B 1 19 ? 28.953 15.172 -18.828 1 30.78 19 VAL B CA 1
ATOM 5531 C C . VAL B 1 19 ? 30.016 16.156 -19.312 1 30.78 19 VAL B C 1
ATOM 5533 O O . VAL B 1 19 ? 30.719 15.875 -20.297 1 30.78 19 VAL B O 1
ATOM 5536 N N . SER B 1 20 ? 29.688 17.469 -19.641 1 26.66 20 SER B N 1
ATOM 5537 C CA . SER B 1 20 ? 30.859 18.297 -19.938 1 26.66 20 SER B CA 1
ATOM 5538 C C . SER B 1 20 ? 31.859 18.281 -18.781 1 26.66 20 SER B C 1
ATOM 5540 O O . SER B 1 20 ? 31.453 18.266 -17.609 1 26.66 20 SER B O 1
ATOM 5542 N N . PHE B 1 21 ? 33.062 17.828 -19.031 1 27.84 21 PHE B N 1
ATOM 5543 C CA . PHE B 1 21 ? 34.281 17.875 -18.25 1 27.84 21 PHE B CA 1
ATOM 5544 C C . PHE B 1 21 ? 34.594 19.281 -17.766 1 27.84 21 PHE B C 1
ATOM 5546 O O . PHE B 1 21 ? 35.156 20.094 -18.5 1 27.84 21 PHE B O 1
ATOM 5553 N N . ALA B 1 22 ? 33.656 20.078 -17.312 1 24.25 22 ALA B N 1
ATOM 5554 C CA . ALA B 1 22 ? 34.125 21.391 -16.875 1 24.25 22 ALA B CA 1
ATOM 5555 C C . ALA B 1 22 ? 35.219 21.281 -15.828 1 24.25 22 ALA B C 1
ATOM 5557 O O . ALA B 1 22 ? 35.125 20.438 -14.922 1 24.25 22 ALA B O 1
ATOM 5558 N N . GLN B 1 23 ? 36.344 21.812 -16.188 1 25.97 23 GLN B N 1
ATOM 5559 C CA . GLN B 1 23 ? 37.469 22.156 -15.305 1 25.97 23 GLN B CA 1
ATOM 5560 C C . GLN B 1 23 ? 36.969 22.859 -14.039 1 25.97 23 GLN B C 1
ATOM 5562 O O . GLN B 1 23 ? 36.344 23.906 -14.109 1 25.97 23 GLN B O 1
ATOM 5567 N N . ASN B 1 24 ? 36.688 22.094 -13.039 1 26.16 24 ASN B N 1
ATOM 5568 C CA . ASN B 1 24 ? 36.188 22.5 -11.734 1 26.16 24 ASN B CA 1
ATOM 5569 C C . ASN B 1 24 ? 37.031 23.562 -11.086 1 26.16 24 ASN B C 1
ATOM 5571 O O . ASN B 1 24 ? 38.188 23.312 -10.734 1 26.16 24 ASN B O 1
ATOM 5575 N N . VAL B 1 25 ? 37 24.828 -11.664 1 24.5 25 VAL B N 1
ATOM 5576 C CA . VAL B 1 25 ? 37.625 25.844 -10.828 1 24.5 25 VAL B CA 1
ATOM 5577 C C . VAL B 1 25 ? 37.062 25.75 -9.406 1 24.5 25 VAL B C 1
ATOM 5579 O O . VAL B 1 25 ? 35.875 25.484 -9.203 1 24.5 25 VAL B O 1
ATOM 5582 N N . GLU B 1 26 ? 37.875 25.641 -8.422 1 27.56 26 GLU B N 1
ATOM 5583 C CA . GLU B 1 26 ? 37.781 25.578 -6.965 1 27.56 26 GLU B CA 1
ATOM 5584 C C . GLU B 1 26 ? 37 26.766 -6.414 1 27.56 26 GLU B C 1
ATOM 5586 O O . GLU B 1 26 ? 37.594 27.828 -6.133 1 27.56 26 GLU B O 1
ATOM 5591 N N . ALA B 1 27 ? 36.094 27.312 -7.137 1 28.7 27 ALA B N 1
ATOM 5592 C CA . ALA B 1 27 ? 35.469 28.406 -6.402 1 28.7 27 ALA B CA 1
ATOM 5593 C C . ALA B 1 27 ? 34.938 27.938 -5.059 1 28.7 27 ALA B C 1
ATOM 5595 O O . ALA B 1 27 ? 34.062 27.062 -5.012 1 28.7 27 ALA B O 1
ATOM 5596 N N . ASP B 1 28 ? 35.625 28.109 -4.008 1 28.97 28 ASP B N 1
ATOM 5597 C CA . ASP B 1 28 ? 35.531 27.828 -2.576 1 28.97 28 ASP B CA 1
ATOM 5598 C C . ASP B 1 28 ? 34.219 28.344 -1.985 1 28.97 28 ASP B C 1
ATOM 5600 O O . ASP B 1 28 ? 33.812 27.922 -0.907 1 28.97 28 ASP B O 1
ATOM 5604 N N . GLU B 1 29 ? 33.781 29.562 -2.447 1 29.22 29 GLU B N 1
ATOM 5605 C CA . GLU B 1 29 ? 33.125 30.344 -1.411 1 29.22 29 GLU B CA 1
ATOM 5606 C C . GLU B 1 29 ? 31.719 29.797 -1.121 1 29.22 29 GLU B C 1
ATOM 5608 O O . GLU B 1 29 ? 30.75 30.562 -1.06 1 29.22 29 GLU B O 1
ATOM 5613 N N . HIS B 1 30 ? 31.375 28.688 -1.755 1 33.25 30 HIS B N 1
ATOM 5614 C CA . HIS B 1 30 ? 30.016 28.328 -1.393 1 33.25 30 HIS B CA 1
ATOM 5615 C C . HIS B 1 30 ? 29.875 28.141 0.114 1 33.25 30 HIS B C 1
ATOM 5617 O O . HIS B 1 30 ? 30.672 27.438 0.729 1 33.25 30 HIS B O 1
ATOM 5623 N N . MET B 1 31 ? 29.625 29.266 0.728 1 28.28 31 MET B N 1
ATOM 5624 C CA . MET B 1 31 ? 29.328 29.156 2.154 1 28.28 31 MET B CA 1
ATOM 5625 C C . MET B 1 31 ? 28.531 27.906 2.455 1 28.28 31 MET B C 1
ATOM 5627 O O . MET B 1 31 ? 27.375 27.781 2.031 1 28.28 31 MET B O 1
ATOM 5631 N N . VAL B 1 32 ? 29.156 26.844 2.264 1 31.31 32 VAL B N 1
ATOM 5632 C CA . VAL B 1 32 ? 28.531 25.688 2.893 1 31.31 32 VAL B CA 1
ATOM 5633 C C . VAL B 1 32 ? 28.281 25.969 4.367 1 31.31 32 VAL B C 1
ATOM 5635 O O . VAL B 1 32 ? 29.219 26.156 5.148 1 31.31 32 VAL B O 1
ATOM 5638 N N . VAL B 1 33 ? 27.375 26.812 4.684 1 30.98 33 VAL B N 1
ATOM 5639 C CA . VAL B 1 33 ? 27 26.781 6.09 1 30.98 33 VAL B CA 1
ATOM 5640 C C . VAL B 1 33 ? 27 25.344 6.598 1 30.98 33 VAL B C 1
ATOM 5642 O O . VAL B 1 33 ? 26.188 24.531 6.164 1 30.98 33 VAL B O 1
ATOM 5645 N N . THR B 1 34 ? 28.172 24.875 6.645 1 33.97 34 THR B N 1
ATOM 5646 C CA . THR B 1 34 ? 28.297 23.641 7.395 1 33.97 34 THR B CA 1
ATOM 5647 C C . THR B 1 34 ? 27.703 23.797 8.797 1 33.97 34 THR B C 1
ATOM 5649 O O . THR B 1 34 ? 28.297 24.469 9.648 1 33.97 34 THR B O 1
ATOM 5652 N N . GLY B 1 35 ? 26.562 24.094 8.969 1 34.84 35 GLY B N 1
ATOM 5653 C CA . GLY B 1 35 ? 26.047 24.078 10.328 1 34.84 35 GLY B CA 1
ATOM 5654 C C . GLY B 1 35 ? 26.516 22.859 11.117 1 34.84 35 GLY B C 1
ATOM 5655 O O . GLY B 1 35 ? 26.578 21.75 10.586 1 34.84 35 GLY B O 1
ATOM 5656 N N . ARG B 1 36 ? 27.344 23.109 12.055 1 41.56 36 ARG B N 1
ATOM 5657 C CA . ARG B 1 36 ? 27.656 22.125 13.086 1 41.56 36 ARG B CA 1
ATOM 5658 C C . ARG B 1 36 ? 26.406 21.359 13.523 1 41.56 36 ARG B C 1
ATOM 5660 O O . ARG B 1 36 ? 25.375 21.953 13.789 1 41.56 36 ARG B O 1
ATOM 5667 N N . ASP B 1 37 ? 26.359 20.188 13.219 1 51.72 37 ASP B N 1
ATOM 5668 C CA . ASP B 1 37 ? 25.266 19.281 13.57 1 51.72 37 ASP B CA 1
ATOM 5669 C C . ASP B 1 37 ? 25 19.312 15.07 1 51.72 37 ASP B C 1
ATOM 5671 O O . ASP B 1 37 ? 25.734 18.688 15.852 1 51.72 37 ASP B O 1
ATOM 5675 N N . TYR B 1 38 ? 24.438 20.312 15.562 1 54.66 38 TYR B N 1
ATOM 5676 C CA . TYR B 1 38 ? 24.125 20.359 16.984 1 54.66 38 TYR B CA 1
ATOM 5677 C C . TYR B 1 38 ? 22.828 19.609 17.281 1 54.66 38 TYR B C 1
ATOM 5679 O O . TYR B 1 38 ? 22.031 20.047 18.109 1 54.66 38 TYR B O 1
ATOM 5687 N N . GLY B 1 39 ? 22.672 18.594 16.594 1 70.12 39 GLY B N 1
ATOM 5688 C CA . GLY B 1 39 ? 21.531 17.75 16.938 1 70.12 39 GLY B CA 1
ATOM 5689 C C . GLY B 1 39 ? 20.203 18.359 16.578 1 70.12 39 GLY B C 1
ATOM 5690 O O . GLY B 1 39 ? 19.984 18.75 15.43 1 70.12 39 GLY B O 1
ATOM 5691 N N . TYR B 1 40 ? 19.391 18.547 17.656 1 78.5 40 TYR B N 1
ATOM 5692 C CA . TYR B 1 40 ? 18.047 19.047 17.438 1 78.5 40 TYR B CA 1
ATOM 5693 C C . TYR B 1 40 ? 18 20.562 17.609 1 78.5 40 TYR B C 1
ATOM 5695 O O . TYR B 1 40 ? 16.969 21.188 17.375 1 78.5 40 TYR B O 1
ATOM 5703 N N . LYS B 1 41 ? 18.984 21.203 17.953 1 78.94 41 LYS B N 1
ATOM 5704 C CA . LYS B 1 41 ? 19.016 22.641 18.234 1 78.94 41 LYS B CA 1
ATOM 5705 C C . LYS B 1 41 ? 18.906 23.453 16.938 1 78.94 41 LYS B C 1
ATOM 5707 O O . LYS B 1 41 ? 19.531 23.109 15.938 1 78.94 41 LYS B O 1
ATOM 5712 N N . ALA B 1 42 ? 18.141 24.5 16.984 1 77.69 42 ALA B N 1
ATOM 5713 C CA . ALA B 1 42 ? 18.047 25.484 15.914 1 77.69 42 ALA B CA 1
ATOM 5714 C C . ALA B 1 42 ? 18.594 26.844 16.359 1 77.69 42 ALA B C 1
ATOM 5716 O O . ALA B 1 42 ? 18.188 27.375 17.391 1 77.69 42 ALA B O 1
ATOM 5717 N N . ASP B 1 43 ? 19.406 27.422 15.562 1 71.44 43 ASP B N 1
ATOM 5718 C CA . ASP B 1 43 ? 20.062 28.656 15.977 1 71.44 43 ASP B CA 1
ATOM 5719 C C . ASP B 1 43 ? 19.234 29.891 15.617 1 71.44 43 ASP B C 1
ATOM 5721 O O . ASP B 1 43 ? 19.344 30.938 16.266 1 71.44 43 ASP B O 1
ATOM 5725 N N . THR B 1 44 ? 18.5 29.75 14.594 1 76.38 44 THR B N 1
ATOM 5726 C CA . THR B 1 44 ? 17.734 30.906 14.117 1 76.38 44 THR B CA 1
ATOM 5727 C C . THR B 1 44 ? 16.297 30.5 13.812 1 76.38 44 THR B C 1
ATOM 5729 O O . THR B 1 44 ? 15.977 29.312 13.766 1 76.38 44 THR B O 1
ATOM 5732 N N . ASN B 1 45 ? 15.469 31.438 13.812 1 77.81 45 ASN B N 1
ATOM 5733 C CA . ASN B 1 45 ? 14.102 31.312 13.32 1 77.81 45 ASN B CA 1
ATOM 5734 C C . ASN B 1 45 ? 13.734 32.469 12.375 1 77.81 45 ASN B C 1
ATOM 5736 O O . ASN B 1 45 ? 14.328 33.531 12.438 1 77.81 45 ASN B O 1
ATOM 5740 N N . SER B 1 46 ? 12.898 32.188 11.516 1 74.12 46 SER B N 1
ATOM 5741 C CA . SER B 1 46 ? 12.516 33.219 10.539 1 74.12 46 SER B CA 1
ATOM 5742 C C . SER B 1 46 ? 11.102 33.719 10.781 1 74.12 46 SER B C 1
ATOM 5744 O O . SER B 1 46 ? 10.719 34.781 10.297 1 74.12 46 SER B O 1
ATOM 5746 N N . THR B 1 47 ? 10.383 33.031 11.523 1 74 47 THR B N 1
ATOM 5747 C CA . THR B 1 47 ? 8.945 33.281 11.648 1 74 47 THR B CA 1
ATOM 5748 C C . THR B 1 47 ? 8.672 34.406 12.648 1 74 47 THR B C 1
ATOM 5750 O O . THR B 1 47 ? 7.812 35.25 12.406 1 74 47 THR B O 1
ATOM 5753 N N . ALA B 1 48 ? 9.438 34.438 13.711 1 76.81 48 ALA B N 1
ATOM 5754 C CA . ALA B 1 48 ? 9.078 35.281 14.859 1 76.81 48 ALA B CA 1
ATOM 5755 C C . ALA B 1 48 ? 9.219 36.75 14.523 1 76.81 48 ALA B C 1
ATOM 5757 O O . ALA B 1 48 ? 8.539 37.594 15.109 1 76.81 48 ALA B O 1
ATOM 5758 N N . MET B 1 49 ? 10.148 37.094 13.617 1 78.44 49 MET B N 1
ATOM 5759 C CA . MET B 1 49 ? 10.367 38.5 13.398 1 78.44 49 MET B CA 1
ATOM 5760 C C . MET B 1 49 ? 10.375 38.812 11.906 1 78.44 49 MET B C 1
ATOM 5762 O O . MET B 1 49 ? 10.648 39.969 11.516 1 78.44 49 MET B O 1
ATOM 5766 N N . ARG B 1 50 ? 10.047 37.812 11.062 1 83 50 ARG B N 1
ATOM 5767 C CA . ARG B 1 50 ? 10.109 37.969 9.609 1 83 50 ARG B CA 1
ATOM 5768 C C . ARG B 1 50 ? 11.469 38.469 9.164 1 83 50 ARG B C 1
ATOM 5770 O O . ARG B 1 50 ? 11.57 39.156 8.133 1 83 50 ARG B O 1
ATOM 5777 N N . MET B 1 51 ? 12.391 38.469 10.102 1 77 51 MET B N 1
ATOM 5778 C CA . MET B 1 51 ? 13.812 38.688 9.883 1 77 51 MET B CA 1
ATOM 5779 C C . MET B 1 51 ? 14.656 37.625 10.562 1 77 51 MET B C 1
ATOM 5781 O O . MET B 1 51 ? 14.211 37 11.523 1 77 51 MET B O 1
ATOM 5785 N N . GLU B 1 52 ? 15.703 37.375 10.016 1 70.5 52 GLU B N 1
ATOM 5786 C CA . GLU B 1 52 ? 16.547 36.375 10.656 1 70.5 52 GLU B CA 1
ATOM 5787 C C . GLU B 1 52 ? 17.125 36.875 11.969 1 70.5 52 GLU B C 1
ATOM 5789 O O . GLU B 1 52 ? 17.828 37.906 11.977 1 70.5 52 GLU B O 1
ATOM 5794 N N . MET B 1 53 ? 16.719 36.281 13.023 1 78.81 53 MET B N 1
ATOM 5795 C CA . MET B 1 53 ? 17.234 36.625 14.344 1 78.81 53 MET B CA 1
ATOM 5796 C C . MET B 1 53 ? 17.656 35.375 15.109 1 78.81 53 MET B C 1
ATOM 5798 O O . MET B 1 53 ? 17.156 34.281 14.852 1 78.81 53 MET B O 1
ATOM 5802 N N . THR B 1 54 ? 18.547 35.625 15.969 1 87.12 54 THR B N 1
ATOM 5803 C CA . THR B 1 54 ? 18.922 34.5 16.844 1 87.12 54 THR B CA 1
ATOM 5804 C C . THR B 1 54 ? 17.812 34.25 17.875 1 87.12 54 THR B C 1
ATOM 5806 O O . THR B 1 54 ? 16.984 35.125 18.141 1 87.12 54 THR B O 1
ATOM 5809 N N . GLN B 1 55 ? 17.875 33.125 18.453 1 90.06 55 GLN B N 1
ATOM 5810 C CA . GLN B 1 55 ? 16.906 32.781 19.5 1 90.06 55 GLN B CA 1
ATOM 5811 C C . GLN B 1 55 ? 17.047 33.719 20.688 1 90.06 55 GLN B C 1
ATOM 5813 O O . GLN B 1 55 ? 16.047 34.156 21.266 1 90.06 55 GLN B O 1
ATOM 5818 N N . LEU B 1 56 ? 18.219 34.094 21.016 1 92.69 56 LEU B N 1
ATOM 5819 C CA . LEU B 1 56 ? 18.469 34.938 22.188 1 92.69 56 LEU B CA 1
ATOM 5820 C C . LEU B 1 56 ? 17.922 36.344 21.969 1 92.69 56 LEU B C 1
ATOM 5822 O O . LEU B 1 56 ? 17.578 37.031 22.938 1 92.69 56 LEU B O 1
ATOM 5826 N N . GLU B 1 57 ? 17.812 36.781 20.734 1 92.25 57 GLU B N 1
ATOM 5827 C CA . GLU B 1 57 ? 17.359 38.125 20.438 1 92.25 57 GLU B CA 1
ATOM 5828 C C . GLU B 1 57 ? 15.867 38.156 20.141 1 92.25 57 GLU B C 1
ATOM 5830 O O . GLU B 1 57 ? 15.312 39.188 19.781 1 92.25 57 GLU B O 1
ATOM 5835 N N . THR B 1 58 ? 15.273 37.125 20.234 1 92.56 58 THR B N 1
ATOM 5836 C CA . THR B 1 58 ? 13.844 37.062 19.953 1 92.56 58 THR B CA 1
ATOM 5837 C C . THR B 1 58 ? 13.031 37.188 21.234 1 92.56 58 THR B C 1
ATOM 5839 O O . THR B 1 58 ? 13.07 36.312 22.094 1 92.56 58 THR B O 1
ATOM 5842 N N . PRO B 1 59 ? 12.32 38.219 21.406 1 94.62 59 PRO B N 1
ATOM 5843 C CA . PRO B 1 59 ? 11.523 38.375 22.625 1 94.62 59 PRO B CA 1
ATOM 5844 C C . PRO B 1 59 ? 10.203 37.594 22.562 1 94.62 59 PRO B C 1
ATOM 5846 O O . PRO B 1 59 ? 9.133 38.219 22.438 1 94.62 59 PRO B O 1
ATOM 5849 N N . GLY B 1 60 ? 10.172 36.375 22.75 1 94.44 60 GLY B N 1
ATOM 5850 C CA . GLY B 1 60 ? 9.086 35.406 22.703 1 94.44 60 GLY B CA 1
ATOM 5851 C C . GLY B 1 60 ? 9.555 33.969 22.562 1 94.44 60 GLY B C 1
ATOM 5852 O O . GLY B 1 60 ? 10.695 33.719 22.156 1 94.44 60 GLY B O 1
ATOM 5853 N N . GLN B 1 61 ? 8.672 33.062 22.844 1 95.31 61 GLN B N 1
ATOM 5854 C CA . GLN B 1 61 ? 9.031 31.641 22.719 1 95.31 61 GLN B CA 1
ATOM 5855 C C . GLN B 1 61 ? 8.734 31.109 21.312 1 95.31 61 GLN B C 1
ATOM 5857 O O . GLN B 1 61 ? 7.652 31.344 20.781 1 95.31 61 GLN B O 1
ATOM 5862 N N . VAL B 1 62 ? 9.711 30.453 20.719 1 93.69 62 VAL B N 1
ATOM 5863 C CA . VAL B 1 62 ? 9.57 29.781 19.438 1 93.69 62 VAL B CA 1
ATOM 5864 C C . VAL B 1 62 ? 10.188 28.375 19.516 1 93.69 62 VAL B C 1
ATOM 5866 O O . VAL B 1 62 ? 11.352 28.234 19.875 1 93.69 62 VAL B O 1
ATOM 5869 N N . ALA B 1 63 ? 9.367 27.406 19.188 1 94.88 63 ALA B N 1
ATOM 5870 C CA . ALA B 1 63 ? 9.898 26.047 19.078 1 94.88 63 ALA B CA 1
ATOM 5871 C C . ALA B 1 63 ? 10.164 25.672 17.625 1 94.88 63 ALA B C 1
ATOM 5873 O O . ALA B 1 63 ? 9.305 25.875 16.766 1 94.88 63 ALA B O 1
ATOM 5874 N N . VAL B 1 64 ? 11.359 25.172 17.344 1 93.81 64 VAL B N 1
ATOM 5875 C CA . VAL B 1 64 ? 11.711 24.734 16 1 93.81 64 VAL B CA 1
ATOM 5876 C C . VAL B 1 64 ? 11.898 23.219 15.992 1 93.81 64 VAL B C 1
ATOM 5878 O O . VAL B 1 64 ? 12.781 22.688 16.656 1 93.81 64 VAL B O 1
ATOM 5881 N N . ILE B 1 65 ? 11.07 22.547 15.258 1 96.31 65 ILE B N 1
ATOM 5882 C CA . ILE B 1 65 ? 11.195 21.094 15.086 1 96.31 65 ILE B CA 1
ATOM 5883 C C . ILE B 1 65 ? 11.836 20.797 13.734 1 96.31 65 ILE B C 1
ATOM 5885 O O . ILE B 1 65 ? 11.188 20.906 12.688 1 96.31 65 ILE B O 1
ATOM 5889 N N . ASP B 1 66 ? 12.953 20.297 13.805 1 92.44 66 ASP B N 1
ATOM 5890 C CA . ASP B 1 66 ? 13.781 20.203 12.602 1 92.44 66 ASP B CA 1
ATOM 5891 C C . ASP B 1 66 ? 13.555 18.875 11.875 1 92.44 66 ASP B C 1
ATOM 5893 O O . ASP B 1 66 ? 12.859 18 12.383 1 92.44 66 ASP B O 1
ATOM 5897 N N . GLU B 1 67 ? 14.133 18.812 10.727 1 92.25 67 GLU B N 1
ATOM 5898 C CA . GLU B 1 67 ? 13.969 17.688 9.82 1 92.25 67 GLU B CA 1
ATOM 5899 C C . GLU B 1 67 ? 14.508 16.391 10.43 1 92.25 67 GLU B C 1
ATOM 5901 O O . GLU B 1 67 ? 13.953 15.32 10.203 1 92.25 67 GLU B O 1
ATOM 5906 N N . LYS B 1 68 ? 15.555 16.484 11.141 1 92.75 68 LYS B N 1
ATOM 5907 C CA . LYS B 1 68 ? 16.141 15.289 11.734 1 92.75 68 LYS B CA 1
ATOM 5908 C C . LYS B 1 68 ? 15.133 14.555 12.617 1 92.75 68 LYS B C 1
ATOM 5910 O O . LYS B 1 68 ? 14.961 13.336 12.492 1 92.75 68 LYS B O 1
ATOM 5915 N N . LEU B 1 69 ? 14.539 15.312 13.5 1 95.56 69 LEU B N 1
ATOM 5916 C CA . LEU B 1 69 ? 13.531 14.734 14.383 1 95.56 69 LEU B CA 1
ATOM 5917 C C . LEU B 1 69 ? 12.375 14.156 13.578 1 95.56 69 LEU B C 1
ATOM 5919 O O . LEU B 1 69 ? 11.898 13.055 13.867 1 95.56 69 LEU B O 1
ATOM 5923 N N . ILE B 1 70 ? 11.914 14.859 12.594 1 96.38 70 ILE B N 1
ATOM 5924 C CA . ILE B 1 70 ? 10.805 14.445 11.742 1 96.38 70 ILE B CA 1
ATOM 5925 C C . ILE B 1 70 ? 11.156 13.133 11.047 1 96.38 70 ILE B C 1
ATOM 5927 O O . ILE B 1 70 ? 10.328 12.219 10.984 1 96.38 70 ILE B O 1
ATOM 5931 N N . ASP B 1 71 ? 12.344 13.07 10.625 1 94.5 71 ASP B N 1
ATOM 5932 C CA . ASP B 1 71 ? 12.812 11.883 9.914 1 94.5 71 ASP B CA 1
ATOM 5933 C C . ASP B 1 71 ? 12.953 10.695 10.859 1 94.5 71 ASP B C 1
ATOM 5935 O O . ASP B 1 71 ? 12.539 9.586 10.531 1 94.5 71 ASP B O 1
ATOM 5939 N N . GLU B 1 72 ? 13.57 10.922 12.031 1 96.06 72 GLU B N 1
ATOM 5940 C CA . GLU B 1 72 ? 13.766 9.844 13 1 96.06 72 GLU B CA 1
ATOM 5941 C C . GLU B 1 72 ? 12.438 9.219 13.406 1 96.06 72 GLU B C 1
ATOM 5943 O O . GLU B 1 72 ? 12.352 8.016 13.641 1 96.06 72 GLU B O 1
ATOM 5948 N N . GLN B 1 73 ? 11.469 10.062 13.453 1 97.19 73 GLN B N 1
ATOM 5949 C CA . GLN B 1 73 ? 10.156 9.57 13.867 1 97.19 73 GLN B CA 1
ATOM 5950 C C . GLN B 1 73 ? 9.344 9.086 12.672 1 97.19 73 GLN B C 1
ATOM 5952 O O . GLN B 1 73 ? 8.281 8.492 12.836 1 97.19 73 GLN B O 1
ATOM 5957 N N . ARG B 1 74 ? 9.844 9.383 11.531 1 96.81 74 ARG B N 1
ATOM 5958 C CA . ARG B 1 74 ? 9.141 9.102 10.281 1 96.81 74 ARG B CA 1
ATOM 5959 C C . ARG B 1 74 ? 7.734 9.688 10.305 1 96.81 74 ARG B C 1
ATOM 5961 O O . ARG B 1 74 ? 6.77 9.016 9.938 1 96.81 74 ARG B O 1
ATOM 5968 N N . ALA B 1 75 ? 7.645 10.859 10.812 1 97 75 ALA B N 1
ATOM 5969 C CA . ALA B 1 75 ? 6.355 11.539 10.906 1 97 75 ALA B CA 1
ATOM 5970 C C . ALA B 1 75 ? 5.762 11.773 9.516 1 97 75 ALA B C 1
ATOM 5972 O O . ALA B 1 75 ? 6.48 12.133 8.578 1 97 75 ALA B O 1
ATOM 5973 N N . SER B 1 76 ? 4.414 11.562 9.445 1 93.69 76 SER B N 1
ATOM 5974 C CA . SER B 1 76 ? 3.752 11.734 8.164 1 93.69 76 SER B CA 1
ATOM 5975 C C . SER B 1 76 ? 2.59 12.719 8.266 1 93.69 76 SER B C 1
ATOM 5977 O O . SER B 1 76 ? 1.967 13.062 7.258 1 93.69 76 SER B O 1
ATOM 5979 N N . THR B 1 77 ? 2.242 13.18 9.453 1 95.25 77 THR B N 1
ATOM 5980 C CA . THR B 1 77 ? 1.213 14.188 9.664 1 95.25 77 THR B CA 1
ATOM 5981 C C . THR B 1 77 ? 1.74 15.328 10.539 1 95.25 77 THR B C 1
ATOM 5983 O O . THR B 1 77 ? 2.732 15.156 11.25 1 95.25 77 THR B O 1
ATOM 5986 N N . LEU B 1 78 ? 1.077 16.391 10.453 1 96.5 78 LEU B N 1
ATOM 5987 C CA . LEU B 1 78 ? 1.475 17.531 11.273 1 96.5 78 LEU B CA 1
ATOM 5988 C C . LEU B 1 78 ? 1.281 17.234 12.75 1 96.5 78 LEU B C 1
ATOM 5990 O O . LEU B 1 78 ? 2.061 17.688 13.594 1 96.5 78 LEU B O 1
ATOM 5994 N N . GLY B 1 79 ? 0.275 16.484 13.062 1 96.38 79 GLY B N 1
ATOM 5995 C CA . GLY B 1 79 ? 0.061 16.094 14.445 1 96.38 79 GLY B CA 1
ATOM 5996 C C . GLY B 1 79 ? 1.223 15.305 15.023 1 96.38 79 GLY B C 1
ATOM 5997 O O . GLY B 1 79 ? 1.606 15.516 16.172 1 96.38 79 GLY B O 1
ATOM 5998 N N . GLU B 1 80 ? 1.758 14.43 14.203 1 96.19 80 GLU B N 1
ATOM 5999 C CA . GLU B 1 80 ? 2.908 13.648 14.641 1 96.19 80 GLU B CA 1
ATOM 6000 C C . GLU B 1 80 ? 4.125 14.539 14.875 1 96.19 80 GLU B C 1
ATOM 6002 O O . GLU B 1 80 ? 4.977 14.234 15.711 1 96.19 80 GLU B O 1
ATOM 6007 N N . VAL B 1 81 ? 4.203 15.602 14.195 1 97.75 81 VAL B N 1
ATOM 6008 C CA . VAL B 1 81 ? 5.301 16.547 14.375 1 97.75 81 VAL B CA 1
ATOM 6009 C C . VAL B 1 81 ? 5.039 17.406 15.602 1 97.75 81 VAL B C 1
ATOM 6011 O O . VAL B 1 81 ? 5.906 17.531 16.469 1 97.75 81 VAL B O 1
ATOM 6014 N N . LEU B 1 82 ? 3.871 17.891 15.719 1 97.94 82 LEU B N 1
ATOM 6015 C CA . LEU B 1 82 ? 3.543 18.906 16.719 1 97.94 82 LEU B CA 1
ATOM 6016 C C . LEU B 1 82 ? 3.436 18.281 18.109 1 97.94 82 LEU B C 1
ATOM 6018 O O . LEU B 1 82 ? 3.496 18.984 19.109 1 97.94 82 LEU B O 1
ATOM 6022 N N . GLN B 1 83 ? 3.297 17.031 18.172 1 96.81 83 GLN B N 1
ATOM 6023 C CA . GLN B 1 83 ? 3.236 16.391 19.484 1 96.81 83 GLN B CA 1
ATOM 6024 C C . GLN B 1 83 ? 4.559 16.516 20.219 1 96.81 83 GLN B C 1
ATOM 6026 O O . GLN B 1 83 ? 4.629 16.266 21.422 1 96.81 83 GLN B O 1
ATOM 6031 N N . ASN B 1 84 ? 5.57 16.984 19.578 1 97.88 84 ASN B N 1
ATOM 6032 C CA . ASN B 1 84 ? 6.883 17.172 20.203 1 97.88 84 ASN B CA 1
ATOM 6033 C C . ASN B 1 84 ? 6.98 18.5 20.938 1 97.88 84 ASN B C 1
ATOM 6035 O O . ASN B 1 84 ? 8.039 18.859 21.453 1 97.88 84 ASN B O 1
ATOM 6039 N N . ASP B 1 85 ? 5.984 19.266 21 1 97.94 85 ASP B N 1
ATOM 6040 C CA . ASP B 1 85 ? 5.883 20.5 21.766 1 97.94 85 ASP B CA 1
ATOM 6041 C C . ASP B 1 85 ? 4.68 20.469 22.703 1 97.94 85 ASP B C 1
ATOM 6043 O O . ASP B 1 85 ? 3.531 20.438 22.25 1 97.94 85 ASP B O 1
ATOM 6047 N N . ALA B 1 86 ? 4.949 20.688 23.953 1 98 86 ALA B N 1
ATOM 6048 C CA . ALA B 1 86 ? 3.939 20.5 25 1 98 86 ALA B CA 1
ATOM 6049 C C . ALA B 1 86 ? 2.914 21.625 24.984 1 98 86 ALA B C 1
ATOM 6051 O O . ALA B 1 86 ? 1.846 21.516 25.578 1 98 86 ALA B O 1
ATOM 6052 N N . SER B 1 87 ? 3.215 22.703 24.297 1 97.81 87 SER B N 1
ATOM 6053 C CA . SER B 1 87 ? 2.262 23.812 24.25 1 97.81 87 SER B CA 1
ATOM 6054 C C . SER B 1 87 ? 1.124 23.516 23.266 1 97.81 87 SER B C 1
ATOM 6056 O O . SER B 1 87 ? 0.125 24.234 23.234 1 97.81 87 SER B O 1
ATOM 6058 N N . ILE B 1 88 ? 1.266 22.484 22.484 1 97.19 88 ILE B N 1
ATOM 6059 C CA . ILE B 1 88 ? 0.267 22.078 21.516 1 97.19 88 ILE B CA 1
ATOM 6060 C C . ILE B 1 88 ? -0.559 20.922 22.062 1 97.19 88 ILE B C 1
ATOM 6062 O O . ILE B 1 88 ? -0.005 19.953 22.594 1 97.19 88 ILE B O 1
ATOM 6066 N N . SER B 1 89 ? -1.818 21.031 21.938 1 95.5 89 SER B N 1
ATOM 6067 C CA . SER B 1 89 ? -2.699 19.906 22.234 1 95.5 89 SER B CA 1
ATOM 6068 C C . SER B 1 89 ? -3.537 19.516 21.016 1 95.5 89 SER B C 1
ATOM 6070 O O . SER B 1 89 ? -3.961 20.391 20.25 1 95.5 89 SER B O 1
ATOM 6072 N N . ALA B 1 90 ? -3.74 18.234 20.859 1 91.62 90 ALA B N 1
ATOM 6073 C CA . ALA B 1 90 ? -4.484 17.719 19.719 1 91.62 90 ALA B CA 1
ATOM 6074 C C . ALA B 1 90 ? -5.984 17.703 20 1 91.62 90 ALA B C 1
ATOM 6076 O O . ALA B 1 90 ? -6.406 17.375 21.109 1 91.62 90 ALA B O 1
ATOM 6077 N N . GLY B 1 91 ? -6.77 18.031 18.969 1 91.31 91 GLY B N 1
ATOM 6078 C CA . GLY B 1 91 ? -8.219 17.922 19.016 1 91.31 91 GLY B CA 1
ATOM 6079 C C . GLY B 1 91 ? -8.75 16.719 18.234 1 91.31 91 GLY B C 1
ATOM 6080 O O . GLY B 1 91 ? -8.094 15.68 18.172 1 91.31 91 GLY B O 1
ATOM 6081 N N . GLY B 1 92 ? -9.977 16.844 17.875 1 86.44 92 GLY B N 1
ATOM 6082 C CA . GLY B 1 92 ? -10.594 15.766 17.125 1 86.44 92 GLY B CA 1
ATOM 6083 C C . GLY B 1 92 ? -10.047 15.625 15.719 1 86.44 92 GLY B C 1
ATOM 6084 O O . GLY B 1 92 ? -9.336 16.5 15.234 1 86.44 92 GLY B O 1
ATOM 6085 N N . THR B 1 93 ? -10.336 14.508 15.078 1 86.5 93 THR B N 1
ATOM 6086 C CA . THR B 1 93 ? -9.812 14.234 13.742 1 86.5 93 THR B CA 1
ATOM 6087 C C . THR B 1 93 ? -10.961 14.031 12.75 1 86.5 93 THR B C 1
ATOM 6089 O O . THR B 1 93 ? -10.758 13.484 11.664 1 86.5 93 THR B O 1
ATOM 6092 N N . SER B 1 94 ? -12.133 14.398 13.133 1 85.25 94 SER B N 1
ATOM 6093 C CA . SER B 1 94 ? -13.258 14.25 12.219 1 85.25 94 SER B CA 1
ATOM 6094 C C . SER B 1 94 ? -13 14.977 10.898 1 85.25 94 SER B C 1
ATOM 6096 O O . SER B 1 94 ? -12.172 15.883 10.836 1 85.25 94 SER B O 1
ATOM 6098 N N . ARG B 1 95 ? -13.594 14.453 9.766 1 84.81 95 ARG B N 1
ATOM 6099 C CA . ARG B 1 95 ? -13.492 14.984 8.414 1 84.81 95 ARG B CA 1
ATOM 6100 C C . ARG B 1 95 ? -12.062 14.867 7.891 1 84.81 95 ARG B C 1
ATOM 6102 O O . ARG B 1 95 ? -11.602 15.727 7.133 1 84.81 95 ARG B O 1
ATOM 6109 N N . ASN B 1 96 ? -11.391 14.016 8.406 1 83.69 96 ASN B N 1
ATOM 6110 C CA . ASN B 1 96 ? -10.039 13.664 7.984 1 83.69 96 ASN B CA 1
ATOM 6111 C C . ASN B 1 96 ? -9.086 14.852 8.117 1 83.69 96 ASN B C 1
ATOM 6113 O O . ASN B 1 96 ? -8.273 15.102 7.227 1 83.69 96 ASN B O 1
ATOM 6117 N N . ARG B 1 97 ? -9.258 15.625 9.133 1 87.12 97 ARG B N 1
ATOM 6118 C CA . ARG B 1 97 ? -8.328 16.719 9.414 1 87.12 97 ARG B CA 1
ATOM 6119 C C . ARG B 1 97 ? -7.875 16.672 10.875 1 87.12 97 ARG B C 1
ATOM 6121 O O . ARG B 1 97 ? -8.5 16.016 11.703 1 87.12 97 ARG B O 1
ATOM 6128 N N . GLU B 1 98 ? -6.816 17.375 11.086 1 90.56 98 GLU B N 1
ATOM 6129 C CA . GLU B 1 98 ? -6.293 17.516 12.445 1 90.56 98 GLU B CA 1
ATOM 6130 C C . GLU B 1 98 ? -6.508 18.922 12.984 1 90.56 98 GLU B C 1
ATOM 6132 O O . GLU B 1 98 ? -6.359 19.906 12.25 1 90.56 98 GLU B O 1
ATOM 6137 N N . ARG B 1 99 ? -6.941 18.938 14.18 1 94 99 ARG B N 1
ATOM 6138 C CA . ARG B 1 99 ? -7.129 20.219 14.867 1 94 99 ARG B CA 1
ATOM 6139 C C . ARG B 1 99 ? -6.176 20.344 16.047 1 94 99 ARG B C 1
ATOM 6141 O O . ARG B 1 99 ? -5.832 19.344 16.688 1 94 99 ARG B O 1
ATOM 6148 N N . PHE B 1 100 ? -5.805 21.609 16.297 1 95.88 100 PHE B N 1
ATOM 6149 C CA . PHE B 1 100 ? -4.82 21.828 17.359 1 95.88 100 PHE B CA 1
ATOM 6150 C C . PHE B 1 100 ? -5.18 23.062 18.172 1 95.88 100 PHE B C 1
ATOM 6152 O O . PHE B 1 100 ? -5.859 23.969 17.688 1 95.88 100 PHE B O 1
ATOM 6159 N N . SER B 1 101 ? -4.754 23.062 19.359 1 96.94 101 SER B N 1
ATOM 6160 C CA . SER B 1 101 ? -4.738 24.234 20.219 1 96.94 101 SER B CA 1
ATOM 6161 C C . SER B 1 101 ? -3.32 24.578 20.656 1 96.94 101 SER B C 1
ATOM 6163 O O . SER B 1 101 ? -2.502 23.688 20.891 1 96.94 101 SER B O 1
ATOM 6165 N N . LEU B 1 102 ? -3.049 25.781 20.703 1 98.06 102 LEU B N 1
ATOM 6166 C CA . LEU B 1 102 ? -1.774 26.297 21.188 1 98.06 102 LEU B CA 1
ATOM 6167 C C . LEU B 1 102 ? -1.976 27.188 22.406 1 98.06 102 LEU B C 1
ATOM 6169 O O . LEU B 1 102 ? -2.734 28.156 22.344 1 98.06 102 LEU B O 1
ATOM 6173 N N . ARG B 1 103 ? -1.294 26.875 23.531 1 98.19 103 ARG B N 1
ATOM 6174 C CA . ARG B 1 103 ? -1.485 27.516 24.828 1 98.19 103 ARG B CA 1
ATOM 6175 C C . ARG B 1 103 ? -2.967 27.609 25.188 1 98.19 103 ARG B C 1
ATOM 6177 O O . ARG B 1 103 ? -3.426 28.625 25.703 1 98.19 103 ARG B O 1
ATOM 6184 N N . GLY B 1 104 ? -3.703 26.656 24.734 1 97.5 104 GLY B N 1
ATOM 6185 C CA . GLY B 1 104 ? -5.09 26.484 25.141 1 97.5 104 GLY B CA 1
ATOM 6186 C C . GLY B 1 104 ? -6.074 27.156 24.203 1 97.5 104 GLY B C 1
ATOM 6187 O O . GLY B 1 104 ? -7.285 27.078 24.406 1 97.5 104 GLY B O 1
ATOM 6188 N N . PHE B 1 105 ? -5.625 27.828 23.188 1 97.12 105 PHE B N 1
ATOM 6189 C CA . PHE B 1 105 ? -6.5 28.469 22.203 1 97.12 105 PHE B CA 1
ATOM 6190 C C . PHE B 1 105 ? -6.473 27.703 20.891 1 97.12 105 PHE B C 1
ATOM 6192 O O . PHE B 1 105 ? -5.398 27.391 20.359 1 97.12 105 PHE B O 1
ATOM 6199 N N . GLU B 1 106 ? -7.594 27.438 20.312 1 94.94 106 GLU B N 1
ATOM 6200 C CA . GLU B 1 106 ? -7.699 26.688 19.062 1 94.94 106 GLU B CA 1
ATOM 6201 C C . GLU B 1 106 ? -7.074 27.453 17.906 1 94.94 106 GLU B C 1
ATOM 6203 O O . GLU B 1 106 ? -7.25 28.672 17.797 1 94.94 106 GLU B O 1
ATOM 6208 N N . LEU B 1 107 ? -6.363 26.734 17.078 1 93.94 107 LEU B N 1
ATOM 6209 C CA . LEU B 1 107 ? -5.789 27.312 15.875 1 93.94 107 LEU B CA 1
ATOM 6210 C C . LEU B 1 107 ? -6.789 27.281 14.727 1 93.94 107 LEU B C 1
ATOM 6212 O O . LEU B 1 107 ? -7.316 26.219 14.383 1 93.94 107 LEU B O 1
ATOM 6216 N N . GLY B 1 108 ? -6.996 28.406 14.172 1 90.88 108 GLY B N 1
ATOM 6217 C CA . GLY B 1 108 ? -7.906 28.484 13.039 1 90.88 108 GLY B CA 1
ATOM 6218 C C . GLY B 1 108 ? -7.309 27.938 11.758 1 90.88 108 GLY B C 1
ATOM 6219 O O . GLY B 1 108 ? -6.129 28.156 11.477 1 90.88 108 GLY B O 1
ATOM 6220 N N . SER B 1 109 ? -8.109 27.266 10.977 1 87.69 109 SER B N 1
ATOM 6221 C CA . SER B 1 109 ? -7.637 26.688 9.719 1 87.69 109 SER B CA 1
ATOM 6222 C C . SER B 1 109 ? -7.207 27.766 8.734 1 87.69 109 SER B C 1
ATOM 6224 O O . SER B 1 109 ? -6.344 27.531 7.887 1 87.69 109 SER B O 1
ATOM 6226 N N . SER B 1 110 ? -7.793 28.922 8.883 1 87.31 110 SER B N 1
ATOM 6227 C CA . SER B 1 110 ? -7.504 29.984 7.938 1 87.31 110 SER B CA 1
ATOM 6228 C C . SER B 1 110 ? -6.398 30.906 8.453 1 87.31 110 SER B C 1
ATOM 6230 O O . SER B 1 110 ? -5.805 31.656 7.684 1 87.31 110 SER B O 1
ATOM 6232 N N . SER B 1 111 ? -6.129 30.812 9.719 1 90.25 111 SER B N 1
ATOM 6233 C CA . SER B 1 111 ? -5.262 31.859 10.25 1 90.25 111 SER B CA 1
ATOM 6234 C C . SER B 1 111 ? -4.18 31.266 11.156 1 90.25 111 SER B C 1
ATOM 6236 O O . SER B 1 111 ? -3.217 31.953 11.5 1 90.25 111 SER B O 1
ATOM 6238 N N . GLY B 1 112 ? -4.273 30.094 11.414 1 93.44 112 GLY B N 1
ATOM 6239 C CA . GLY B 1 112 ? -3.367 29.531 12.406 1 93.44 112 GLY B CA 1
ATOM 6240 C C . GLY B 1 112 ? -2.168 28.844 11.789 1 93.44 112 GLY B C 1
ATOM 6241 O O . GLY B 1 112 ? -1.258 28.422 12.5 1 93.44 112 GLY B O 1
ATOM 6242 N N . PHE B 1 113 ? -2.098 28.75 10.492 1 95.81 113 PHE B N 1
ATOM 6243 C CA . PHE B 1 113 ? -1.04 28 9.828 1 95.81 113 PHE B CA 1
ATOM 6244 C C . PHE B 1 113 ? -0.429 28.797 8.688 1 95.81 113 PHE B C 1
ATOM 6246 O O . PHE B 1 113 ? -1.143 29.5 7.957 1 95.81 113 PHE B O 1
ATOM 6253 N N . LEU B 1 114 ? 0.877 28.719 8.648 1 95.5 114 LEU B N 1
ATOM 6254 C CA . LEU B 1 114 ? 1.636 29.359 7.57 1 95.5 114 LEU B CA 1
ATOM 6255 C C . LEU B 1 114 ? 2.455 28.312 6.805 1 95.5 114 LEU B C 1
ATOM 6257 O O . LEU B 1 114 ? 2.816 27.281 7.352 1 95.5 114 LEU B O 1
ATOM 6261 N N . ARG B 1 115 ? 2.631 28.609 5.578 1 95.31 115 ARG B N 1
ATOM 6262 C CA . ARG B 1 115 ? 3.621 27.922 4.746 1 95.31 115 ARG B CA 1
ATOM 6263 C C . ARG B 1 115 ? 4.66 28.922 4.223 1 95.31 115 ARG B C 1
ATOM 6265 O O . ARG B 1 115 ? 4.352 29.766 3.381 1 95.31 115 ARG B O 1
ATOM 6272 N N . ASP B 1 116 ? 5.816 28.812 4.684 1 92.69 116 ASP B N 1
ATOM 6273 C CA . ASP B 1 116 ? 6.895 29.734 4.32 1 92.69 116 ASP B CA 1
ATOM 6274 C C . ASP B 1 116 ? 6.48 31.188 4.527 1 92.69 116 ASP B C 1
ATOM 6276 O O . ASP B 1 116 ? 6.719 32.031 3.668 1 92.69 116 ASP B O 1
ATOM 6280 N N . GLY B 1 117 ? 5.77 31.391 5.566 1 90.31 117 GLY B N 1
ATOM 6281 C CA . GLY B 1 117 ? 5.391 32.75 5.926 1 90.31 117 GLY B CA 1
ATOM 6282 C C . GLY B 1 117 ? 4.117 33.219 5.246 1 90.31 117 GLY B C 1
ATOM 6283 O O . GLY B 1 117 ? 3.607 34.281 5.547 1 90.31 117 GLY B O 1
ATOM 6284 N N . HIS B 1 118 ? 3.557 32.438 4.359 1 91.88 118 HIS B N 1
ATOM 6285 C CA . HIS B 1 118 ? 2.268 32.719 3.746 1 91.88 118 HIS B CA 1
ATOM 6286 C C . HIS B 1 118 ? 1.124 32.094 4.547 1 91.88 118 HIS B C 1
ATOM 6288 O O . HIS B 1 118 ? 1.224 30.969 5.004 1 91.88 118 HIS B O 1
ATOM 6294 N N . GLN B 1 119 ? 0.075 32.938 4.723 1 93.5 119 GLN B N 1
ATOM 6295 C CA . GLN B 1 119 ? -1.117 32.312 5.297 1 93.5 119 GLN B CA 1
ATOM 6296 C C . GLN B 1 119 ? -1.557 31.094 4.48 1 93.5 119 GLN B C 1
ATOM 6298 O O . GLN B 1 119 ? -1.561 31.141 3.25 1 93.5 119 GLN B O 1
ATOM 6303 N N . HIS B 1 120 ? -1.849 30.047 5.184 1 94.44 120 HIS B N 1
ATOM 6304 C CA . HIS B 1 120 ? -2.104 28.766 4.539 1 94.44 120 HIS B CA 1
ATOM 6305 C C . HIS B 1 120 ? -3.416 28.156 5.023 1 94.44 120 HIS B C 1
ATOM 6307 O O . HIS B 1 120 ? -3.643 28.047 6.23 1 94.44 120 HIS B O 1
ATOM 6313 N N . TRP B 1 121 ? -4.305 27.844 4.043 1 93 121 TRP B N 1
ATOM 6314 C CA . TRP B 1 121 ? -5.539 27.141 4.398 1 93 121 TRP B CA 1
ATOM 6315 C C . TRP B 1 121 ? -5.258 25.688 4.754 1 93 121 TRP B C 1
ATOM 6317 O O . TRP B 1 121 ? -4.75 24.922 3.926 1 93 121 TRP B O 1
ATOM 6327 N N . SER B 1 122 ? -5.707 25.234 5.996 1 90.12 122 SER B N 1
ATOM 6328 C CA . SER B 1 122 ? -5.207 23.969 6.512 1 90.12 122 SER B CA 1
ATOM 6329 C C . SER B 1 122 ? -6.352 23.016 6.832 1 90.12 122 SER B C 1
ATOM 6331 O O . SER B 1 122 ? -6.355 22.375 7.883 1 90.12 122 SER B O 1
ATOM 6333 N N . HIS B 1 123 ? -7.211 22.656 5.969 1 91.88 123 HIS B N 1
ATOM 6334 C CA . HIS B 1 123 ? -8.305 21.703 6.184 1 91.88 123 HIS B CA 1
ATOM 6335 C C . HIS B 1 123 ? -7.961 20.328 5.637 1 91.88 123 HIS B C 1
ATOM 6337 O O . HIS B 1 123 ? -8.812 19.656 5.047 1 91.88 123 HIS B O 1
ATOM 6343 N N . TYR B 1 124 ? -6.75 20.031 5.691 1 92.38 124 TYR B N 1
ATOM 6344 C CA . TYR B 1 124 ? -6.305 18.734 5.195 1 92.38 124 TYR B CA 1
ATOM 6345 C C . TYR B 1 124 ? -5.031 18.281 5.902 1 92.38 124 TYR B C 1
ATOM 6347 O O . TYR B 1 124 ? -4.441 19.047 6.672 1 92.38 124 TYR B O 1
ATOM 6355 N N . ARG B 1 125 ? -4.699 17.078 5.742 1 92.88 125 ARG B N 1
ATOM 6356 C CA . ARG B 1 125 ? -3.426 16.562 6.238 1 92.88 125 ARG B CA 1
ATOM 6357 C C . ARG B 1 125 ? -2.254 17.188 5.496 1 92.88 125 ARG B C 1
ATOM 6359 O O . ARG B 1 125 ? -2.148 17.078 4.273 1 92.88 125 ARG B O 1
ATOM 6366 N N . GLN B 1 126 ? -1.397 17.766 6.25 1 95.75 126 GLN B N 1
ATOM 6367 C CA . GLN B 1 126 ? -0.328 18.547 5.645 1 95.75 126 GLN B CA 1
ATOM 6368 C C . GLN B 1 126 ? 0.783 17.641 5.113 1 95.75 126 GLN B C 1
ATOM 6370 O O . GLN B 1 126 ? 1.056 16.578 5.688 1 95.75 126 GLN B O 1
ATOM 6375 N N . PRO B 1 127 ? 1.426 18.062 4.055 1 96.94 127 PRO B N 1
ATOM 6376 C CA . PRO B 1 127 ? 2.467 17.266 3.412 1 96.94 127 PRO B CA 1
ATOM 6377 C C . PRO B 1 127 ? 3.822 17.391 4.109 1 96.94 127 PRO B C 1
ATOM 6379 O O . PRO B 1 127 ? 4.723 18.062 3.598 1 96.94 127 PRO B O 1
ATOM 6382 N N . ILE B 1 128 ? 4.059 16.688 5.035 1 97.44 128 ILE B N 1
ATOM 6383 C CA . ILE B 1 128 ? 5.25 16.75 5.875 1 97.44 128 ILE B CA 1
ATOM 6384 C C . ILE B 1 128 ? 6.488 16.438 5.043 1 97.44 128 ILE B C 1
ATOM 6386 O O . ILE B 1 128 ? 7.574 16.953 5.309 1 97.44 128 ILE B O 1
ATOM 6390 N N . GLU B 1 129 ? 6.395 15.656 3.996 1 97.88 129 GLU B N 1
ATOM 6391 C CA . GLU B 1 129 ? 7.496 15.227 3.143 1 97.88 129 GLU B CA 1
ATOM 6392 C C . GLU B 1 129 ? 8.156 16.422 2.449 1 97.88 129 GLU B C 1
ATOM 6394 O O . GLU B 1 129 ? 9.32 16.344 2.045 1 97.88 129 GLU B O 1
ATOM 6399 N N . LEU B 1 130 ? 7.438 17.5 2.338 1 98.25 130 LEU B N 1
ATOM 6400 C CA . LEU B 1 130 ? 7.945 18.672 1.641 1 98.25 130 LEU B CA 1
ATOM 6401 C C . LEU B 1 130 ? 8.641 19.625 2.611 1 98.25 130 LEU B C 1
ATOM 6403 O O . LEU B 1 130 ? 9.219 20.625 2.197 1 98.25 130 LEU B O 1
ATOM 6407 N N . LEU B 1 131 ? 8.664 19.281 3.885 1 97.44 131 LEU B N 1
ATOM 6408 C CA . LEU B 1 131 ? 9.055 20.281 4.879 1 97.44 131 LEU B CA 1
ATOM 6409 C C . LEU B 1 131 ? 10.469 20.016 5.379 1 97.44 131 LEU B C 1
ATOM 6411 O O . LEU B 1 131 ? 10.875 18.875 5.539 1 97.44 131 LEU B O 1
ATOM 6415 N N . GLU B 1 132 ? 11.133 21.125 5.617 1 95.38 132 GLU B N 1
ATOM 6416 C CA . GLU B 1 132 ? 12.438 21.109 6.277 1 95.38 132 GLU B CA 1
ATOM 6417 C C . GLU B 1 132 ? 12.289 21.172 7.797 1 95.38 132 GLU B C 1
ATOM 6419 O O . GLU B 1 132 ? 13.055 20.547 8.531 1 95.38 132 GLU B O 1
ATOM 6424 N N . ARG B 1 133 ? 11.383 22 8.242 1 94.12 133 ARG B N 1
ATOM 6425 C CA . ARG B 1 133 ? 11.125 22.141 9.672 1 94.12 133 ARG B CA 1
ATOM 6426 C C . ARG B 1 133 ? 9.758 22.766 9.922 1 94.12 133 ARG B C 1
ATOM 6428 O O . ARG B 1 133 ? 9.125 23.266 8.992 1 94.12 133 ARG B O 1
ATOM 6435 N N . VAL B 1 134 ? 9.312 22.672 11.109 1 96.31 134 VAL B N 1
ATOM 6436 C CA . VAL B 1 134 ? 8.094 23.297 11.594 1 96.31 134 VAL B CA 1
ATOM 6437 C C . VAL B 1 134 ? 8.422 24.219 12.766 1 96.31 134 VAL B C 1
ATOM 6439 O O . VAL B 1 134 ? 9.188 23.859 13.656 1 96.31 134 VAL B O 1
ATOM 6442 N N . GLU B 1 135 ? 7.91 25.438 12.703 1 94.62 135 GLU B N 1
ATOM 6443 C CA . GLU B 1 135 ? 8.125 26.438 13.75 1 94.62 135 GLU B CA 1
ATOM 6444 C C . GLU B 1 135 ? 6.824 26.766 14.477 1 94.62 135 GLU B C 1
ATOM 6446 O O . GLU B 1 135 ? 5.836 27.156 13.836 1 94.62 135 GLU B O 1
ATOM 6451 N N . VAL B 1 136 ? 6.879 26.609 15.711 1 96.31 136 VAL B N 1
ATOM 6452 C CA . VAL B 1 136 ? 5.734 26.969 16.531 1 96.31 136 VAL B CA 1
ATOM 6453 C C . VAL B 1 136 ? 5.992 28.312 17.203 1 96.31 136 VAL B C 1
ATOM 6455 O O . VAL B 1 136 ? 6.801 28.422 18.125 1 96.31 136 VAL B O 1
ATOM 6458 N N . MET B 1 137 ? 5.34 29.297 16.75 1 95.06 137 MET B N 1
ATOM 6459 C CA . MET B 1 137 ? 5.41 30.609 17.375 1 95.06 137 MET B CA 1
ATOM 6460 C C . MET B 1 137 ? 4.344 30.75 18.453 1 95.06 137 MET B C 1
ATOM 6462 O O . MET B 1 137 ? 3.146 30.75 18.156 1 95.06 137 MET B O 1
ATOM 6466 N N . LYS B 1 138 ? 4.762 31 19.625 1 96.75 138 LYS B N 1
ATOM 6467 C CA . LYS B 1 138 ? 3.84 30.969 20.75 1 96.75 138 LYS B CA 1
ATOM 6468 C C . LYS B 1 138 ? 3.432 32.375 21.172 1 96.75 138 LYS B C 1
ATOM 6470 O O . LYS B 1 138 ? 4.281 33.25 21.312 1 96.75 138 LYS B O 1
ATOM 6475 N N . GLY B 1 139 ? 2.117 32.594 21.328 1 95.56 139 GLY B N 1
ATOM 6476 C CA . GLY B 1 139 ? 1.553 33.875 21.688 1 95.56 139 GLY B CA 1
ATOM 6477 C C . GLY B 1 139 ? 1 34.625 20.5 1 95.56 139 GLY B C 1
ATOM 6478 O O . GLY B 1 139 ? 1.134 34.188 19.359 1 95.56 139 GLY B O 1
ATOM 6479 N N . PRO B 1 140 ? 0.452 35.812 20.781 1 93.5 140 PRO B N 1
ATOM 6480 C CA . PRO B 1 140 ? -0.183 36.594 19.719 1 93.5 140 PRO B CA 1
ATOM 6481 C C . PRO B 1 140 ? 0.797 37 18.609 1 93.5 140 PRO B C 1
ATOM 6483 O O . PRO B 1 140 ? 1.88 37.5 18.906 1 93.5 140 PRO B O 1
ATOM 6486 N N . ALA B 1 141 ? 0.39 36.75 17.438 1 87.31 141 ALA B N 1
ATOM 6487 C CA . ALA B 1 141 ? 1.226 37.031 16.281 1 87.31 141 ALA B CA 1
ATOM 6488 C C . ALA B 1 141 ? 0.613 38.125 15.414 1 87.31 141 ALA B C 1
ATOM 6490 O O . ALA B 1 141 ? 0.956 38.281 14.242 1 87.31 141 ALA B O 1
ATOM 6491 N N . GLY B 1 142 ? -0.17 38.906 15.906 1 88.88 142 GLY B N 1
ATOM 6492 C CA . GLY B 1 142 ? -0.938 39.906 15.18 1 88.88 142 GLY B CA 1
ATOM 6493 C C . GLY B 1 142 ? -0.069 40.938 14.477 1 88.88 142 GLY B C 1
ATOM 6494 O O . GLY B 1 142 ? -0.431 41.438 13.406 1 88.88 142 GLY B O 1
ATOM 6495 N N . LEU B 1 143 ? 1.045 41.25 14.977 1 89.88 143 LEU B N 1
ATOM 6496 C CA . LEU B 1 143 ? 1.901 42.281 14.414 1 89.88 143 LEU B CA 1
ATOM 6497 C C . LEU B 1 143 ? 2.387 41.906 13.023 1 89.88 143 LEU B C 1
ATOM 6499 O O . LEU B 1 143 ? 2.377 42.719 12.102 1 89.88 143 LEU B O 1
ATOM 6503 N N . LEU B 1 144 ? 2.766 40.656 12.945 1 88.19 144 LEU B N 1
ATOM 6504 C CA . LEU B 1 144 ? 3.451 40.312 11.703 1 88.19 144 LEU B CA 1
ATOM 6505 C C . LEU B 1 144 ? 2.52 39.562 10.758 1 88.19 144 LEU B C 1
ATOM 6507 O O . LEU B 1 144 ? 2.75 39.531 9.547 1 88.19 144 LEU B O 1
ATOM 6511 N N . TYR B 1 145 ? 1.507 38.906 11.273 1 90.44 145 TYR B N 1
ATOM 6512 C CA . TYR B 1 145 ? 0.769 38 10.398 1 90.44 145 TYR B CA 1
ATOM 6513 C C . TYR B 1 145 ? -0.724 38.312 10.43 1 90.44 145 TYR B C 1
ATOM 6515 O O . TYR B 1 145 ? -1.518 37.656 9.766 1 90.44 145 TYR B O 1
ATOM 6523 N N . GLY B 1 146 ? -1.143 39.281 11.188 1 91.94 146 GLY B N 1
ATOM 6524 C CA . GLY B 1 146 ? -2.525 39.75 11.172 1 91.94 146 GLY B CA 1
ATOM 6525 C C . GLY B 1 146 ? -3.449 38.844 11.984 1 91.94 146 GLY B C 1
ATOM 6526 O O . GLY B 1 146 ? -3.113 38.469 13.109 1 91.94 146 GLY B O 1
ATOM 6527 N N . LYS B 1 147 ? -4.625 38.625 11.406 1 91.88 147 LYS B N 1
ATOM 6528 C CA . LYS B 1 147 ? -5.66 37.844 12.07 1 91.88 147 LYS B CA 1
ATOM 6529 C C . LYS B 1 147 ? -5.098 36.5 12.562 1 91.88 147 LYS B C 1
ATOM 6531 O O . LYS B 1 147 ? -4.57 35.719 11.781 1 91.88 147 LYS B O 1
ATOM 6536 N N . SER B 1 148 ? -5.242 36.312 13.922 1 90.81 148 SER B N 1
ATOM 6537 C CA . SER B 1 148 ? -4.773 35.062 14.516 1 90.81 148 SER B CA 1
ATOM 6538 C C . SER B 1 148 ? -5.344 34.875 15.922 1 90.81 148 SER B C 1
ATOM 6540 O O . SER B 1 148 ? -5.777 35.844 16.562 1 90.81 148 SER B O 1
ATOM 6542 N N . ALA B 1 149 ? -5.297 33.625 16.328 1 93.19 149 ALA B N 1
ATOM 6543 C CA . ALA B 1 149 ? -5.668 33.312 17.703 1 93.19 149 ALA B CA 1
ATOM 6544 C C . ALA B 1 149 ? -4.59 33.781 18.672 1 93.19 149 ALA B C 1
ATOM 6546 O O . ALA B 1 149 ? -3.422 33.906 18.312 1 93.19 149 ALA B O 1
ATOM 6547 N N . PRO B 1 150 ? -4.992 33.938 19.922 1 95.94 150 PRO B N 1
ATOM 6548 C CA . PRO B 1 150 ? -4.039 34.469 20.891 1 95.94 150 PRO B CA 1
ATOM 6549 C C . PRO B 1 150 ? -2.934 33.469 21.234 1 95.94 150 PRO B C 1
ATOM 6551 O O . PRO B 1 150 ? -1.885 33.844 21.75 1 95.94 150 PRO B O 1
ATOM 6554 N N . GLY B 1 151 ? -3.186 32.25 20.984 1 95.81 151 GLY B N 1
ATOM 6555 C CA . GLY B 1 151 ? -2.201 31.234 21.328 1 95.81 151 GLY B CA 1
ATOM 6556 C C . GLY B 1 151 ? -0.98 31.25 20.438 1 95.81 151 GLY B C 1
ATOM 6557 O O . GLY B 1 151 ? 0.075 30.719 20.797 1 95.81 151 GLY B O 1
ATOM 6558 N N . GLY B 1 152 ? -1.132 31.719 19.25 1 95.19 152 GLY B N 1
ATOM 6559 C CA . GLY B 1 152 ? -0.025 31.797 18.312 1 95.19 152 GLY B CA 1
ATOM 6560 C C . GLY B 1 152 ? -0.335 31.156 16.969 1 95.19 152 GLY B C 1
ATOM 6561 O O . GLY B 1 152 ? -1.477 31.188 16.5 1 95.19 152 GLY B O 1
ATOM 6562 N N . LEU B 1 153 ? 0.776 30.734 16.281 1 95.31 153 LEU B N 1
ATOM 6563 C CA . LEU B 1 153 ? 0.594 30.094 14.984 1 95.31 153 LEU B CA 1
ATOM 6564 C C . LEU B 1 153 ? 1.721 29.109 14.695 1 95.31 153 LEU B C 1
ATOM 6566 O O . LEU B 1 153 ? 2.727 29.078 15.414 1 95.31 153 LEU B O 1
ATOM 6570 N N . VAL B 1 154 ? 1.518 28.25 13.664 1 96.25 154 VAL B N 1
ATOM 6571 C CA . VAL B 1 154 ? 2.473 27.25 13.219 1 96.25 154 VAL B CA 1
ATOM 6572 C C . VAL B 1 154 ? 2.934 27.562 11.805 1 96.25 154 VAL B C 1
ATOM 6574 O O . VAL B 1 154 ? 2.111 27.75 10.906 1 96.25 154 VAL B O 1
ATOM 6577 N N . ASN B 1 155 ? 4.211 27.656 11.625 1 95.38 155 ASN B N 1
ATOM 6578 C CA . ASN B 1 155 ? 4.781 27.859 10.305 1 95.38 155 ASN B CA 1
ATOM 6579 C C . ASN B 1 155 ? 5.461 26.609 9.781 1 95.38 155 ASN B C 1
ATOM 6581 O O . ASN B 1 155 ? 6.371 26.078 10.422 1 95.38 155 ASN B O 1
ATOM 6585 N N . MET B 1 156 ? 5.02 26.203 8.641 1 96.62 156 MET B N 1
ATOM 6586 C CA . MET B 1 156 ? 5.633 25.062 7.957 1 96.62 156 MET B CA 1
ATOM 6587 C C . MET B 1 156 ? 6.629 25.531 6.902 1 96.62 156 MET B C 1
ATOM 6589 O O . MET B 1 156 ? 6.238 26.109 5.891 1 96.62 156 MET B O 1
ATOM 6593 N N . VAL B 1 157 ? 7.879 25.203 7.117 1 94.69 157 VAL B N 1
ATOM 6594 C CA . VAL B 1 157 ? 8.938 25.672 6.23 1 94.69 157 VAL B CA 1
ATOM 6595 C C . VAL B 1 157 ? 9.312 24.578 5.246 1 94.69 157 VAL B C 1
ATOM 6597 O O . VAL B 1 157 ? 9.711 23.484 5.652 1 94.69 157 VAL B O 1
ATOM 6600 N N . SER B 1 158 ? 9.289 24.891 3.98 1 96.31 158 SER B N 1
ATOM 6601 C CA . SER B 1 158 ? 9.516 23.891 2.943 1 96.31 158 SER B CA 1
ATOM 6602 C C . SER B 1 158 ? 11.008 23.656 2.721 1 96.31 158 SER B C 1
ATOM 6604 O O . SER B 1 158 ? 11.828 24.531 2.992 1 96.31 158 SER B O 1
ATOM 6606 N N . LYS B 1 159 ? 11.297 22.531 2.209 1 96 159 LYS B N 1
ATOM 6607 C CA . LYS B 1 159 ? 12.648 22.234 1.747 1 96 159 LYS B CA 1
ATOM 6608 C C . LYS B 1 159 ? 13.039 23.141 0.581 1 96 159 LYS B C 1
ATOM 6610 O O . LYS B 1 159 ? 12.188 23.578 -0.191 1 96 159 LYS B O 1
ATOM 6615 N N . LYS B 1 160 ? 14.398 23.391 0.498 1 95.81 160 LYS B N 1
ATOM 6616 C CA . LYS B 1 160 ? 14.93 24.234 -0.573 1 95.81 160 LYS B CA 1
ATOM 6617 C C . LYS B 1 160 ? 15.922 23.453 -1.441 1 95.81 160 LYS B C 1
ATOM 6619 O O . LYS B 1 160 ? 16.516 22.469 -0.992 1 95.81 160 LYS B O 1
ATOM 6624 N N . PRO B 1 161 ? 16.062 23.953 -2.74 1 97.56 161 PRO B N 1
ATOM 6625 C CA . PRO B 1 161 ? 17.109 23.344 -3.572 1 97.56 161 PRO B CA 1
ATOM 6626 C C . PRO B 1 161 ? 18.5 23.5 -2.982 1 97.56 161 PRO B C 1
ATOM 6628 O O . PRO B 1 161 ? 18.781 24.5 -2.314 1 97.56 161 PRO B O 1
ATOM 6631 N N . THR B 1 162 ? 19.312 22.562 -3.342 1 96.38 162 THR B N 1
ATOM 6632 C CA . THR B 1 162 ? 20.688 22.562 -2.855 1 96.38 162 THR B CA 1
ATOM 6633 C C . THR B 1 162 ? 21.672 22.766 -4.008 1 96.38 162 THR B C 1
ATOM 6635 O O . THR B 1 162 ? 21.328 22.516 -5.168 1 96.38 162 THR B O 1
ATOM 6638 N N . HIS B 1 163 ? 22.906 23.219 -3.654 1 95.44 163 HIS B N 1
ATOM 6639 C CA . HIS B 1 163 ? 23.953 23.344 -4.664 1 95.44 163 HIS B CA 1
ATOM 6640 C C . HIS B 1 163 ? 24.5 21.969 -5.059 1 95.44 163 HIS B C 1
ATOM 6642 O O . HIS B 1 163 ? 24.625 21.656 -6.246 1 95.44 163 HIS B O 1
ATOM 6648 N N . GLU B 1 164 ? 24.766 21.188 -4.008 1 94.62 164 GLU B N 1
ATOM 6649 C CA . GLU B 1 164 ? 25.266 19.844 -4.266 1 94.62 164 GLU B CA 1
ATOM 6650 C C . GLU B 1 164 ? 24.125 18.875 -4.535 1 94.62 164 GLU B C 1
ATOM 6652 O O . GLU B 1 164 ? 23.031 19.016 -3.965 1 94.62 164 GLU B O 1
ATOM 6657 N N . THR B 1 165 ? 24.438 17.953 -5.379 1 95.75 165 THR B N 1
ATOM 6658 C CA . THR B 1 165 ? 23.438 16.938 -5.66 1 95.75 165 THR B CA 1
ATOM 6659 C C . THR B 1 165 ? 23.156 16.094 -4.414 1 95.75 165 THR B C 1
ATOM 6661 O O . THR B 1 165 ? 24.078 15.602 -3.77 1 95.75 165 THR B O 1
ATOM 6664 N N . GLN B 1 166 ? 21.953 15.992 -4.051 1 96.75 166 GLN B N 1
ATOM 6665 C CA . GLN B 1 166 ? 21.469 15.156 -2.955 1 96.75 166 GLN B CA 1
ATOM 6666 C C . GLN B 1 166 ? 20.312 14.281 -3.406 1 96.75 166 GLN B C 1
ATOM 6668 O O . GLN B 1 166 ? 19.453 14.719 -4.176 1 96.75 166 GLN B O 1
ATOM 6673 N N . VAL B 1 167 ? 20.406 13.023 -3.076 1 96.06 167 VAL B N 1
ATOM 6674 C CA . VAL B 1 167 ? 19.328 12.078 -3.357 1 96.06 167 VAL B CA 1
ATOM 6675 C C . VAL B 1 167 ? 18.938 11.344 -2.076 1 96.06 167 VAL B C 1
ATOM 6677 O O . VAL B 1 167 ? 19.797 10.836 -1.355 1 96.06 167 VAL B O 1
ATOM 6680 N N . ASN B 1 168 ? 17.734 11.367 -1.746 1 96.94 168 ASN B N 1
ATOM 6681 C CA . ASN B 1 168 ? 17.172 10.594 -0.644 1 96.94 168 ASN B CA 1
ATOM 6682 C C . ASN B 1 168 ? 16.016 9.719 -1.104 1 96.94 168 ASN B C 1
ATOM 6684 O O . ASN B 1 168 ? 15.016 10.227 -1.63 1 96.94 168 ASN B O 1
ATOM 6688 N N . PHE B 1 169 ? 16.172 8.438 -1.022 1 96.31 169 PHE B N 1
ATOM 6689 C CA . PHE B 1 169 ? 15.102 7.488 -1.287 1 96.31 169 PHE B CA 1
ATOM 6690 C C . PHE B 1 169 ? 14.781 6.672 -0.041 1 96.31 169 PHE B C 1
ATOM 6692 O O . PHE B 1 169 ? 15.68 6.09 0.573 1 96.31 169 PHE B O 1
ATOM 6699 N N . SER B 1 170 ? 13.5 6.582 0.352 1 97.25 170 SER B N 1
ATOM 6700 C CA . SER B 1 170 ? 13.148 5.797 1.529 1 97.25 170 SER B CA 1
ATOM 6701 C C . SER B 1 170 ? 11.883 4.973 1.286 1 97.25 170 SER B C 1
ATOM 6703 O O . SER B 1 170 ? 11.008 5.383 0.526 1 97.25 170 SER B O 1
ATOM 6705 N N . GLN B 1 171 ? 11.82 3.844 1.926 1 96.12 171 GLN B N 1
ATOM 6706 C CA . GLN B 1 171 ? 10.672 2.951 1.951 1 96.12 171 GLN B CA 1
ATOM 6707 C C . GLN B 1 171 ? 10.297 2.58 3.383 1 96.12 171 GLN B C 1
ATOM 6709 O O . GLN B 1 171 ? 11.125 2.074 4.137 1 96.12 171 GLN B O 1
ATOM 6714 N N . ASP B 1 172 ? 9.039 2.838 3.715 1 97.25 172 ASP B N 1
ATOM 6715 C CA . ASP B 1 172 ? 8.469 2.471 5.008 1 97.25 172 ASP B CA 1
ATOM 6716 C C . ASP B 1 172 ? 7.469 1.326 4.863 1 97.25 172 ASP B C 1
ATOM 6718 O O . ASP B 1 172 ? 6.668 1.312 3.928 1 97.25 172 ASP B O 1
ATOM 6722 N N . VAL B 1 173 ? 7.562 0.356 5.758 1 93.62 173 VAL B N 1
ATOM 6723 C CA . VAL B 1 173 ? 6.578 -0.711 5.895 1 93.62 173 VAL B CA 1
ATOM 6724 C C . VAL B 1 173 ? 6.176 -0.861 7.359 1 93.62 173 VAL B C 1
ATOM 6726 O O . VAL B 1 173 ? 7.031 -1.065 8.227 1 93.62 173 VAL B O 1
ATOM 6729 N N . GLY B 1 174 ? 4.895 -0.813 7.598 1 94.5 174 GLY B N 1
ATOM 6730 C CA . GLY B 1 174 ? 4.496 -0.814 9 1 94.5 174 GLY B CA 1
ATOM 6731 C C . GLY B 1 174 ? 3.191 -1.552 9.242 1 94.5 174 GLY B C 1
ATOM 6732 O O . GLY B 1 174 ? 2.688 -2.244 8.359 1 94.5 174 GLY B O 1
ATOM 6733 N N . SER B 1 175 ? 2.744 -1.474 10.539 1 93.88 175 SER B N 1
ATOM 6734 C CA . SER B 1 175 ? 1.486 -2.076 10.961 1 93.88 175 SER B CA 1
ATOM 6735 C C . SER B 1 175 ? 0.315 -1.552 10.141 1 93.88 175 SER B C 1
ATOM 6737 O O . SER B 1 175 ? 0.39 -0.46 9.57 1 93.88 175 SER B O 1
ATOM 6739 N N . ASN B 1 176 ? -0.744 -2.447 10.023 1 91.12 176 ASN B N 1
ATOM 6740 C CA . ASN B 1 176 ? -1.984 -2.088 9.352 1 91.12 176 ASN B CA 1
ATOM 6741 C C . ASN B 1 176 ? -1.745 -1.756 7.879 1 91.12 176 ASN B C 1
ATOM 6743 O O . ASN B 1 176 ? -2.291 -0.78 7.359 1 91.12 176 ASN B O 1
ATOM 6747 N N . ASN B 1 177 ? -0.856 -2.428 7.281 1 87.69 177 ASN B N 1
ATOM 6748 C CA . ASN B 1 177 ? -0.552 -2.34 5.859 1 87.69 177 ASN B CA 1
ATOM 6749 C C . ASN B 1 177 ? -0.059 -0.946 5.477 1 87.69 177 ASN B C 1
ATOM 6751 O O . ASN B 1 177 ? -0.391 -0.437 4.406 1 87.69 177 ASN B O 1
ATOM 6755 N N . HIS B 1 178 ? 0.58 -0.338 6.387 1 93.19 178 HIS B N 1
ATOM 6756 C CA . HIS B 1 178 ? 1.128 0.985 6.113 1 93.19 178 HIS B CA 1
ATOM 6757 C C . HIS B 1 178 ? 2.363 0.898 5.223 1 93.19 178 HIS B C 1
ATOM 6759 O O . HIS B 1 178 ? 3.309 0.172 5.535 1 93.19 178 HIS B O 1
ATOM 6765 N N . THR B 1 179 ? 2.355 1.521 4.066 1 93.06 179 THR B N 1
ATOM 6766 C CA . THR B 1 179 ? 3.51 1.626 3.18 1 93.06 179 THR B CA 1
ATOM 6767 C C . THR B 1 179 ? 3.701 3.064 2.709 1 93.06 179 THR B C 1
ATOM 6769 O O . THR B 1 179 ? 2.729 3.756 2.4 1 93.06 179 THR B O 1
ATOM 6772 N N . ARG B 1 180 ? 4.898 3.531 2.65 1 96.06 180 ARG B N 1
ATOM 6773 C CA . ARG B 1 180 ? 5.207 4.875 2.172 1 96.06 180 ARG B CA 1
ATOM 6774 C C . ARG B 1 180 ? 6.539 4.898 1.432 1 96.06 180 ARG B C 1
ATOM 6776 O O . ARG B 1 180 ? 7.562 4.469 1.969 1 96.06 180 ARG B O 1
ATOM 6783 N N . THR B 1 181 ? 6.527 5.383 0.245 1 96.38 181 THR B N 1
ATOM 6784 C CA . THR B 1 181 ? 7.703 5.582 -0.593 1 96.38 181 THR B CA 1
ATOM 6785 C C . THR B 1 181 ? 7.973 7.07 -0.8 1 96.38 181 THR B C 1
ATOM 6787 O O . THR B 1 181 ? 7.074 7.82 -1.195 1 96.38 181 THR B O 1
ATOM 6790 N N . VAL B 1 182 ? 9.172 7.492 -0.527 1 97.44 182 VAL B N 1
ATOM 6791 C CA . VAL B 1 182 ? 9.523 8.891 -0.725 1 97.44 182 VAL B CA 1
ATOM 6792 C C . VAL B 1 182 ? 10.797 8.992 -1.56 1 97.44 182 VAL B C 1
ATOM 6794 O O . VAL B 1 182 ? 11.766 8.273 -1.314 1 97.44 182 VAL B O 1
ATOM 6797 N N . ALA B 1 183 ? 10.82 9.828 -2.562 1 96.94 183 ALA B N 1
ATOM 6798 C CA . ALA B 1 183 ? 11.992 10.211 -3.34 1 96.94 183 ALA B CA 1
ATOM 6799 C C . ALA B 1 183 ? 12.219 11.719 -3.281 1 96.94 183 ALA B C 1
ATOM 6801 O O . ALA B 1 183 ? 11.297 12.5 -3.52 1 96.94 183 ALA B O 1
ATOM 6802 N N . ASP B 1 184 ? 13.367 12.156 -2.896 1 98 184 ASP B N 1
ATOM 6803 C CA . ASP B 1 184 ? 13.789 13.547 -2.783 1 98 184 ASP B CA 1
ATOM 6804 C C . ASP B 1 184 ? 15.133 13.773 -3.479 1 98 184 ASP B C 1
ATOM 6806 O O . ASP B 1 184 ? 16.172 13.281 -3.016 1 98 184 ASP B O 1
ATOM 6810 N N . VAL B 1 185 ? 15.109 14.508 -4.57 1 97.62 185 VAL B N 1
ATOM 6811 C CA . VAL B 1 185 ? 16.312 14.773 -5.359 1 97.62 185 VAL B CA 1
ATOM 6812 C C . VAL B 1 185 ? 16.516 16.281 -5.516 1 97.62 185 VAL B C 1
ATOM 6814 O O . VAL B 1 185 ? 15.578 17 -5.867 1 97.62 185 VAL B O 1
ATOM 6817 N N . SER B 1 186 ? 17.703 16.734 -5.281 1 98 186 SER B N 1
ATOM 6818 C CA . SER B 1 186 ? 18.031 18.156 -5.363 1 98 186 SER B CA 1
ATOM 6819 C C . SER B 1 186 ? 19.438 18.359 -5.914 1 98 186 SER B C 1
ATOM 6821 O O . SER B 1 186 ? 20.297 17.484 -5.805 1 98 186 SER B O 1
ATOM 6823 N N . GLY B 1 187 ? 19.656 19.5 -6.594 1 97.44 187 GLY B N 1
ATOM 6824 C CA . GLY B 1 187 ? 20.984 19.844 -7.07 1 97.44 187 GLY B CA 1
ATOM 6825 C C . GLY B 1 187 ? 20.984 20.984 -8.062 1 97.44 187 GLY B C 1
ATOM 6826 O O . GLY B 1 187 ? 19.953 21.609 -8.32 1 97.44 187 GLY B O 1
ATOM 6827 N N . SER B 1 188 ? 22.234 21.281 -8.516 1 97.81 188 SER B N 1
ATOM 6828 C CA . SER B 1 188 ? 22.406 22.312 -9.531 1 97.81 188 SER B CA 1
ATOM 6829 C C . SER B 1 188 ? 21.984 21.812 -10.906 1 97.81 188 SER B C 1
ATOM 6831 O O . SER B 1 188 ? 22.203 20.641 -11.242 1 97.81 188 SER B O 1
ATOM 6833 N N . LEU B 1 189 ? 21.391 22.672 -11.664 1 97.31 189 LEU B N 1
ATOM 6834 C CA . LEU B 1 189 ? 20.922 22.312 -12.992 1 97.31 189 LEU B CA 1
ATOM 6835 C C . LEU B 1 189 ? 21.828 22.891 -14.07 1 97.31 189 LEU B C 1
ATOM 6837 O O . LEU B 1 189 ? 21.578 22.672 -15.266 1 97.31 189 LEU B O 1
ATOM 6841 N N . ASN B 1 190 ? 22.781 23.672 -13.703 1 96.38 190 ASN B N 1
ATOM 6842 C CA . ASN B 1 190 ? 23.766 24.203 -14.641 1 96.38 190 ASN B CA 1
ATOM 6843 C C . ASN B 1 190 ? 25.172 24.234 -14.031 1 96.38 190 ASN B C 1
ATOM 6845 O O . ASN B 1 190 ? 25.328 24 -12.836 1 96.38 190 ASN B O 1
ATOM 6849 N N . ALA B 1 191 ? 26.203 24.547 -14.789 1 94.25 191 ALA B N 1
ATOM 6850 C CA . ALA B 1 191 ? 27.594 24.406 -14.398 1 94.25 191 ALA B CA 1
ATOM 6851 C C . ALA B 1 191 ? 27.984 25.438 -13.344 1 94.25 191 ALA B C 1
ATOM 6853 O O . ALA B 1 191 ? 28.781 25.156 -12.453 1 94.25 191 ALA B O 1
ATOM 6854 N N . ASP B 1 192 ? 27.422 26.641 -13.375 1 94.69 192 ASP B N 1
ATOM 6855 C CA . ASP B 1 192 ? 27.828 27.672 -12.438 1 94.69 192 ASP B CA 1
ATOM 6856 C C . ASP B 1 192 ? 26.984 27.656 -11.172 1 94.69 192 ASP B C 1
ATOM 6858 O O . ASP B 1 192 ? 27.094 28.531 -10.312 1 94.69 192 ASP B O 1
ATOM 6862 N N . GLN B 1 193 ? 25.984 26.797 -11.047 1 95.69 193 GLN B N 1
ATOM 6863 C CA . GLN B 1 193 ? 25.156 26.469 -9.891 1 95.69 193 GLN B CA 1
ATOM 6864 C C . GLN B 1 193 ? 24.188 27.609 -9.57 1 95.69 193 GLN B C 1
ATOM 6866 O O . GLN B 1 193 ? 23.688 27.703 -8.445 1 95.69 193 GLN B O 1
ATOM 6871 N N . SER B 1 194 ? 23.938 28.469 -10.539 1 96.94 194 SER B N 1
ATOM 6872 C CA . SER B 1 194 ? 23 29.562 -10.344 1 96.94 194 SER B CA 1
ATOM 6873 C C . SER B 1 194 ? 21.562 29.094 -10.43 1 96.94 194 SER B C 1
ATOM 6875 O O . SER B 1 194 ? 20.641 29.75 -9.93 1 96.94 194 SER B O 1
ATOM 6877 N N . LEU B 1 195 ? 21.391 28.062 -11.133 1 98.06 195 LEU B N 1
ATOM 6878 C CA . LEU B 1 195 ? 20.078 27.438 -11.219 1 98.06 195 LEU B CA 1
ATOM 6879 C C . LEU B 1 195 ? 20.062 26.109 -10.492 1 98.06 195 LEU B C 1
ATOM 6881 O O . LEU B 1 195 ? 20.875 25.219 -10.781 1 98.06 195 LEU B O 1
ATOM 6885 N N . ARG B 1 196 ? 19.25 26 -9.469 1 98.44 196 ARG B N 1
ATOM 6886 C CA . ARG B 1 196 ? 19.141 24.797 -8.656 1 98.44 196 ARG B CA 1
ATOM 6887 C C . ARG B 1 196 ? 17.703 24.281 -8.625 1 98.44 196 ARG B C 1
ATOM 6889 O O . ARG B 1 196 ? 16.75 25.078 -8.711 1 98.44 196 ARG B O 1
ATOM 6896 N N . GLY B 1 197 ? 17.531 23.031 -8.516 1 98.44 197 GLY B N 1
ATOM 6897 C CA . GLY B 1 197 ? 16.219 22.438 -8.492 1 98.44 197 GLY B CA 1
ATOM 6898 C C . GLY B 1 197 ? 16.078 21.328 -7.453 1 98.44 197 GLY B C 1
ATOM 6899 O O . GLY B 1 197 ? 17.078 20.75 -7.035 1 98.44 197 GLY B O 1
ATOM 6900 N N . ARG B 1 198 ? 14.836 21.031 -7.008 1 98.5 198 ARG B N 1
ATOM 6901 C CA . ARG B 1 198 ? 14.5 19.938 -6.102 1 98.5 198 ARG B CA 1
ATOM 6902 C C . ARG B 1 198 ? 13.141 19.344 -6.449 1 98.5 198 ARG B C 1
ATOM 6904 O O . ARG B 1 198 ? 12.195 20.078 -6.766 1 98.5 198 ARG B O 1
ATOM 6911 N N . VAL B 1 199 ? 13.133 18.109 -6.527 1 98.44 199 VAL B N 1
ATOM 6912 C CA . VAL B 1 199 ? 11.891 17.359 -6.723 1 98.44 199 VAL B CA 1
ATOM 6913 C C . VAL B 1 199 ? 11.688 16.391 -5.566 1 98.44 199 VAL B C 1
ATOM 6915 O O . VAL B 1 199 ? 12.602 15.656 -5.195 1 98.44 199 VAL B O 1
ATOM 6918 N N . VAL B 1 200 ? 10.484 16.406 -4.957 1 98.31 200 VAL B N 1
ATOM 6919 C CA . VAL B 1 200 ? 10.086 15.469 -3.908 1 98.31 200 VAL B CA 1
ATOM 6920 C C . VAL B 1 200 ? 8.805 14.75 -4.32 1 98.31 200 VAL B C 1
ATOM 6922 O O . VAL B 1 200 ? 7.816 15.383 -4.684 1 98.31 200 VAL B O 1
ATOM 6925 N N . LEU B 1 201 ? 8.852 13.453 -4.348 1 97.25 201 LEU B N 1
ATOM 6926 C CA . LEU B 1 201 ? 7.684 12.617 -4.621 1 97.25 201 LEU B CA 1
ATOM 6927 C C . LEU B 1 201 ? 7.449 11.625 -3.484 1 97.25 201 LEU B C 1
ATOM 6929 O O . LEU B 1 201 ? 8.398 11.047 -2.955 1 97.25 201 LEU B O 1
ATOM 6933 N N . ALA B 1 202 ? 6.168 11.477 -3.074 1 97.5 202 ALA B N 1
ATOM 6934 C CA . ALA B 1 202 ? 5.82 10.516 -2.023 1 97.5 202 ALA B CA 1
ATOM 6935 C C . ALA B 1 202 ? 4.5 9.82 -2.334 1 97.5 202 ALA B C 1
ATOM 6937 O O . ALA B 1 202 ? 3.559 10.445 -2.826 1 97.5 202 ALA B O 1
ATOM 6938 N N . LYS B 1 203 ? 4.438 8.539 -2.146 1 95.69 203 LYS B N 1
ATOM 6939 C CA . LYS B 1 203 ? 3.24 7.707 -2.195 1 95.69 203 LYS B CA 1
ATOM 6940 C C . LYS B 1 203 ? 3.045 6.945 -0.886 1 95.69 203 LYS B C 1
ATOM 6942 O O . LYS B 1 203 ? 3.955 6.258 -0.421 1 95.69 203 LYS B O 1
ATOM 6947 N N . GLU B 1 204 ? 1.843 7.074 -0.282 1 94.94 204 GLU B N 1
ATOM 6948 C CA . GLU B 1 204 ? 1.547 6.465 1.011 1 94.94 204 GLU B CA 1
ATOM 6949 C C . GLU B 1 204 ? 0.193 5.758 0.99 1 94.94 204 GLU B C 1
ATOM 6951 O O . GLU B 1 204 ? -0.776 6.277 0.434 1 94.94 204 GLU B O 1
ATOM 6956 N N . ASP B 1 205 ? 0.166 4.586 1.515 1 90.5 205 ASP B N 1
ATOM 6957 C CA . ASP B 1 205 ? -1.064 3.822 1.706 1 90.5 205 ASP B CA 1
ATOM 6958 C C . ASP B 1 205 ? -1.146 3.26 3.123 1 90.5 205 ASP B C 1
ATOM 6960 O O . ASP B 1 205 ? -0.142 2.809 3.678 1 90.5 205 ASP B O 1
ATOM 6964 N N . TYR B 1 206 ? -2.33 3.275 3.699 1 89.38 206 TYR B N 1
ATOM 6965 C CA . TYR B 1 206 ? -2.475 2.703 5.031 1 89.38 206 TYR B CA 1
ATOM 6966 C C . TYR B 1 206 ? -3.928 2.338 5.312 1 89.38 206 TYR B C 1
ATOM 6968 O O . TYR B 1 206 ? -4.844 3.039 4.883 1 89.38 206 TYR B O 1
ATOM 6976 N N . ASP B 1 207 ? -4.09 1.262 6.062 1 88.94 207 ASP B N 1
ATOM 6977 C CA . ASP B 1 207 ? -5.391 0.847 6.574 1 88.94 207 ASP B CA 1
ATOM 6978 C C . ASP B 1 207 ? -5.562 1.252 8.039 1 88.94 207 ASP B C 1
ATOM 6980 O O . ASP B 1 207 ? -4.582 1.319 8.781 1 88.94 207 ASP B O 1
ATOM 6984 N N . SER B 1 208 ? -6.801 1.457 8.297 1 92.88 208 SER B N 1
ATOM 6985 C CA . SER B 1 208 ? -7.098 1.756 9.695 1 92.88 208 SER B CA 1
ATOM 6986 C C . SER B 1 208 ? -6.969 0.511 10.562 1 92.88 208 SER B C 1
ATOM 6988 O O . SER B 1 208 ? -7.176 -0.608 10.094 1 92.88 208 SER B O 1
ATOM 6990 N N . TRP B 1 209 ? -6.512 0.636 11.836 1 94.44 209 TRP B N 1
ATOM 6991 C CA . TRP B 1 209 ? -6.527 -0.44 12.82 1 94.44 209 TRP B CA 1
ATOM 6992 C C . TRP B 1 209 ? -7.934 -0.646 13.383 1 94.44 209 TRP B C 1
ATOM 6994 O O . TRP B 1 209 ? -8.188 -1.613 14.102 1 94.44 209 TRP B O 1
ATOM 7004 N N . ARG B 1 210 ? -8.836 0.278 12.984 1 95.31 210 ARG B N 1
ATOM 7005 C CA . ARG B 1 210 ? -10.25 0.181 13.352 1 95.31 210 ARG B CA 1
ATOM 7006 C C . ARG B 1 210 ? -11.086 -0.298 12.172 1 95.31 210 ARG B C 1
ATOM 7008 O O . ARG B 1 210 ? -10.594 -0.397 11.047 1 95.31 210 ARG B O 1
ATOM 7015 N N . ARG B 1 211 ? -12.43 -0.617 12.523 1 93.56 211 ARG B N 1
ATOM 7016 C CA . ARG B 1 211 ? -13.266 -1.228 11.492 1 93.56 211 ARG B CA 1
ATOM 7017 C C . ARG B 1 211 ? -14.68 -0.657 11.531 1 93.56 211 ARG B C 1
ATOM 7019 O O . ARG B 1 211 ? -15.172 -0.267 12.594 1 93.56 211 ARG B O 1
ATOM 7026 N N . TYR B 1 212 ? -15.305 -0.686 10.352 1 93.19 212 TYR B N 1
ATOM 7027 C CA . TYR B 1 212 ? -16.719 -0.327 10.273 1 93.19 212 TYR B CA 1
ATOM 7028 C C . TYR B 1 212 ? -17.594 -1.439 10.836 1 93.19 212 TYR B C 1
ATOM 7030 O O . TYR B 1 212 ? -17.094 -2.521 11.164 1 93.19 212 TYR B O 1
ATOM 7038 N N . GLY B 1 213 ? -18.875 -1.132 10.867 1 90.12 213 GLY B N 1
ATOM 7039 C CA . GLY B 1 213 ? -19.812 -2.07 11.461 1 90.12 213 GLY B CA 1
ATOM 7040 C C . GLY B 1 213 ? -19.844 -3.41 10.75 1 90.12 213 GLY B C 1
ATOM 7041 O O . GLY B 1 213 ? -20.016 -4.453 11.383 1 90.12 213 GLY B O 1
ATOM 7042 N N . ASP B 1 214 ? -19.625 -3.402 9.484 1 84.12 214 ASP B N 1
ATOM 7043 C CA . ASP B 1 214 ? -19.75 -4.648 8.727 1 84.12 214 ASP B CA 1
ATOM 7044 C C . ASP B 1 214 ? -18.406 -5.379 8.664 1 84.12 214 ASP B C 1
ATOM 7046 O O . ASP B 1 214 ? -18.266 -6.359 7.934 1 84.12 214 ASP B O 1
ATOM 7050 N N . GLY B 1 215 ? -17.406 -4.758 9.336 1 83.81 215 GLY B N 1
ATOM 7051 C CA . GLY B 1 215 ? -16.125 -5.422 9.453 1 83.81 215 GLY B CA 1
ATOM 7052 C C . GLY B 1 215 ? -15.094 -4.918 8.453 1 83.81 215 GLY B C 1
ATOM 7053 O O . GLY B 1 215 ? -13.898 -5.203 8.586 1 83.81 215 GLY B O 1
ATOM 7054 N N . THR B 1 216 ? -15.547 -4.195 7.434 1 83.81 216 THR B N 1
ATOM 7055 C CA . THR B 1 216 ? -14.586 -3.662 6.473 1 83.81 216 THR B CA 1
ATOM 7056 C C . THR B 1 216 ? -13.695 -2.607 7.121 1 83.81 216 THR B C 1
ATOM 7058 O O . THR B 1 216 ? -14.062 -2.021 8.141 1 83.81 216 THR B O 1
ATOM 7061 N N . LYS B 1 217 ? -12.531 -2.418 6.578 1 85.75 217 LYS B N 1
ATOM 7062 C CA . LYS B 1 217 ? -11.555 -1.477 7.129 1 85.75 217 LYS B CA 1
ATOM 7063 C C . LYS B 1 217 ? -11.438 -0.234 6.25 1 85.75 217 LYS B C 1
ATOM 7065 O O . LYS B 1 217 ? -11.391 -0.336 5.023 1 85.75 217 LYS B O 1
ATOM 7070 N N . PRO B 1 218 ? -11.438 0.979 6.957 1 90.19 218 PRO B N 1
ATOM 7071 C CA . PRO B 1 218 ? -11.094 2.189 6.207 1 90.19 218 PRO B CA 1
ATOM 7072 C C . PRO B 1 218 ? -9.672 2.158 5.66 1 90.19 218 PRO B C 1
ATOM 7074 O O . PRO B 1 218 ? -8.773 1.584 6.285 1 90.19 218 PRO B O 1
ATOM 7077 N N . SER B 1 219 ? -9.5 2.711 4.504 1 88 219 SER B N 1
ATOM 7078 C CA . SER B 1 219 ? -8.172 2.836 3.916 1 88 219 SER B CA 1
ATOM 7079 C C . SER B 1 219 ? -7.93 4.246 3.389 1 88 219 SER B C 1
ATOM 7081 O O . SER B 1 219 ? -8.875 4.984 3.121 1 88 219 SER B O 1
ATOM 7083 N N . THR B 1 220 ? -6.688 4.66 3.342 1 90.5 220 THR B N 1
ATOM 7084 C CA . THR B 1 220 ? -6.285 5.945 2.781 1 90.5 220 THR B CA 1
ATOM 7085 C C . THR B 1 220 ? -5.18 5.762 1.746 1 90.5 220 THR B C 1
ATOM 7087 O O . THR B 1 220 ? -4.246 4.984 1.957 1 90.5 220 THR B O 1
ATOM 7090 N N . ASP B 1 221 ? -5.32 6.41 0.654 1 90.56 221 ASP B N 1
ATOM 7091 C CA . ASP B 1 221 ? -4.336 6.523 -0.415 1 90.56 221 ASP B CA 1
ATOM 7092 C C . ASP B 1 221 ? -3.877 7.969 -0.586 1 90.56 221 ASP B C 1
ATOM 7094 O O . ASP B 1 221 ? -4.691 8.859 -0.85 1 90.56 221 ASP B O 1
ATOM 7098 N N . ARG B 1 222 ? -2.586 8.188 -0.481 1 95.38 222 ARG B N 1
ATOM 7099 C CA . ARG B 1 222 ? -2.09 9.555 -0.462 1 95.38 222 ARG B CA 1
ATOM 7100 C C . ARG B 1 222 ? -0.917 9.727 -1.421 1 95.38 222 ARG B C 1
ATOM 7102 O O . ARG B 1 222 ? -0.062 8.844 -1.528 1 95.38 222 ARG B O 1
ATOM 7109 N N . PHE B 1 223 ? -0.963 10.906 -2.184 1 95.88 223 PHE B N 1
ATOM 7110 C CA . PHE B 1 223 ? 0.139 11.328 -3.041 1 95.88 223 PHE B CA 1
ATOM 7111 C C . PHE B 1 223 ? 0.592 12.742 -2.688 1 95.88 223 PHE B C 1
ATOM 7113 O O . PHE B 1 223 ? -0.235 13.625 -2.459 1 95.88 223 PHE B O 1
ATOM 7120 N N . VAL B 1 224 ? 1.901 12.93 -2.586 1 98.12 224 VAL B N 1
ATOM 7121 C CA . VAL B 1 224 ? 2.5 14.25 -2.402 1 98.12 224 VAL B CA 1
ATOM 7122 C C . VAL B 1 224 ? 3.598 14.469 -3.441 1 98.12 224 VAL B C 1
ATOM 7124 O O . VAL B 1 224 ? 4.477 13.617 -3.611 1 98.12 224 VAL B O 1
ATOM 7127 N N . GLY B 1 225 ? 3.557 15.617 -4.164 1 98.12 225 GLY B N 1
ATOM 7128 C CA . GLY B 1 225 ? 4.594 16.031 -5.098 1 98.12 225 GLY B CA 1
ATOM 7129 C C . GLY B 1 225 ? 4.98 17.484 -4.957 1 98.12 225 GLY B C 1
ATOM 7130 O O . GLY B 1 225 ? 4.121 18.344 -4.719 1 98.12 225 GLY B O 1
ATOM 7131 N N . GLY B 1 226 ? 6.25 17.734 -4.977 1 98.56 226 GLY B N 1
ATOM 7132 C CA . GLY B 1 226 ? 6.746 19.109 -4.926 1 98.56 226 GLY B CA 1
ATOM 7133 C C . GLY B 1 226 ? 7.887 19.359 -5.891 1 98.56 226 GLY B C 1
ATOM 7134 O O . GLY B 1 226 ? 8.75 18.5 -6.086 1 98.56 226 GLY B O 1
ATOM 7135 N N . LEU B 1 227 ? 7.879 20.469 -6.566 1 98.62 227 LEU B N 1
ATOM 7136 C CA . LEU B 1 227 ? 8.922 21 -7.43 1 98.62 227 LEU B CA 1
ATOM 7137 C C . LEU B 1 227 ? 9.375 22.375 -6.957 1 98.62 227 LEU B C 1
ATOM 7139 O O . LEU B 1 227 ? 8.547 23.281 -6.781 1 98.62 227 LEU B O 1
ATOM 7143 N N . PHE B 1 228 ? 10.617 22.5 -6.742 1 98.56 228 PHE B N 1
ATOM 7144 C CA . PHE B 1 228 ? 11.211 23.75 -6.277 1 98.56 228 PHE B CA 1
ATOM 7145 C C . PHE B 1 228 ? 12.375 24.172 -7.172 1 98.56 228 PHE B C 1
ATOM 7147 O O . PHE B 1 228 ? 13.242 23.344 -7.488 1 98.56 228 PHE B O 1
ATOM 7154 N N . LEU B 1 229 ? 12.406 25.469 -7.547 1 98.5 229 LEU B N 1
ATOM 7155 C CA . LEU B 1 229 ? 13.477 26.031 -8.352 1 98.5 229 LEU B CA 1
ATOM 7156 C C . LEU B 1 229 ? 14.008 27.328 -7.734 1 98.5 229 LEU B C 1
ATOM 7158 O O . LEU B 1 229 ? 13.227 28.172 -7.305 1 98.5 229 LEU B O 1
ATOM 7162 N N . ASP B 1 230 ? 15.273 27.406 -7.602 1 98.19 230 ASP B N 1
ATOM 7163 C CA . ASP B 1 230 ? 15.961 28.625 -7.215 1 98.19 230 ASP B CA 1
ATOM 7164 C C . ASP B 1 230 ? 16.875 29.125 -8.336 1 98.19 230 ASP B C 1
ATOM 7166 O O . ASP B 1 230 ? 17.672 28.359 -8.883 1 98.19 230 ASP B O 1
ATOM 7170 N N . TYR B 1 231 ? 16.781 30.359 -8.688 1 98.5 231 TYR B N 1
ATOM 7171 C CA . TYR B 1 231 ? 17.641 30.969 -9.703 1 98.5 231 TYR B CA 1
ATOM 7172 C C . TYR B 1 231 ? 18.297 32.25 -9.172 1 98.5 231 TYR B C 1
ATOM 7174 O O . TYR B 1 231 ? 17.609 33.219 -8.852 1 98.5 231 TYR B O 1
ATOM 7182 N N . ASP B 1 232 ? 19.547 32.219 -9.062 1 97.62 232 ASP B N 1
ATOM 7183 C CA . ASP B 1 232 ? 20.312 33.406 -8.75 1 97.62 232 ASP B CA 1
ATOM 7184 C C . ASP B 1 232 ? 20.531 34.25 -9.992 1 97.62 232 ASP B C 1
ATOM 7186 O O . ASP B 1 232 ? 21.453 34 -10.773 1 97.62 232 ASP B O 1
ATOM 7190 N N . ILE B 1 233 ? 19.766 35.312 -10.086 1 97.44 233 ILE B N 1
ATOM 7191 C CA . ILE B 1 233 ? 19.938 36.219 -11.227 1 97.44 233 ILE B CA 1
ATOM 7192 C C . ILE B 1 233 ? 21.344 36.844 -11.195 1 97.44 233 ILE B C 1
ATOM 7194 O O . ILE B 1 233 ? 21.984 36.969 -12.234 1 97.44 233 ILE B O 1
ATOM 7198 N N . ASN B 1 234 ? 21.734 37.25 -10.078 1 95.44 234 ASN B N 1
ATOM 7199 C CA . ASN B 1 234 ? 23.078 37.688 -9.711 1 95.44 234 ASN B CA 1
ATOM 7200 C C . ASN B 1 234 ? 23.359 37.469 -8.227 1 95.44 234 ASN B C 1
ATOM 7202 O O . ASN B 1 234 ? 22.625 36.719 -7.562 1 95.44 234 ASN B O 1
ATOM 7206 N N . ASP B 1 235 ? 24.375 38 -7.73 1 92.88 235 ASP B N 1
ATOM 7207 C CA . ASP B 1 235 ? 24.766 37.75 -6.348 1 92.88 235 ASP B CA 1
ATOM 7208 C C . ASP B 1 235 ? 23.781 38.406 -5.371 1 92.88 235 ASP B C 1
ATOM 7210 O O . ASP B 1 235 ? 23.766 38.062 -4.188 1 92.88 235 ASP B O 1
ATOM 7214 N N . ASP B 1 236 ? 22.906 39.281 -5.844 1 95.25 236 ASP B N 1
ATOM 7215 C CA . ASP B 1 236 ? 22.078 40.094 -4.945 1 95.25 236 ASP B CA 1
ATOM 7216 C C . ASP B 1 236 ? 20.609 39.688 -5.047 1 95.25 236 ASP B C 1
ATOM 7218 O O . ASP B 1 236 ? 19.797 40.062 -4.191 1 95.25 236 ASP B O 1
ATOM 7222 N N . VAL B 1 237 ? 20.312 39 -6.047 1 97.5 237 VAL B N 1
ATOM 7223 C CA . VAL B 1 237 ? 18.891 38.719 -6.285 1 97.5 237 VAL B CA 1
ATOM 7224 C C . VAL B 1 237 ? 18.688 37.219 -6.543 1 97.5 237 VAL B C 1
ATOM 7226 O O . VAL B 1 237 ? 19.297 36.656 -7.457 1 97.5 237 VAL B O 1
ATOM 7229 N N . THR B 1 238 ? 17.859 36.625 -5.77 1 97.56 238 THR B N 1
ATOM 7230 C CA . THR B 1 238 ? 17.438 35.25 -5.973 1 97.56 238 THR B CA 1
ATOM 7231 C C . THR B 1 238 ? 15.938 35.156 -6.184 1 97.56 238 THR B C 1
ATOM 7233 O O . THR B 1 238 ? 15.156 35.719 -5.426 1 97.56 238 THR B O 1
ATOM 7236 N N . VAL B 1 239 ? 15.562 34.406 -7.211 1 98.31 239 VAL B N 1
ATOM 7237 C CA . VAL B 1 239 ? 14.156 34.125 -7.48 1 98.31 239 VAL B CA 1
ATOM 7238 C C . VAL B 1 239 ? 13.859 32.656 -7.215 1 98.31 239 VAL B C 1
ATOM 7240 O O . VAL B 1 239 ? 14.578 31.766 -7.695 1 98.31 239 VAL B O 1
ATOM 7243 N N . SER B 1 240 ? 12.844 32.406 -6.422 1 98.06 240 SER B N 1
ATOM 7244 C CA . SER B 1 240 ? 12.406 31.047 -6.117 1 98.06 240 SER B CA 1
ATOM 7245 C C . SER B 1 240 ? 11 30.797 -6.633 1 98.06 240 SER B C 1
ATOM 7247 O O . SER B 1 240 ? 10.094 31.594 -6.41 1 98.06 240 SER B O 1
ATOM 7249 N N . VAL B 1 241 ? 10.859 29.703 -7.363 1 98.44 241 VAL B N 1
ATOM 7250 C CA . VAL B 1 241 ? 9.547 29.281 -7.84 1 98.44 241 VAL B CA 1
ATOM 7251 C C . VAL B 1 241 ? 9.227 27.875 -7.301 1 98.44 241 VAL B C 1
ATOM 7253 O O . VAL B 1 241 ? 10.125 27.047 -7.156 1 98.44 241 VAL B O 1
ATOM 7256 N N . HIS B 1 242 ? 7.934 27.656 -6.949 1 98.38 242 HIS B N 1
ATOM 7257 C CA . HIS B 1 242 ? 7.586 26.328 -6.457 1 98.38 242 HIS B CA 1
ATOM 7258 C C . HIS B 1 242 ? 6.203 25.906 -6.945 1 98.38 242 HIS B C 1
ATOM 7260 O O . HIS B 1 242 ? 5.379 26.75 -7.297 1 98.38 242 HIS B O 1
ATOM 7266 N N . TYR B 1 243 ? 6.008 24.672 -7.039 1 98.56 243 TYR B N 1
ATOM 7267 C CA . TYR B 1 243 ? 4.738 23.984 -7.258 1 98.56 243 TYR B CA 1
ATOM 7268 C C . TYR B 1 243 ? 4.645 22.734 -6.402 1 98.56 243 TYR B C 1
ATOM 7270 O O . TYR B 1 243 ? 5.613 21.984 -6.281 1 98.56 243 TYR B O 1
ATOM 7278 N N . ASP B 1 244 ? 3.52 22.531 -5.719 1 98 244 ASP B N 1
ATOM 7279 C CA . ASP B 1 244 ? 3.322 21.25 -5.055 1 98 244 ASP B CA 1
ATOM 7280 C C . ASP B 1 244 ? 1.864 20.812 -5.141 1 98 244 ASP B C 1
ATOM 7282 O O . ASP B 1 244 ? 0.975 21.625 -5.398 1 98 244 ASP B O 1
ATOM 7286 N N . ARG B 1 245 ? 1.639 19.578 -4.984 1 98.19 245 ARG B N 1
ATOM 7287 C CA . ARG B 1 245 ? 0.327 18.953 -5.051 1 98.19 245 ARG B CA 1
ATOM 7288 C C . ARG B 1 245 ? 0.201 17.844 -4 1 98.19 245 ARG B C 1
ATOM 7290 O O . ARG B 1 245 ? 1.134 17.078 -3.793 1 98.19 245 ARG B O 1
ATOM 7297 N N . THR B 1 246 ? -0.905 17.844 -3.312 1 97.75 246 THR B N 1
ATOM 7298 C CA . THR B 1 246 ? -1.26 16.828 -2.332 1 97.75 246 THR B CA 1
ATOM 7299 C C . THR B 1 246 ? -2.633 16.234 -2.643 1 97.75 246 THR B C 1
ATOM 7301 O O . THR B 1 246 ? -3.607 16.969 -2.807 1 97.75 246 THR B O 1
ATOM 7304 N N . GLU B 1 247 ? -2.648 14.977 -2.783 1 96.44 247 GLU B N 1
ATOM 7305 C CA . GLU B 1 247 ? -3.898 14.234 -2.941 1 96.44 247 GLU B CA 1
ATOM 7306 C C . GLU B 1 247 ? -4.102 13.242 -1.802 1 96.44 247 GLU B C 1
ATOM 7308 O O . GLU B 1 247 ? -3.225 12.422 -1.522 1 96.44 247 GLU B O 1
ATOM 7313 N N . ASP B 1 248 ? -5.246 13.352 -1.184 1 94.94 248 ASP B N 1
ATOM 7314 C CA . ASP B 1 248 ? -5.648 12.453 -0.107 1 94.94 248 ASP B CA 1
ATOM 7315 C C . ASP B 1 248 ? -7.02 11.844 -0.384 1 94.94 248 ASP B C 1
ATOM 7317 O O . ASP B 1 248 ? -8.039 12.531 -0.306 1 94.94 248 ASP B O 1
ATOM 7321 N N . LYS B 1 249 ? -7.016 10.586 -0.683 1 92.56 249 LYS B N 1
ATOM 7322 C CA . LYS B 1 249 ? -8.266 9.844 -0.825 1 92.56 249 LYS B CA 1
ATOM 7323 C C . LYS B 1 249 ? -8.484 8.914 0.367 1 92.56 249 LYS B C 1
ATOM 7325 O O . LYS B 1 249 ? -7.828 7.879 0.487 1 92.56 249 LYS B O 1
ATOM 7330 N N . GLY B 1 250 ? -9.484 9.336 1.192 1 92.06 250 GLY B N 1
ATOM 7331 C CA . GLY B 1 250 ? -9.586 8.609 2.449 1 92.06 250 GLY B CA 1
ATOM 7332 C C . GLY B 1 250 ? -11.016 8.258 2.82 1 92.06 250 GLY B C 1
ATOM 7333 O O . GLY B 1 250 ? -11.953 8.984 2.469 1 92.06 250 GLY B O 1
ATOM 7334 N N . SER B 1 251 ? -11.148 7.098 3.545 1 92.62 251 SER B N 1
ATOM 7335 C CA . SER B 1 251 ? -12.398 6.773 4.23 1 92.62 251 SER B CA 1
ATOM 7336 C C . SER B 1 251 ? -12.594 7.645 5.465 1 92.62 251 SER B C 1
ATOM 7338 O O . SER B 1 251 ? -11.781 8.531 5.742 1 92.62 251 SER B O 1
ATOM 7340 N N . VAL B 1 252 ? -13.758 7.465 6.098 1 94.69 252 VAL B N 1
ATOM 7341 C CA . VAL B 1 252 ? -14.086 8.391 7.18 1 94.69 252 VAL B CA 1
ATOM 7342 C C . VAL B 1 252 ? -14.133 7.633 8.508 1 94.69 252 VAL B C 1
ATOM 7344 O O . VAL B 1 252 ? -14.688 6.531 8.578 1 94.69 252 VAL B O 1
ATOM 7347 N N . ASP B 1 253 ? -13.523 8.188 9.5 1 95.56 253 ASP B N 1
ATOM 7348 C CA . ASP B 1 253 ? -13.617 7.801 10.906 1 95.56 253 ASP B CA 1
ATOM 7349 C C . ASP B 1 253 ? -13.773 9.023 11.805 1 95.56 253 ASP B C 1
ATOM 7351 O O . ASP B 1 253 ? -12.797 9.727 12.07 1 95.56 253 ASP B O 1
ATOM 7355 N N . SER B 1 254 ? -14.93 9.25 12.281 1 94.44 254 SER B N 1
ATOM 7356 C CA . SER B 1 254 ? -15.211 10.469 13.039 1 94.44 254 SER B CA 1
ATOM 7357 C C . SER B 1 254 ? -14.969 10.258 14.531 1 94.44 254 SER B C 1
ATOM 7359 O O . SER B 1 254 ? -15.203 11.172 15.328 1 94.44 254 SER B O 1
ATOM 7361 N N . GLY B 1 255 ? -14.523 9.125 14.93 1 95.25 255 GLY B N 1
ATOM 7362 C CA . GLY B 1 255 ? -14.211 8.891 16.328 1 95.25 255 GLY B CA 1
ATOM 7363 C C . GLY B 1 255 ? -15.18 7.938 17 1 95.25 255 GLY B C 1
ATOM 7364 O O . GLY B 1 255 ? -16.125 7.461 16.375 1 95.25 255 GLY B O 1
ATOM 7365 N N . ALA B 1 256 ? -14.938 7.695 18.312 1 96.81 256 ALA B N 1
ATOM 7366 C CA . ALA B 1 256 ? -15.664 6.703 19.094 1 96.81 256 ALA B CA 1
ATOM 7367 C C . ALA B 1 256 ? -16.781 7.355 19.906 1 96.81 256 ALA B C 1
ATOM 7369 O O . ALA B 1 256 ? -16.859 8.586 20 1 96.81 256 ALA B O 1
ATOM 7370 N N . TYR B 1 257 ? -17.703 6.504 20.281 1 97.12 257 TYR B N 1
ATOM 7371 C CA . TYR B 1 257 ? -18.719 6.84 21.266 1 97.12 257 TYR B CA 1
ATOM 7372 C C . TYR B 1 257 ? -18.328 6.344 22.656 1 97.12 257 TYR B C 1
ATOM 7374 O O . TYR B 1 257 ? -18.078 5.152 22.844 1 97.12 257 TYR B O 1
ATOM 7382 N N . VAL B 1 258 ? -18.203 7.281 23.625 1 97.25 258 VAL B N 1
ATOM 7383 C CA . VAL B 1 258 ? -17.734 6.938 24.969 1 97.25 258 VAL B CA 1
ATOM 7384 C C . VAL B 1 258 ? -18.828 7.262 25.984 1 97.25 258 VAL B C 1
ATOM 7386 O O . VAL B 1 258 ? -19.312 8.391 26.047 1 97.25 258 VAL B O 1
ATOM 7389 N N . VAL B 1 259 ? -19.156 6.324 26.766 1 95.69 259 VAL B N 1
ATOM 7390 C CA . VAL B 1 259 ? -20.141 6.484 27.828 1 95.69 259 VAL B CA 1
ATOM 7391 C C . VAL B 1 259 ? -19.562 5.984 29.156 1 95.69 259 VAL B C 1
ATOM 7393 O O . VAL B 1 259 ? -19.078 4.852 29.234 1 95.69 259 VAL B O 1
ATOM 7396 N N . ASP B 1 260 ? -19.594 6.824 30.188 1 92.62 260 ASP B N 1
ATOM 7397 C CA . ASP B 1 260 ? -19.125 6.484 31.531 1 92.62 260 ASP B CA 1
ATOM 7398 C C . ASP B 1 260 ? -17.703 5.934 31.484 1 92.62 260 ASP B C 1
ATOM 7400 O O . ASP B 1 260 ? -17.406 4.906 32.094 1 92.62 260 ASP B O 1
ATOM 7404 N N . GLY B 1 261 ? -16.953 6.562 30.625 1 90.31 261 GLY B N 1
ATOM 7405 C CA . GLY B 1 261 ? -15.531 6.242 30.562 1 90.31 261 GLY B CA 1
ATOM 7406 C C . GLY B 1 261 ? -15.242 5.016 29.719 1 90.31 261 GLY B C 1
ATOM 7407 O O . GLY B 1 261 ? -14.078 4.633 29.547 1 90.31 261 GLY B O 1
ATOM 7408 N N . LYS B 1 262 ? -16.281 4.406 29.203 1 94.81 262 LYS B N 1
ATOM 7409 C CA . LYS B 1 262 ? -16.094 3.197 28.406 1 94.81 262 LYS B CA 1
ATOM 7410 C C . LYS B 1 262 ? -16.406 3.457 26.938 1 94.81 262 LYS B C 1
ATOM 7412 O O . LYS B 1 262 ? -17.375 4.148 26.609 1 94.81 262 LYS B O 1
ATOM 7417 N N . VAL B 1 263 ? -15.539 2.914 26.109 1 97.31 263 VAL B N 1
ATOM 7418 C CA . VAL B 1 263 ? -15.766 3.031 24.672 1 97.31 263 VAL B CA 1
ATOM 7419 C C . VAL B 1 263 ? -16.859 2.053 24.234 1 97.31 263 VAL B C 1
ATOM 7421 O O . VAL B 1 263 ? -16.672 0.835 24.312 1 97.31 263 VAL B O 1
ATOM 7424 N N . VAL B 1 264 ? -17.953 2.545 23.75 1 97.06 264 VAL B N 1
ATOM 7425 C CA . VAL B 1 264 ? -19.094 1.726 23.344 1 97.06 264 VAL B CA 1
ATOM 7426 C C . VAL B 1 264 ? -18.719 0.855 22.156 1 97.06 264 VAL B C 1
ATOM 7428 O O . VAL B 1 264 ? -18.203 1.357 21.156 1 97.06 264 VAL B O 1
ATOM 7431 N N . ARG B 1 265 ? -18.891 -0.479 22.25 1 96 265 ARG B N 1
ATOM 7432 C CA . ARG B 1 265 ? -18.641 -1.511 21.234 1 96 265 ARG B CA 1
ATOM 7433 C C . ARG B 1 265 ? -17.141 -1.716 21.031 1 96 265 ARG B C 1
ATOM 7435 O O . ARG B 1 265 ? -16.734 -2.27 20.016 1 96 265 ARG B O 1
ATOM 7442 N N . GLY B 1 266 ? -16.375 -1.127 21.891 1 96.19 266 GLY B N 1
ATOM 7443 C CA . GLY B 1 266 ? -14.945 -1.362 21.844 1 96.19 266 GLY B CA 1
ATOM 7444 C C . GLY B 1 266 ? -14.188 -0.286 21.094 1 96.19 266 GLY B C 1
ATOM 7445 O O . GLY B 1 266 ? -14.789 0.517 20.375 1 96.19 266 GLY B O 1
ATOM 7446 N N . ASP B 1 267 ? -12.883 -0.342 21.188 1 96 267 ASP B N 1
ATOM 7447 C CA . ASP B 1 267 ? -12.031 0.725 20.672 1 96 267 ASP B CA 1
ATOM 7448 C C . ASP B 1 267 ? -11.781 0.548 19.172 1 96 267 ASP B C 1
ATOM 7450 O O . ASP B 1 267 ? -11.289 1.461 18.516 1 96 267 ASP B O 1
ATOM 7454 N N . LYS B 1 268 ? -12.172 -0.559 18.594 1 96 268 LYS B N 1
ATOM 7455 C CA . LYS B 1 268 ? -11.898 -0.795 17.172 1 96 268 LYS B CA 1
ATOM 7456 C C . LYS B 1 268 ? -13.109 -0.457 16.312 1 96 268 LYS B C 1
ATOM 7458 O O . LYS B 1 268 ? -13.023 -0.465 15.078 1 96 268 LYS B O 1
ATOM 7463 N N . TYR B 1 269 ? -14.227 -0.071 16.828 1 96.94 269 TYR B N 1
ATOM 7464 C CA . TYR B 1 269 ? -15.477 0.12 16.109 1 96.94 269 TYR B CA 1
ATOM 7465 C C . TYR B 1 269 ? -15.586 1.541 15.562 1 96.94 269 TYR B C 1
ATOM 7467 O O . TYR B 1 269 ? -15.375 2.508 16.297 1 96.94 269 TYR B O 1
ATOM 7475 N N . ILE B 1 270 ? -15.969 1.645 14.273 1 96.81 270 ILE B N 1
ATOM 7476 C CA . ILE B 1 270 ? -16.25 2.926 13.633 1 96.81 270 ILE B CA 1
ATOM 7477 C C . ILE B 1 270 ? -17.75 3.059 13.375 1 96.81 270 ILE B C 1
ATOM 7479 O O . ILE B 1 270 ? -18.359 2.158 12.797 1 96.81 270 ILE B O 1
ATOM 7483 N N . TRP B 1 271 ? -18.297 4.145 13.742 1 96.38 271 TRP B N 1
ATOM 7484 C CA . TRP B 1 271 ? -19.75 4.328 13.672 1 96.38 271 TRP B CA 1
ATOM 7485 C C . TRP B 1 271 ? -20.156 4.895 12.32 1 96.38 271 TRP B C 1
ATOM 7487 O O . TRP B 1 271 ? -21.312 4.789 11.922 1 96.38 271 TRP B O 1
ATOM 7497 N N . ASP B 1 272 ? -19.266 5.496 11.578 1 96.19 272 ASP B N 1
ATOM 7498 C CA . ASP B 1 272 ? -19.562 5.984 10.234 1 96.19 272 ASP B CA 1
ATOM 7499 C C . ASP B 1 272 ? -19.906 4.828 9.297 1 96.19 272 ASP B C 1
ATOM 7501 O O . ASP B 1 272 ? -19.547 3.678 9.562 1 96.19 272 ASP B O 1
ATOM 7505 N N . ALA B 1 273 ? -20.578 5.199 8.227 1 94 273 ALA B N 1
ATOM 7506 C CA . ALA B 1 273 ? -20.875 4.188 7.219 1 94 273 ALA B CA 1
ATOM 7507 C C . ALA B 1 273 ? -19.641 3.871 6.371 1 94 273 ALA B C 1
ATOM 7509 O O . ALA B 1 273 ? -18.844 4.758 6.082 1 94 273 ALA B O 1
ATOM 7510 N N . GLN B 1 274 ? -19.562 2.623 5.906 1 89.94 274 GLN B N 1
ATOM 7511 C CA . GLN B 1 274 ? -18.391 2.129 5.191 1 89.94 274 GLN B CA 1
ATOM 7512 C C . GLN B 1 274 ? -18.25 2.793 3.824 1 89.94 274 GLN B C 1
ATOM 7514 O O . GLN B 1 274 ? -17.188 2.74 3.201 1 89.94 274 GLN B O 1
ATOM 7519 N N . TRP B 1 275 ? -19.297 3.404 3.301 1 89.5 275 TRP B N 1
ATOM 7520 C CA . TRP B 1 275 ? -19.25 4.035 1.986 1 89.5 275 TRP B CA 1
ATOM 7521 C C . TRP B 1 275 ? -18.797 5.488 2.096 1 89.5 275 TRP B C 1
ATOM 7523 O O . TRP B 1 275 ? -18.656 6.176 1.084 1 89.5 275 TRP B O 1
ATOM 7533 N N . SER B 1 276 ? -18.594 6.012 3.277 1 93.56 276 SER B N 1
ATOM 7534 C CA . SER B 1 276 ? -18.172 7.395 3.467 1 93.56 276 SER B CA 1
ATOM 7535 C C . SER B 1 276 ? -16.734 7.598 2.99 1 93.56 276 SER B C 1
ATOM 7537 O O . SER B 1 276 ? -15.859 6.77 3.256 1 93.56 276 SER B O 1
ATOM 7539 N N . THR B 1 277 ? -16.5 8.766 2.281 1 93.12 277 THR B N 1
ATOM 7540 C CA . THR B 1 277 ? -15.172 9.094 1.79 1 93.12 277 THR B CA 1
ATOM 7541 C C . THR B 1 277 ? -14.953 10.609 1.812 1 93.12 277 THR B C 1
ATOM 7543 O O . THR B 1 277 ? -15.898 11.383 1.648 1 93.12 277 THR B O 1
ATOM 7546 N N . ILE B 1 278 ? -13.742 10.969 2.066 1 95.75 278 ILE B N 1
ATOM 7547 C CA . ILE B 1 278 ? -13.305 12.344 1.891 1 95.75 278 ILE B CA 1
ATOM 7548 C C . ILE B 1 278 ? -12.062 12.383 1.001 1 95.75 278 ILE B C 1
ATOM 7550 O O . ILE B 1 278 ? -11.016 11.828 1.356 1 95.75 278 ILE B O 1
ATOM 7554 N N . ASP B 1 279 ? -12.203 13.109 -0.102 1 95.19 279 ASP B N 1
ATOM 7555 C CA . ASP B 1 279 ? -11.109 13.25 -1.064 1 95.19 279 ASP B CA 1
ATOM 7556 C C . ASP B 1 279 ? -10.641 14.695 -1.156 1 95.19 279 ASP B C 1
ATOM 7558 O O . ASP B 1 279 ? -11.445 15.594 -1.425 1 95.19 279 ASP B O 1
ATOM 7562 N N . ASN B 1 280 ? -9.391 14.891 -0.898 1 97 280 ASN B N 1
ATOM 7563 C CA . ASN B 1 280 ? -8.797 16.219 -0.967 1 97 280 ASN B CA 1
ATOM 7564 C C . ASN B 1 280 ? -7.762 16.312 -2.088 1 97 280 ASN B C 1
ATOM 7566 O O . ASN B 1 280 ? -6.977 15.391 -2.295 1 97 280 ASN B O 1
ATOM 7570 N N . THR B 1 281 ? -7.812 17.391 -2.803 1 97.31 281 THR B N 1
ATOM 7571 C CA . THR B 1 281 ? -6.777 17.797 -3.754 1 97.31 281 THR B CA 1
ATOM 7572 C C . THR B 1 281 ? -6.336 19.234 -3.504 1 97.31 281 THR B C 1
ATOM 7574 O O . THR B 1 281 ? -7.133 20.156 -3.629 1 97.31 281 THR B O 1
ATOM 7577 N N . VAL B 1 282 ? -5.098 19.391 -3.168 1 97.94 282 VAL B N 1
ATOM 7578 C CA . VAL B 1 282 ? -4.578 20.703 -2.846 1 97.94 282 VAL B CA 1
ATOM 7579 C C . VAL B 1 282 ? -3.355 21.016 -3.711 1 97.94 282 VAL B C 1
ATOM 7581 O O . VAL B 1 282 ? -2.463 20.172 -3.848 1 97.94 282 VAL B O 1
ATOM 7584 N N . GLN B 1 283 ? -3.316 22.188 -4.238 1 98.19 283 GLN B N 1
ATOM 7585 C CA . GLN B 1 283 ? -2.193 22.641 -5.051 1 98.19 283 GLN B CA 1
ATOM 7586 C C . GLN B 1 283 ? -1.702 24.016 -4.598 1 98.19 283 GLN B C 1
ATOM 7588 O O . GLN B 1 283 ? -2.502 24.875 -4.23 1 98.19 283 GLN B O 1
ATOM 7593 N N . ASN B 1 284 ? -0.444 24.172 -4.57 1 98.5 284 ASN B N 1
ATOM 7594 C CA . ASN B 1 284 ? 0.195 25.453 -4.34 1 98.5 284 ASN B CA 1
ATOM 7595 C C . ASN B 1 284 ? 1.163 25.812 -5.465 1 98.5 284 ASN B C 1
ATOM 7597 O O . ASN B 1 284 ? 1.951 24.969 -5.902 1 98.5 284 ASN B O 1
ATOM 7601 N N . THR B 1 285 ? 1.076 27.016 -5.953 1 98.31 285 THR B N 1
ATOM 7602 C CA . THR B 1 285 ? 2.014 27.609 -6.902 1 98.31 285 THR B CA 1
ATOM 7603 C C . THR B 1 285 ? 2.459 28.984 -6.438 1 98.31 285 THR B C 1
ATOM 7605 O O . THR B 1 285 ? 1.633 29.812 -6.031 1 98.31 285 THR B O 1
ATOM 7608 N N . GLY B 1 286 ? 3.768 29.203 -6.434 1 98.19 286 GLY B N 1
ATOM 7609 C CA . GLY B 1 286 ? 4.188 30.5 -5.918 1 98.19 286 GLY B CA 1
ATOM 7610 C C . GLY B 1 286 ? 5.547 30.938 -6.434 1 98.19 286 GLY B C 1
ATOM 7611 O O . GLY B 1 286 ? 6.215 30.188 -7.145 1 98.19 286 GLY B O 1
ATOM 7612 N N . ILE B 1 287 ? 5.871 32.188 -6.156 1 98.44 287 ILE B N 1
ATOM 7613 C CA . ILE B 1 287 ? 7.129 32.844 -6.504 1 98.44 287 ILE B CA 1
ATOM 7614 C C . ILE B 1 287 ? 7.586 33.719 -5.352 1 98.44 287 ILE B C 1
ATOM 7616 O O . ILE B 1 287 ? 6.77 34.375 -4.703 1 98.44 287 ILE B O 1
ATOM 7620 N N . ASP B 1 288 ? 8.805 33.719 -5.012 1 97.44 288 ASP B N 1
ATOM 7621 C CA . ASP B 1 288 ? 9.438 34.594 -4.023 1 97.44 288 ASP B CA 1
ATOM 7622 C C . ASP B 1 288 ? 10.695 35.25 -4.594 1 97.44 288 ASP B C 1
ATOM 7624 O O . ASP B 1 288 ? 11.438 34.625 -5.355 1 97.44 288 ASP B O 1
ATOM 7628 N N . VAL B 1 289 ? 10.914 36.469 -4.199 1 97.75 289 VAL B N 1
ATOM 7629 C CA . VAL B 1 289 ? 12.109 37.188 -4.594 1 97.75 289 VAL B CA 1
ATOM 7630 C C . VAL B 1 289 ? 12.82 37.719 -3.355 1 97.75 289 VAL B C 1
ATOM 7632 O O . VAL B 1 289 ? 12.211 38.406 -2.516 1 97.75 289 VAL B O 1
ATOM 7635 N N . LYS B 1 290 ? 14.008 37.406 -3.234 1 95.38 290 LYS B N 1
ATOM 7636 C CA . LYS B 1 290 ? 14.906 38 -2.246 1 95.38 290 LYS B CA 1
ATOM 7637 C C . LYS B 1 290 ? 15.969 38.875 -2.916 1 95.38 290 LYS B C 1
ATOM 7639 O O . LYS B 1 290 ? 16.734 38.375 -3.754 1 95.38 290 LYS B O 1
ATOM 7644 N N . ALA B 1 291 ? 16.047 40.125 -2.49 1 97.25 291 ALA B N 1
ATOM 7645 C CA . ALA B 1 291 ? 16.953 41.062 -3.15 1 97.25 291 ALA B CA 1
ATOM 7646 C C . ALA B 1 291 ? 17.703 41.906 -2.129 1 97.25 291 ALA B C 1
ATOM 7648 O O . ALA B 1 291 ? 17.078 42.531 -1.252 1 97.25 291 ALA B O 1
ATOM 7649 N N . GLN B 1 292 ? 18.969 41.906 -2.234 1 96.31 292 GLN B N 1
ATOM 7650 C CA . GLN B 1 292 ? 19.781 42.906 -1.545 1 96.31 292 GLN B CA 1
ATOM 7651 C C . GLN B 1 292 ? 19.891 44.188 -2.365 1 96.31 292 GLN B C 1
ATOM 7653 O O . GLN B 1 292 ? 20.734 44.281 -3.27 1 96.31 292 GLN B O 1
ATOM 7658 N N . LEU B 1 293 ? 19.172 45.156 -1.911 1 96.75 293 LEU B N 1
ATOM 7659 C CA . LEU B 1 293 ? 19.078 46.375 -2.711 1 96.75 293 LEU B CA 1
ATOM 7660 C C . LEU B 1 293 ? 20.328 47.25 -2.529 1 96.75 293 LEU B C 1
ATOM 7662 O O . LEU B 1 293 ? 20.812 47.844 -3.49 1 96.75 293 LEU B O 1
ATOM 7666 N N . THR B 1 294 ? 20.734 47.375 -1.305 1 95.88 294 THR B N 1
ATOM 7667 C CA . THR B 1 294 ? 21.953 48.062 -0.921 1 95.88 294 THR B CA 1
ATOM 7668 C C . THR B 1 294 ? 22.656 47.344 0.216 1 95.88 294 THR B C 1
ATOM 7670 O O . THR B 1 294 ? 22.234 46.25 0.617 1 95.88 294 THR B O 1
ATOM 7673 N N . ASP B 1 295 ? 23.688 47.906 0.642 1 92 295 ASP B N 1
ATOM 7674 C CA . ASP B 1 295 ? 24.375 47.312 1.77 1 92 295 ASP B CA 1
ATOM 7675 C C . ASP B 1 295 ? 23.516 47.312 3.023 1 92 295 ASP B C 1
ATOM 7677 O O . ASP B 1 295 ? 23.688 46.469 3.908 1 92 295 ASP B O 1
ATOM 7681 N N . SER B 1 296 ? 22.516 48.188 3.029 1 93.25 296 SER B N 1
ATOM 7682 C CA . SER B 1 296 ? 21.75 48.344 4.27 1 93.25 296 SER B CA 1
ATOM 7683 C C . SER B 1 296 ? 20.297 47.938 4.082 1 93.25 296 SER B C 1
ATOM 7685 O O . SER B 1 296 ? 19.547 47.812 5.055 1 93.25 296 SER B O 1
ATOM 7687 N N . TRP B 1 297 ? 19.859 47.812 2.838 1 95.25 297 TRP B N 1
ATOM 7688 C CA . TRP B 1 297 ? 18.438 47.562 2.602 1 95.25 297 TRP B CA 1
ATOM 7689 C C . TRP B 1 297 ? 18.25 46.25 1.813 1 95.25 297 TRP B C 1
ATOM 7691 O O . TRP B 1 297 ? 18.938 46 0.829 1 95.25 297 TRP B O 1
ATOM 7701 N N . ALA B 1 298 ? 17.328 45.438 2.312 1 95 298 ALA B N 1
ATOM 7702 C CA . ALA B 1 298 ? 16.953 44.219 1.628 1 95 298 ALA B CA 1
ATOM 7703 C C . ALA B 1 298 ? 15.438 44.156 1.422 1 95 298 ALA B C 1
ATOM 7705 O O . ALA B 1 298 ? 14.664 44.625 2.246 1 95 298 ALA B O 1
ATOM 7706 N N . LEU B 1 299 ? 15.047 43.5 0.292 1 96.5 299 LEU B N 1
ATOM 7707 C CA . LEU B 1 299 ? 13.641 43.312 -0.043 1 96.5 299 LEU B CA 1
ATOM 7708 C C . LEU B 1 299 ? 13.305 41.844 -0.161 1 96.5 299 LEU B C 1
ATOM 7710 O O . LEU B 1 299 ? 13.984 41.094 -0.877 1 96.5 299 LEU B O 1
ATOM 7714 N N . ASN B 1 300 ? 12.367 41.406 0.588 1 94.81 300 ASN B N 1
ATOM 7715 C CA . ASN B 1 300 ? 11.766 40.062 0.445 1 94.81 300 ASN B CA 1
ATOM 7716 C C . ASN B 1 300 ? 10.297 40.188 0.045 1 94.81 300 ASN B C 1
ATOM 7718 O O . ASN B 1 300 ? 9.484 40.75 0.776 1 94.81 300 ASN B O 1
ATOM 7722 N N . THR B 1 301 ? 9.938 39.656 -1.059 1 96.62 301 THR B N 1
ATOM 7723 C CA . THR B 1 301 ? 8.555 39.688 -1.521 1 96.62 301 THR B CA 1
ATOM 7724 C C . THR B 1 301 ? 8.141 38.344 -2.1 1 96.62 301 THR B C 1
ATOM 7726 O O . THR B 1 301 ? 8.984 37.562 -2.549 1 96.62 301 THR B O 1
ATOM 7729 N N . GLY B 1 302 ? 6.844 38.031 -1.939 1 97.12 302 GLY B N 1
ATOM 7730 C CA . GLY B 1 302 ? 6.391 36.719 -2.416 1 97.12 302 GLY B CA 1
ATOM 7731 C C . GLY B 1 302 ? 4.898 36.688 -2.693 1 97.12 302 GLY B C 1
ATOM 7732 O O . GLY B 1 302 ? 4.152 37.562 -2.256 1 97.12 302 GLY B O 1
ATOM 7733 N N . PHE B 1 303 ? 4.566 35.688 -3.484 1 98.5 303 PHE B N 1
ATOM 7734 C CA . PHE B 1 303 ? 3.182 35.406 -3.842 1 98.5 303 PHE B CA 1
ATOM 7735 C C . PHE B 1 303 ? 2.934 33.906 -3.842 1 98.5 303 PHE B C 1
ATOM 7737 O O . PHE B 1 303 ? 3.803 33.125 -4.246 1 98.5 303 PHE B O 1
ATOM 7744 N N . ASN B 1 304 ? 1.77 33.469 -3.324 1 98.44 304 ASN B N 1
ATOM 7745 C CA . ASN B 1 304 ? 1.359 32.094 -3.365 1 98.44 304 ASN B CA 1
ATOM 7746 C C . ASN B 1 304 ? -0.122 31.938 -3.703 1 98.44 304 ASN B C 1
ATOM 7748 O O . ASN B 1 304 ? -0.96 32.656 -3.148 1 98.44 304 ASN B O 1
ATOM 7752 N N . HIS B 1 305 ? -0.426 31.062 -4.652 1 98.62 305 HIS B N 1
ATOM 7753 C CA . HIS B 1 305 ? -1.785 30.656 -4.988 1 98.62 305 HIS B CA 1
ATOM 7754 C C . HIS B 1 305 ? -2.07 29.234 -4.504 1 98.62 305 HIS B C 1
ATOM 7756 O O . HIS B 1 305 ? -1.438 28.281 -4.957 1 98.62 305 HIS B O 1
ATOM 7762 N N . GLN B 1 306 ? -3.025 29.109 -3.613 1 98.25 306 GLN B N 1
ATOM 7763 C CA . GLN B 1 306 ? -3.469 27.797 -3.123 1 98.25 306 GLN B CA 1
ATOM 7764 C C . GLN B 1 306 ? -4.859 27.469 -3.65 1 98.25 306 GLN B C 1
ATOM 7766 O O . GLN B 1 306 ? -5.805 28.234 -3.473 1 98.25 306 GLN B O 1
ATOM 7771 N N . ASP B 1 307 ? -4.977 26.359 -4.309 1 98.31 307 ASP B N 1
ATOM 7772 C CA . ASP B 1 307 ? -6.23 25.797 -4.801 1 98.31 307 ASP B CA 1
ATOM 7773 C C . ASP B 1 307 ? -6.574 24.5 -4.078 1 98.31 307 ASP B C 1
ATOM 7775 O O . ASP B 1 307 ? -5.844 23.516 -4.18 1 98.31 307 ASP B O 1
ATOM 7779 N N . PHE B 1 308 ? -7.73 24.5 -3.354 1 97.56 308 PHE B N 1
ATOM 7780 C CA . PHE B 1 308 ? -8.125 23.344 -2.551 1 97.56 308 PHE B CA 1
ATOM 7781 C C . PHE B 1 308 ? -9.523 22.875 -2.926 1 97.56 308 PHE B C 1
ATOM 7783 O O . PHE B 1 308 ? -10.492 23.625 -2.762 1 97.56 308 PHE B O 1
ATOM 7790 N N . LYS B 1 309 ? -9.602 21.656 -3.387 1 98.19 309 LYS B N 1
ATOM 7791 C CA . LYS B 1 309 ? -10.883 21 -3.688 1 98.19 309 LYS B CA 1
ATOM 7792 C C . LYS B 1 309 ? -11.109 19.797 -2.785 1 98.19 309 LYS B C 1
ATOM 7794 O O . LYS B 1 309 ? -10.211 18.969 -2.604 1 98.19 309 LYS B O 1
ATOM 7799 N N . ARG B 1 310 ? -12.305 19.703 -2.23 1 97.56 310 ARG B N 1
ATOM 7800 C CA . ARG B 1 310 ? -12.688 18.578 -1.388 1 97.56 310 ARG B CA 1
ATOM 7801 C C . ARG B 1 310 ? -14.023 17.984 -1.839 1 97.56 310 ARG B C 1
ATOM 7803 O O . ARG B 1 310 ? -14.969 18.719 -2.121 1 97.56 310 ARG B O 1
ATOM 7810 N N . VAL B 1 311 ? -14.055 16.703 -2.025 1 96.94 311 VAL B N 1
ATOM 7811 C CA . VAL B 1 311 ? -15.297 15.945 -2.156 1 96.94 311 VAL B CA 1
ATOM 7812 C C . VAL B 1 311 ? -15.547 15.156 -0.877 1 96.94 311 VAL B C 1
ATOM 7814 O O . VAL B 1 311 ? -14.773 14.266 -0.527 1 96.94 311 VAL B O 1
ATOM 7817 N N . ASP B 1 312 ? -16.625 15.445 -0.229 1 96.75 312 ASP B N 1
ATOM 7818 C CA . ASP B 1 312 ? -16.953 14.906 1.085 1 96.75 312 ASP B CA 1
ATOM 7819 C C . ASP B 1 312 ? -18.281 14.148 1.051 1 96.75 312 ASP B C 1
ATOM 7821 O O . ASP B 1 312 ? -19.344 14.758 1.166 1 96.75 312 ASP B O 1
ATOM 7825 N N . VAL B 1 313 ? -18.234 12.844 0.897 1 94.94 313 VAL B N 1
ATOM 7826 C CA . VAL B 1 313 ? -19.391 11.969 1.062 1 94.94 313 VAL B CA 1
ATOM 7827 C C . VAL B 1 313 ? -19.375 11.344 2.457 1 94.94 313 VAL B C 1
ATOM 7829 O O . VAL B 1 313 ? -18.562 10.461 2.74 1 94.94 313 VAL B O 1
ATOM 7832 N N . GLU B 1 314 ? -20.312 11.75 3.268 1 95.12 314 GLU B N 1
ATOM 7833 C CA . GLU B 1 314 ? -20.203 11.383 4.676 1 95.12 314 GLU B CA 1
ATOM 7834 C C . GLU B 1 314 ? -21.562 10.945 5.238 1 95.12 314 GLU B C 1
ATOM 7836 O O . GLU B 1 314 ? -22.594 11.438 4.797 1 95.12 314 GLU B O 1
ATOM 7841 N N . SER B 1 315 ? -21.5 10 6.191 1 95.06 315 SER B N 1
ATOM 7842 C CA . SER B 1 315 ? -22.656 9.641 7.012 1 95.06 315 SER B CA 1
ATOM 7843 C C . SER B 1 315 ? -22.594 10.32 8.375 1 95.06 315 SER B C 1
ATOM 7845 O O . SER B 1 315 ? -21.516 10.562 8.914 1 95.06 315 SER B O 1
ATOM 7847 N N . TYR B 1 316 ? -23.734 10.594 8.883 1 95.38 316 TYR B N 1
ATOM 7848 C CA . TYR B 1 316 ? -23.859 11.188 10.211 1 95.38 316 TYR B CA 1
ATOM 7849 C C . TYR B 1 316 ? -24.672 10.281 11.141 1 95.38 316 TYR B C 1
ATOM 7851 O O . TYR B 1 316 ? -25.891 10.43 11.266 1 95.38 316 TYR B O 1
ATOM 7859 N N . PRO B 1 317 ? -23.969 9.453 11.844 1 95.88 317 PRO B N 1
ATOM 7860 C CA . PRO B 1 317 ? -24.703 8.609 12.789 1 95.88 317 PRO B CA 1
ATOM 7861 C C . PRO B 1 317 ? -25.266 9.406 13.969 1 95.88 317 PRO B C 1
ATOM 7863 O O . PRO B 1 317 ? -24.531 10.172 14.602 1 95.88 317 PRO B O 1
ATOM 7866 N N . SER B 1 318 ? -26.531 9.211 14.227 1 96.06 318 SER B N 1
ATOM 7867 C CA . SER B 1 318 ? -27.188 9.859 15.352 1 96.06 318 SER B CA 1
ATOM 7868 C C . SER B 1 318 ? -27.406 8.883 16.5 1 96.06 318 SER B C 1
ATOM 7870 O O . SER B 1 318 ? -27.906 7.773 16.297 1 96.06 318 SER B O 1
ATOM 7872 N N . PHE B 1 319 ? -27.078 9.398 17.719 1 95.69 319 PHE B N 1
ATOM 7873 C CA . PHE B 1 319 ? -27.172 8.531 18.891 1 95.69 319 PHE B CA 1
ATOM 7874 C C . PHE B 1 319 ? -28.375 8.898 19.734 1 95.69 319 PHE B C 1
ATOM 7876 O O . PHE B 1 319 ? -28.562 8.359 20.828 1 95.69 319 PHE B O 1
ATOM 7883 N N . ASN B 1 320 ? -29.234 9.727 19.203 1 94 320 ASN B N 1
ATOM 7884 C CA . ASN B 1 320 ? -30.375 10.242 19.953 1 94 320 ASN B CA 1
ATOM 7885 C C . ASN B 1 320 ? -31.312 9.117 20.391 1 94 320 ASN B C 1
ATOM 7887 O O . ASN B 1 320 ? -31.875 9.172 21.484 1 94 320 ASN B O 1
ATOM 7891 N N . ASP B 1 321 ? -31.438 8.109 19.594 1 92.38 321 ASP B N 1
ATOM 7892 C CA . ASP B 1 321 ? -32.406 7.055 19.906 1 92.38 321 ASP B CA 1
ATOM 7893 C C . ASP B 1 321 ? -31.688 5.746 20.234 1 92.38 321 ASP B C 1
ATOM 7895 O O . ASP B 1 321 ? -32.344 4.703 20.391 1 92.38 321 ASP B O 1
ATOM 7899 N N . TYR B 1 322 ? -30.406 5.781 20.344 1 94.19 322 TYR B N 1
ATOM 7900 C CA . TYR B 1 322 ? -29.625 4.555 20.469 1 94.19 322 TYR B CA 1
ATOM 7901 C C . TYR B 1 322 ? -29.906 3.877 21.797 1 94.19 322 TYR B C 1
ATOM 7903 O O . TYR B 1 322 ? -30.062 2.654 21.859 1 94.19 322 TYR B O 1
ATOM 7911 N N . ALA B 1 323 ? -29.969 4.609 22.875 1 89.19 323 ALA B N 1
ATOM 7912 C CA . ALA B 1 323 ? -30.188 4.043 24.203 1 89.19 323 ALA B CA 1
ATOM 7913 C C . ALA B 1 323 ? -31.531 3.35 24.297 1 89.19 323 ALA B C 1
ATOM 7915 O O . ALA B 1 323 ? -31.672 2.324 24.969 1 89.19 323 ALA B O 1
ATOM 7916 N N . SER B 1 324 ? -32.562 3.803 23.625 1 92.25 324 SER B N 1
ATOM 7917 C CA . SER B 1 324 ? -33.906 3.277 23.734 1 92.25 324 SER B CA 1
ATOM 7918 C C . SER B 1 324 ? -34.156 2.164 22.719 1 92.25 324 SER B C 1
ATOM 7920 O O . SER B 1 324 ? -34.875 1.188 23.031 1 92.25 324 SER B O 1
ATOM 7922 N N . THR B 1 325 ? -33.625 2.283 21.5 1 93.81 325 THR B N 1
ATOM 7923 C CA . THR B 1 325 ? -34.031 1.371 20.438 1 93.81 325 THR B CA 1
ATOM 7924 C C . THR B 1 325 ? -32.875 0.402 20.125 1 93.81 325 THR B C 1
ATOM 7926 O O . THR B 1 325 ? -33.094 -0.627 19.469 1 93.81 325 THR B O 1
ATOM 7929 N N . GLY B 1 326 ? -31.719 0.825 20.5 1 93.75 326 GLY B N 1
ATOM 7930 C CA . GLY B 1 326 ? -30.547 0.055 20.125 1 93.75 326 GLY B CA 1
ATOM 7931 C C . GLY B 1 326 ? -30.156 0.244 18.672 1 93.75 326 GLY B C 1
ATOM 7932 O O . GLY B 1 326 ? -29.281 -0.465 18.156 1 93.75 326 GLY B O 1
ATOM 7933 N N . LYS B 1 327 ? -30.766 1.166 17.969 1 95.06 327 LYS B N 1
ATOM 7934 C CA . LYS B 1 327 ? -30.516 1.399 16.547 1 95.06 327 LYS B CA 1
ATOM 7935 C C . LYS B 1 327 ? -29.906 2.779 16.328 1 95.06 327 LYS B C 1
ATOM 7937 O O . LYS B 1 327 ? -29.969 3.648 17.188 1 95.06 327 LYS B O 1
ATOM 7942 N N . ILE B 1 328 ? -29.25 2.924 15.133 1 95.94 328 ILE B N 1
ATOM 7943 C CA . ILE B 1 328 ? -28.609 4.176 14.742 1 95.94 328 ILE B CA 1
ATOM 7944 C C . ILE B 1 328 ? -29.266 4.723 13.477 1 95.94 328 ILE B C 1
ATOM 7946 O O . ILE B 1 328 ? -29.453 3.988 12.5 1 95.94 328 ILE B O 1
ATOM 7950 N N . VAL B 1 329 ? -29.625 5.949 13.516 1 95.31 329 VAL B N 1
ATOM 7951 C CA . VAL B 1 329 ? -30.109 6.641 12.32 1 95.31 329 VAL B CA 1
ATOM 7952 C C . VAL B 1 329 ? -28.938 7.324 11.609 1 95.31 329 VAL B C 1
ATOM 7954 O O . VAL B 1 329 ? -28.234 8.148 12.211 1 95.31 329 VAL B O 1
ATOM 7957 N N . HIS B 1 330 ? -28.734 6.941 10.367 1 95.38 330 HIS B N 1
ATOM 7958 C CA . HIS B 1 330 ? -27.703 7.578 9.547 1 95.38 330 HIS B CA 1
ATOM 7959 C C . HIS B 1 330 ? -28.312 8.602 8.602 1 95.38 330 HIS B C 1
ATOM 7961 O O . HIS B 1 330 ? -29.188 8.266 7.789 1 95.38 330 HIS B O 1
ATOM 7967 N N . SER B 1 331 ? -27.938 9.836 8.789 1 95.38 331 SER B N 1
ATOM 7968 C CA . SER B 1 331 ? -28.094 10.828 7.727 1 95.38 331 SER B CA 1
ATOM 7969 C C . SER B 1 331 ? -26.781 11.016 6.961 1 95.38 331 SER B C 1
ATOM 7971 O O . SER B 1 331 ? -25.859 10.219 7.109 1 95.38 331 SER B O 1
ATOM 7973 N N . GLY B 1 332 ? -26.781 11.961 6.102 1 95.25 332 GLY B N 1
ATOM 7974 C CA . GLY B 1 332 ? -25.516 12.172 5.402 1 95.25 332 GLY B CA 1
ATOM 7975 C C . GLY B 1 332 ? -25.641 13.156 4.258 1 95.25 332 GLY B C 1
ATOM 7976 O O . GLY B 1 332 ? -26.703 13.742 4.039 1 95.25 332 GLY B O 1
ATOM 7977 N N . ASN B 1 333 ? -24.469 13.359 3.672 1 96.31 333 ASN B N 1
ATOM 7978 C CA . ASN B 1 333 ? -24.469 14.266 2.533 1 96.31 333 ASN B CA 1
ATOM 7979 C C . ASN B 1 333 ? -23.359 13.914 1.536 1 96.31 333 ASN B C 1
ATOM 7981 O O . ASN B 1 333 ? -22.516 13.062 1.815 1 96.31 333 ASN B O 1
ATOM 7985 N N . ASP B 1 334 ? -23.469 14.43 0.342 1 95.88 334 ASP B N 1
ATOM 7986 C CA . ASP B 1 334 ? -22.453 14.57 -0.709 1 95.88 334 ASP B CA 1
ATOM 7987 C C . ASP B 1 334 ? -22.094 16.031 -0.933 1 95.88 334 ASP B C 1
ATOM 7989 O O . ASP B 1 334 ? -22.875 16.797 -1.522 1 95.88 334 ASP B O 1
ATOM 7993 N N . ARG B 1 335 ? -20.938 16.344 -0.443 1 97.69 335 ARG B N 1
ATOM 7994 C CA . ARG B 1 335 ? -20.547 17.75 -0.401 1 97.69 335 ARG B CA 1
ATOM 7995 C C . ARG B 1 335 ? -19.312 18 -1.25 1 97.69 335 ARG B C 1
ATOM 7997 O O . ARG B 1 335 ? -18.375 17.203 -1.256 1 97.69 335 ARG B O 1
ATOM 8004 N N . HIS B 1 336 ? -19.328 19.094 -2.035 1 97.44 336 HIS B N 1
ATOM 8005 C CA . HIS B 1 336 ? -18.203 19.562 -2.848 1 97.44 336 HIS B CA 1
ATOM 8006 C C . HIS B 1 336 ? -17.766 20.953 -2.412 1 97.44 336 HIS B C 1
ATOM 8008 O O . HIS B 1 336 ? -18.547 21.891 -2.439 1 97.44 336 HIS B O 1
ATOM 8014 N N . ASP B 1 337 ? -16.547 21.031 -2.006 1 97.81 337 ASP B N 1
ATOM 8015 C CA . ASP B 1 337 ? -15.961 22.297 -1.568 1 97.81 337 ASP B CA 1
ATOM 8016 C C . ASP B 1 337 ? -14.812 22.734 -2.486 1 97.81 337 ASP B C 1
ATOM 8018 O O . ASP B 1 337 ? -14.07 21.891 -2.988 1 97.81 337 ASP B O 1
ATOM 8022 N N . HIS B 1 338 ? -14.68 24.031 -2.701 1 98.06 338 HIS B N 1
ATOM 8023 C CA . HIS B 1 338 ? -13.562 24.625 -3.43 1 98.06 338 HIS B CA 1
ATOM 8024 C C . HIS B 1 338 ? -13.078 25.906 -2.756 1 98.06 338 HIS B C 1
ATOM 8026 O O . HIS B 1 338 ? -13.781 26.922 -2.762 1 98.06 338 HIS B O 1
ATOM 8032 N N . TRP B 1 339 ? -11.922 25.859 -2.094 1 97.94 339 TRP B N 1
ATOM 8033 C CA . TRP B 1 339 ? -11.297 27.031 -1.486 1 97.94 339 TRP B CA 1
ATOM 8034 C C . TRP B 1 339 ? -10.141 27.531 -2.342 1 97.94 339 TRP B C 1
ATOM 8036 O O . TRP B 1 339 ? -9.391 26.75 -2.92 1 97.94 339 TRP B O 1
ATOM 8046 N N . VAL B 1 340 ? -9.992 28.859 -2.338 1 97.81 340 VAL B N 1
ATOM 8047 C CA . VAL B 1 340 ? -8.836 29.5 -2.963 1 97.81 340 VAL B CA 1
ATOM 8048 C C . VAL B 1 340 ? -8.227 30.516 -2.008 1 97.81 340 VAL B C 1
ATOM 8050 O O . VAL B 1 340 ? -8.953 31.344 -1.431 1 97.81 340 VAL B O 1
ATOM 8053 N N . PHE B 1 341 ? -6.941 30.438 -1.778 1 97.38 341 PHE B N 1
ATOM 8054 C CA . PHE B 1 341 ? -6.152 31.422 -1.055 1 97.38 341 PHE B CA 1
ATOM 8055 C C . PHE B 1 341 ? -5.102 32.062 -1.965 1 97.38 341 PHE B C 1
ATOM 8057 O O . PHE B 1 341 ? -4.238 31.344 -2.498 1 97.38 341 PHE B O 1
ATOM 8064 N N . ASN B 1 342 ? -5.238 33.312 -2.162 1 98.12 342 ASN B N 1
ATOM 8065 C CA . ASN B 1 342 ? -4.168 34.125 -2.754 1 98.12 342 ASN B CA 1
ATOM 8066 C C . ASN B 1 342 ? -3.465 34.969 -1.71 1 98.12 342 ASN B C 1
ATOM 8068 O O . ASN B 1 342 ? -4.098 35.812 -1.059 1 98.12 342 ASN B O 1
ATOM 8072 N N . THR B 1 343 ? -2.176 34.812 -1.569 1 97.88 343 THR B N 1
ATOM 8073 C CA . THR B 1 343 ? -1.444 35.562 -0.553 1 97.88 343 THR B CA 1
ATOM 8074 C C . THR B 1 343 ? -0.22 36.25 -1.159 1 97.88 343 THR B C 1
ATOM 8076 O O . THR B 1 343 ? 0.455 35.688 -2.016 1 97.88 343 THR B O 1
ATOM 8079 N N . ALA B 1 344 ? 0.011 37.469 -0.745 1 97.94 344 ALA B N 1
ATOM 8080 C CA . ALA B 1 344 ? 1.184 38.219 -1.157 1 97.94 344 ALA B CA 1
ATOM 8081 C C . ALA B 1 344 ? 1.757 39.031 0.012 1 97.94 344 ALA B C 1
ATOM 8083 O O . ALA B 1 344 ? 1.029 39.375 0.938 1 97.94 344 ALA B O 1
ATOM 8084 N N . TYR B 1 345 ? 3.062 39.281 -0.002 1 96.44 345 TYR B N 1
ATOM 8085 C CA . TYR B 1 345 ? 3.688 40.156 0.982 1 96.44 345 TYR B CA 1
ATOM 8086 C C . TYR B 1 345 ? 4.898 40.844 0.389 1 96.44 345 TYR B C 1
ATOM 8088 O O . TYR B 1 345 ? 5.449 40.406 -0.623 1 96.44 345 TYR B O 1
ATOM 8096 N N . SER B 1 346 ? 5.262 41.969 0.971 1 97.31 346 SER B N 1
ATOM 8097 C CA . SER B 1 346 ? 6.484 42.719 0.702 1 97.31 346 SER B CA 1
ATOM 8098 C C . SER B 1 346 ? 7.109 43.219 1.991 1 97.31 346 SER B C 1
ATOM 8100 O O . SER B 1 346 ? 6.469 43.969 2.736 1 97.31 346 SER B O 1
ATOM 8102 N N . ASP B 1 347 ? 8.328 42.844 2.225 1 96.12 347 ASP B N 1
ATOM 8103 C CA . ASP B 1 347 ? 9.062 43.25 3.422 1 96.12 347 ASP B CA 1
ATOM 8104 C C . ASP B 1 347 ? 10.344 44 3.057 1 96.12 347 ASP B C 1
ATOM 8106 O O . ASP B 1 347 ? 11.227 43.438 2.395 1 96.12 347 ASP B O 1
ATOM 8110 N N . LEU B 1 348 ? 10.414 45.156 3.488 1 96.88 348 LEU B N 1
ATOM 8111 C CA . LEU B 1 348 ? 11.633 45.969 3.381 1 96.88 348 LEU B CA 1
ATOM 8112 C C . LEU B 1 348 ? 12.367 46 4.715 1 96.88 348 LEU B C 1
ATOM 8114 O O . LEU B 1 348 ? 11.828 46.531 5.703 1 96.88 348 LEU B O 1
ATOM 8118 N N . VAL B 1 349 ? 13.57 45.469 4.738 1 94.5 349 VAL B N 1
ATOM 8119 C CA . VAL B 1 349 ? 14.352 45.406 5.965 1 94.5 349 VAL B CA 1
ATOM 8120 C C . VAL B 1 349 ? 15.562 46.312 5.859 1 94.5 349 VAL B C 1
ATOM 8122 O O . VAL B 1 349 ? 16.312 46.25 4.883 1 94.5 349 VAL B O 1
ATOM 8125 N N . GLY B 1 350 ? 15.766 47.125 6.902 1 93.81 350 GLY B N 1
ATOM 8126 C CA . GLY B 1 350 ? 16.875 48.062 6.918 1 93.81 350 GLY B CA 1
ATOM 8127 C C . GLY B 1 350 ? 17.719 47.969 8.18 1 93.81 350 GLY B C 1
ATOM 8128 O O . GLY B 1 350 ? 17.172 47.75 9.273 1 93.81 350 GLY B O 1
ATOM 8129 N N . GLU B 1 351 ? 18.984 48.062 8.031 1 93.31 351 GLU B N 1
ATOM 8130 C CA . GLU B 1 351 ? 19.922 48.219 9.141 1 93.31 351 GLU B CA 1
ATOM 8131 C C . GLU B 1 351 ? 20.5 49.625 9.172 1 93.31 351 GLU B C 1
ATOM 8133 O O . GLU B 1 351 ? 21.281 50 8.289 1 93.31 351 GLU B O 1
ATOM 8138 N N . LEU B 1 352 ? 20.172 50.25 10.242 1 93.81 352 LEU B N 1
ATOM 8139 C CA . LEU B 1 352 ? 20.547 51.656 10.336 1 93.81 352 LEU B CA 1
ATOM 8140 C C . LEU B 1 352 ? 21.234 51.938 11.664 1 93.81 352 LEU B C 1
ATOM 8142 O O . LEU B 1 352 ? 21 51.25 12.656 1 93.81 352 LEU B O 1
ATOM 8146 N N . ASP B 1 353 ? 22.141 52.906 11.609 1 92.94 353 ASP B N 1
ATOM 8147 C CA . ASP B 1 353 ? 22.734 53.469 12.82 1 92.94 353 ASP B CA 1
ATOM 8148 C C . ASP B 1 353 ? 22.281 54.906 13.039 1 92.94 353 ASP B C 1
ATOM 8150 O O . ASP B 1 353 ? 22.562 55.781 12.203 1 92.94 353 ASP B O 1
ATOM 8154 N N . PHE B 1 354 ? 21.625 55.094 14.039 1 88.62 354 PHE B N 1
ATOM 8155 C CA . PHE B 1 354 ? 21.125 56.438 14.305 1 88.62 354 PHE B CA 1
ATOM 8156 C C . PHE B 1 354 ? 21.156 56.75 15.797 1 88.62 354 PHE B C 1
ATOM 8158 O O . PHE B 1 354 ? 20.703 55.938 16.609 1 88.62 354 PHE B O 1
ATOM 8165 N N . LEU B 1 355 ? 21.844 57.906 16.188 1 88.56 355 LEU B N 1
ATOM 8166 C CA . LEU B 1 355 ? 21.906 58.438 17.562 1 88.56 355 LEU B CA 1
ATOM 8167 C C . LEU B 1 355 ? 22.609 57.438 18.469 1 88.56 355 LEU B C 1
ATOM 8169 O O . LEU B 1 355 ? 22.156 57.188 19.594 1 88.56 355 LEU B O 1
ATOM 8173 N N . GLY B 1 356 ? 23.531 56.75 18.047 1 89.69 356 GLY B N 1
ATOM 8174 C CA . GLY B 1 356 ? 24.312 55.812 18.844 1 89.69 356 GLY B CA 1
ATOM 8175 C C . GLY B 1 356 ? 23.625 54.5 19.062 1 89.69 356 GLY B C 1
ATOM 8176 O O . GLY B 1 356 ? 24.016 53.719 19.938 1 89.69 356 GLY B O 1
ATOM 8177 N N . THR B 1 357 ? 22.547 54.312 18.375 1 92.94 357 THR B N 1
ATOM 8178 C CA . THR B 1 357 ? 21.75 53.094 18.469 1 92.94 357 THR B CA 1
ATOM 8179 C C . THR B 1 357 ? 21.656 52.375 17.125 1 92.94 357 THR B C 1
ATOM 8181 O O . THR B 1 357 ? 21.516 53.031 16.078 1 92.94 357 THR B O 1
ATOM 8184 N N . GLN B 1 358 ? 21.875 51.125 17.203 1 94.25 358 GLN B N 1
ATOM 8185 C CA . GLN B 1 358 ? 21.688 50.312 15.992 1 94.25 358 GLN B CA 1
ATOM 8186 C C . GLN B 1 358 ? 20.234 49.938 15.812 1 94.25 358 GLN B C 1
ATOM 8188 O O . GLN B 1 358 ? 19.609 49.406 16.719 1 94.25 358 GLN B O 1
ATOM 8193 N N . HIS B 1 359 ? 19.672 50.219 14.609 1 94.81 359 HIS B N 1
ATOM 8194 C CA . HIS B 1 359 ? 18.281 49.938 14.305 1 94.81 359 HIS B CA 1
ATOM 8195 C C . HIS B 1 359 ? 18.172 48.875 13.211 1 94.81 359 HIS B C 1
ATOM 8197 O O . HIS B 1 359 ? 18.844 48.969 12.18 1 94.81 359 HIS B O 1
ATOM 8203 N N . GLN B 1 360 ? 17.453 47.844 13.5 1 93.69 360 GLN B N 1
ATOM 8204 C CA . GLN B 1 360 ? 16.953 46.969 12.469 1 93.69 360 GLN B CA 1
ATOM 8205 C C . GLN B 1 360 ? 15.453 47.156 12.242 1 93.69 360 GLN B C 1
ATOM 8207 O O . GLN B 1 360 ? 14.625 46.688 13.016 1 93.69 360 GLN B O 1
ATOM 8212 N N . VAL B 1 361 ? 15.117 47.719 11.047 1 94.62 361 VAL B N 1
ATOM 8213 C CA . VAL B 1 361 ? 13.758 48.156 10.789 1 94.62 361 VAL B CA 1
ATOM 8214 C C . VAL B 1 361 ? 13.102 47.25 9.75 1 94.62 361 VAL B C 1
ATOM 8216 O O . VAL B 1 361 ? 13.742 46.844 8.781 1 94.62 361 VAL B O 1
ATOM 8219 N N . LEU B 1 362 ? 11.867 46.938 10.023 1 95.94 362 LEU B N 1
ATOM 8220 C CA . LEU B 1 362 ? 11.023 46.219 9.07 1 95.94 362 LEU B CA 1
ATOM 8221 C C . LEU B 1 362 ? 9.797 47.031 8.695 1 95.94 362 LEU B C 1
ATOM 8223 O O . LEU B 1 362 ? 9.031 47.438 9.57 1 95.94 362 LEU B O 1
ATOM 8227 N N . ILE B 1 363 ? 9.664 47.375 7.406 1 96.81 363 ILE B N 1
ATOM 8228 C CA . ILE B 1 363 ? 8.461 47.938 6.816 1 96.81 363 ILE B CA 1
ATOM 8229 C C . ILE B 1 363 ? 7.816 46.938 5.871 1 96.81 363 ILE B C 1
ATOM 8231 O O . ILE B 1 363 ? 8.445 46.469 4.914 1 96.81 363 ILE B O 1
ATOM 8235 N N . GLY B 1 364 ? 6.598 46.594 6.234 1 96.25 364 GLY B N 1
ATOM 8236 C CA . GLY B 1 364 ? 6.031 45.531 5.41 1 96.25 364 GLY B CA 1
ATOM 8237 C C . GLY B 1 364 ? 4.543 45.688 5.168 1 96.25 364 GLY B C 1
ATOM 8238 O O . GLY B 1 364 ? 3.891 46.531 5.809 1 96.25 364 GLY B O 1
ATOM 8239 N N . ALA B 1 365 ? 4.07 44.969 4.18 1 97.38 365 ALA B N 1
ATOM 8240 C CA . ALA B 1 365 ? 2.654 44.844 3.84 1 97.38 365 ALA B CA 1
ATOM 8241 C C . ALA B 1 365 ? 2.33 43.438 3.367 1 97.38 365 ALA B C 1
ATOM 8243 O O . ALA B 1 365 ? 3.195 42.719 2.834 1 97.38 365 ALA B O 1
ATOM 8244 N N . ASN B 1 366 ? 1.107 43 3.635 1 95.75 366 ASN B N 1
ATOM 8245 C CA . ASN B 1 366 ? 0.667 41.719 3.062 1 95.75 366 ASN B CA 1
ATOM 8246 C C . ASN B 1 366 ? -0.809 41.781 2.678 1 95.75 366 ASN B C 1
ATOM 8248 O O . ASN B 1 366 ? -1.537 42.688 3.088 1 95.75 366 ASN B O 1
ATOM 8252 N N . TRP B 1 367 ? -1.19 40.812 1.792 1 97.56 367 TRP B N 1
ATOM 8253 C CA . TRP B 1 367 ? -2.539 40.688 1.245 1 97.56 367 TRP B CA 1
ATOM 8254 C C . TRP B 1 367 ? -2.99 39.25 1.189 1 97.56 367 TRP B C 1
ATOM 8256 O O . TRP B 1 367 ? -2.199 38.344 0.869 1 97.56 367 TRP B O 1
ATOM 8266 N N . LEU B 1 368 ? -4.266 39.031 1.584 1 97.19 368 LEU B N 1
ATOM 8267 C CA . LEU B 1 368 ? -4.93 37.719 1.437 1 97.19 368 LEU B CA 1
ATOM 8268 C C . LEU B 1 368 ? -6.246 37.875 0.684 1 97.19 368 LEU B C 1
ATOM 8270 O O . LEU B 1 368 ? -7.113 38.656 1.087 1 97.19 368 LEU B O 1
ATOM 8274 N N . GLY B 1 369 ? -6.34 37.219 -0.472 1 97.56 369 GLY B N 1
ATOM 8275 C CA . GLY B 1 369 ? -7.617 37 -1.139 1 97.56 369 GLY B CA 1
ATOM 8276 C C . GLY B 1 369 ? -8.195 35.625 -0.902 1 97.56 369 GLY B C 1
ATOM 8277 O O . GLY B 1 369 ? -7.562 34.625 -1.227 1 97.56 369 GLY B O 1
ATOM 8278 N N . TYR B 1 370 ? -9.406 35.656 -0.355 1 96.62 370 TYR B N 1
ATOM 8279 C CA . TYR B 1 370 ? -10.07 34.406 -0.004 1 96.62 370 TYR B CA 1
ATOM 8280 C C . TYR B 1 370 ? -11.336 34.219 -0.821 1 96.62 370 TYR B C 1
ATOM 8282 O O . TYR B 1 370 ? -12.086 35.156 -1.053 1 96.62 370 TYR B O 1
ATOM 8290 N N . SER B 1 371 ? -11.5 32.938 -1.312 1 97.38 371 SER B N 1
ATOM 8291 C CA . SER B 1 371 ? -12.773 32.562 -1.91 1 97.38 371 SER B CA 1
ATOM 8292 C C . SER B 1 371 ? -13.148 31.125 -1.518 1 97.38 371 SER B C 1
ATOM 8294 O O . SER B 1 371 ? -12.273 30.266 -1.362 1 97.38 371 SER B O 1
ATOM 8296 N N . TYR B 1 372 ? -14.477 30.859 -1.39 1 96.94 372 TYR B N 1
ATOM 8297 C CA . TYR B 1 372 ? -15 29.562 -1.017 1 96.94 372 TYR B CA 1
ATOM 8298 C C . TYR B 1 372 ? -16.328 29.281 -1.717 1 96.94 372 TYR B C 1
ATOM 8300 O O . TYR B 1 372 ? -17.266 30.062 -1.606 1 96.94 372 TYR B O 1
ATOM 8308 N N . ASP B 1 373 ? -16.391 28.156 -2.441 1 97.81 373 ASP B N 1
ATOM 8309 C CA . ASP B 1 373 ? -17.609 27.641 -3.039 1 97.81 373 ASP B CA 1
ATOM 8310 C C . ASP B 1 373 ? -18.016 26.297 -2.408 1 97.81 373 ASP B C 1
ATOM 8312 O O . ASP B 1 373 ? -17.172 25.422 -2.246 1 97.81 373 ASP B O 1
ATOM 8316 N N . ARG B 1 374 ? -19.297 26.219 -2.1 1 97.56 374 ARG B N 1
ATOM 8317 C CA . ARG B 1 374 ? -19.828 25 -1.502 1 97.56 374 ARG B CA 1
ATOM 8318 C C . ARG B 1 374 ? -21.047 24.516 -2.26 1 97.56 374 ARG B C 1
ATOM 8320 O O . ARG B 1 374 ? -21.938 25.312 -2.594 1 97.56 374 ARG B O 1
ATOM 8327 N N . ALA B 1 375 ? -21.125 23.25 -2.643 1 97.75 375 ALA B N 1
ATOM 8328 C CA . ALA B 1 375 ? -22.312 22.547 -3.107 1 97.75 375 ALA B CA 1
ATOM 8329 C C . ALA B 1 375 ? -22.547 21.281 -2.279 1 97.75 375 ALA B C 1
ATOM 8331 O O . ALA B 1 375 ? -21.703 20.391 -2.248 1 97.75 375 ALA B O 1
ATOM 8332 N N . GLN B 1 376 ? -23.719 21.25 -1.641 1 97.44 376 GLN B N 1
ATOM 8333 C CA . GLN B 1 376 ? -24.031 20.156 -0.727 1 97.44 376 GLN B CA 1
ATOM 8334 C C . GLN B 1 376 ? -25.375 19.516 -1.055 1 97.44 376 GLN B C 1
ATOM 8336 O O . GLN B 1 376 ? -26.375 20.219 -1.191 1 97.44 376 GLN B O 1
ATOM 8341 N N . TYR B 1 377 ? -25.359 18.234 -1.239 1 97 377 TYR B N 1
ATOM 8342 C CA . TYR B 1 377 ? -26.562 17.438 -1.487 1 97 377 TYR B CA 1
ATOM 8343 C C . TYR B 1 377 ? -26.812 16.469 -0.337 1 97 377 TYR B C 1
ATOM 8345 O O . TYR B 1 377 ? -25.969 15.641 -0.01 1 97 377 TYR B O 1
ATOM 8353 N N . TYR B 1 378 ? -28 16.453 0.167 1 96.31 378 TYR B N 1
ATOM 8354 C CA . TYR B 1 378 ? -28.281 15.672 1.368 1 96.31 378 TYR B CA 1
ATOM 8355 C C . TYR B 1 378 ? -28.859 14.312 1.012 1 96.31 378 TYR B C 1
ATOM 8357 O O . TYR B 1 378 ? -29.547 14.172 0 1 96.31 378 TYR B O 1
ATOM 8365 N N . PHE B 1 379 ? -28.578 13.336 1.824 1 95.25 379 PHE B N 1
ATOM 8366 C CA . PHE B 1 379 ? -29.109 11.992 1.679 1 95.25 379 PHE B CA 1
ATOM 8367 C C . PHE B 1 379 ? -30.344 11.797 2.541 1 95.25 379 PHE B C 1
ATOM 8369 O O . PHE B 1 379 ? -30.547 12.531 3.508 1 95.25 379 PHE B O 1
ATOM 8376 N N . ASP B 1 380 ? -31.141 10.758 2.113 1 94.44 380 ASP B N 1
ATOM 8377 C CA . ASP B 1 380 ? -32.219 10.305 2.971 1 94.44 380 ASP B CA 1
ATOM 8378 C C . ASP B 1 380 ? -31.688 9.641 4.238 1 94.44 380 ASP B C 1
ATOM 8380 O O . ASP B 1 380 ? -30.547 9.188 4.273 1 94.44 380 ASP B O 1
ATOM 8384 N N . LYS B 1 381 ? -32.531 9.602 5.238 1 95 381 LYS B N 1
ATOM 8385 C CA . LYS B 1 381 ? -32.156 8.914 6.473 1 95 381 LYS B CA 1
ATOM 8386 C C . LYS B 1 381 ? -32.375 7.41 6.355 1 95 381 LYS B C 1
ATOM 8388 O O . LYS B 1 381 ? -33.312 6.957 5.703 1 95 381 LYS B O 1
ATOM 8393 N N . VAL B 1 382 ? -31.5 6.676 6.941 1 92.12 382 VAL B N 1
ATOM 8394 C CA . VAL B 1 382 ? -31.625 5.227 7.031 1 92.12 382 VAL B CA 1
ATOM 8395 C C . VAL B 1 382 ? -31.359 4.766 8.461 1 92.12 382 VAL B C 1
ATOM 8397 O O . VAL B 1 382 ? -30.453 5.281 9.117 1 92.12 382 VAL B O 1
ATOM 8400 N N . THR B 1 383 ? -32.156 3.818 8.945 1 93.38 383 THR B N 1
ATOM 8401 C CA . THR B 1 383 ? -31.984 3.268 10.281 1 93.38 383 THR B CA 1
ATOM 8402 C C . THR B 1 383 ? -31.422 1.852 10.211 1 93.38 383 THR B C 1
ATOM 8404 O O . THR B 1 383 ? -31.938 1.006 9.477 1 93.38 383 THR B O 1
ATOM 8407 N N . THR B 1 384 ? -30.328 1.653 10.961 1 91.88 384 THR B N 1
ATOM 8408 C CA . THR B 1 384 ? -29.688 0.344 10.953 1 91.88 384 THR B CA 1
ATOM 8409 C C . THR B 1 384 ? -29.266 -0.065 12.359 1 91.88 384 THR B C 1
ATOM 8411 O O . THR B 1 384 ? -29.172 0.779 13.258 1 91.88 384 THR B O 1
ATOM 8414 N N . GLU B 1 385 ? -29.125 -1.428 12.555 1 91.56 385 GLU B N 1
ATOM 8415 C CA . GLU B 1 385 ? -28.516 -1.921 13.781 1 91.56 385 GLU B CA 1
ATOM 8416 C C . GLU B 1 385 ? -27 -1.806 13.727 1 91.56 385 GLU B C 1
ATOM 8418 O O . GLU B 1 385 ? -26.391 -1.975 12.664 1 91.56 385 GLU B O 1
ATOM 8423 N N . PRO B 1 386 ? -26.391 -1.502 14.906 1 92.12 386 PRO B N 1
ATOM 8424 C CA . PRO B 1 386 ? -24.922 -1.51 14.898 1 92.12 386 PRO B CA 1
ATOM 8425 C C . PRO B 1 386 ? -24.344 -2.861 14.492 1 92.12 386 PRO B C 1
ATOM 8427 O O . PRO B 1 386 ? -24.922 -3.906 14.805 1 92.12 386 PRO B O 1
ATOM 8430 N N . GLY B 1 387 ? -23.25 -2.814 13.883 1 88.75 387 GLY B N 1
ATOM 8431 C CA . GLY B 1 387 ? -22.594 -4.051 13.484 1 88.75 387 GLY B CA 1
ATOM 8432 C C . GLY B 1 387 ? -23 -4.531 12.109 1 88.75 387 GLY B C 1
ATOM 8433 O O . GLY B 1 387 ? -22.547 -5.574 11.641 1 88.75 387 GLY B O 1
ATOM 8434 N N . GLN B 1 388 ? -23.891 -3.779 11.492 1 85.69 388 GLN B N 1
ATOM 8435 C CA . GLN B 1 388 ? -24.391 -4.148 10.164 1 85.69 388 GLN B CA 1
ATOM 8436 C C . GLN B 1 388 ? -23.875 -3.182 9.102 1 85.69 388 GLN B C 1
ATOM 8438 O O . GLN B 1 388 ? -23.438 -2.076 9.414 1 85.69 388 GLN B O 1
ATOM 8443 N N . THR B 1 389 ? -23.984 -3.723 7.832 1 87.12 389 THR B N 1
ATOM 8444 C CA . THR B 1 389 ? -23.719 -2.82 6.715 1 87.12 389 THR B CA 1
ATOM 8445 C C . THR B 1 389 ? -24.766 -1.713 6.664 1 87.12 389 THR B C 1
ATOM 8447 O O . THR B 1 389 ? -25.969 -1.979 6.785 1 87.12 389 THR B O 1
ATOM 8450 N N . VAL B 1 390 ? -24.25 -0.478 6.531 1 91.38 390 VAL B N 1
ATOM 8451 C CA . VAL B 1 390 ? -25.172 0.646 6.34 1 91.38 390 VAL B CA 1
ATOM 8452 C C . VAL B 1 390 ? -25.438 0.838 4.852 1 91.38 390 VAL B C 1
ATOM 8454 O O . VAL B 1 390 ? -24.531 1.156 4.078 1 91.38 390 VAL B O 1
ATOM 8457 N N . PRO B 1 391 ? -26.703 0.726 4.457 1 86.06 391 PRO B N 1
ATOM 8458 C CA . PRO B 1 391 ? -26.984 0.973 3.041 1 86.06 391 PRO B CA 1
ATOM 8459 C C . PRO B 1 391 ? -26.75 2.426 2.635 1 86.06 391 PRO B C 1
ATOM 8461 O O . PRO B 1 391 ? -27.078 3.344 3.389 1 86.06 391 PRO B O 1
ATOM 8464 N N . LYS B 1 392 ? -26.156 2.656 1.457 1 85.62 392 LYS B N 1
ATOM 8465 C CA . LYS B 1 392 ? -26.047 4.027 0.973 1 85.62 392 LYS B CA 1
ATOM 8466 C C . LYS B 1 392 ? -27.406 4.574 0.558 1 85.62 392 LYS B C 1
ATOM 8468 O O . LYS B 1 392 ? -28.047 4.051 -0.363 1 85.62 392 LYS B O 1
ATOM 8473 N N . PRO B 1 393 ? -27.797 5.656 1.183 1 87.44 393 PRO B N 1
ATOM 8474 C CA . PRO B 1 393 ? -29.141 6.172 0.884 1 87.44 393 PRO B CA 1
ATOM 8475 C C . PRO B 1 393 ? -29.188 6.953 -0.428 1 87.44 393 PRO B C 1
ATOM 8477 O O . PRO B 1 393 ? -28.156 7.379 -0.938 1 87.44 393 PRO B O 1
ATOM 8480 N N . GLY B 1 394 ? -30.453 7.086 -0.95 1 85.19 394 GLY B N 1
ATOM 8481 C CA . GLY B 1 394 ? -30.656 8.016 -2.051 1 85.19 394 GLY B CA 1
ATOM 8482 C C . GLY B 1 394 ? -30.609 9.469 -1.62 1 85.19 394 GLY B C 1
ATOM 8483 O O . GLY B 1 394 ? -30.547 9.766 -0.426 1 85.19 394 GLY B O 1
ATOM 8484 N N . TYR B 1 395 ? -30.672 10.328 -2.641 1 91.44 395 TYR B N 1
ATOM 8485 C CA . TYR B 1 395 ? -30.703 11.766 -2.357 1 91.44 395 TYR B CA 1
ATOM 8486 C C . TYR B 1 395 ? -32.094 12.195 -1.881 1 91.44 395 TYR B C 1
ATOM 8488 O O . TYR B 1 395 ? -33.094 11.734 -2.402 1 91.44 395 TYR B O 1
ATOM 8496 N N . SER B 1 396 ? -32.156 13.109 -0.874 1 94.56 396 SER B N 1
ATOM 8497 C CA . SER B 1 396 ? -33.406 13.57 -0.31 1 94.56 396 SER B CA 1
ATOM 8498 C C . SER B 1 396 ? -34.031 14.656 -1.181 1 94.56 396 SER B C 1
ATOM 8500 O O . SER B 1 396 ? -35.219 14.992 -1.014 1 94.56 396 SER B O 1
ATOM 8502 N N . GLY B 1 397 ? -33.25 15.32 -1.952 1 92.25 397 GLY B N 1
ATOM 8503 C CA . GLY B 1 397 ? -33.688 16.469 -2.729 1 92.25 397 GLY B CA 1
ATOM 8504 C C . GLY B 1 397 ? -33.25 17.797 -2.125 1 92.25 397 GLY B C 1
ATOM 8505 O O . GLY B 1 397 ? -33.188 18.797 -2.826 1 92.25 397 GLY B O 1
ATOM 8506 N N . LYS B 1 398 ? -32.938 17.75 -0.822 1 95.38 398 LYS B N 1
ATOM 8507 C CA . LYS B 1 398 ? -32.438 18.953 -0.167 1 95.38 398 LYS B CA 1
ATOM 8508 C C . LYS B 1 398 ? -31.016 19.266 -0.624 1 95.38 398 LYS B C 1
ATOM 8510 O O . LYS B 1 398 ? -30.188 18.375 -0.756 1 95.38 398 LYS B O 1
ATOM 8515 N N . THR B 1 399 ? -30.719 20.578 -0.963 1 95.38 399 THR B N 1
ATOM 8516 C CA . THR B 1 399 ? -29.406 21.016 -1.391 1 95.38 399 THR B CA 1
ATOM 8517 C C . THR B 1 399 ? -29.016 22.328 -0.718 1 95.38 399 THR B C 1
ATOM 8519 O O . THR B 1 399 ? -29.891 23.062 -0.226 1 95.38 399 THR B O 1
ATOM 8522 N N . ARG B 1 400 ? -27.828 22.578 -0.523 1 95.94 400 ARG B N 1
ATOM 8523 C CA . ARG B 1 400 ? -27.281 23.844 -0.061 1 95.94 400 ARG B CA 1
ATOM 8524 C C . ARG B 1 400 ? -26.094 24.281 -0.93 1 95.94 400 ARG B C 1
ATOM 8526 O O . ARG B 1 400 ? -25.109 23.547 -1.059 1 95.94 400 ARG B O 1
ATOM 8533 N N . LYS B 1 401 ? -26.172 25.406 -1.578 1 95.5 401 LYS B N 1
ATOM 8534 C CA . LYS B 1 401 ? -25.078 26 -2.352 1 95.5 401 LYS B CA 1
ATOM 8535 C C . LYS B 1 401 ? -24.75 27.406 -1.843 1 95.5 401 LYS B C 1
ATOM 8537 O O . LYS B 1 401 ? -25.656 28.172 -1.488 1 95.5 401 LYS B O 1
ATOM 8542 N N . SER B 1 402 ? -23.484 27.703 -1.639 1 95.81 402 SER B N 1
ATOM 8543 C CA . SER B 1 402 ? -23.078 29.016 -1.16 1 95.81 402 SER B CA 1
ATOM 8544 C C . SER B 1 402 ? -21.734 29.422 -1.729 1 95.81 402 SER B C 1
ATOM 8546 O O . SER B 1 402 ? -20.984 28.562 -2.217 1 95.81 402 SER B O 1
ATOM 8548 N N . ASN B 1 403 ? -21.484 30.688 -1.771 1 95.12 403 ASN B N 1
ATOM 8549 C CA . ASN B 1 403 ? -20.219 31.297 -2.154 1 95.12 403 ASN B CA 1
ATOM 8550 C C . ASN B 1 403 ? -19.812 32.406 -1.188 1 95.12 403 ASN B C 1
ATOM 8552 O O . ASN B 1 403 ? -20.672 33.156 -0.704 1 95.12 403 ASN B O 1
ATOM 8556 N N . SER B 1 404 ? -18.562 32.5 -0.807 1 93.94 404 SER B N 1
ATOM 8557 C CA . SER B 1 404 ? -18.016 33.562 0.04 1 93.94 404 SER B CA 1
ATOM 8558 C C . SER B 1 404 ? -16.641 34.031 -0.442 1 93.94 404 SER B C 1
ATOM 8560 O O . SER B 1 404 ? -15.844 33.219 -0.9 1 93.94 404 SER B O 1
ATOM 8562 N N . GLU B 1 405 ? -16.453 35.344 -0.34 1 95.69 405 GLU B N 1
ATOM 8563 C CA . GLU B 1 405 ? -15.164 35.938 -0.713 1 95.69 405 GLU B CA 1
ATOM 8564 C C . GLU B 1 405 ? -14.836 37.156 0.15 1 95.69 405 GLU B C 1
ATOM 8566 O O . GLU B 1 405 ? -15.734 37.875 0.57 1 95.69 405 GLU B O 1
ATOM 8571 N N . TYR B 1 406 ? -13.547 37.406 0.45 1 95.06 406 TYR B N 1
ATOM 8572 C CA . TYR B 1 406 ? -13.117 38.625 1.101 1 95.06 406 TYR B CA 1
ATOM 8573 C C . TYR B 1 406 ? -11.648 38.906 0.797 1 95.06 406 TYR B C 1
ATOM 8575 O O . TYR B 1 406 ? -10.922 38.031 0.319 1 95.06 406 TYR B O 1
ATOM 8583 N N . ASP B 1 407 ? -11.266 40.125 1.034 1 96.56 407 ASP B N 1
ATOM 8584 C CA . ASP B 1 407 ? -9.875 40.594 0.942 1 96.56 407 ASP B CA 1
ATOM 8585 C C . ASP B 1 407 ? -9.398 41.156 2.275 1 96.56 407 ASP B C 1
ATOM 8587 O O . ASP B 1 407 ? -10.141 41.844 2.965 1 96.56 407 ASP B O 1
ATOM 8591 N N . ALA B 1 408 ? -8.227 40.812 2.619 1 95.94 408 ALA B N 1
ATOM 8592 C CA . ALA B 1 408 ? -7.609 41.344 3.834 1 95.94 408 ALA B CA 1
ATOM 8593 C C . ALA B 1 408 ? -6.238 41.938 3.541 1 95.94 408 ALA B C 1
ATOM 8595 O O . ALA B 1 408 ? -5.43 41.344 2.83 1 95.94 408 ALA B O 1
ATOM 8596 N N . TRP B 1 409 ? -6.031 43.125 4.051 1 96.75 409 TRP B N 1
ATOM 8597 C CA . TRP B 1 409 ? -4.762 43.812 3.898 1 96.75 409 TRP B CA 1
ATOM 8598 C C . TRP B 1 409 ? -4.137 44.125 5.258 1 96.75 409 TRP B C 1
ATOM 8600 O O . TRP B 1 409 ? -4.848 44.406 6.227 1 96.75 409 TRP B O 1
ATOM 8610 N N . GLY B 1 410 ? -2.842 44.125 5.32 1 97.12 410 GLY B N 1
ATOM 8611 C CA . GLY B 1 410 ? -2.088 44.531 6.5 1 97.12 410 GLY B CA 1
ATOM 8612 C C . GLY B 1 410 ? -0.874 45.375 6.18 1 97.12 410 GLY B C 1
ATOM 8613 O O . GLY B 1 410 ? -0.202 45.156 5.168 1 97.12 410 GLY B O 1
ATOM 8614 N N . PHE B 1 411 ? -0.613 46.375 7.008 1 98.19 411 PHE B N 1
ATOM 8615 C CA . PHE B 1 411 ? 0.573 47.219 6.953 1 98.19 411 PHE B CA 1
ATOM 8616 C C . PHE B 1 411 ? 1.268 47.281 8.312 1 98.19 411 PHE B C 1
ATOM 8618 O O . PHE B 1 411 ? 0.613 47.438 9.344 1 98.19 411 PHE B O 1
ATOM 8625 N N . TYR B 1 412 ? 2.564 47.062 8.344 1 97.12 412 TYR B N 1
ATOM 8626 C CA . TYR B 1 412 ? 3.201 46.969 9.656 1 97.12 412 TYR B CA 1
ATOM 8627 C C . TYR B 1 412 ? 4.59 47.594 9.625 1 97.12 412 TYR B C 1
ATOM 8629 O O . TYR B 1 412 ? 5.223 47.688 8.562 1 97.12 412 TYR B O 1
ATOM 8637 N N . LEU B 1 413 ? 4.977 48.062 10.75 1 97.5 413 LEU B N 1
ATOM 8638 C CA . LEU B 1 413 ? 6.273 48.625 11.055 1 97.5 413 LEU B CA 1
ATOM 8639 C C . LEU B 1 413 ? 6.844 48.062 12.352 1 97.5 413 LEU B C 1
ATOM 8641 O O . LEU B 1 413 ? 6.121 47.906 13.336 1 97.5 413 LEU B O 1
ATOM 8645 N N . GLN B 1 414 ? 8.07 47.656 12.32 1 95.94 414 GLN B N 1
ATOM 8646 C CA . GLN B 1 414 ? 8.766 47.125 13.477 1 95.94 414 GLN B CA 1
ATOM 8647 C C . GLN B 1 414 ? 10.211 47.594 13.531 1 95.94 414 GLN B C 1
ATOM 8649 O O . GLN B 1 414 ? 10.883 47.688 12.5 1 95.94 414 GLN B O 1
ATOM 8654 N N . ASP B 1 415 ? 10.695 47.844 14.719 1 95.56 415 ASP B N 1
ATOM 8655 C CA . ASP B 1 415 ? 12.07 48.312 14.906 1 95.56 415 ASP B CA 1
ATOM 8656 C C . ASP B 1 415 ? 12.719 47.625 16.109 1 95.56 415 ASP B C 1
ATOM 8658 O O . ASP B 1 415 ? 12.203 47.688 17.219 1 95.56 415 ASP B O 1
ATOM 8662 N N . MET B 1 416 ? 13.766 46.938 15.883 1 94.94 416 MET B N 1
ATOM 8663 C CA . MET B 1 416 ? 14.633 46.438 16.938 1 94.94 416 MET B CA 1
ATOM 8664 C C . MET B 1 416 ? 15.789 47.375 17.203 1 94.94 416 MET B C 1
ATOM 8666 O O . MET B 1 416 ? 16.641 47.594 16.344 1 94.94 416 MET B O 1
ATOM 8670 N N . MET B 1 417 ? 15.836 47.844 18.406 1 96 417 MET B N 1
ATOM 8671 C CA . MET B 1 417 ? 16.859 48.812 18.797 1 96 417 MET B CA 1
ATOM 8672 C C . MET B 1 417 ? 17.891 48.188 19.734 1 96 417 MET B C 1
ATOM 8674 O O . MET B 1 417 ? 17.547 47.75 20.828 1 96 417 MET B O 1
ATOM 8678 N N . THR B 1 418 ? 19.016 48.125 19.266 1 95.12 418 THR B N 1
ATOM 8679 C CA . THR B 1 418 ? 20.109 47.688 20.125 1 95.12 418 THR B CA 1
ATOM 8680 C C . THR B 1 418 ? 20.828 48.875 20.75 1 95.12 418 THR B C 1
ATOM 8682 O O . THR B 1 418 ? 21.578 49.594 20.062 1 95.12 418 THR B O 1
ATOM 8685 N N . ILE B 1 419 ? 20.703 49.062 21.969 1 95.88 419 ILE B N 1
ATOM 8686 C CA . ILE B 1 419 ? 21.234 50.219 22.672 1 95.88 419 ILE B CA 1
ATOM 8687 C C . ILE B 1 419 ? 22.703 50 23.016 1 95.88 419 ILE B C 1
ATOM 8689 O O . ILE B 1 419 ? 23.531 50.875 22.844 1 95.88 419 ILE B O 1
ATOM 8693 N N . ASN B 1 420 ? 23 48.875 23.516 1 94.19 420 ASN B N 1
ATOM 8694 C CA . ASN B 1 420 ? 24.344 48.375 23.828 1 94.19 420 ASN B CA 1
ATOM 8695 C C . ASN B 1 420 ? 24.391 46.875 23.938 1 94.19 420 ASN B C 1
ATOM 8697 O O . ASN B 1 420 ? 23.469 46.188 23.484 1 94.19 420 ASN B O 1
ATOM 8701 N N . ASP B 1 421 ? 25.453 46.375 24.547 1 91.88 421 ASP B N 1
ATOM 8702 C CA . ASP B 1 421 ? 25.641 44.906 24.594 1 91.88 421 ASP B CA 1
ATOM 8703 C C . ASP B 1 421 ? 24.656 44.25 25.547 1 91.88 421 ASP B C 1
ATOM 8705 O O . ASP B 1 421 ? 24.469 43.031 25.516 1 91.88 421 ASP B O 1
ATOM 8709 N N . TYR B 1 422 ? 23.953 45.031 26.312 1 95.69 422 TYR B N 1
ATOM 8710 C CA . TYR B 1 422 ? 23.125 44.469 27.375 1 95.69 422 TYR B CA 1
ATOM 8711 C C . TYR B 1 422 ? 21.641 44.656 27.078 1 95.69 422 TYR B C 1
ATOM 8713 O O . TYR B 1 422 ? 20.812 43.875 27.516 1 95.69 422 TYR B O 1
ATOM 8721 N N . TRP B 1 423 ? 21.328 45.75 26.344 1 96.62 423 TRP B N 1
ATOM 8722 C CA . TRP B 1 423 ? 19.906 46.125 26.266 1 96.62 423 TRP B CA 1
ATOM 8723 C C . TRP B 1 423 ? 19.469 46.25 24.812 1 96.62 423 TRP B C 1
ATOM 8725 O O . TRP B 1 423 ? 20.141 46.906 24.016 1 96.62 423 TRP B O 1
ATOM 8735 N N . GLN B 1 424 ? 18.359 45.594 24.578 1 96.38 424 GLN B N 1
ATOM 8736 C CA . GLN B 1 424 ? 17.641 45.781 23.312 1 96.38 424 GLN B CA 1
ATOM 8737 C C . GLN B 1 424 ? 16.156 46.062 23.578 1 96.38 424 GLN B C 1
ATOM 8739 O O . GLN B 1 424 ? 15.602 45.625 24.578 1 96.38 424 GLN B O 1
ATOM 8744 N N . PHE B 1 425 ? 15.578 46.875 22.625 1 97 425 PHE B N 1
ATOM 8745 C CA . PHE B 1 425 ? 14.156 47.188 22.703 1 97 425 PHE B CA 1
ATOM 8746 C C . PHE B 1 425 ? 13.484 46.938 21.344 1 97 425 PHE B C 1
ATOM 8748 O O . PHE B 1 425 ? 14.055 47.25 20.297 1 97 425 PHE B O 1
ATOM 8755 N N . LEU B 1 426 ? 12.336 46.344 21.453 1 96.25 426 LEU B N 1
ATOM 8756 C CA . LEU B 1 426 ? 11.531 46.125 20.266 1 96.25 426 LEU B CA 1
ATOM 8757 C C . LEU B 1 426 ? 10.219 46.875 20.344 1 96.25 426 LEU B C 1
ATOM 8759 O O . LEU B 1 426 ? 9.57 46.938 21.391 1 96.25 426 LEU B O 1
ATOM 8763 N N . ALA B 1 427 ? 9.852 47.531 19.219 1 97.06 427 ALA B N 1
ATOM 8764 C CA . ALA B 1 427 ? 8.555 48.188 19.078 1 97.06 427 ALA B CA 1
ATOM 8765 C C . ALA B 1 427 ? 7.98 47.969 17.688 1 97.06 427 ALA B C 1
ATOM 8767 O O . ALA B 1 427 ? 8.711 48 16.688 1 97.06 427 ALA B O 1
ATOM 8768 N N . GLY B 1 428 ? 6.711 47.656 17.672 1 96.75 428 GLY B N 1
ATOM 8769 C CA . GLY B 1 428 ? 6.043 47.469 16.391 1 96.75 428 GLY B CA 1
ATOM 8770 C C . GLY B 1 428 ? 4.551 47.75 16.453 1 96.75 428 GLY B C 1
ATOM 8771 O O . GLY B 1 428 ? 3.957 47.719 17.531 1 96.75 428 GLY B O 1
ATOM 8772 N N . VAL B 1 429 ? 4.023 48 15.266 1 97.88 429 VAL B N 1
ATOM 8773 C CA . VAL B 1 429 ? 2.59 48.219 15.156 1 97.88 429 VAL B CA 1
ATOM 8774 C C . VAL B 1 429 ? 2.096 47.781 13.781 1 97.88 429 VAL B C 1
ATOM 8776 O O . VAL B 1 429 ? 2.826 47.875 12.789 1 97.88 429 VAL B O 1
ATOM 8779 N N . ARG B 1 430 ? 0.906 47.25 13.797 1 97.81 430 ARG B N 1
ATOM 8780 C CA . ARG B 1 430 ? 0.284 46.844 12.547 1 97.81 430 ARG B CA 1
ATOM 8781 C C . ARG B 1 430 ? -1.145 47.344 12.438 1 97.81 430 ARG B C 1
ATOM 8783 O O . ARG B 1 430 ? -1.881 47.375 13.422 1 97.81 430 ARG B O 1
ATOM 8790 N N . PHE B 1 431 ? -1.48 47.719 11.195 1 97.94 431 PHE B N 1
ATOM 8791 C CA . PHE B 1 431 ? -2.854 48.062 10.844 1 97.94 431 PHE B CA 1
ATOM 8792 C C . PHE B 1 431 ? -3.428 47.031 9.859 1 97.94 431 PHE B C 1
ATOM 8794 O O . PHE B 1 431 ? -2.803 46.75 8.844 1 97.94 431 PHE B O 1
ATOM 8801 N N . ASP B 1 432 ? -4.656 46.562 10.211 1 97.12 432 ASP B N 1
ATOM 8802 C CA . ASP B 1 432 ? -5.332 45.594 9.352 1 97.12 432 ASP B CA 1
ATOM 8803 C C . ASP B 1 432 ? -6.68 46.125 8.875 1 97.12 432 ASP B C 1
ATOM 8805 O O . ASP B 1 432 ? -7.383 46.812 9.617 1 97.12 432 ASP B O 1
ATOM 8809 N N . ARG B 1 433 ? -7.012 45.719 7.586 1 96.56 433 ARG B N 1
ATOM 8810 C CA . ARG B 1 433 ? -8.312 46.031 7 1 96.56 433 ARG B CA 1
ATOM 8811 C C . ARG B 1 433 ? -8.844 44.875 6.172 1 96.56 433 ARG B C 1
ATOM 8813 O O . ARG B 1 433 ? -8.156 44.375 5.266 1 96.56 433 ARG B O 1
ATOM 8820 N N . GLN B 1 434 ? -10.023 44.406 6.551 1 95.12 434 GLN B N 1
ATOM 8821 C CA . GLN B 1 434 ? -10.695 43.375 5.797 1 95.12 434 GLN B CA 1
ATOM 8822 C C . GLN B 1 434 ? -11.969 43.906 5.137 1 95.12 434 GLN B C 1
ATOM 8824 O O . GLN B 1 434 ? -12.742 44.625 5.766 1 95.12 434 GLN B O 1
ATOM 8829 N N . THR B 1 435 ? -12.18 43.5 3.84 1 95.44 435 THR B N 1
ATOM 8830 C CA . THR B 1 435 ? -13.352 43.969 3.098 1 95.44 435 THR B CA 1
ATOM 8831 C C . THR B 1 435 ? -14.094 42.781 2.477 1 95.44 435 THR B C 1
ATOM 8833 O O . THR B 1 435 ? -13.469 41.812 2.066 1 95.44 435 THR B O 1
ATOM 8836 N N . GLN B 1 436 ? -15.289 42.875 2.617 1 92.56 436 GLN B N 1
ATOM 8837 C CA . GLN B 1 436 ? -16.203 41.938 1.977 1 92.56 436 GLN B CA 1
ATOM 8838 C C . GLN B 1 436 ? -17.359 42.656 1.291 1 92.56 436 GLN B C 1
ATOM 8840 O O . GLN B 1 436 ? -17.875 43.656 1.815 1 92.56 436 GLN B O 1
ATOM 8845 N N . GLU B 1 437 ? -17.703 42.188 0.055 1 90.5 437 GLU B N 1
ATOM 8846 C CA . GLU B 1 437 ? -18.781 42.844 -0.682 1 90.5 437 GLU B CA 1
ATOM 8847 C C . GLU B 1 437 ? -20.062 42.906 0.139 1 90.5 437 GLU B C 1
ATOM 8849 O O . GLU B 1 437 ? -20.5 41.875 0.685 1 90.5 437 GLU B O 1
ATOM 8854 N N . GLY B 1 438 ? -20.625 44.031 0.171 1 86.62 438 GLY B N 1
ATOM 8855 C CA . GLY B 1 438 ? -21.906 44.25 0.835 1 86.62 438 GLY B CA 1
ATOM 8856 C C . GLY B 1 438 ? -21.781 44.406 2.338 1 86.62 438 GLY B C 1
ATOM 8857 O O . GLY B 1 438 ? -22.781 44.5 3.045 1 86.62 438 GLY B O 1
ATOM 8858 N N . LYS B 1 439 ? -20.609 44.375 2.867 1 89.06 439 LYS B N 1
ATOM 8859 C CA . LYS B 1 439 ? -20.406 44.531 4.305 1 89.06 439 LYS B CA 1
ATOM 8860 C C . LYS B 1 439 ? -19.453 45.688 4.613 1 89.06 439 LYS B C 1
ATOM 8862 O O . LYS B 1 439 ? -18.672 46.094 3.75 1 89.06 439 LYS B O 1
ATOM 8867 N N . ALA B 1 440 ? -19.531 46.156 5.773 1 88.06 440 ALA B N 1
ATOM 8868 C CA . ALA B 1 440 ? -18.609 47.219 6.211 1 88.06 440 ALA B CA 1
ATOM 8869 C C . ALA B 1 440 ? -17.203 46.656 6.426 1 88.06 440 ALA B C 1
ATOM 8871 O O . ALA B 1 440 ? -17.047 45.5 6.879 1 88.06 440 ALA B O 1
ATOM 8872 N N . ALA B 1 441 ? -16.297 47.469 6.148 1 92.25 441 ALA B N 1
ATOM 8873 C CA . ALA B 1 441 ? -14.906 47.062 6.367 1 92.25 441 ALA B CA 1
ATOM 8874 C C . ALA B 1 441 ? -14.617 46.875 7.852 1 92.25 441 ALA B C 1
ATOM 8876 O O . ALA B 1 441 ? -15.148 47.594 8.695 1 92.25 441 ALA B O 1
ATOM 8877 N N . GLU B 1 442 ? -13.781 45.906 8.188 1 93.25 442 GLU B N 1
ATOM 8878 C CA . GLU B 1 442 ? -13.312 45.656 9.547 1 93.25 442 GLU B CA 1
ATOM 8879 C C . GLU B 1 442 ? -11.836 46.031 9.703 1 93.25 442 GLU B C 1
ATOM 8881 O O . GLU B 1 442 ? -11.008 45.625 8.883 1 93.25 442 GLU B O 1
ATOM 8886 N N . GLU B 1 443 ? -11.547 46.75 10.742 1 94.38 443 GLU B N 1
ATOM 8887 C CA . GLU B 1 443 ? -10.195 47.25 10.945 1 94.38 443 GLU B CA 1
ATOM 8888 C C . GLU B 1 443 ? -9.688 46.938 12.352 1 94.38 443 GLU B C 1
ATOM 8890 O O . GLU B 1 443 ? -10.484 46.719 13.266 1 94.38 443 GLU B O 1
ATOM 8895 N N . ALA B 1 444 ? -8.391 46.844 12.5 1 95.31 444 ALA B N 1
ATOM 8896 C CA . ALA B 1 444 ? -7.773 46.594 13.789 1 95.31 444 ALA B CA 1
ATOM 8897 C C . ALA B 1 444 ? -6.336 47.094 13.828 1 95.31 444 ALA B C 1
ATOM 8899 O O . ALA B 1 444 ? -5.668 47.156 12.789 1 95.31 444 ALA B O 1
ATOM 8900 N N . ILE B 1 445 ? -5.895 47.438 15 1 96.62 445 ILE B N 1
ATOM 8901 C CA . ILE B 1 445 ? -4.508 47.812 15.258 1 96.62 445 ILE B CA 1
ATOM 8902 C C . ILE B 1 445 ? -3.895 46.844 16.266 1 96.62 445 ILE B C 1
ATOM 8904 O O . ILE B 1 445 ? -4.492 46.562 17.297 1 96.62 445 ILE B O 1
ATOM 8908 N N . SER B 1 446 ? -2.754 46.375 16 1 96.69 446 SER B N 1
ATOM 8909 C CA . SER B 1 446 ? -2.082 45.406 16.875 1 96.69 446 SER B CA 1
ATOM 8910 C C . SER B 1 446 ? -0.661 45.844 17.203 1 96.69 446 SER B C 1
ATOM 8912 O O . SER B 1 446 ? 0.231 45.75 16.344 1 96.69 446 SER B O 1
ATOM 8914 N N . PRO B 1 447 ? -0.407 46.125 18.375 1 97.25 447 PRO B N 1
ATOM 8915 C CA . PRO B 1 447 ? 0.937 46.531 18.797 1 97.25 447 PRO B CA 1
ATOM 8916 C C . PRO B 1 447 ? 1.738 45.375 19.375 1 97.25 447 PRO B C 1
ATOM 8918 O O . PRO B 1 447 ? 1.162 44.375 19.781 1 97.25 447 PRO B O 1
ATOM 8921 N N . LYS B 1 448 ? 3.045 45.531 19.484 1 96.94 448 LYS B N 1
ATOM 8922 C CA . LYS B 1 448 ? 3.973 44.688 20.219 1 96.94 448 LYS B CA 1
ATOM 8923 C C . LYS B 1 448 ? 5.156 45.5 20.75 1 96.94 448 LYS B C 1
ATOM 8925 O O . LYS B 1 448 ? 5.699 46.344 20.031 1 96.94 448 LYS B O 1
ATOM 8930 N N . VAL B 1 449 ? 5.477 45.344 21.984 1 98.06 449 VAL B N 1
ATOM 8931 C CA . VAL B 1 449 ? 6.652 45.969 22.578 1 98.06 449 VAL B CA 1
ATOM 8932 C C . VAL B 1 449 ? 7.383 44.969 23.469 1 98.06 449 VAL B C 1
ATOM 8934 O O . VAL B 1 449 ? 6.766 44.062 24.016 1 98.06 449 VAL B O 1
ATOM 8937 N N . ALA B 1 450 ? 8.68 45.125 23.516 1 98.06 450 ALA B N 1
ATOM 8938 C CA . ALA B 1 450 ? 9.461 44.219 24.359 1 98.06 450 ALA B CA 1
ATOM 8939 C C . ALA B 1 450 ? 10.773 44.875 24.781 1 98.06 450 ALA B C 1
ATOM 8941 O O . ALA B 1 450 ? 11.305 45.75 24.078 1 98.06 450 ALA B O 1
ATOM 8942 N N . ALA B 1 451 ? 11.219 44.438 25.891 1 98.56 451 ALA B N 1
ATOM 8943 C CA . ALA B 1 451 ? 12.57 44.719 26.375 1 98.56 451 ALA B CA 1
ATOM 8944 C C . ALA B 1 451 ? 13.359 43.438 26.578 1 98.56 451 ALA B C 1
ATOM 8946 O O . ALA B 1 451 ? 12.836 42.469 27.094 1 98.56 451 ALA B O 1
ATOM 8947 N N . ILE B 1 452 ? 14.594 43.469 26.109 1 98.06 452 ILE B N 1
ATOM 8948 C CA . ILE B 1 452 ? 15.477 42.312 26.234 1 98.06 452 ILE B CA 1
ATOM 8949 C C . ILE B 1 452 ? 16.75 42.719 26.969 1 98.06 452 ILE B C 1
ATOM 8951 O O . ILE B 1 452 ? 17.406 43.719 26.625 1 98.06 452 ILE B O 1
ATOM 8955 N N . PHE B 1 453 ? 17.125 41.969 27.953 1 98.31 453 PHE B N 1
ATOM 8956 C CA . PHE B 1 453 ? 18.344 42.156 28.734 1 98.31 453 PHE B CA 1
ATOM 8957 C C . PHE B 1 453 ? 19.281 40.969 28.547 1 98.31 453 PHE B C 1
ATOM 8959 O O . PHE B 1 453 ? 18.875 39.812 28.734 1 98.31 453 PHE B O 1
ATOM 8966 N N . HIS B 1 454 ? 20.5 41.25 28.141 1 97.75 454 HIS B N 1
ATOM 8967 C CA . HIS B 1 454 ? 21.531 40.219 28 1 97.75 454 HIS B CA 1
ATOM 8968 C C . HIS B 1 454 ? 22.5 40.25 29.172 1 97.75 454 HIS B C 1
ATOM 8970 O O . HIS B 1 454 ? 23.547 40.906 29.094 1 97.75 454 HIS B O 1
ATOM 8976 N N . PRO B 1 455 ? 22.25 39.438 30.156 1 97.38 455 PRO B N 1
ATOM 8977 C CA . PRO B 1 455 ? 23.188 39.438 31.281 1 97.38 455 PRO B CA 1
ATOM 8978 C C . PRO B 1 455 ? 24.547 38.844 30.922 1 97.38 455 PRO B C 1
ATOM 8980 O O . PRO B 1 455 ? 25.531 39.094 31.609 1 97.38 455 PRO B O 1
ATOM 8983 N N . ALA B 1 456 ? 24.547 37.969 29.984 1 96.31 456 ALA B N 1
ATOM 8984 C CA . ALA B 1 456 ? 25.734 37.344 29.406 1 96.31 456 ALA B CA 1
ATOM 8985 C C . ALA B 1 456 ? 25.547 37.094 27.906 1 96.31 456 ALA B C 1
ATOM 8987 O O . ALA B 1 456 ? 24.438 37.188 27.391 1 96.31 456 ALA B O 1
ATOM 8988 N N . ASP B 1 457 ? 26.719 36.812 27.328 1 93.56 457 ASP B N 1
ATOM 8989 C CA . ASP B 1 457 ? 26.688 36.625 25.875 1 93.56 457 ASP B CA 1
ATOM 8990 C C . ASP B 1 457 ? 25.844 35.438 25.484 1 93.56 457 ASP B C 1
ATOM 8992 O O . ASP B 1 457 ? 25.328 35.375 24.359 1 93.56 457 ASP B O 1
ATOM 8996 N N . ASN B 1 458 ? 25.672 34.531 26.391 1 95.75 458 ASN B N 1
ATOM 8997 C CA . ASN B 1 458 ? 24.969 33.281 26.062 1 95.75 458 ASN B CA 1
ATOM 8998 C C . ASN B 1 458 ? 23.578 33.25 26.719 1 95.75 458 ASN B C 1
ATOM 9000 O O . ASN B 1 458 ? 22.984 32.156 26.859 1 95.75 458 ASN B O 1
ATOM 9004 N N . GLY B 1 459 ? 23.094 34.375 27.141 1 97 459 GLY B N 1
ATOM 9005 C CA . GLY B 1 459 ? 21.797 34.375 27.812 1 97 459 GLY B CA 1
ATOM 9006 C C . GLY B 1 459 ? 21 35.656 27.594 1 97 459 GLY B C 1
ATOM 9007 O O . GLY B 1 459 ? 21.578 36.719 27.359 1 97 459 GLY B O 1
ATOM 9008 N N . SER B 1 460 ? 19.719 35.5 27.688 1 97.44 460 SER B N 1
ATOM 9009 C CA . SER B 1 460 ? 18.844 36.656 27.594 1 97.44 460 SER B CA 1
ATOM 9010 C C . SER B 1 460 ? 17.609 36.5 28.484 1 97.44 460 SER B C 1
ATOM 9012 O O . SER B 1 460 ? 17.188 35.375 28.781 1 97.44 460 SER B O 1
ATOM 9014 N N . ILE B 1 461 ? 17.156 37.531 28.984 1 98.5 461 ILE B N 1
ATOM 9015 C CA . ILE B 1 461 ? 15.891 37.688 29.703 1 98.5 461 ILE B CA 1
ATOM 9016 C C . ILE B 1 461 ? 15.031 38.75 29.016 1 98.5 461 ILE B C 1
ATOM 9018 O O . ILE B 1 461 ? 15.531 39.781 28.594 1 98.5 461 ILE B O 1
ATOM 9022 N N . TYR B 1 462 ? 13.766 38.5 28.828 1 98.19 462 TYR B N 1
ATOM 9023 C CA . TYR B 1 462 ? 12.945 39.5 28.141 1 98.19 462 TYR B CA 1
ATOM 9024 C C . TYR B 1 462 ? 11.586 39.625 28.797 1 98.19 462 TYR B C 1
ATOM 9026 O O . TYR B 1 462 ? 11.117 38.719 29.469 1 98.19 462 TYR B O 1
ATOM 9034 N N . LEU B 1 463 ? 11.023 40.781 28.656 1 98.62 463 LEU B N 1
ATOM 9035 C CA . LEU B 1 463 ? 9.633 41.125 28.938 1 98.62 463 LEU B CA 1
ATOM 9036 C C . LEU B 1 463 ? 8.938 41.625 27.688 1 98.62 463 LEU B C 1
ATOM 9038 O O . LEU B 1 463 ? 9.461 42.531 27 1 98.62 463 LEU B O 1
ATOM 9042 N N . SER B 1 464 ? 7.781 41.031 27.375 1 97.81 464 SER B N 1
ATOM 9043 C CA . SER B 1 464 ? 7.117 41.438 26.141 1 97.81 464 SER B CA 1
ATOM 9044 C C . SER B 1 464 ? 5.617 41.594 26.344 1 97.81 464 SER B C 1
ATOM 9046 O O . SER B 1 464 ? 5.039 41 27.25 1 97.81 464 SER B O 1
ATOM 9048 N N . TYR B 1 465 ? 5.016 42.469 25.5 1 98.06 465 TYR B N 1
ATOM 9049 C CA . TYR B 1 465 ? 3.576 42.656 25.344 1 98.06 465 TYR B CA 1
ATOM 9050 C C . TYR B 1 465 ? 3.168 42.594 23.875 1 98.06 465 TYR B C 1
ATOM 9052 O O . TYR B 1 465 ? 3.799 43.219 23.016 1 98.06 465 TYR B O 1
ATOM 9060 N N . SER B 1 466 ? 2.154 41.844 23.625 1 97 466 SER B N 1
ATOM 9061 C CA . SER B 1 466 ? 1.678 41.719 22.266 1 97 466 SER B CA 1
ATOM 9062 C C . SER B 1 466 ? 0.174 41.469 22.219 1 97 466 SER B C 1
ATOM 9064 O O . SER B 1 466 ? -0.414 41.031 23.203 1 97 466 SER B O 1
ATOM 9066 N N . GLU B 1 467 ? -0.444 41.719 21 1 96.75 467 GLU B N 1
ATOM 9067 C CA . GLU B 1 467 ? -1.884 41.531 20.844 1 96.75 467 GLU B CA 1
ATOM 9068 C C . GLU B 1 467 ? -2.205 40.75 19.562 1 96.75 467 GLU B C 1
ATOM 9070 O O . GLU B 1 467 ? -1.41 40.75 18.625 1 96.75 467 GLU B O 1
ATOM 9075 N N . SER B 1 468 ? -3.33 40.062 19.688 1 95 468 SER B N 1
ATOM 9076 C CA . SER B 1 468 ? -3.975 39.469 18.531 1 95 468 SER B CA 1
ATOM 9077 C C . SER B 1 468 ? -5.395 39.969 18.344 1 95 468 SER B C 1
ATOM 9079 O O . SER B 1 468 ? -5.949 40.625 19.234 1 95 468 SER B O 1
ATOM 9081 N N . PHE B 1 469 ? -5.93 39.656 17.125 1 94.56 469 PHE B N 1
ATOM 9082 C CA . PHE B 1 469 ? -7.32 40.062 16.906 1 94.56 469 PHE B CA 1
ATOM 9083 C C . PHE B 1 469 ? -8.008 39.094 15.938 1 94.56 469 PHE B C 1
ATOM 9085 O O . PHE B 1 469 ? -7.344 38.438 15.141 1 94.56 469 PHE B O 1
ATOM 9092 N N . GLU B 1 470 ? -9.266 38.938 16.031 1 92.38 470 GLU B N 1
ATOM 9093 C CA . GLU B 1 470 ? -10.148 38.25 15.102 1 92.38 470 GLU B CA 1
ATOM 9094 C C . GLU B 1 470 ? -11.414 39.062 14.852 1 92.38 470 GLU B C 1
ATOM 9096 O O . GLU B 1 470 ? -12.18 39.344 15.773 1 92.38 470 GLU B O 1
ATOM 9101 N N . PRO B 1 471 ? -11.672 39.344 13.57 1 91.19 471 PRO B N 1
ATOM 9102 C CA . PRO B 1 471 ? -12.898 40.094 13.281 1 91.19 471 PRO B CA 1
ATOM 9103 C C . PRO B 1 471 ? -14.156 39.312 13.641 1 91.19 471 PRO B C 1
ATOM 9105 O O . PRO B 1 471 ? -14.18 38.062 13.539 1 91.19 471 PRO B O 1
ATOM 9108 N N . GLN B 1 472 ? -15.227 40.094 14.016 1 90.88 472 GLN B N 1
ATOM 9109 C CA . GLN B 1 472 ? -16.438 39.406 14.445 1 90.88 472 GLN B CA 1
ATOM 9110 C C . GLN B 1 472 ? -17.656 39.875 13.641 1 90.88 472 GLN B C 1
ATOM 9112 O O . GLN B 1 472 ? -18.75 39.375 13.812 1 90.88 472 GLN B O 1
ATOM 9117 N N . GLY B 1 473 ? -17.469 40.875 12.867 1 89.5 473 GLY B N 1
ATOM 9118 C CA . GLY B 1 473 ? -18.562 41.344 12.016 1 89.5 473 GLY B CA 1
ATOM 9119 C C . GLY B 1 473 ? -19.531 42.25 12.742 1 89.5 473 GLY B C 1
ATOM 9120 O O . GLY B 1 473 ? -19.141 43.125 13.5 1 89.5 473 GLY B O 1
ATOM 9121 N N . VAL B 1 474 ? -20.891 42.062 12.328 1 90.44 474 VAL B N 1
ATOM 9122 C CA . VAL B 1 474 ? -21.953 42.906 12.906 1 90.44 474 VAL B CA 1
ATOM 9123 C C . VAL B 1 474 ? -22.969 42 13.617 1 90.44 474 VAL B C 1
ATOM 9125 O O . VAL B 1 474 ? -23.031 40.781 13.367 1 90.44 474 VAL B O 1
ATOM 9128 N N . VAL B 1 475 ? -23.703 42.625 14.5 1 90.38 475 VAL B N 1
ATOM 9129 C CA . VAL B 1 475 ? -24.719 41.906 15.234 1 90.38 475 VAL B CA 1
ATOM 9130 C C . VAL B 1 475 ? -25.828 41.469 14.281 1 90.38 475 VAL B C 1
ATOM 9132 O O . VAL B 1 475 ? -26.312 42.25 13.461 1 90.38 475 VAL B O 1
ATOM 9135 N N . SER B 1 476 ? -26.172 40.25 14.453 1 89.19 476 SER B N 1
ATOM 9136 C CA . SER B 1 476 ? -27.188 39.719 13.578 1 89.19 476 SER B CA 1
ATOM 9137 C C . SER B 1 476 ? -28.578 40.281 13.914 1 89.19 476 SER B C 1
ATOM 9139 O O . SER B 1 476 ? -28.75 40.906 14.961 1 89.19 476 SER B O 1
ATOM 9141 N N . SER B 1 477 ? -29.594 39.938 13.07 1 88.19 477 SER B N 1
ATOM 9142 C CA . SER B 1 477 ? -30.938 40.5 13.148 1 88.19 477 SER B CA 1
ATOM 9143 C C . SER B 1 477 ? -31.719 39.938 14.32 1 88.19 477 SER B C 1
ATOM 9145 O O . SER B 1 477 ? -32.75 40.469 14.711 1 88.19 477 SER B O 1
ATOM 9147 N N . ASP B 1 478 ? -31.156 39 14.93 1 90.19 478 ASP B N 1
ATOM 9148 C CA . ASP B 1 478 ? -31.875 38.312 16 1 90.19 478 ASP B CA 1
ATOM 9149 C C . ASP B 1 478 ? -31.828 39.125 17.297 1 90.19 478 ASP B C 1
ATOM 9151 O O . ASP B 1 478 ? -32.562 38.812 18.234 1 90.19 478 ASP B O 1
ATOM 9155 N N . TYR B 1 479 ? -31.109 40.094 17.344 1 92.88 479 TYR B N 1
ATOM 9156 C CA . TYR B 1 479 ? -30.891 40.844 18.578 1 92.88 479 TYR B CA 1
ATOM 9157 C C . TYR B 1 479 ? -31.438 42.281 18.469 1 92.88 479 TYR B C 1
ATOM 9159 O O . TYR B 1 479 ? -31.656 42.781 17.359 1 92.88 479 TYR B O 1
ATOM 9167 N N . VAL B 1 480 ? -31.547 42.875 19.672 1 93.75 480 VAL B N 1
ATOM 9168 C CA . VAL B 1 480 ? -32.125 44.219 19.75 1 93.75 480 VAL B CA 1
ATOM 9169 C C . VAL B 1 480 ? -31.188 45.219 19.078 1 93.75 480 VAL B C 1
ATOM 9171 O O . VAL B 1 480 ? -31.625 46.188 18.453 1 93.75 480 VAL B O 1
ATOM 9174 N N . ASN B 1 481 ? -29.969 45.031 19.203 1 94 481 ASN B N 1
ATOM 9175 C CA . ASN B 1 481 ? -28.984 45.969 18.641 1 94 481 ASN B CA 1
ATOM 9176 C C . ASN B 1 481 ? -28.469 45.469 17.297 1 94 481 ASN B C 1
ATOM 9178 O O . ASN B 1 481 ? -27.297 45.656 16.969 1 94 481 ASN B O 1
ATOM 9182 N N . ALA B 1 482 ? -29.312 44.906 16.5 1 91 482 ALA B N 1
ATOM 9183 C CA . ALA B 1 482 ? -28.969 44.406 15.172 1 91 482 ALA B CA 1
ATOM 9184 C C . ALA B 1 482 ? -28.234 45.438 14.344 1 91 482 ALA B C 1
ATOM 9186 O O . ALA B 1 482 ? -28.625 46.625 14.344 1 91 482 ALA B O 1
ATOM 9187 N N . GLY B 1 483 ? -27.109 45.031 13.68 1 90 483 GLY B N 1
ATOM 9188 C CA . GLY B 1 483 ? -26.391 45.938 12.781 1 90 483 GLY B CA 1
ATOM 9189 C C . GLY B 1 483 ? -25.219 46.625 13.445 1 90 483 GLY B C 1
ATOM 9190 O O . GLY B 1 483 ? -24.359 47.188 12.766 1 90 483 GLY B O 1
ATOM 9191 N N . ASP B 1 484 ? -25.203 46.625 14.742 1 92.06 484 ASP B N 1
ATOM 9192 C CA . ASP B 1 484 ? -24.078 47.25 15.43 1 92.06 484 ASP B CA 1
ATOM 9193 C C . ASP B 1 484 ? -22.766 46.531 15.055 1 92.06 484 ASP B C 1
ATOM 9195 O O . ASP B 1 484 ? -22.734 45.312 14.898 1 92.06 484 ASP B O 1
ATOM 9199 N N . LYS B 1 485 ? -21.797 47.375 14.883 1 91.69 485 LYS B N 1
ATOM 9200 C CA . LYS B 1 485 ? -20.484 46.812 14.609 1 91.69 485 LYS B CA 1
ATOM 9201 C C . LYS B 1 485 ? -19.875 46.219 15.875 1 91.69 485 LYS B C 1
ATOM 9203 O O . LYS B 1 485 ? -19.859 46.875 16.922 1 91.69 485 LYS B O 1
ATOM 9208 N N . LEU B 1 486 ? -19.344 45.094 15.758 1 93.19 486 LEU B N 1
ATOM 9209 C CA . LEU B 1 486 ? -18.703 44.438 16.891 1 93.19 486 LEU B CA 1
ATOM 9210 C C . LEU B 1 486 ? -17.203 44.719 16.906 1 93.19 486 LEU B C 1
ATOM 9212 O O . LEU B 1 486 ? -16.578 44.75 15.844 1 93.19 486 LEU B O 1
ATOM 9216 N N . ASP B 1 487 ? -16.656 44.938 18.125 1 93.44 487 ASP B N 1
ATOM 9217 C CA . ASP B 1 487 ? -15.211 45 18.266 1 93.44 487 ASP B CA 1
ATOM 9218 C C . ASP B 1 487 ? -14.586 43.625 17.953 1 93.44 487 ASP B C 1
ATOM 9220 O O . ASP B 1 487 ? -15.211 42.594 18.188 1 93.44 487 ASP B O 1
ATOM 9224 N N . PRO B 1 488 ? -13.406 43.656 17.406 1 94.12 488 PRO B N 1
ATOM 9225 C CA . PRO B 1 488 ? -12.75 42.375 17.203 1 94.12 488 PRO B CA 1
ATOM 9226 C C . PRO B 1 488 ? -12.469 41.625 18.5 1 94.12 488 PRO B C 1
ATOM 9228 O O . PRO B 1 488 ? -12.312 42.25 19.547 1 94.12 488 PRO B O 1
ATOM 9231 N N . LEU B 1 489 ? -12.539 40.281 18.391 1 94.56 489 LEU B N 1
ATOM 9232 C CA . LEU B 1 489 ? -11.992 39.5 19.484 1 94.56 489 LEU B CA 1
ATOM 9233 C C . LEU B 1 489 ? -10.516 39.781 19.703 1 94.56 489 LEU B C 1
ATOM 9235 O O . LEU B 1 489 ? -9.711 39.656 18.781 1 94.56 489 LEU B O 1
ATOM 9239 N N . ARG B 1 490 ? -10.102 40.188 20.938 1 96.38 490 ARG B N 1
ATOM 9240 C CA . ARG B 1 490 ? -8.75 40.688 21.203 1 96.38 490 ARG B CA 1
ATOM 9241 C C . ARG B 1 490 ? -8.016 39.781 22.188 1 96.38 490 ARG B C 1
ATOM 9243 O O . ARG B 1 490 ? -8.555 39.438 23.234 1 96.38 490 ARG B O 1
ATOM 9250 N N . GLY B 1 491 ? -6.871 39.344 21.828 1 97.31 491 GLY B N 1
ATOM 9251 C CA . GLY B 1 491 ? -5.969 38.656 22.734 1 97.31 491 GLY B CA 1
ATOM 9252 C C . GLY B 1 491 ? -4.785 39.5 23.172 1 97.31 491 GLY B C 1
ATOM 9253 O O . GLY B 1 491 ? -4.09 40.094 22.328 1 97.31 491 GLY B O 1
ATOM 9254 N N . LYS B 1 492 ? -4.578 39.562 24.422 1 98 492 LYS B N 1
ATOM 9255 C CA . LYS B 1 492 ? -3.467 40.312 25 1 98 492 LYS B CA 1
ATOM 9256 C C . LYS B 1 492 ? -2.557 39.406 25.828 1 98 492 LYS B C 1
ATOM 9258 O O . LYS B 1 492 ? -3.033 38.625 26.641 1 98 492 LYS B O 1
ATOM 9263 N N . GLN B 1 493 ? -1.29 39.562 25.594 1 98.38 493 GLN B N 1
ATOM 9264 C CA . GLN B 1 493 ? -0.364 38.719 26.328 1 98.38 493 GLN B CA 1
ATOM 9265 C C . GLN B 1 493 ? 0.747 39.531 26.984 1 98.38 493 GLN B C 1
ATOM 9267 O O . GLN B 1 493 ? 1.325 40.406 26.344 1 98.38 493 GLN B O 1
ATOM 9272 N N . TYR B 1 494 ? 1.01 39.25 28.203 1 98.62 494 TYR B N 1
ATOM 9273 C CA . TYR B 1 494 ? 2.248 39.594 28.891 1 98.62 494 TYR B CA 1
ATOM 9274 C C . TYR B 1 494 ? 3.105 38.344 29.109 1 98.62 494 TYR B C 1
ATOM 9276 O O . TYR B 1 494 ? 2.605 37.312 29.547 1 98.62 494 TYR B O 1
ATOM 9284 N N . GLU B 1 495 ? 4.383 38.5 28.797 1 98.62 495 GLU B N 1
ATOM 9285 C CA . GLU B 1 495 ? 5.25 37.312 28.922 1 98.62 495 GLU B CA 1
ATOM 9286 C C . GLU B 1 495 ? 6.625 37.719 29.453 1 98.62 495 GLU B C 1
ATOM 9288 O O . GLU B 1 495 ? 7.207 38.719 29.031 1 98.62 495 GLU B O 1
ATOM 9293 N N . LEU B 1 496 ? 7.047 37.031 30.453 1 98.81 496 LEU B N 1
ATOM 9294 C CA . LEU B 1 496 ? 8.414 37.062 30.969 1 98.81 496 LEU B CA 1
ATOM 9295 C C . LEU B 1 496 ? 9.148 35.75 30.672 1 98.81 496 LEU B C 1
ATOM 9297 O O . LEU B 1 496 ? 8.68 34.688 31.062 1 98.81 496 LEU B O 1
ATOM 9301 N N . GLY B 1 497 ? 10.234 35.875 29.922 1 98.56 497 GLY B N 1
ATOM 9302 C CA . GLY B 1 497 ? 10.938 34.688 29.547 1 98.56 497 GLY B CA 1
ATOM 9303 C C . GLY B 1 497 ? 12.445 34.812 29.625 1 98.56 497 GLY B C 1
ATOM 9304 O O . GLY B 1 497 ? 12.969 35.906 29.797 1 98.56 497 GLY B O 1
ATOM 9305 N N . THR B 1 498 ? 13.133 33.688 29.531 1 98.38 498 THR B N 1
ATOM 9306 C CA . THR B 1 498 ? 14.594 33.594 29.531 1 98.38 498 THR B CA 1
ATOM 9307 C C . THR B 1 498 ? 15.078 32.5 28.609 1 98.38 498 THR B C 1
ATOM 9309 O O . THR B 1 498 ? 14.359 31.5 28.375 1 98.38 498 THR B O 1
ATOM 9312 N N . LYS B 1 499 ? 16.219 32.688 28.062 1 97.31 499 LYS B N 1
ATOM 9313 C CA . LYS B 1 499 ? 16.844 31.766 27.125 1 97.31 499 LYS B CA 1
ATOM 9314 C C . LYS B 1 499 ? 18.359 31.672 27.359 1 97.31 499 LYS B C 1
ATOM 9316 O O . LYS B 1 499 ? 19 32.688 27.656 1 97.31 499 LYS B O 1
ATOM 9321 N N . TRP B 1 500 ? 18.875 30.406 27.141 1 97.38 500 TRP B N 1
ATOM 9322 C CA . TRP B 1 500 ? 20.297 30.188 27.406 1 97.38 500 TRP B CA 1
ATOM 9323 C C . TRP B 1 500 ? 20.875 29.172 26.453 1 97.38 500 TRP B C 1
ATOM 9325 O O . TRP B 1 500 ? 20.25 28.141 26.156 1 97.38 500 TRP B O 1
ATOM 9335 N N . GLU B 1 501 ? 22.016 29.547 25.906 1 96 501 GLU B N 1
ATOM 9336 C CA . GLU B 1 501 ? 22.844 28.578 25.188 1 96 501 GLU B CA 1
ATOM 9337 C C . GLU B 1 501 ? 23.938 28.016 26.109 1 96 501 GLU B C 1
ATOM 9339 O O . GLU B 1 501 ? 24.938 28.688 26.359 1 96 501 GLU B O 1
ATOM 9344 N N . LEU B 1 502 ? 23.781 26.797 26.375 1 96.12 502 LEU B N 1
ATOM 9345 C CA . LEU B 1 502 ? 24.656 26.188 27.359 1 96.12 502 LEU B CA 1
ATOM 9346 C C . LEU B 1 502 ? 25.562 25.156 26.703 1 96.12 502 LEU B C 1
ATOM 9348 O O . LEU B 1 502 ? 25.359 24.781 25.547 1 96.12 502 LEU B O 1
ATOM 9352 N N . LEU B 1 503 ? 26.656 24.688 27.484 1 95.12 503 LEU B N 1
ATOM 9353 C CA . LEU B 1 503 ? 27.578 23.641 27.094 1 95.12 503 LEU B CA 1
ATOM 9354 C C . LEU B 1 503 ? 28.219 23.953 25.75 1 95.12 503 LEU B C 1
ATOM 9356 O O . LEU B 1 503 ? 28.172 23.156 24.812 1 95.12 503 LEU B O 1
ATOM 9360 N N . ASP B 1 504 ? 28.797 25.156 25.594 1 92.5 504 ASP B N 1
ATOM 9361 C CA . ASP B 1 504 ? 29.484 25.625 24.391 1 92.5 504 ASP B CA 1
ATOM 9362 C C . ASP B 1 504 ? 28.516 25.703 23.219 1 92.5 504 ASP B C 1
ATOM 9364 O O . ASP B 1 504 ? 28.812 25.188 22.125 1 92.5 504 ASP B O 1
ATOM 9368 N N . SER B 1 505 ? 27.234 26.125 23.547 1 90.38 505 SER B N 1
ATOM 9369 C CA . SER B 1 505 ? 26.172 26.406 22.578 1 90.38 505 SER B CA 1
ATOM 9370 C C . SER B 1 505 ? 25.625 25.109 21.969 1 90.38 505 SER B C 1
ATOM 9372 O O . SER B 1 505 ? 25.062 25.141 20.875 1 90.38 505 SER B O 1
ATOM 9374 N N . ARG B 1 506 ? 25.859 24 22.672 1 92 506 ARG B N 1
ATOM 9375 C CA . ARG B 1 506 ? 25.359 22.719 22.156 1 92 506 ARG B CA 1
ATOM 9376 C C . ARG B 1 506 ? 23.969 22.422 22.703 1 92 506 ARG B C 1
ATOM 9378 O O . ARG B 1 506 ? 23.234 21.594 22.141 1 92 506 ARG B O 1
ATOM 9385 N N . LEU B 1 507 ? 23.672 23.141 23.734 1 95 507 LEU B N 1
ATOM 9386 C CA . LEU B 1 507 ? 22.375 22.938 24.391 1 95 507 LEU B CA 1
ATOM 9387 C C . LEU B 1 507 ? 21.625 24.25 24.547 1 95 507 LEU B C 1
ATOM 9389 O O . LEU B 1 507 ? 22.172 25.219 25.078 1 95 507 LEU B O 1
ATOM 9393 N N . TYR B 1 508 ? 20.438 24.281 24.016 1 96.44 508 TYR B N 1
ATOM 9394 C CA . TYR B 1 508 ? 19.547 25.438 24.141 1 96.44 508 TYR B CA 1
ATOM 9395 C C . TYR B 1 508 ? 18.469 25.188 25.172 1 96.44 508 TYR B C 1
ATOM 9397 O O . TYR B 1 508 ? 17.766 24.172 25.109 1 96.44 508 TYR B O 1
ATOM 9405 N N . VAL B 1 509 ? 18.359 26.047 26.172 1 97.12 509 VAL B N 1
ATOM 9406 C CA . VAL B 1 509 ? 17.359 25.953 27.219 1 97.12 509 VAL B CA 1
ATOM 9407 C C . VAL B 1 509 ? 16.531 27.234 27.266 1 97.12 509 VAL B C 1
ATOM 9409 O O . VAL B 1 509 ? 17.078 28.344 27.172 1 97.12 509 VAL B O 1
ATOM 9412 N N . SER B 1 510 ? 15.219 27.109 27.391 1 97.12 510 SER B N 1
ATOM 9413 C CA . SER B 1 510 ? 14.352 28.281 27.438 1 97.12 510 SER B CA 1
ATOM 9414 C C . SER B 1 510 ? 13.164 28.031 28.375 1 97.12 510 SER B C 1
ATOM 9416 O O . SER B 1 510 ? 12.727 26.906 28.562 1 97.12 510 SER B O 1
ATOM 9418 N N . GLY B 1 511 ? 12.68 29.109 29 1 98.25 511 GLY B N 1
ATOM 9419 C CA . GLY B 1 511 ? 11.5 29.094 29.859 1 98.25 511 GLY B CA 1
ATOM 9420 C C . GLY B 1 511 ? 10.75 30.422 29.859 1 98.25 511 GLY B C 1
ATOM 9421 O O . GLY B 1 511 ? 11.328 31.469 29.578 1 98.25 511 GLY B O 1
ATOM 9422 N N . ALA B 1 512 ? 9.484 30.344 30.188 1 98.69 512 ALA B N 1
ATOM 9423 C CA . ALA B 1 512 ? 8.68 31.562 30.234 1 98.69 512 ALA B CA 1
ATOM 9424 C C . ALA B 1 512 ? 7.453 31.359 31.125 1 98.69 512 ALA B C 1
ATOM 9426 O O . ALA B 1 512 ? 6.988 30.234 31.312 1 98.69 512 ALA B O 1
ATOM 9427 N N . VAL B 1 513 ? 6.996 32.438 31.719 1 98.81 513 VAL B N 1
ATOM 9428 C CA . VAL B 1 513 ? 5.672 32.562 32.312 1 98.81 513 VAL B CA 1
ATOM 9429 C C . VAL B 1 513 ? 4.852 33.594 31.547 1 98.81 513 VAL B C 1
ATOM 9431 O O . VAL B 1 513 ? 5.395 34.594 31.062 1 98.81 513 VAL B O 1
ATOM 9434 N N . PHE B 1 514 ? 3.584 33.344 31.453 1 98.69 514 PHE B N 1
ATOM 9435 C CA . PHE B 1 514 ? 2.787 34.25 30.641 1 98.69 514 PHE B CA 1
ATOM 9436 C C . PHE B 1 514 ? 1.359 34.344 31.172 1 98.69 514 PHE B C 1
ATOM 9438 O O . PHE B 1 514 ? 0.911 33.469 31.922 1 98.69 514 PHE B O 1
ATOM 9445 N N . ASN B 1 515 ? 0.71 35.406 30.766 1 98.69 515 ASN B N 1
ATOM 9446 C CA . ASN B 1 515 ? -0.718 35.656 30.906 1 98.69 515 ASN B CA 1
ATOM 9447 C C . ASN B 1 515 ? -1.347 36.094 29.578 1 98.69 515 ASN B C 1
ATOM 9449 O O . ASN B 1 515 ? -0.872 37.031 28.938 1 98.69 515 ASN B O 1
ATOM 9453 N N . ILE B 1 516 ? -2.309 35.344 29.203 1 98.56 516 ILE B N 1
ATOM 9454 C CA . ILE B 1 516 ? -3.045 35.719 28 1 98.56 516 ILE B CA 1
ATOM 9455 C C . ILE B 1 516 ? -4.516 35.969 28.344 1 98.56 516 ILE B C 1
ATOM 9457 O O . ILE B 1 516 ? -5.168 35.094 28.922 1 98.56 516 ILE B O 1
ATOM 9461 N N . THR B 1 517 ? -5.023 37.062 27.922 1 98.31 517 THR B N 1
ATOM 9462 C CA . THR B 1 517 ? -6.434 37.406 28.094 1 98.31 517 THR B CA 1
ATOM 9463 C C . THR B 1 517 ? -7.105 37.656 26.75 1 98.31 517 THR B C 1
ATOM 9465 O O . THR B 1 517 ? -6.66 38.5 25.984 1 98.31 517 THR B O 1
ATOM 9468 N N . GLN B 1 518 ? -8.086 36.875 26.5 1 97.5 518 GLN B N 1
ATOM 9469 C CA . GLN B 1 518 ? -8.938 37.156 25.344 1 97.5 518 GLN B CA 1
ATOM 9470 C C . GLN B 1 518 ? -10.219 37.875 25.766 1 97.5 518 GLN B C 1
ATOM 9472 O O . GLN B 1 518 ? -10.953 37.375 26.625 1 97.5 518 GLN B O 1
ATOM 9477 N N . GLU B 1 519 ? -10.484 38.969 25.094 1 97.12 519 GLU B N 1
ATOM 9478 C CA . GLU B 1 519 ? -11.648 39.781 25.453 1 97.12 519 GLU B CA 1
ATOM 9479 C C . GLU B 1 519 ? -12.555 40 24.25 1 97.12 519 GLU B C 1
ATOM 9481 O O . GLU B 1 519 ? -12.203 39.656 23.125 1 97.12 519 GLU B O 1
ATOM 9486 N N . ASN B 1 520 ? -13.711 40.469 24.531 1 95.88 520 ASN B N 1
ATOM 9487 C CA . ASN B 1 520 ? -14.711 40.875 23.562 1 95.88 520 ASN B CA 1
ATOM 9488 C C . ASN B 1 520 ? -15.438 39.688 22.953 1 95.88 520 ASN B C 1
ATOM 9490 O O . ASN B 1 520 ? -15.875 39.75 21.797 1 95.88 520 ASN B O 1
ATOM 9494 N N . SER B 1 521 ? -15.406 38.562 23.688 1 94.88 521 SER B N 1
ATOM 9495 C CA . SER B 1 521 ? -16.266 37.5 23.203 1 94.88 521 SER B CA 1
ATOM 9496 C C . SER B 1 521 ? -17.734 37.812 23.422 1 94.88 521 SER B C 1
ATOM 9498 O O . SER B 1 521 ? -18.094 38.531 24.391 1 94.88 521 SER B O 1
ATOM 9500 N N . LYS B 1 522 ? -18.625 37.375 22.578 1 91.31 522 LYS B N 1
ATOM 9501 C CA . LYS B 1 522 ? -20.031 37.75 22.547 1 91.31 522 LYS B CA 1
ATOM 9502 C C . LYS B 1 522 ? -20.812 37.094 23.688 1 91.31 522 LYS B C 1
ATOM 9504 O O . LYS B 1 522 ? -20.625 35.906 23.969 1 91.31 522 LYS B O 1
ATOM 9509 N N . ILE B 1 523 ? -21.641 37.875 24.312 1 92.12 523 ILE B N 1
ATOM 9510 C CA . ILE B 1 523 ? -22.578 37.438 25.344 1 92.12 523 ILE B CA 1
ATOM 9511 C C . ILE B 1 523 ? -23.953 38.094 25.094 1 92.12 523 ILE B C 1
ATOM 9513 O O . ILE B 1 523 ? -24.047 39.312 24.922 1 92.12 523 ILE B O 1
ATOM 9517 N N . ALA B 1 524 ? -24.969 37.281 25.109 1 92.06 524 ALA B N 1
ATOM 9518 C CA . ALA B 1 524 ? -26.328 37.781 24.984 1 92.06 524 ALA B CA 1
ATOM 9519 C C . ALA B 1 524 ? -26.922 38.094 26.359 1 92.06 524 ALA B C 1
ATOM 9521 O O . ALA B 1 524 ? -26.844 37.281 27.281 1 92.06 524 ALA B O 1
ATOM 9522 N N . VAL B 1 525 ? -27.469 39.344 26.469 1 91.38 525 VAL B N 1
ATOM 9523 C CA . VAL B 1 525 ? -28.047 39.75 27.734 1 91.38 525 VAL B CA 1
ATOM 9524 C C . VAL B 1 525 ? -29.5 40.188 27.531 1 91.38 525 VAL B C 1
ATOM 9526 O O . VAL B 1 525 ? -29.859 40.719 26.484 1 91.38 525 VAL B O 1
ATOM 9529 N N . GLY B 1 526 ? -30.312 39.906 28.562 1 88.44 526 GLY B N 1
ATOM 9530 C CA . GLY B 1 526 ? -31.719 40.25 28.516 1 88.44 526 GLY B CA 1
ATOM 9531 C C . GLY B 1 526 ? -32.625 39.062 28.359 1 88.44 526 GLY B C 1
ATOM 9532 O O . GLY B 1 526 ? -32.188 37.906 28.328 1 88.44 526 GLY B O 1
ATOM 9533 N N . PRO B 1 527 ? -33.969 39.375 28.297 1 87.06 527 PRO B N 1
ATOM 9534 C CA . PRO B 1 527 ? -34.938 38.281 28.141 1 87.06 527 PRO B CA 1
ATOM 9535 C C . PRO B 1 527 ? -34.844 37.625 26.766 1 87.06 527 PRO B C 1
ATOM 9537 O O . PRO B 1 527 ? -34.406 38.25 25.797 1 87.06 527 PRO B O 1
ATOM 9540 N N . LYS B 1 528 ? -35.125 36.375 26.609 1 84.19 528 LYS B N 1
ATOM 9541 C CA . LYS B 1 528 ? -34.969 35.531 25.438 1 84.19 528 LYS B CA 1
ATOM 9542 C C . LYS B 1 528 ? -35.531 36.188 24.188 1 84.19 528 LYS B C 1
ATOM 9544 O O . LYS B 1 528 ? -34.906 36.125 23.125 1 84.19 528 LYS B O 1
ATOM 9549 N N . ASP B 1 529 ? -36.625 36.875 24.266 1 83.12 529 ASP B N 1
ATOM 9550 C CA . ASP B 1 529 ? -37.25 37.438 23.078 1 83.12 529 ASP B CA 1
ATOM 9551 C C . ASP B 1 529 ? -36.812 38.875 22.875 1 83.12 529 ASP B C 1
ATOM 9553 O O . ASP B 1 529 ? -37.344 39.562 21.984 1 83.12 529 ASP B O 1
ATOM 9557 N N . ASN B 1 530 ? -35.906 39.375 23.656 1 88.5 530 ASN B N 1
ATOM 9558 C CA . ASN B 1 530 ? -35.438 40.75 23.578 1 88.5 530 ASN B CA 1
ATOM 9559 C C . ASN B 1 530 ? -34 40.875 24.125 1 88.5 530 ASN B C 1
ATOM 9561 O O . ASN B 1 530 ? -33.75 41.719 24.984 1 88.5 530 ASN B O 1
ATOM 9565 N N . GLN B 1 531 ? -33.156 40.156 23.453 1 92.62 531 GLN B N 1
ATOM 9566 C CA . GLN B 1 531 ? -31.781 40.125 23.984 1 92.62 531 GLN B CA 1
ATOM 9567 C C . GLN B 1 531 ? -30.906 41.156 23.266 1 92.62 531 GLN B C 1
ATOM 9569 O O . GLN B 1 531 ? -31.109 41.438 22.078 1 92.62 531 GLN B O 1
ATOM 9574 N N . THR B 1 532 ? -29.984 41.656 23.969 1 94.06 532 THR B N 1
ATOM 9575 C CA . THR B 1 532 ? -28.906 42.5 23.422 1 94.06 532 THR B CA 1
ATOM 9576 C C . THR B 1 532 ? -27.594 41.719 23.406 1 94.06 532 THR B C 1
ATOM 9578 O O . THR B 1 532 ? -27.219 41.094 24.406 1 94.06 532 THR B O 1
ATOM 9581 N N . LEU B 1 533 ? -26.984 41.75 22.25 1 94.06 533 LEU B N 1
ATOM 9582 C CA . LEU B 1 533 ? -25.703 41.094 22.141 1 94.06 533 LEU B CA 1
ATOM 9583 C C . LEU B 1 533 ? -24.578 42 22.594 1 94.06 533 LEU B C 1
ATOM 9585 O O . LEU B 1 533 ? -24.328 43.031 21.969 1 94.06 533 LEU B O 1
ATOM 9589 N N . THR B 1 534 ? -23.922 41.688 23.641 1 94.12 534 THR B N 1
ATOM 9590 C CA . THR B 1 534 ? -22.797 42.438 24.172 1 94.12 534 THR B CA 1
ATOM 9591 C C . THR B 1 534 ? -21.484 41.688 23.938 1 94.12 534 THR B C 1
ATOM 9593 O O . THR B 1 534 ? -21.484 40.625 23.328 1 94.12 534 THR B O 1
ATOM 9596 N N . GLN B 1 535 ? -20.359 42.344 24.344 1 95.69 535 GLN B N 1
ATOM 9597 C CA . GLN B 1 535 ? -19.031 41.719 24.188 1 95.69 535 GLN B CA 1
ATOM 9598 C C . GLN B 1 535 ? -18.281 41.688 25.5 1 95.69 535 GLN B C 1
ATOM 9600 O O . GLN B 1 535 ? -17.109 42.094 25.562 1 95.69 535 GLN B O 1
ATOM 9605 N N . GLY B 1 536 ? -19.016 41.188 26.469 1 94.19 536 GLY B N 1
ATOM 9606 C CA . GLY B 1 536 ? -18.422 41.188 27.797 1 94.19 536 GLY B CA 1
ATOM 9607 C C . GLY B 1 536 ? -17.703 39.906 28.125 1 94.19 536 GLY B C 1
ATOM 9608 O O . GLY B 1 536 ? -17.172 39.75 29.234 1 94.19 536 GLY B O 1
ATOM 9609 N N . GLY B 1 537 ? -17.609 38.969 27.25 1 95.88 537 GLY B N 1
ATOM 9610 C CA . GLY B 1 537 ? -16.984 37.688 27.531 1 95.88 537 GLY B CA 1
ATOM 9611 C C . GLY B 1 537 ? -15.477 37.781 27.625 1 95.88 537 GLY B C 1
ATOM 9612 O O . GLY B 1 537 ? -14.852 38.594 26.984 1 95.88 537 GLY B O 1
ATOM 9613 N N . GLU B 1 538 ? -14.891 36.844 28.406 1 97.19 538 GLU B N 1
ATOM 9614 C CA . GLU B 1 538 ? -13.453 36.844 28.688 1 97.19 538 GLU B CA 1
ATOM 9615 C C . GLU B 1 538 ? -12.93 35.438 28.969 1 97.19 538 GLU B C 1
ATOM 9617 O O . GLU B 1 538 ? -13.625 34.625 29.578 1 97.19 538 GLU B O 1
ATOM 9622 N N . ARG B 1 539 ? -11.758 35.188 28.469 1 97.19 539 ARG B N 1
ATOM 9623 C CA . ARG B 1 539 ? -10.977 34 28.812 1 97.19 539 ARG B CA 1
ATOM 9624 C C . ARG B 1 539 ? -9.562 34.375 29.25 1 97.19 539 ARG B C 1
ATOM 9626 O O . ARG B 1 539 ? -8.953 35.281 28.672 1 97.19 539 ARG B O 1
ATOM 9633 N N . VAL B 1 540 ? -9.094 33.656 30.234 1 98.44 540 VAL B N 1
ATOM 9634 C CA . VAL B 1 540 ? -7.754 33.938 30.734 1 98.44 540 VAL B CA 1
ATOM 9635 C C . VAL B 1 540 ? -6.957 32.625 30.828 1 98.44 540 VAL B C 1
ATOM 9637 O O . VAL B 1 540 ? -7.434 31.656 31.391 1 98.44 540 VAL B O 1
ATOM 9640 N N . HIS B 1 541 ? -5.797 32.625 30.281 1 98.56 541 HIS B N 1
ATOM 9641 C CA . HIS B 1 541 ? -4.863 31.516 30.344 1 98.56 541 HIS B CA 1
ATOM 9642 C C . HIS B 1 541 ? -3.533 31.938 30.953 1 98.56 541 HIS B C 1
ATOM 9644 O O . HIS B 1 541 ? -2.822 32.781 30.391 1 98.56 541 HIS B O 1
ATOM 9650 N N . ASN B 1 542 ? -3.225 31.359 32.094 1 98.62 542 ASN B N 1
ATOM 9651 C CA . ASN B 1 542 ? -1.934 31.531 32.75 1 98.62 542 ASN B CA 1
ATOM 9652 C C . ASN B 1 542 ? -1.071 30.266 32.625 1 98.62 542 ASN B C 1
ATOM 9654 O O . ASN B 1 542 ? -1.558 29.156 32.812 1 98.62 542 ASN B O 1
ATOM 9658 N N . GLY B 1 543 ? 0.167 30.547 32.281 1 98.5 543 GLY B N 1
ATOM 9659 C CA . GLY B 1 543 ? 0.955 29.328 32.094 1 98.5 543 GLY B CA 1
ATOM 9660 C C . GLY B 1 543 ? 2.439 29.547 32.312 1 98.5 543 GLY B C 1
ATOM 9661 O O . GLY B 1 543 ? 2.891 30.688 32.469 1 98.5 543 GLY B O 1
ATOM 9662 N N . ALA B 1 544 ? 3.131 28.453 32.438 1 98.81 544 ALA B N 1
ATOM 9663 C CA . ALA B 1 544 ? 4.586 28.344 32.5 1 98.81 544 ALA B CA 1
ATOM 9664 C C . ALA B 1 544 ? 5.082 27.219 31.578 1 98.81 544 ALA B C 1
ATOM 9666 O O . ALA B 1 544 ? 4.453 26.156 31.484 1 98.81 544 ALA B O 1
ATOM 9667 N N . GLU B 1 545 ? 6.191 27.531 30.938 1 98.31 545 GLU B N 1
ATOM 9668 C CA . GLU B 1 545 ? 6.691 26.5 30.016 1 98.31 545 GLU B CA 1
ATOM 9669 C C . GLU B 1 545 ? 8.219 26.422 30.062 1 98.31 545 GLU B C 1
ATOM 9671 O O . GLU B 1 545 ? 8.883 27.406 30.406 1 98.31 545 GLU B O 1
ATOM 9676 N N . LEU B 1 546 ? 8.695 25.219 29.719 1 98.25 546 LEU B N 1
ATOM 9677 C CA . LEU B 1 546 ? 10.117 24.922 29.656 1 98.25 546 LEU B CA 1
ATOM 9678 C C . LEU B 1 546 ? 10.438 24.109 28.391 1 98.25 546 LEU B C 1
ATOM 9680 O O . LEU B 1 546 ? 9.656 23.25 27.984 1 98.25 546 LEU B O 1
ATOM 9684 N N . ALA B 1 547 ? 11.617 24.438 27.797 1 97.56 547 ALA B N 1
ATOM 9685 C CA . ALA B 1 547 ? 12.07 23.703 26.625 1 97.56 547 ALA B CA 1
ATOM 9686 C C . ALA B 1 547 ? 13.57 23.438 26.688 1 97.56 547 ALA B C 1
ATOM 9688 O O . ALA B 1 547 ? 14.336 24.281 27.156 1 97.56 547 ALA B O 1
ATOM 9689 N N . LEU B 1 548 ? 13.945 22.297 26.234 1 96.81 548 LEU B N 1
ATOM 9690 C CA . LEU B 1 548 ? 15.328 21.859 26.094 1 96.81 548 LEU B CA 1
ATOM 9691 C C . LEU B 1 548 ? 15.578 21.266 24.719 1 96.81 548 LEU B C 1
ATOM 9693 O O . LEU B 1 548 ? 14.836 20.391 24.266 1 96.81 548 LEU B O 1
ATOM 9697 N N . GLN B 1 549 ? 16.672 21.781 24.016 1 96.62 549 GLN B N 1
ATOM 9698 C CA . GLN B 1 549 ? 16.984 21.25 22.688 1 96.62 549 GLN B CA 1
ATOM 9699 C C . GLN B 1 549 ? 18.484 21.203 22.453 1 96.62 549 GLN B C 1
ATOM 9701 O O . GLN B 1 549 ? 19.172 22.219 22.594 1 96.62 549 GLN B O 1
ATOM 9706 N N . GLY B 1 550 ? 18.969 20.047 22.062 1 96.25 550 GLY B N 1
ATOM 9707 C CA . GLY B 1 550 ? 20.375 19.953 21.703 1 96.25 550 GLY B CA 1
ATOM 9708 C C . GLY B 1 550 ? 21.078 18.781 22.375 1 96.25 550 GLY B C 1
ATOM 9709 O O . GLY B 1 550 ? 20.438 17.828 22.797 1 96.25 550 GLY B O 1
ATOM 9710 N N . LYS B 1 551 ? 22.391 18.875 22.359 1 95.88 551 LYS B N 1
ATOM 9711 C CA . LYS B 1 551 ? 23.219 17.797 22.906 1 95.88 551 LYS B CA 1
ATOM 9712 C C . LYS B 1 551 ? 23.5 18.031 24.391 1 95.88 551 LYS B C 1
ATOM 9714 O O . LYS B 1 551 ? 24.125 19.016 24.781 1 95.88 551 LYS B O 1
ATOM 9719 N N . VAL B 1 552 ? 23.078 17.062 25.141 1 96.06 552 VAL B N 1
ATOM 9720 C CA . VAL B 1 552 ? 23.391 17.078 26.562 1 96.06 552 VAL B CA 1
ATOM 9721 C C . VAL B 1 552 ? 24.797 16.516 26.781 1 96.06 552 VAL B C 1
ATOM 9723 O O . VAL B 1 552 ? 25.531 16.984 27.656 1 96.06 552 VAL B O 1
ATOM 9726 N N . THR B 1 553 ? 25.125 15.531 26.047 1 95.75 553 THR B N 1
ATOM 9727 C CA . THR B 1 553 ? 26.469 14.992 25.906 1 95.75 553 THR B CA 1
ATOM 9728 C C . THR B 1 553 ? 26.797 14.758 24.438 1 95.75 553 THR B C 1
ATOM 9730 O O . THR B 1 553 ? 25.984 15.023 23.547 1 95.75 553 THR B O 1
ATOM 9733 N N . ASP B 1 554 ? 28.047 14.242 24.219 1 93 554 ASP B N 1
ATOM 9734 C CA . ASP B 1 554 ? 28.438 13.945 22.844 1 93 554 ASP B CA 1
ATOM 9735 C C . ASP B 1 554 ? 27.594 12.812 22.25 1 93 554 ASP B C 1
ATOM 9737 O O . ASP B 1 554 ? 27.469 12.688 21.031 1 93 554 ASP B O 1
ATOM 9741 N N . LYS B 1 555 ? 26.938 12.094 23.094 1 96.06 555 LYS B N 1
ATOM 9742 C CA . LYS B 1 555 ? 26.219 10.906 22.625 1 96.06 555 LYS B CA 1
ATOM 9743 C C . LYS B 1 555 ? 24.719 11.07 22.797 1 96.06 555 LYS B C 1
ATOM 9745 O O . LYS B 1 555 ? 23.938 10.305 22.219 1 96.06 555 LYS B O 1
ATOM 9750 N N . LEU B 1 556 ? 24.328 12.039 23.562 1 97.06 556 LEU B N 1
ATOM 9751 C CA . LEU B 1 556 ? 22.906 12.156 23.906 1 97.06 556 LEU B CA 1
ATOM 9752 C C . LEU B 1 556 ? 22.328 13.461 23.359 1 97.06 556 LEU B C 1
ATOM 9754 O O . LEU B 1 556 ? 22.734 14.547 23.781 1 97.06 556 LEU B O 1
ATOM 9758 N N . ASN B 1 557 ? 21.453 13.414 22.469 1 96.69 557 ASN B N 1
ATOM 9759 C CA . ASN B 1 557 ? 20.688 14.531 21.922 1 96.69 557 ASN B CA 1
ATOM 9760 C C . ASN B 1 557 ? 19.25 14.516 22.406 1 96.69 557 ASN B C 1
ATOM 9762 O O . ASN B 1 557 ? 18.609 13.461 22.453 1 96.69 557 ASN B O 1
ATOM 9766 N N . VAL B 1 558 ? 18.703 15.727 22.766 1 97.31 558 VAL B N 1
ATOM 9767 C CA . VAL B 1 558 ? 17.391 15.734 23.406 1 97.31 558 VAL B CA 1
ATOM 9768 C C . VAL B 1 558 ? 16.547 16.875 22.844 1 97.31 558 VAL B C 1
ATOM 9770 O O . VAL B 1 558 ? 17.062 17.969 22.578 1 97.31 558 VAL B O 1
ATOM 9773 N N . ASN B 1 559 ? 15.328 16.656 22.594 1 98.06 559 ASN B N 1
ATOM 9774 C CA . ASN B 1 559 ? 14.242 17.609 22.438 1 98.06 559 ASN B CA 1
ATOM 9775 C C . ASN B 1 559 ? 13.156 17.406 23.484 1 98.06 559 ASN B C 1
ATOM 9777 O O . ASN B 1 559 ? 12.484 16.375 23.5 1 98.06 559 ASN B O 1
ATOM 9781 N N . ALA B 1 560 ? 13.031 18.344 24.375 1 98.12 560 ALA B N 1
ATOM 9782 C CA . ALA B 1 560 ? 12.062 18.219 25.453 1 98.12 560 ALA B CA 1
ATOM 9783 C C . ALA B 1 560 ? 11.266 19.5 25.641 1 98.12 560 ALA B C 1
ATOM 9785 O O . ALA B 1 560 ? 11.766 20.594 25.375 1 98.12 560 ALA B O 1
ATOM 9786 N N . SER B 1 561 ? 10.031 19.391 26.062 1 98.31 561 SER B N 1
ATOM 9787 C CA . SER B 1 561 ? 9.109 20.484 26.328 1 98.31 561 SER B CA 1
ATOM 9788 C C . SER B 1 561 ? 8.117 20.125 27.422 1 98.31 561 SER B C 1
ATOM 9790 O O . SER B 1 561 ? 7.668 18.984 27.516 1 98.31 561 SER B O 1
ATOM 9792 N N . ALA B 1 562 ? 7.816 21.062 28.281 1 98.69 562 ALA B N 1
ATOM 9793 C CA . ALA B 1 562 ? 6.816 20.906 29.328 1 98.69 562 ALA B CA 1
ATOM 9794 C C . ALA B 1 562 ? 6.023 22.203 29.531 1 98.69 562 ALA B C 1
ATOM 9796 O O . ALA B 1 562 ? 6.566 23.297 29.375 1 98.69 562 ALA B O 1
ATOM 9797 N N . MET B 1 563 ? 4.766 22.016 29.969 1 98.56 563 MET B N 1
ATOM 9798 C CA . MET B 1 563 ? 3.941 23.203 30.188 1 98.56 563 MET B CA 1
ATOM 9799 C C . MET B 1 563 ? 2.926 22.953 31.297 1 98.56 563 MET B C 1
ATOM 9801 O O . MET B 1 563 ? 2.338 21.875 31.375 1 98.56 563 MET B O 1
ATOM 9805 N N . TYR B 1 564 ? 2.803 23.891 32.156 1 98.75 564 TYR B N 1
ATOM 9806 C CA . TYR B 1 564 ? 1.669 24.062 33.031 1 98.75 564 TYR B CA 1
ATOM 9807 C C . TYR B 1 564 ? 0.734 25.156 32.531 1 98.75 564 TYR B C 1
ATOM 9809 O O . TYR B 1 564 ? 1.18 26.25 32.188 1 98.75 564 TYR B O 1
ATOM 9817 N N . LEU B 1 565 ? -0.546 24.906 32.531 1 98.62 565 LEU B N 1
ATOM 9818 C CA . LEU B 1 565 ? -1.497 25.859 31.984 1 98.62 565 LEU B CA 1
ATOM 9819 C C . LEU B 1 565 ? -2.771 25.906 32.812 1 98.62 565 LEU B C 1
ATOM 9821 O O . LEU B 1 565 ? -3.463 24.891 32.938 1 98.62 565 LEU B O 1
ATOM 9825 N N . ASP B 1 566 ? -3.064 27.016 33.344 1 98.44 566 ASP B N 1
ATOM 9826 C CA . ASP B 1 566 ? -4.344 27.312 34 1 98.44 566 ASP B CA 1
ATOM 9827 C C . ASP B 1 566 ? -5.246 28.109 33.062 1 98.44 566 ASP B C 1
ATOM 9829 O O . ASP B 1 566 ? -5.117 29.328 32.938 1 98.44 566 ASP B O 1
ATOM 9833 N N . ALA B 1 567 ? -6.109 27.469 32.438 1 98.38 567 ALA B N 1
ATOM 9834 C CA . ALA B 1 567 ? -6.996 28.062 31.438 1 98.38 567 ALA B CA 1
ATOM 9835 C C . ALA B 1 567 ? -8.445 28.078 31.922 1 98.38 567 ALA B C 1
ATOM 9837 O O . ALA B 1 567 ? -8.93 27.094 32.469 1 98.38 567 ALA B O 1
ATOM 9838 N N . GLU B 1 568 ? -9.164 29.203 31.625 1 97.81 568 GLU B N 1
ATOM 9839 C CA . GLU B 1 568 ? -10.516 29.312 32.156 1 97.81 568 GLU B CA 1
ATOM 9840 C C . GLU B 1 568 ? -11.352 30.312 31.359 1 97.81 568 GLU B C 1
ATOM 9842 O O . GLU B 1 568 ? -10.852 31.359 30.938 1 97.81 568 GLU B O 1
ATOM 9847 N N . TYR B 1 569 ? -12.594 29.891 31.203 1 97.69 569 TYR B N 1
ATOM 9848 C CA . TYR B 1 569 ? -13.578 30.906 30.844 1 97.69 569 TYR B CA 1
ATOM 9849 C C . TYR B 1 569 ? -13.938 31.781 32.031 1 97.69 569 TYR B C 1
ATOM 9851 O O . TYR B 1 569 ? -14.82 31.438 32.812 1 97.69 569 TYR B O 1
ATOM 9859 N N . THR B 1 570 ? -13.391 32.969 32.094 1 97.88 570 THR B N 1
ATOM 9860 C CA . THR B 1 570 ? -13.594 33.781 33.281 1 97.88 570 THR B CA 1
ATOM 9861 C C . THR B 1 570 ? -14.945 34.5 33.219 1 97.88 570 THR B C 1
ATOM 9863 O O . THR B 1 570 ? -15.555 34.781 34.25 1 97.88 570 THR B O 1
ATOM 9866 N N . LYS B 1 571 ? -15.391 34.906 32.062 1 96.75 571 LYS B N 1
ATOM 9867 C CA . LYS B 1 571 ? -16.734 35.438 31.781 1 96.75 571 LYS B CA 1
ATOM 9868 C C . LYS B 1 571 ? -17.297 34.812 30.484 1 96.75 571 LYS B C 1
ATOM 9870 O O . LYS B 1 571 ? -16.703 34.969 29.422 1 96.75 571 LYS B O 1
ATOM 9875 N N . ASP B 1 572 ? -18.359 34.219 30.656 1 94.62 572 ASP B N 1
ATOM 9876 C CA . ASP B 1 572 ? -18.938 33.531 29.484 1 94.62 572 ASP B CA 1
ATOM 9877 C C . ASP B 1 572 ? -20.438 33.312 29.688 1 94.62 572 ASP B C 1
ATOM 9879 O O . ASP B 1 572 ? -20.906 33.219 30.812 1 94.62 572 ASP B O 1
ATOM 9883 N N . GLN B 1 573 ? -21.031 33.25 28.594 1 91.25 573 GLN B N 1
ATOM 9884 C CA . GLN B 1 573 ? -22.484 33.062 28.625 1 91.25 573 GLN B CA 1
ATOM 9885 C C . GLN B 1 573 ? -22.844 31.703 29.188 1 91.25 573 GLN B C 1
ATOM 9887 O O . GLN B 1 573 ? -23.844 31.562 29.922 1 91.25 573 GLN B O 1
ATOM 9892 N N . ASN B 1 574 ? -22.141 30.719 28.859 1 90.88 574 ASN B N 1
ATOM 9893 C CA . ASN B 1 574 ? -22.562 29.359 29.156 1 90.88 574 ASN B CA 1
ATOM 9894 C C . ASN B 1 574 ? -21.516 28.594 29.953 1 90.88 574 ASN B C 1
ATOM 9896 O O . ASN B 1 574 ? -21.812 27.594 30.609 1 90.88 574 ASN B O 1
ATOM 9900 N N . PHE B 1 575 ? -20.266 29.062 29.906 1 95.25 575 PHE B N 1
ATOM 9901 C CA . PHE B 1 575 ? -19.188 28.203 30.375 1 95.25 575 PHE B CA 1
ATOM 9902 C C . PHE B 1 575 ? -18.344 28.906 31.422 1 95.25 575 PHE B C 1
ATOM 9904 O O . PHE B 1 575 ? -17.172 28.562 31.625 1 95.25 575 PHE B O 1
ATOM 9911 N N . GLU B 1 576 ? -18.875 29.875 32 1 95.75 576 GLU B N 1
ATOM 9912 C CA . GLU B 1 576 ? -18.141 30.625 33 1 95.75 576 GLU B CA 1
ATOM 9913 C C . GLU B 1 576 ? -17.578 29.703 34.094 1 95.75 576 GLU B C 1
ATOM 9915 O O . GLU B 1 576 ? -18.297 28.875 34.625 1 95.75 576 GLU B O 1
ATOM 9920 N N . GLY B 1 577 ? -16.219 29.797 34.25 1 96.94 577 GLY B N 1
ATOM 9921 C CA . GLY B 1 577 ? -15.547 29 35.25 1 96.94 577 GLY B CA 1
ATOM 9922 C C . GLY B 1 577 ? -14.977 27.703 34.719 1 96.94 577 GLY B C 1
ATOM 9923 O O . GLY B 1 577 ? -14.156 27.062 35.375 1 96.94 577 GLY B O 1
ATOM 9924 N N . ASN B 1 578 ? -15.414 27.344 33.562 1 97.38 578 ASN B N 1
ATOM 9925 C CA . ASN B 1 578 ? -14.992 26.062 32.969 1 97.38 578 ASN B CA 1
ATOM 9926 C C . ASN B 1 578 ? -13.641 26.188 32.281 1 97.38 578 ASN B C 1
ATOM 9928 O O . ASN B 1 578 ? -13.164 27.297 32.031 1 97.38 578 ASN B O 1
ATOM 9932 N N . ARG B 1 579 ? -13.047 25.047 32.062 1 97.25 579 ARG B N 1
ATOM 9933 C CA . ARG B 1 579 ? -11.82 24.922 31.281 1 97.25 579 ARG B CA 1
ATOM 9934 C C . ARG B 1 579 ? -12.141 24.609 29.828 1 97.25 579 ARG B C 1
ATOM 9936 O O . ARG B 1 579 ? -13.023 23.797 29.547 1 97.25 579 ARG B O 1
ATOM 9943 N N . PRO B 1 580 ? -11.391 25.219 28.906 1 96.38 580 PRO B N 1
ATOM 9944 C CA . PRO B 1 580 ? -11.641 24.891 27.5 1 96.38 580 PRO B CA 1
ATOM 9945 C C . PRO B 1 580 ? -11.406 23.422 27.188 1 96.38 580 PRO B C 1
ATOM 9947 O O . PRO B 1 580 ? -10.594 22.766 27.828 1 96.38 580 PRO B O 1
ATOM 9950 N N . ALA B 1 581 ? -12.086 22.906 26.141 1 95.94 581 ALA B N 1
ATOM 9951 C CA . ALA B 1 581 ? -12 21.5 25.719 1 95.94 581 ALA B CA 1
ATOM 9952 C C . ALA B 1 581 ? -10.594 21.172 25.219 1 95.94 581 ALA B C 1
ATOM 9954 O O . ALA B 1 581 ? -9.961 22 24.547 1 95.94 581 ALA B O 1
ATOM 9955 N N . ASP B 1 582 ? -10.102 19.953 25.531 1 96.62 582 ASP B N 1
ATOM 9956 C CA . ASP B 1 582 ? -8.859 19.359 25.062 1 96.62 582 ASP B CA 1
ATOM 9957 C C . ASP B 1 582 ? -7.645 20.156 25.547 1 96.62 582 ASP B C 1
ATOM 9959 O O . ASP B 1 582 ? -6.633 20.234 24.844 1 96.62 582 ASP B O 1
ATOM 9963 N N . VAL B 1 583 ? -7.762 20.828 26.594 1 97 583 VAL B N 1
ATOM 9964 C CA . VAL B 1 583 ? -6.672 21.609 27.172 1 97 583 VAL B CA 1
ATOM 9965 C C . VAL B 1 583 ? -6.293 21.047 28.531 1 97 583 VAL B C 1
ATOM 9967 O O . VAL B 1 583 ? -6.957 21.312 29.531 1 97 583 VAL B O 1
ATOM 9970 N N . PRO B 1 584 ? -5.188 20.391 28.609 1 97.31 584 PRO B N 1
ATOM 9971 C CA . PRO B 1 584 ? -4.762 19.844 29.906 1 97.31 584 PRO B CA 1
ATOM 9972 C C . PRO B 1 584 ? -4.074 20.891 30.781 1 97.31 584 PRO B C 1
ATOM 9974 O O . PRO B 1 584 ? -3.6 21.906 30.281 1 97.31 584 PRO B O 1
ATOM 9977 N N . GLU B 1 585 ? -4.012 20.547 32.062 1 97.75 585 GLU B N 1
ATOM 9978 C CA . GLU B 1 585 ? -3.27 21.391 32.969 1 97.75 585 GLU B CA 1
ATOM 9979 C C . GLU B 1 585 ? -1.765 21.188 32.844 1 97.75 585 GLU B C 1
ATOM 9981 O O . GLU B 1 585 ? -0.984 22.125 33 1 97.75 585 GLU B O 1
ATOM 9986 N N . PHE B 1 586 ? -1.461 19.922 32.625 1 98.25 586 PHE B N 1
ATOM 9987 C CA . PHE B 1 586 ? -0.052 19.594 32.469 1 98.25 586 PHE B CA 1
ATOM 9988 C C . PHE B 1 586 ? 0.162 18.766 31.203 1 98.25 586 PHE B C 1
ATOM 9990 O O . PHE B 1 586 ? -0.642 17.875 30.891 1 98.25 586 PHE B O 1
ATOM 9997 N N . ALA B 1 587 ? 1.192 19.078 30.5 1 98.44 587 ALA B N 1
ATOM 9998 C CA . ALA B 1 587 ? 1.632 18.297 29.344 1 98.44 587 ALA B CA 1
ATOM 9999 C C . ALA B 1 587 ? 3.152 18.312 29.234 1 98.44 587 ALA B C 1
ATOM 10001 O O . ALA B 1 587 ? 3.812 19.25 29.672 1 98.44 587 ALA B O 1
ATOM 10002 N N . ALA B 1 588 ? 3.693 17.25 28.625 1 98.69 588 ALA B N 1
ATOM 10003 C CA . ALA B 1 588 ? 5.137 17.156 28.422 1 98.69 588 ALA B CA 1
ATOM 10004 C C . ALA B 1 588 ? 5.469 16.219 27.266 1 98.69 588 ALA B C 1
ATOM 10006 O O . ALA B 1 588 ? 4.691 15.305 26.953 1 98.69 588 ALA B O 1
ATOM 10007 N N . SER B 1 589 ? 6.574 16.469 26.656 1 98.12 589 SER B N 1
ATOM 10008 C CA . SER B 1 589 ? 7.074 15.633 25.578 1 98.12 589 SER B CA 1
ATOM 10009 C C . SER B 1 589 ? 8.594 15.586 25.562 1 98.12 589 SER B C 1
ATOM 10011 O O . SER B 1 589 ? 9.25 16.609 25.766 1 98.12 589 SER B O 1
ATOM 10013 N N . VAL B 1 590 ? 9.109 14.391 25.344 1 98.31 590 VAL B N 1
ATOM 10014 C CA . VAL B 1 590 ? 10.555 14.203 25.219 1 98.31 590 VAL B CA 1
ATOM 10015 C C . VAL B 1 590 ? 10.844 13.258 24.047 1 98.31 590 VAL B C 1
ATOM 10017 O O . VAL B 1 590 ? 10.148 12.258 23.859 1 98.31 590 VAL B O 1
ATOM 10020 N N . TRP B 1 591 ? 11.758 13.578 23.203 1 98.25 591 TRP B N 1
ATOM 10021 C CA . TRP B 1 591 ? 12.398 12.711 22.219 1 98.25 591 TRP B CA 1
ATOM 10022 C C . TRP B 1 591 ? 13.914 12.766 22.344 1 98.25 591 TRP B C 1
ATOM 10024 O O . TRP B 1 591 ? 14.492 13.852 22.453 1 98.25 591 TRP B O 1
ATOM 10034 N N . SER B 1 592 ? 14.523 11.602 22.375 1 98 592 SER B N 1
ATOM 10035 C CA . SER B 1 592 ? 15.969 11.57 22.562 1 98 592 SER B CA 1
ATOM 10036 C C . SER B 1 592 ? 16.625 10.562 21.641 1 98 592 SER B C 1
ATOM 10038 O O . SER B 1 592 ? 15.992 9.602 21.188 1 98 592 SER B O 1
ATOM 10040 N N . THR B 1 593 ? 17.828 10.836 21.312 1 97.56 593 THR B N 1
ATOM 10041 C CA . THR B 1 593 ? 18.672 9.922 20.562 1 97.56 593 THR B CA 1
ATOM 10042 C C . THR B 1 593 ? 19.969 9.641 21.328 1 97.56 593 THR B C 1
ATOM 10044 O O . THR B 1 593 ? 20.672 10.57 21.719 1 97.56 593 THR B O 1
ATOM 10047 N N . TYR B 1 594 ? 20.25 8.414 21.547 1 97.88 594 TYR B N 1
ATOM 10048 C CA . TYR B 1 594 ? 21.516 7.984 22.141 1 97.88 594 TYR B CA 1
ATOM 10049 C C . TYR B 1 594 ? 22.344 7.199 21.141 1 97.88 594 TYR B C 1
ATOM 10051 O O . TYR B 1 594 ? 21.906 6.168 20.625 1 97.88 594 TYR B O 1
ATOM 10059 N N . ASN B 1 595 ? 23.531 7.684 20.922 1 97.5 595 ASN B N 1
ATOM 10060 C CA . ASN B 1 595 ? 24.453 6.973 20.047 1 97.5 595 ASN B CA 1
ATOM 10061 C C . ASN B 1 595 ? 25.125 5.805 20.766 1 97.5 595 ASN B C 1
ATOM 10063 O O . ASN B 1 595 ? 26.172 5.973 21.375 1 97.5 595 ASN B O 1
ATOM 10067 N N . VAL B 1 596 ? 24.609 4.672 20.562 1 97.56 596 VAL B N 1
ATOM 10068 C CA . VAL B 1 596 ? 25.219 3.486 21.172 1 97.56 596 VAL B CA 1
ATOM 10069 C C . VAL B 1 596 ? 26.578 3.229 20.531 1 97.56 596 VAL B C 1
ATOM 10071 O O . VAL B 1 596 ? 27.547 2.908 21.234 1 97.56 596 VAL B O 1
ATOM 10074 N N . THR B 1 597 ? 26.688 3.248 19.234 1 96.88 597 THR B N 1
ATOM 10075 C CA . THR B 1 597 ? 27.906 3.305 18.438 1 96.88 597 THR B CA 1
ATOM 10076 C C . THR B 1 597 ? 27.844 4.457 17.438 1 96.88 597 THR B C 1
ATOM 10078 O O . THR B 1 597 ? 26.844 5.168 17.359 1 96.88 597 THR B O 1
ATOM 10081 N N . ASP B 1 598 ? 28.938 4.633 16.781 1 93.38 598 ASP B N 1
ATOM 10082 C CA . ASP B 1 598 ? 28.953 5.688 15.773 1 93.38 598 ASP B CA 1
ATOM 10083 C C . ASP B 1 598 ? 27.938 5.406 14.68 1 93.38 598 ASP B C 1
ATOM 10085 O O . ASP B 1 598 ? 27.5 6.324 13.977 1 93.38 598 ASP B O 1
ATOM 10089 N N . ALA B 1 599 ? 27.531 4.195 14.539 1 95.94 599 ALA B N 1
ATOM 10090 C CA . ALA B 1 599 ? 26.672 3.805 13.438 1 95.94 599 ALA B CA 1
ATOM 10091 C C . ALA B 1 599 ? 25.266 3.451 13.938 1 95.94 599 ALA B C 1
ATOM 10093 O O . ALA B 1 599 ? 24.328 3.354 13.148 1 95.94 599 ALA B O 1
ATOM 10094 N N . THR B 1 600 ? 25.125 3.307 15.242 1 97.88 600 THR B N 1
ATOM 10095 C CA . THR B 1 600 ? 23.844 2.824 15.773 1 97.88 600 THR B CA 1
ATOM 10096 C C . THR B 1 600 ? 23.281 3.816 16.781 1 97.88 600 THR B C 1
ATOM 10098 O O . THR B 1 600 ? 23.938 4.18 17.75 1 97.88 600 THR B O 1
ATOM 10101 N N . ASP B 1 601 ? 22.078 4.195 16.547 1 97.81 601 ASP B N 1
ATOM 10102 C CA . ASP B 1 601 ? 21.359 5.113 17.438 1 97.81 601 ASP B CA 1
ATOM 10103 C C . ASP B 1 601 ? 20.141 4.445 18.047 1 97.81 601 ASP B C 1
ATOM 10105 O O . ASP B 1 601 ? 19.469 3.648 17.391 1 97.81 601 ASP B O 1
ATOM 10109 N N . VAL B 1 602 ? 19.875 4.738 19.234 1 98.31 602 VAL B N 1
ATOM 10110 C CA . VAL B 1 602 ? 18.641 4.348 19.906 1 98.31 602 VAL B CA 1
ATOM 10111 C C . VAL B 1 602 ? 17.828 5.59 20.266 1 98.31 602 VAL B C 1
ATOM 10113 O O . VAL B 1 602 ? 18.391 6.57 20.766 1 98.31 602 VAL B O 1
ATOM 10116 N N . ASN B 1 603 ? 16.594 5.574 19.969 1 98.44 603 ASN B N 1
ATOM 10117 C CA . ASN B 1 603 ? 15.688 6.672 20.297 1 98.44 603 ASN B CA 1
ATOM 10118 C C . ASN B 1 603 ? 14.719 6.289 21.422 1 98.44 603 ASN B C 1
ATOM 10120 O O . ASN B 1 603 ? 14.25 5.152 21.469 1 98.44 603 ASN B O 1
ATOM 10124 N N . LEU B 1 604 ? 14.484 7.16 22.266 1 98.25 604 LEU B N 1
ATOM 10125 C CA . LEU B 1 604 ? 13.461 7.055 23.297 1 98.25 604 LEU B CA 1
ATOM 10126 C C . LEU B 1 604 ? 12.586 8.297 23.328 1 98.25 604 LEU B C 1
ATOM 10128 O O . LEU B 1 604 ? 13.094 9.422 23.375 1 98.25 604 LEU B O 1
ATOM 10132 N N . GLY B 1 605 ? 11.312 8.141 23.234 1 98.5 605 GLY B N 1
ATOM 10133 C CA . GLY B 1 605 ? 10.328 9.211 23.312 1 98.5 605 GLY B CA 1
ATOM 10134 C C . GLY B 1 605 ? 9.273 8.977 24.375 1 98.5 605 GLY B C 1
ATOM 10135 O O . GLY B 1 605 ? 8.836 7.848 24.594 1 98.5 605 GLY B O 1
ATOM 10136 N N . VAL B 1 606 ? 8.906 10.008 25.062 1 98.56 606 VAL B N 1
ATOM 10137 C CA . VAL B 1 606 ? 7.832 9.969 26.047 1 98.56 606 VAL B CA 1
ATOM 10138 C C . VAL B 1 606 ? 6.891 11.148 25.844 1 98.56 606 VAL B C 1
ATOM 10140 O O . VAL B 1 606 ? 7.336 12.297 25.703 1 98.56 606 VAL B O 1
ATOM 10143 N N . ILE B 1 607 ? 5.641 10.891 25.812 1 98.12 607 ILE B N 1
ATOM 10144 C CA . ILE B 1 607 ? 4.602 11.914 25.734 1 98.12 607 ILE B CA 1
ATOM 10145 C C . ILE B 1 607 ? 3.658 11.781 26.922 1 98.12 607 ILE B C 1
ATOM 10147 O O . ILE B 1 607 ? 3.135 10.703 27.203 1 98.12 607 ILE B O 1
ATOM 10151 N N . TYR B 1 608 ? 3.441 12.82 27.594 1 98.44 608 TYR B N 1
ATOM 10152 C CA . TYR B 1 608 ? 2.484 12.883 28.688 1 98.44 608 TYR B CA 1
ATOM 10153 C C . TYR B 1 608 ? 1.418 13.945 28.422 1 98.44 608 TYR B C 1
ATOM 10155 O O . TYR B 1 608 ? 1.738 15.086 28.094 1 98.44 608 TYR B O 1
ATOM 10163 N N . GLU B 1 609 ? 0.235 13.594 28.531 1 97.81 609 GLU B N 1
ATOM 10164 C CA . GLU B 1 609 ? -0.923 14.477 28.484 1 97.81 609 GLU B CA 1
ATOM 10165 C C . GLU B 1 609 ? -1.793 14.312 29.734 1 97.81 609 GLU B C 1
ATOM 10167 O O . GLU B 1 609 ? -2.275 13.219 30.016 1 97.81 609 GLU B O 1
ATOM 10172 N N . GLY B 1 610 ? -2.006 15.383 30.422 1 98 610 GLY B N 1
ATOM 10173 C CA . GLY B 1 610 ? -2.83 15.32 31.625 1 98 610 GLY B CA 1
ATOM 10174 C C . GLY B 1 610 ? -4.309 15.164 31.328 1 98 610 GLY B C 1
ATOM 10175 O O . GLY B 1 610 ? -4.727 15.266 30.172 1 98 610 GLY B O 1
ATOM 10176 N N . SER B 1 611 ? -5.039 14.852 32.375 1 97.31 611 SER B N 1
ATOM 10177 C CA . SER B 1 611 ? -6.488 14.758 32.219 1 97.31 611 SER B CA 1
ATOM 10178 C C . SER B 1 611 ? -7.074 16.062 31.688 1 97.31 611 SER B C 1
ATOM 10180 O O . SER B 1 611 ? -6.562 17.141 31.969 1 97.31 611 SER B O 1
ATOM 10182 N N . ARG B 1 612 ? -8.117 15.969 30.953 1 96.5 612 ARG B N 1
ATOM 10183 C CA . ARG B 1 612 ? -8.742 17.141 30.328 1 96.5 612 ARG B CA 1
ATOM 10184 C C . ARG B 1 612 ? -10.18 16.844 29.938 1 96.5 612 ARG B C 1
ATOM 10186 O O . ARG B 1 612 ? -10.578 15.68 29.812 1 96.5 612 ARG B O 1
ATOM 10193 N N . TYR B 1 613 ? -10.906 17.906 29.781 1 96.38 613 TYR B N 1
ATOM 10194 C CA . TYR B 1 613 ? -12.289 17.75 29.344 1 96.38 613 TYR B CA 1
ATOM 10195 C C . TYR B 1 613 ? -12.383 17.688 27.828 1 96.38 613 TYR B C 1
ATOM 10197 O O . TYR B 1 613 ? -11.625 18.359 27.125 1 96.38 613 TYR B O 1
ATOM 10205 N N . GLY B 1 614 ? -13.312 16.891 27.344 1 94.81 614 GLY B N 1
ATOM 10206 C CA . GLY B 1 614 ? -13.531 16.766 25.922 1 94.81 614 GLY B CA 1
ATOM 10207 C C . GLY B 1 614 ? -14.516 17.781 25.375 1 94.81 614 GLY B C 1
ATOM 10208 O O . GLY B 1 614 ? -14.656 17.938 24.156 1 94.81 614 GLY B O 1
ATOM 10209 N N . ASP B 1 615 ? -15.102 18.5 26.234 1 94.06 615 ASP B N 1
ATOM 10210 C CA . ASP B 1 615 ? -16.094 19.516 25.844 1 94.06 615 ASP B CA 1
ATOM 10211 C C . ASP B 1 615 ? -15.969 20.766 26.719 1 94.06 615 ASP B C 1
ATOM 10213 O O . ASP B 1 615 ? -15.453 20.703 27.828 1 94.06 615 ASP B O 1
ATOM 10217 N N . ALA B 1 616 ? -16.516 21.859 26.234 1 93.88 616 ALA B N 1
ATOM 10218 C CA . ALA B 1 616 ? -16.406 23.125 26.938 1 93.88 616 ALA B CA 1
ATOM 10219 C C . ALA B 1 616 ? -17.312 23.156 28.172 1 93.88 616 ALA B C 1
ATOM 10221 O O . ALA B 1 616 ? -17.078 23.922 29.109 1 93.88 616 ALA B O 1
ATOM 10222 N N . ALA B 1 617 ? -18.328 22.328 28.188 1 94.81 617 ALA B N 1
ATOM 10223 C CA . ALA B 1 617 ? -19.266 22.281 29.312 1 94.81 617 ALA B CA 1
ATOM 10224 C C . ALA B 1 617 ? -18.672 21.531 30.484 1 94.81 617 ALA B C 1
ATOM 10226 O O . ALA B 1 617 ? -19.188 21.594 31.609 1 94.81 617 ALA B O 1
ATOM 10227 N N . ASN B 1 618 ? -17.547 20.906 30.312 1 96.25 618 ASN B N 1
ATOM 10228 C CA . ASN B 1 618 ? -16.844 20.125 31.328 1 96.25 618 ASN B CA 1
ATOM 10229 C C . ASN B 1 618 ? -17.719 19 31.859 1 96.25 618 ASN B C 1
ATOM 10231 O O . ASN B 1 618 ? -17.797 18.797 33.062 1 96.25 618 ASN B O 1
ATOM 10235 N N . THR B 1 619 ? -18.375 18.328 30.938 1 95.5 619 THR B N 1
ATOM 10236 C CA . THR B 1 619 ? -19.266 17.234 31.328 1 95.5 619 THR B CA 1
ATOM 10237 C C . THR B 1 619 ? -18.672 15.898 30.922 1 95.5 619 THR B C 1
ATOM 10239 O O . THR B 1 619 ? -19.156 14.844 31.344 1 95.5 619 THR B O 1
ATOM 10242 N N . PHE B 1 620 ? -17.703 15.852 30.188 1 96.31 620 PHE B N 1
ATOM 10243 C CA . PHE B 1 620 ? -16.984 14.656 29.75 1 96.31 620 PHE B CA 1
ATOM 10244 C C . PHE B 1 620 ? -15.484 14.812 29.953 1 96.31 620 PHE B C 1
ATOM 10246 O O . PHE B 1 620 ? -14.844 15.617 29.281 1 96.31 620 PHE B O 1
ATOM 10253 N N . LYS B 1 621 ? -14.969 14.039 30.797 1 96.44 621 LYS B N 1
ATOM 10254 C CA . LYS B 1 621 ? -13.547 14.133 31.141 1 96.44 621 LYS B CA 1
ATOM 10255 C C . LYS B 1 621 ? -12.781 12.93 30.594 1 96.44 621 LYS B C 1
ATOM 10257 O O . LYS B 1 621 ? -13.266 11.797 30.641 1 96.44 621 LYS B O 1
ATOM 10262 N N . LYS B 1 622 ? -11.586 13.109 30.062 1 96.25 622 LYS B N 1
ATOM 10263 C CA . LYS B 1 622 ? -10.656 12.086 29.578 1 96.25 622 LYS B CA 1
ATOM 10264 C C . LYS B 1 622 ? -9.453 11.953 30.516 1 96.25 622 LYS B C 1
ATOM 10266 O O . LYS B 1 622 ? -8.836 12.953 30.875 1 96.25 622 LYS B O 1
ATOM 10271 N N . PRO B 1 623 ? -9.172 10.75 30.875 1 96.94 623 PRO B N 1
ATOM 10272 C CA . PRO B 1 623 ? -8.008 10.562 31.75 1 96.94 623 PRO B CA 1
ATOM 10273 C C . PRO B 1 623 ? -6.691 10.93 31.078 1 96.94 623 PRO B C 1
ATOM 10275 O O . PRO B 1 623 ? -6.59 10.875 29.844 1 96.94 623 PRO B O 1
ATOM 10278 N N . GLY B 1 624 ? -5.777 11.312 31.906 1 97.44 624 GLY B N 1
ATOM 10279 C CA . GLY B 1 624 ? -4.434 11.516 31.391 1 97.44 624 GLY B CA 1
ATOM 10280 C C . GLY B 1 624 ? -3.768 10.227 30.938 1 97.44 624 GLY B C 1
ATOM 10281 O O . GLY B 1 624 ? -4.238 9.133 31.266 1 97.44 624 GLY B O 1
ATOM 10282 N N . TYR B 1 625 ? -2.666 10.328 30.141 1 97.69 625 TYR B N 1
ATOM 10283 C CA . TYR B 1 625 ? -1.934 9.148 29.703 1 97.69 625 TYR B CA 1
ATOM 10284 C C . TYR B 1 625 ? -0.462 9.469 29.469 1 97.69 625 TYR B C 1
ATOM 10286 O O . TYR B 1 625 ? -0.096 10.633 29.297 1 97.69 625 TYR B O 1
ATOM 10294 N N . THR B 1 626 ? 0.319 8.453 29.516 1 98.38 626 THR B N 1
ATOM 10295 C CA . THR B 1 626 ? 1.729 8.469 29.156 1 98.38 626 THR B CA 1
ATOM 10296 C C . THR B 1 626 ? 2.021 7.422 28.078 1 98.38 626 THR B C 1
ATOM 10298 O O . THR B 1 626 ? 1.689 6.246 28.25 1 98.38 626 THR B O 1
ATOM 10301 N N . ARG B 1 627 ? 2.541 7.879 27.031 1 98.19 627 ARG B N 1
ATOM 10302 C CA . ARG B 1 627 ? 2.922 6.98 25.938 1 98.19 627 ARG B CA 1
ATOM 10303 C C . ARG B 1 627 ? 4.434 6.965 25.75 1 98.19 627 ARG B C 1
ATOM 10305 O O . ARG B 1 627 ? 5.086 8.008 25.828 1 98.19 627 ARG B O 1
ATOM 10312 N N . VAL B 1 628 ? 4.973 5.777 25.547 1 98.69 628 VAL B N 1
ATOM 10313 C CA . VAL B 1 628 ? 6.406 5.617 25.344 1 98.69 628 VAL B CA 1
ATOM 10314 C C . VAL B 1 628 ? 6.66 5.047 23.938 1 98.69 628 VAL B C 1
ATOM 10316 O O . VAL B 1 628 ? 6.047 4.051 23.547 1 98.69 628 VAL B O 1
ATOM 10319 N N . ASP B 1 629 ? 7.492 5.73 23.234 1 98.56 629 ASP B N 1
ATOM 10320 C CA . ASP B 1 629 ? 7.93 5.297 21.906 1 98.56 629 ASP B CA 1
ATOM 10321 C C . ASP B 1 629 ? 9.422 4.965 21.906 1 98.56 629 ASP B C 1
ATOM 10323 O O . ASP B 1 629 ? 10.188 5.52 22.703 1 98.56 629 ASP B O 1
ATOM 10327 N N . MET B 1 630 ? 9.781 4.051 21.016 1 98.44 630 MET B N 1
ATOM 10328 C CA . MET B 1 630 ? 11.188 3.682 20.891 1 98.44 630 MET B CA 1
ATOM 10329 C C . MET B 1 630 ? 11.57 3.488 19.422 1 98.44 630 MET B C 1
ATOM 10331 O O . MET B 1 630 ? 10.703 3.225 18.594 1 98.44 630 MET B O 1
ATOM 10335 N N . GLY B 1 631 ? 12.805 3.74 19.172 1 98.19 631 GLY B N 1
ATOM 10336 C CA . GLY B 1 631 ? 13.352 3.465 17.859 1 98.19 631 GLY B CA 1
ATOM 10337 C C . GLY B 1 631 ? 14.805 3.039 17.891 1 98.19 631 GLY B C 1
ATOM 10338 O O . GLY B 1 631 ? 15.516 3.303 18.875 1 98.19 631 GLY B O 1
ATOM 10339 N N . VAL B 1 632 ? 15.219 2.312 16.891 1 98.38 632 VAL B N 1
ATOM 10340 C CA . VAL B 1 632 ? 16.625 1.978 16.672 1 98.38 632 VAL B CA 1
ATOM 10341 C C . VAL B 1 632 ? 16.969 2.174 15.195 1 98.38 632 VAL B C 1
ATOM 10343 O O . VAL B 1 632 ? 16.156 1.876 14.312 1 98.38 632 VAL B O 1
ATOM 10346 N N . SER B 1 633 ? 18.094 2.744 14.953 1 98.06 633 SER B N 1
ATOM 10347 C CA . SER B 1 633 ? 18.562 2.898 13.578 1 98.06 633 SER B CA 1
ATOM 10348 C C . SER B 1 633 ? 20.031 2.539 13.445 1 98.06 633 SER B C 1
ATOM 10350 O O . SER B 1 633 ? 20.797 2.695 14.398 1 98.06 633 SER B O 1
ATOM 10352 N N . HIS B 1 634 ? 20.406 2.033 12.352 1 97.81 634 HIS B N 1
ATOM 10353 C CA . HIS B 1 634 ? 21.781 1.684 12.008 1 97.81 634 HIS B CA 1
ATOM 10354 C C . HIS B 1 634 ? 22.172 2.229 10.641 1 97.81 634 HIS B C 1
ATOM 10356 O O . HIS B 1 634 ? 21.469 1.983 9.648 1 97.81 634 HIS B O 1
ATOM 10362 N N . THR B 1 635 ? 23.25 2.922 10.609 1 96.94 635 THR B N 1
ATOM 10363 C CA . THR B 1 635 ? 23.766 3.49 9.359 1 96.94 635 THR B CA 1
ATOM 10364 C C . THR B 1 635 ? 24.922 2.66 8.82 1 96.94 635 THR B C 1
ATOM 10366 O O . THR B 1 635 ? 25.969 2.564 9.461 1 96.94 635 THR B O 1
ATOM 10369 N N . TYR B 1 636 ? 24.75 2.117 7.684 1 96 636 TYR B N 1
ATOM 10370 C CA . TYR B 1 636 ? 25.828 1.477 6.938 1 96 636 TYR B CA 1
ATOM 10371 C C . TYR B 1 636 ? 26.422 2.43 5.902 1 96 636 TYR B C 1
ATOM 10373 O O . TYR B 1 636 ? 25.75 2.781 4.926 1 96 636 TYR B O 1
ATOM 10381 N N . LYS B 1 637 ? 27.641 2.805 6.117 1 96.12 637 LYS B N 1
ATOM 10382 C CA . LYS B 1 637 ? 28.328 3.668 5.156 1 96.12 637 LYS B CA 1
ATOM 10383 C C . LYS B 1 637 ? 28.859 2.861 3.975 1 96.12 637 LYS B C 1
ATOM 10385 O O . LYS B 1 637 ? 30 2.391 4 1 96.12 637 LYS B O 1
ATOM 10390 N N . TYR B 1 638 ? 28.156 2.834 2.941 1 94.5 638 TYR B N 1
ATOM 10391 C CA . TYR B 1 638 ? 28.578 2.092 1.764 1 94.5 638 TYR B CA 1
ATOM 10392 C C . TYR B 1 638 ? 29.891 2.646 1.223 1 94.5 638 TYR B C 1
ATOM 10394 O O . TYR B 1 638 ? 30.812 1.887 0.901 1 94.5 638 TYR B O 1
ATOM 10402 N N . ASP B 1 639 ? 30 4.012 1.048 1 94.25 639 ASP B N 1
ATOM 10403 C CA . ASP B 1 639 ? 31.219 4.762 0.778 1 94.25 639 ASP B CA 1
ATOM 10404 C C . ASP B 1 639 ? 31.109 6.188 1.312 1 94.25 639 ASP B C 1
ATOM 10406 O O . ASP B 1 639 ? 30.344 6.453 2.24 1 94.25 639 ASP B O 1
ATOM 10410 N N . GLU B 1 640 ? 31.906 7.105 0.779 1 93.12 640 GLU B N 1
ATOM 10411 C CA . GLU B 1 640 ? 31.953 8.461 1.307 1 93.12 640 GLU B CA 1
ATOM 10412 C C . GLU B 1 640 ? 30.703 9.25 0.912 1 93.12 640 GLU B C 1
ATOM 10414 O O . GLU B 1 640 ? 30.406 10.281 1.515 1 93.12 640 GLU B O 1
ATOM 10419 N N . LYS B 1 641 ? 29.922 8.75 -0.017 1 93.56 641 LYS B N 1
AT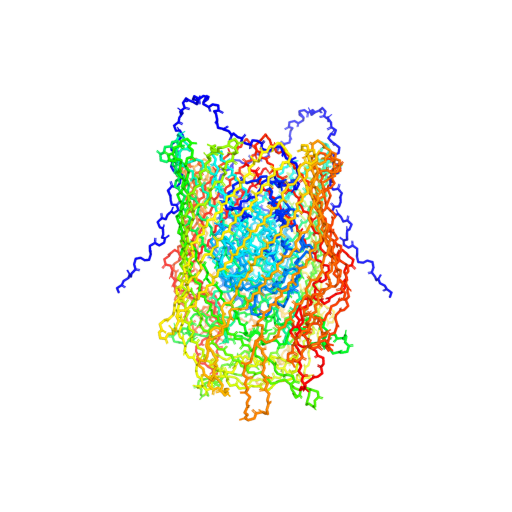OM 10420 C CA . LYS B 1 641 ? 28.828 9.555 -0.565 1 93.56 641 LYS B CA 1
ATOM 10421 C C . LYS B 1 641 ? 27.469 8.938 -0.236 1 93.56 641 LYS B C 1
ATOM 10423 O O . LYS B 1 641 ? 26.469 9.648 -0.14 1 93.56 641 LYS B O 1
ATOM 10428 N N . LEU B 1 642 ? 27.469 7.66 -0.059 1 95.56 642 LEU B N 1
ATOM 10429 C CA . LEU B 1 642 ? 26.188 6.969 0.043 1 95.56 642 LEU B CA 1
ATOM 10430 C C . LEU B 1 642 ? 26.031 6.312 1.411 1 95.56 642 LEU B C 1
ATOM 10432 O O . LEU B 1 642 ? 26.812 5.438 1.778 1 95.56 642 LEU B O 1
ATOM 10436 N N . ASP B 1 643 ? 25.016 6.699 2.176 1 96.12 643 ASP B N 1
ATOM 10437 C CA . ASP B 1 643 ? 24.625 6.066 3.428 1 96.12 643 ASP B CA 1
ATOM 10438 C C . ASP B 1 643 ? 23.359 5.219 3.236 1 96.12 643 ASP B C 1
ATOM 10440 O O . ASP B 1 643 ? 22.422 5.641 2.555 1 96.12 643 ASP B O 1
ATOM 10444 N N . ILE B 1 644 ? 23.422 4.082 3.768 1 95.56 644 ILE B N 1
ATOM 10445 C CA . ILE B 1 644 ? 22.234 3.232 3.855 1 95.56 644 ILE B CA 1
ATOM 10446 C C . ILE B 1 644 ? 21.781 3.119 5.312 1 95.56 644 ILE B C 1
ATOM 10448 O O . ILE B 1 644 ? 22.531 2.637 6.16 1 95.56 644 ILE B O 1
ATOM 10452 N N . ILE B 1 645 ? 20.578 3.502 5.602 1 97.38 645 ILE B N 1
ATOM 10453 C CA . ILE B 1 645 ? 20.094 3.549 6.977 1 97.38 645 ILE B CA 1
ATOM 10454 C C . ILE B 1 645 ? 18.922 2.6 7.148 1 97.38 645 ILE B C 1
ATOM 10456 O O . ILE B 1 645 ? 17.938 2.68 6.402 1 97.38 645 ILE B O 1
ATOM 10460 N N . GLY B 1 646 ? 19.047 1.642 8.055 1 97.25 646 GLY B N 1
ATOM 10461 C CA . GLY B 1 646 ? 17.922 0.848 8.531 1 97.25 646 GLY B CA 1
ATOM 10462 C C . GLY B 1 646 ? 17.344 1.351 9.844 1 97.25 646 GLY B C 1
ATOM 10463 O O . GLY B 1 646 ? 18.094 1.749 10.742 1 97.25 646 GLY B O 1
ATOM 10464 N N . ARG B 1 647 ? 16.031 1.393 9.906 1 98 647 ARG B N 1
ATOM 10465 C CA . ARG B 1 647 ? 15.375 1.893 11.117 1 98 647 ARG B CA 1
ATOM 10466 C C . ARG B 1 647 ? 14.18 1.026 11.492 1 98 647 ARG B C 1
ATOM 10468 O O . ARG B 1 647 ? 13.438 0.562 10.617 1 98 647 ARG B O 1
ATOM 10475 N N . LEU B 1 648 ? 14.016 0.838 12.789 1 98 648 LEU B N 1
ATOM 10476 C CA . LEU B 1 648 ? 12.82 0.235 13.359 1 98 648 LEU B CA 1
ATOM 10477 C C . LEU B 1 648 ? 12.242 1.114 14.461 1 98 648 LEU B C 1
ATOM 10479 O O . LEU B 1 648 ? 12.922 1.418 15.445 1 98 648 LEU B O 1
ATOM 10483 N N . ASN B 1 649 ? 11.031 1.505 14.281 1 98.31 649 ASN B N 1
ATOM 10484 C CA . ASN B 1 649 ? 10.312 2.283 15.281 1 98.31 649 ASN B CA 1
ATOM 10485 C C . ASN B 1 649 ? 9.148 1.497 15.875 1 98.31 649 ASN B C 1
ATOM 10487 O O . ASN B 1 649 ? 8.445 0.785 15.148 1 98.31 649 ASN B O 1
ATOM 10491 N N . VAL B 1 650 ? 8.977 1.619 17.188 1 98.31 650 VAL B N 1
ATOM 10492 C CA . VAL B 1 650 ? 7.82 1.099 17.906 1 98.31 650 VAL B CA 1
ATOM 10493 C C . VAL B 1 650 ? 7.117 2.232 18.641 1 98.31 650 VAL B C 1
ATOM 10495 O O . VAL B 1 650 ? 7.711 2.875 19.516 1 98.31 650 VAL B O 1
ATOM 10498 N N . GLU B 1 651 ? 5.945 2.479 18.25 1 97.75 651 GLU B N 1
ATOM 10499 C CA . GLU B 1 651 ? 5.129 3.449 18.969 1 97.75 651 GLU B CA 1
ATOM 10500 C C . GLU B 1 651 ? 4.266 2.77 20.031 1 97.75 651 GLU B C 1
ATOM 10502 O O . GLU B 1 651 ? 3.754 1.67 19.812 1 97.75 651 GLU B O 1
ATOM 10507 N N . ASN B 1 652 ? 4.133 3.471 21.172 1 98.44 652 ASN B N 1
ATOM 10508 C CA . ASN B 1 652 ? 3.336 2.955 22.281 1 98.44 652 ASN B CA 1
ATOM 10509 C C . ASN B 1 652 ? 3.811 1.572 22.719 1 98.44 652 ASN B C 1
ATOM 10511 O O . ASN B 1 652 ? 3.021 0.626 22.766 1 98.44 652 ASN B O 1
ATOM 10515 N N . VAL B 1 653 ? 5.016 1.523 23.078 1 98.31 653 VAL B N 1
ATOM 10516 C CA . VAL B 1 653 ? 5.738 0.29 23.375 1 98.31 653 VAL B CA 1
ATOM 10517 C C . VAL B 1 653 ? 4.965 -0.524 24.406 1 98.31 653 VAL B C 1
ATOM 10519 O O . VAL B 1 653 ? 4.91 -1.753 24.328 1 98.31 653 VAL B O 1
ATOM 10522 N N . PHE B 1 654 ? 4.352 0.123 25.359 1 98.12 654 PHE B N 1
ATOM 10523 C CA . PHE B 1 654 ? 3.703 -0.586 26.453 1 98.12 654 PHE B CA 1
ATOM 10524 C C . PHE B 1 654 ? 2.227 -0.811 26.156 1 98.12 654 PHE B C 1
ATOM 10526 O O . PHE B 1 654 ? 1.473 -1.258 27.016 1 98.12 654 PHE B O 1
ATOM 10533 N N . ASP B 1 655 ? 1.785 -0.427 24.922 1 97.62 655 ASP B N 1
ATOM 10534 C CA . ASP B 1 655 ? 0.42 -0.631 24.453 1 97.62 655 ASP B CA 1
ATOM 10535 C C . ASP B 1 655 ? -0.592 0.032 25.391 1 97.62 655 ASP B C 1
ATOM 10537 O O . ASP B 1 655 ? -1.58 -0.59 25.781 1 97.62 655 ASP B O 1
ATOM 10541 N N . THR B 1 656 ? -0.284 1.218 25.688 1 97.44 656 THR B N 1
ATOM 10542 C CA . THR B 1 656 ? -1.148 2.008 26.562 1 97.44 656 THR B CA 1
ATOM 10543 C C . THR B 1 656 ? -2.447 2.369 25.844 1 97.44 656 THR B C 1
ATOM 10545 O O . THR B 1 656 ? -2.426 2.836 24.703 1 97.44 656 THR B O 1
ATOM 10548 N N . ASP B 1 657 ? -3.588 2.125 26.547 1 96.06 657 ASP B N 1
ATOM 10549 C CA . ASP B 1 657 ? -4.875 2.611 26.062 1 96.06 657 ASP B CA 1
ATOM 10550 C C . ASP B 1 657 ? -5.09 4.074 26.438 1 96.06 657 ASP B C 1
ATOM 10552 O O . ASP B 1 657 ? -4.789 4.484 27.562 1 96.06 657 ASP B O 1
ATOM 10556 N N . TYR B 1 658 ? -5.543 4.855 25.531 1 96.25 658 TYR B N 1
ATOM 10557 C CA . TYR B 1 658 ? -5.805 6.25 25.875 1 96.25 658 TYR B CA 1
ATOM 10558 C C . TYR B 1 658 ? -6.797 6.867 24.891 1 96.25 658 TYR B C 1
ATOM 10560 O O . TYR B 1 658 ? -6.98 6.363 23.781 1 96.25 658 TYR B O 1
ATOM 10568 N N . LEU B 1 659 ? -7.508 7.895 25.344 1 96.81 659 LEU B N 1
ATOM 10569 C CA . LEU B 1 659 ? -8.375 8.742 24.531 1 96.81 659 LEU B CA 1
ATOM 10570 C C . LEU B 1 659 ? -7.637 10.008 24.094 1 96.81 659 LEU B C 1
ATOM 10572 O O . LEU B 1 659 ? -7.141 10.766 24.922 1 96.81 659 LEU B O 1
ATOM 10576 N N . ALA B 1 660 ? -7.602 10.195 22.828 1 95.31 660 ALA B N 1
ATOM 10577 C CA . ALA B 1 660 ? -6.926 11.375 22.297 1 95.31 660 ALA B CA 1
ATOM 10578 C C . ALA B 1 660 ? -7.867 12.578 22.266 1 95.31 660 ALA B C 1
ATOM 10580 O O . ALA B 1 660 ? -8.586 12.836 23.234 1 95.31 660 ALA B O 1
ATOM 10581 N N . GLY B 1 661 ? -7.855 13.383 21.156 1 94.56 661 GLY B N 1
ATOM 10582 C CA . GLY B 1 661 ? -8.656 14.602 21.125 1 94.56 661 GLY B CA 1
ATOM 10583 C C . GLY B 1 661 ? -10.094 14.352 20.719 1 94.56 661 GLY B C 1
ATOM 10584 O O . GLY B 1 661 ? -10.461 13.234 20.344 1 94.56 661 GLY B O 1
ATOM 10585 N N . GLY B 1 662 ? -10.836 15.414 20.891 1 93.75 662 GLY B N 1
ATOM 10586 C CA . GLY B 1 662 ? -12.227 15.383 20.453 1 93.75 662 GLY B CA 1
ATOM 10587 C C . GLY B 1 662 ? -13.195 15.078 21.578 1 93.75 662 GLY B C 1
ATOM 10588 O O . GLY B 1 662 ? -12.797 14.898 22.719 1 93.75 662 GLY B O 1
ATOM 10589 N N . GLY B 1 663 ? -14.461 15.102 21.188 1 92.62 663 GLY B N 1
ATOM 10590 C CA . GLY B 1 663 ? -15.586 14.898 22.094 1 92.62 663 GLY B CA 1
ATOM 10591 C C . GLY B 1 663 ? -16.703 15.906 21.891 1 92.62 663 GLY B C 1
ATOM 10592 O O . GLY B 1 663 ? -16.438 17.109 21.797 1 92.62 663 GLY B O 1
ATOM 10593 N N . SER B 1 664 ? -17.781 15.367 21.688 1 92.81 664 SER B N 1
ATOM 10594 C CA . SER B 1 664 ? -18.984 16.172 21.594 1 92.81 664 SER B CA 1
ATOM 10595 C C . SER B 1 664 ? -20.094 15.617 22.484 1 92.81 664 SER B C 1
ATOM 10597 O O . SER B 1 664 ? -20.391 14.422 22.438 1 92.81 664 SER B O 1
ATOM 10599 N N . THR B 1 665 ? -20.656 16.516 23.281 1 94.62 665 THR B N 1
ATOM 10600 C CA . THR B 1 665 ? -21.703 16.094 24.188 1 94.62 665 THR B CA 1
ATOM 10601 C C . THR B 1 665 ? -23.047 16.719 23.828 1 94.62 665 THR B C 1
ATOM 10603 O O . THR B 1 665 ? -23.094 17.688 23.062 1 94.62 665 THR B O 1
ATOM 10606 N N . SER B 1 666 ? -24.047 16.078 24.266 1 93.25 666 SER B N 1
ATOM 10607 C CA . SER B 1 666 ? -25.406 16.531 24.047 1 93.25 666 SER B CA 1
ATOM 10608 C C . SER B 1 666 ? -26.328 16.062 25.156 1 93.25 666 SER B C 1
ATOM 10610 O O . SER B 1 666 ? -26.047 15.062 25.828 1 93.25 666 SER B O 1
ATOM 10612 N N . SER B 1 667 ? -27.453 16.828 25.328 1 91.81 667 SER B N 1
ATOM 10613 C CA . SER B 1 667 ? -28.469 16.391 26.281 1 91.81 667 SER B CA 1
ATOM 10614 C C . SER B 1 667 ? -29.25 15.188 25.75 1 91.81 667 SER B C 1
ATOM 10616 O O . SER B 1 667 ? -29.938 14.508 26.5 1 91.81 667 SER B O 1
ATOM 10618 N N . LYS B 1 668 ? -29.109 14.859 24.578 1 90 668 LYS B N 1
ATOM 10619 C CA . LYS B 1 668 ? -29.953 13.875 23.922 1 90 668 LYS B CA 1
ATOM 10620 C C . LYS B 1 668 ? -29.375 12.469 24.062 1 90 668 LYS B C 1
ATOM 10622 O O . LYS B 1 668 ? -30.078 11.477 23.828 1 90 668 LYS B O 1
ATOM 10627 N N . TYR B 1 669 ? -28.188 12.289 24.375 1 93.75 669 TYR B N 1
ATOM 10628 C CA . TYR B 1 669 ? -27.547 11 24.594 1 93.75 669 TYR B CA 1
ATOM 10629 C C . TYR B 1 669 ? -26.5 11.078 25.688 1 93.75 669 TYR B C 1
ATOM 10631 O O . TYR B 1 669 ? -25.938 12.148 25.938 1 93.75 669 TYR B O 1
ATOM 10639 N N . PRO B 1 670 ? -26.203 10.016 26.297 1 94.25 670 PRO B N 1
ATOM 10640 C CA . PRO B 1 670 ? -25.188 10.039 27.344 1 94.25 670 PRO B CA 1
ATOM 10641 C C . PRO B 1 670 ? -23.766 10.031 26.781 1 94.25 670 PRO B C 1
ATOM 10643 O O . PRO B 1 670 ? -23.547 9.562 25.656 1 94.25 670 PRO B O 1
ATOM 10646 N N . GLY B 1 671 ? -22.875 10.625 27.578 1 95.25 671 GLY B N 1
ATOM 10647 C CA . GLY B 1 671 ? -21.453 10.547 27.219 1 95.25 671 GLY B CA 1
ATOM 10648 C C . GLY B 1 671 ? -21.078 11.469 26.078 1 95.25 671 GLY B C 1
ATOM 10649 O O . GLY B 1 671 ? -21.578 12.594 25.984 1 95.25 671 GLY B O 1
ATOM 10650 N N . ALA B 1 672 ? -20.078 11.039 25.281 1 96.88 672 ALA B N 1
ATOM 10651 C CA . ALA B 1 672 ? -19.547 11.906 24.219 1 96.88 672 ALA B CA 1
ATOM 10652 C C . ALA B 1 672 ? -19.297 11.117 22.938 1 96.88 672 ALA B C 1
ATOM 10654 O O . ALA B 1 672 ? -18.844 9.977 22.984 1 96.88 672 ALA B O 1
ATOM 10655 N N . THR B 1 673 ? -19.578 11.75 21.75 1 95.75 673 THR B N 1
ATOM 10656 C CA . THR B 1 673 ? -19.234 11.203 20.438 1 95.75 673 THR B CA 1
ATOM 10657 C C . THR B 1 673 ? -18.031 11.914 19.859 1 95.75 673 THR B C 1
ATOM 10659 O O . THR B 1 673 ? -17.562 12.914 20.406 1 95.75 673 THR B O 1
ATOM 10662 N N . GLY B 1 674 ? -17.469 11.367 18.797 1 95.38 674 GLY B N 1
ATOM 10663 C CA . GLY B 1 674 ? -16.375 12.023 18.094 1 95.38 674 GLY B CA 1
ATOM 10664 C C . GLY B 1 674 ? -15.078 12.016 18.859 1 95.38 674 GLY B C 1
ATOM 10665 O O . GLY B 1 674 ? -14.266 12.93 18.719 1 95.38 674 GLY B O 1
ATOM 10666 N N . VAL B 1 675 ? -14.883 11.016 19.781 1 96.81 675 VAL B N 1
ATOM 10667 C CA . VAL B 1 675 ? -13.656 10.914 20.578 1 96.81 675 VAL B CA 1
ATOM 10668 C C . VAL B 1 675 ? -12.609 10.117 19.812 1 96.81 675 VAL B C 1
ATOM 10670 O O . VAL B 1 675 ? -12.836 8.961 19.453 1 96.81 675 VAL B O 1
ATOM 10673 N N . THR B 1 676 ? -11.523 10.703 19.562 1 96.5 676 THR B N 1
ATOM 10674 C CA . THR B 1 676 ? -10.43 10.008 18.891 1 96.5 676 THR B CA 1
ATOM 10675 C C . THR B 1 676 ? -9.773 8.992 19.812 1 96.5 676 THR B C 1
ATOM 10677 O O . THR B 1 676 ? -9.453 9.312 20.969 1 96.5 676 THR B O 1
ATOM 10680 N N . ILE B 1 677 ? -9.586 7.758 19.344 1 96.25 677 ILE B N 1
ATOM 10681 C CA . ILE B 1 677 ? -8.93 6.727 20.141 1 96.25 677 ILE B CA 1
ATOM 10682 C C . ILE B 1 677 ? -7.453 6.633 19.734 1 96.25 677 ILE B C 1
ATOM 10684 O O . ILE B 1 677 ? -7.125 6.613 18.547 1 96.25 677 ILE B O 1
ATOM 10688 N N . GLY B 1 678 ? -6.641 6.605 20.766 1 96.06 678 GLY B N 1
ATOM 10689 C CA . GLY B 1 678 ? -5.23 6.395 20.484 1 96.06 678 GLY B CA 1
ATOM 10690 C C . GLY B 1 678 ? -4.918 4.988 20.016 1 96.06 678 GLY B C 1
ATOM 10691 O O . GLY B 1 678 ? -5.449 4.012 20.547 1 96.06 678 GLY B O 1
ATOM 10692 N N . GLU B 1 679 ? -4.09 4.859 19.047 1 95.38 679 GLU B N 1
ATOM 10693 C CA . GLU B 1 679 ? -3.703 3.557 18.516 1 95.38 679 GLU B CA 1
ATOM 10694 C C . GLU B 1 679 ? -2.807 2.805 19.5 1 95.38 679 GLU B C 1
ATOM 10696 O O . GLU B 1 679 ? -1.967 3.408 20.172 1 95.38 679 GLU B O 1
ATOM 10701 N N . GLY B 1 680 ? -3.008 1.51 19.625 1 97.06 680 GLY B N 1
ATOM 10702 C CA . GLY B 1 680 ? -2.121 0.688 20.438 1 97.06 680 GLY B CA 1
ATOM 10703 C C . GLY B 1 680 ? -0.725 0.569 19.859 1 97.06 680 GLY B C 1
ATOM 10704 O O . GLY B 1 680 ? -0.327 1.374 19.016 1 97.06 680 GLY B O 1
ATOM 10705 N N . ARG B 1 681 ? -0.055 -0.329 20.391 1 97.75 681 ARG B N 1
ATOM 10706 C CA . ARG B 1 681 ? 1.315 -0.537 19.938 1 97.75 681 ARG B CA 1
ATOM 10707 C C . ARG B 1 681 ? 1.359 -0.791 18.422 1 97.75 681 ARG B C 1
ATOM 10709 O O . ARG B 1 681 ? 0.555 -1.562 17.906 1 97.75 681 ARG B O 1
ATOM 10716 N N . ASN B 1 682 ? 2.166 -0.16 17.719 1 96.81 682 ASN B N 1
ATOM 10717 C CA . ASN B 1 682 ? 2.363 -0.385 16.297 1 96.81 682 ASN B CA 1
ATOM 10718 C C . ASN B 1 682 ? 3.834 -0.266 15.906 1 96.81 682 ASN B C 1
ATOM 10720 O O . ASN B 1 682 ? 4.641 0.261 16.672 1 96.81 682 ASN B O 1
ATOM 10724 N N . PHE B 1 683 ? 4.188 -0.711 14.758 1 96.69 683 PHE B N 1
ATOM 10725 C CA . PHE B 1 683 ? 5.57 -0.835 14.312 1 96.69 683 PHE B CA 1
ATOM 10726 C C . PHE B 1 683 ? 5.75 -0.222 12.922 1 96.69 683 PHE B C 1
ATOM 10728 O O . PHE B 1 683 ? 4.797 -0.144 12.148 1 96.69 683 PHE B O 1
ATOM 10735 N N . MET B 1 684 ? 6.996 0.206 12.664 1 97.25 684 MET B N 1
ATOM 10736 C CA . MET B 1 684 ? 7.383 0.678 11.336 1 97.25 684 MET B CA 1
ATOM 10737 C C . MET B 1 684 ? 8.844 0.362 11.055 1 97.25 684 MET B C 1
ATOM 10739 O O . MET B 1 684 ? 9.734 0.74 11.82 1 97.25 684 MET B O 1
ATOM 10743 N N . ALA B 1 685 ? 9.102 -0.324 9.953 1 96.88 685 ALA B N 1
ATOM 10744 C CA . ALA B 1 685 ? 10.453 -0.577 9.461 1 96.88 685 ALA B CA 1
ATOM 10745 C C . ALA B 1 685 ? 10.766 0.301 8.25 1 96.88 685 ALA B C 1
ATOM 10747 O O . ALA B 1 685 ? 9.922 0.48 7.367 1 96.88 685 ALA B O 1
ATOM 10748 N N . THR B 1 686 ? 11.945 0.891 8.289 1 97.56 686 THR B N 1
ATOM 10749 C CA . THR B 1 686 ? 12.336 1.806 7.219 1 97.56 686 THR B CA 1
ATOM 10750 C C . THR B 1 686 ? 13.719 1.452 6.684 1 97.56 686 THR B C 1
ATOM 10752 O O . THR B 1 686 ? 14.625 1.107 7.449 1 97.56 686 THR B O 1
ATOM 10755 N N . VAL B 1 687 ? 13.891 1.507 5.371 1 96.62 687 VAL B N 1
ATOM 10756 C CA . VAL B 1 687 ? 15.203 1.567 4.734 1 96.62 687 VAL B CA 1
ATOM 10757 C C . VAL B 1 687 ? 15.344 2.881 3.973 1 96.62 687 VAL B C 1
ATOM 10759 O O . VAL B 1 687 ? 14.414 3.32 3.295 1 96.62 687 VAL B O 1
ATOM 10762 N N . GLU B 1 688 ? 16.453 3.527 4.164 1 96.94 688 GLU B N 1
ATOM 10763 C CA . GLU B 1 688 ? 16.719 4.816 3.537 1 96.94 688 GLU B CA 1
ATOM 10764 C C . GLU B 1 688 ? 18.078 4.82 2.838 1 96.94 688 GLU B C 1
ATOM 10766 O O . GLU B 1 688 ? 19.078 4.34 3.391 1 96.94 688 GLU B O 1
ATOM 10771 N N . PHE B 1 689 ? 18.125 5.25 1.599 1 95.62 689 PHE B N 1
ATOM 10772 C CA . PHE B 1 689 ? 19.344 5.508 0.837 1 95.62 689 PHE B CA 1
ATOM 10773 C C . PHE B 1 689 ? 19.594 7.008 0.707 1 95.62 689 PHE B C 1
ATOM 10775 O O . PHE B 1 689 ? 18.797 7.723 0.095 1 95.62 689 PHE B O 1
ATOM 10782 N N . LYS B 1 690 ? 20.688 7.465 1.279 1 95.81 690 LYS B N 1
ATOM 10783 C CA . LYS B 1 690 ? 21.016 8.891 1.266 1 95.81 690 LYS B CA 1
ATOM 10784 C C . LYS B 1 690 ? 22.344 9.148 0.556 1 95.81 690 LYS B C 1
ATOM 10786 O O . LYS B 1 690 ? 23.391 8.703 1.021 1 95.81 690 LYS B O 1
ATOM 10791 N N . TYR B 1 691 ? 22.281 9.922 -0.555 1 95.75 691 TYR B N 1
ATOM 10792 C CA . TYR B 1 691 ? 23.469 10.344 -1.307 1 95.75 691 TYR B CA 1
ATOM 10793 C C . TYR B 1 691 ? 23.641 11.852 -1.248 1 95.75 691 TYR B C 1
ATOM 10795 O O . TYR B 1 691 ? 22.703 12.602 -1.533 1 95.75 691 TYR B O 1
#

Radius of gyration: 36.69 Å; Cα contacts (8 Å, |Δi|>4): 4037; chains: 2; bounding box: 81×112×73 Å

Secondary structure (DSSP, 8-state):
-----GGGSGGGGGG-----------------------TT--SEESTTTSS-EEGGG-SS-EEEEEHHHHHHHT--SHHHHHTTSTTEEE---GGG---EEETTEEPPTTTSEEETTEE---SS---GGGEEEEEEEES--HHHH-S--TTEEEEEEEP---SS-EEEEEEEEETTTEEEEEEEEEEESSTTS-EEEEEEEEEEEEE-SSB-TTS---EEEEEEEEEEEEEESSSSEEEEEEEEEEEEEEE----EEEETTEETT-TTB--S-TT-EEEEEEEEEEEEEEEE-SSSEEEEEEEEEEEEEEEEEEEEEE-TTHHHHS-EEEEEEEEEEEEEEEEEEEEEEEEEEETTEEEEEEEEEEEEEEEEEEEEEEEPPEEE-TTSPPPPP-EEEEEEEEEEEEEEEEEEEEEEEE-SSSEEEEEEEEEEEEE-TTS--EEEEEEEEEEEEEEETTEEEEEEEEEEEE---B--TTSTTTTPBPPPEEEEEEEEEEEEEETTTTEEEEEEEEEEEEEEEEEEES-TTS-EEEEEEEEEEEEEEEEEEEESSSSEEEEEEEEEEEEEEEE-SS-TTPPPTT--SEEEEEEEEEESSSSEEEEEEEEEE--EESSTTS--EE--EEEEEEEEEEEEE-SSS-EEEEEEEEESTT----EEEEEEEETTEEEEEEEEEPP-SEEEEEEEEE-/-----GGGSGGGGGG-----------------------TT---EESTTTSS-EEGGG-SS-EEEEEHHHHHHHT--SHHHHHTTSTTEEE---GGG---EEETTEEPPTTTSEEETTEE---SS---GGGEEEEEEEES--HHHH-S--TTEEEEEEEP---SS-EEEEEEEEETTTEEEEEEEEEEESSTTS-EEEEEEEEEEEEE-SSB-TTS---EEEEEEEEEEEEEESSSSEEEEEEEEEEEEEEE----EEEETTEETT-TTB--S-TT-EEEEEEEEEEEEEEEE-SSSEEEEEEEEEEEEEEEEEEEEEE-TTHHHHS-EEEEEEEEEEEEEEEEEEEEEEEEEEETTEEEEEEEEEEEEEEEEEEEEEEEPPEEE-TTSPPPPP-EEEEEEEEEEEEEEEEEEEEEEEE-SSSEEEEEEEEEEEEE-TTS--EEEEEEEEEEEEEEETTEEEEEEEEEEEE---B--TTSTTTTPBPPPEEEEEEEEEEEEEETTTTEEEEEEEEEEEEEEEEEEES-TTS-EEEEEEEEEEEEEEEEEEEESSSSEEEEEEEEEEEEEEEE-SS-TTPPPTT--SEEEEEEEEEESSSSEEEEEEEEEE--EESSTTS--EE--EEEEEEEEEEEEE-SSS-EEEEEEEEESTT----EEEEEEEETTEEEEEEEEEPP-SEEEEEEEEE-

Solvent-accessible surface area (backbone atoms only — not comparable to full-atom values): 67002 Å² total; per-residue (Å²): 138,86,78,79,78,73,81,78,64,71,79,69,64,71,73,68,66,72,83,70,82,68,81,76,69,80,74,71,76,62,77,64,77,68,67,75,84,37,67,54,44,69,67,59,49,51,76,88,67,76,40,84,38,44,59,66,75,42,79,64,58,68,48,63,47,43,42,66,61,40,56,77,66,61,46,68,38,55,65,64,54,45,56,59,34,29,54,42,33,55,36,31,41,48,86,65,22,74,40,42,22,28,70,68,31,62,48,42,46,68,42,16,30,26,48,70,82,33,75,26,80,47,81,46,73,47,69,46,88,52,42,37,31,39,35,39,39,54,33,41,45,15,45,84,67,38,58,25,36,44,21,18,39,37,34,39,32,58,60,75,51,33,66,60,71,34,39,37,42,36,43,38,44,34,54,50,68,24,35,37,40,38,41,37,40,27,14,42,76,47,95,85,47,39,36,20,29,26,43,36,42,35,43,36,36,35,40,48,89,36,22,26,38,61,63,52,60,44,45,36,45,36,41,40,40,38,41,34,36,37,36,44,82,50,98,45,33,38,41,36,40,40,40,36,42,38,37,39,43,27,42,58,61,47,34,30,44,33,44,92,89,36,54,58,86,40,90,43,47,31,71,34,37,78,82,20,33,39,35,39,41,38,35,41,41,36,43,37,39,41,32,53,76,50,99,43,35,35,41,42,35,37,39,39,42,35,45,36,38,36,42,40,32,41,48,43,64,39,57,64,51,25,88,83,70,60,35,33,43,31,35,34,35,46,32,39,40,39,39,36,43,38,33,37,39,40,37,38,38,37,58,45,78,54,95,82,25,42,34,44,35,39,44,35,37,38,38,40,42,41,38,39,40,40,43,34,38,31,34,34,74,46,77,43,54,79,59,40,56,61,72,76,62,56,74,59,77,53,69,50,72,53,74,50,60,38,39,37,39,38,41,30,41,37,38,40,35,37,61,52,90,40,40,35,39,38,43,34,40,18,44,36,43,34,42,34,89,97,52,77,69,46,72,51,75,21,45,34,42,33,43,37,39,30,91,42,97,49,32,24,36,29,42,30,40,32,20,15,32,37,84,62,54,53,40,54,82,86,30,72,54,43,64,40,77,49,64,46,32,34,19,41,35,45,37,44,36,38,34,36,47,37,83,91,64,27,22,40,40,37,39,36,40,39,41,37,38,36,36,36,36,73,25,78,43,72,54,90,94,58,21,36,72,42,51,73,14,30,34,40,34,39,37,37,38,41,39,38,26,6,32,82,46,100,44,35,30,35,40,34,20,33,28,42,39,52,52,31,25,71,32,43,78,85,35,52,73,27,42,50,46,45,39,40,44,39,27,30,13,37,43,35,39,36,48,79,43,98,44,30,37,38,32,46,31,41,40,37,42,39,46,27,22,28,24,50,80,57,82,44,74,40,71,48,47,68,43,38,31,38,32,41,36,39,51,46,67,78,54,99,60,36,38,36,35,42,35,42,36,32,40,24,69,81,47,50,81,47,64,55,16,29,33,44,69,54,95,62,38,81,48,29,36,36,27,28,69,48,71,54,56,42,46,38,40,34,44,33,42,39,60,137,85,78,78,76,74,80,79,64,70,79,70,62,72,73,67,66,73,82,68,83,68,80,76,71,81,75,68,77,64,76,65,77,68,67,74,83,37,68,54,45,69,66,61,46,51,77,88,67,76,40,86,39,44,60,67,74,42,79,65,59,68,48,64,48,42,43,65,62,40,56,76,66,60,46,68,38,55,64,64,53,47,57,57,34,28,54,44,34,55,36,32,40,46,87,66,23,72,39,46,22,27,71,68,32,62,49,43,47,67,42,16,31,24,46,71,81,34,78,26,81,47,82,45,73,47,70,46,88,53,42,39,33,40,35,40,39,54,33,40,44,15,43,84,68,37,58,26,35,43,23,19,38,37,34,40,30,60,62,76,52,32,68,60,70,35,39,38,41,36,42,37,46,33,53,51,68,24,36,36,40,40,40,38,40,27,14,42,77,48,94,86,46,39,35,19,31,25,42,38,41,36,44,37,36,35,40,48,89,37,23,25,37,62,63,52,61,42,46,36,45,36,40,40,39,37,42,35,37,37,35,44,80,48,98,44,32,37,40,36,39,39,39,36,40,40,37,38,44,26,41,57,59,46,33,31,44,33,42,92,90,36,54,58,87,40,87,42,46,32,71,35,37,78,82,20,33,40,35,39,42,37,36,40,42,36,43,36,39,43,33,53,76,48,98,43,35,34,40,43,35,37,39,39,42,36,45,37,38,34,42,38,33,42,49,43,66,38,56,64,49,25,89,83,70,60,33,34,42,30,35,34,35,47,31,40,40,40,40,36,43,37,31,37,39,41,37,39,38,35,58,44,80,56,94,80,24,43,36,44,34,39,45,34,38,37,39,39,40,40,38,39,40,39,43,34,39,31,33,35,73,47,77,42,56,79,60,40,57,60,70,73,61,57,74,59,77,53,68,50,72,51,74,50,59,38,41,36,40,38,43,29,41,35,38,39,35,38,61,54,91,40,38,34,39,38,44,35,40,19,44,38,42,35,42,35,90,96,50,77,68,46,74,50,76,21,44,34,40,33,42,37,39,30,89,42,98,50,34,22,39,28,42,29,37,32,20,14,32,37,84,63,55,54,40,54,82,87,30,72,55,43,64,41,76,48,66,47,31,33,19,40,36,44,38,43,36,39,34,34,46,36,82,92,65,27,22,40,39,39,39,37,40,40,41,36,38,38,35,37,37,71,28,78,43,73,55,90,94,58,22,35,72,43,50,73,15,29,34,40,34,38,36,38,39,42,39,39,26,6,32,81,45,99,43,35,29,34,40,33,19,33,27,42,40,52,52,30,25,72,32,45,79,83,34,52,73,28,42,50,46,43,37,39,44,39,28,30,13,38,41,34,39,36,47,80,44,100,43,30,38,38,34,48,30,41,40,37,42,38,45,26,25,28,25,48,80,59,82,43,76,40,70,49,48,68,44,41,31,39,32,40,35,39,52,45,66,78,53,99,60,38,37,38,34,40,36,43,36,32,41,25,68,80,47,50,81,47,64,55,17,27,35,43,70,54,95,61,38,81,47,29,36,36,26,27,70,47,71,53,54,44,44,38,39,35,45,33,43,40,60